Protein AF-A0AAD9IW86-F1 (afdb_monomer)

Secondary structure (DSSP, 8-state):
-EEEEEEEEEESBTBSS-EEEEEEEEEEE-TT-EEEE---TTSSHHHHHHHHHTSS--SEEEEEETTEE-TT--HHHHTTTEEEE-SSGGGGS-TTSBHHHHHHHHHTTT--S------HHHHHHHHHHHHTTTSSGGG-TTSBGGGS-HHHHHHHHHHHHHHT--SEEEEESTTTTS-HHHHHHHHHHHHHHHHHHT-EEEEE-S-SHHHHS-------TT--BTTTB-HHHHHHHHHHHHHTSSS--S-EEEES---SS--HHHHHHHHHHHHTT-S-EEEE--SSS-HHHHHHHHTTT-TTHHHHTSTT-EEEEEETTEEEEEE----TT-SSEE--HHHHHHHHHHT-SS-EEEEEESS-SS--S-HHHHHH-EETHHHHHHHHHT-TTEEEEEE-SSSS-EEEEETTEEEEEPPPSS-EEE---STTPPPEEE-------------PPPPEEEEEEETTSS-HHHHHHHHHHH--EEEEEEESSHHHHHHHHHHHTTTT-SEE--BHHHHHHHHHHH--EE---GGGS-GGGB-HHHHHHHHHHHEETTEE-EEEEEEEEEEEEEETTT-TT-SSSGGGGG-GGGTT-EE--SSHHHHHHHHHHTT--HHHHTT-HHHHHHHHHHHHHHHHHTGGGEEE---SHHHHHHHHHTTS-SEEEEEHHHHHHHHHH-TTEEEE--TT-PEEEEEEEEEETT-S-HHHHHHHHHHHTSHHHHHHHHHHH-PEESBTTTGGGS-HHHHHHHHHH--HHHHHT-EE--PPPHHHHHHHHHHHHHHHHS---

Foldseek 3Di:
DKWWFQFWAWPPVPDPDIQGLDGGDIDDFDQLAEAEDEDDPSNNPVVVVCQQQQVDATPDTWMDDPNHTCRNPHNLVLVLAEAEQALQLPVLADQQFFLLVRLLCLLCRPPDDDDDRDDPVSLVVSLVLLVVLVPCSSVRRRPGNNPDDSLSSLLSSLSSRLSSLHQEYEYEQSLVVDDPVSSVSSLVVNVVSCVVSSHHYYHYHPDQVSVPVDDFADDADPAGTVRHFNLLVLLVVQLVVQVVDPDHDQEEEAEESQDQQQALRSLLSVVVSVVVSVHQYHYAYAQNHDLVSNCVNCCPRHVCSVQNVDQLGWDWDDDPQEIEIHGRQYHHPQLEGEHDPVSLVVLLVVLPDDTAYEYEYAHWLDDPLPVVSVVSHYYCSVSNLVSQLVRPRYPAYEYENAQEWDFDQDSNHTYTYFHRSGWYWDDDNDPPDRIDTDDDRGDDDDPDPDDDDFAEAEEEEAPLLQDPVLQVVLCVVPVYHYHYDHDDAQVRVLVVCQVVLQPPHFKYWHWLQCQCVSCVVRVWFDFDDCVLAPCVQFAPVQQVLSQQFADDPNGGFWGFWWKFFWAKKFLCVQVVPDQAALCSLQDPSQFLQEEEALAPQNLQSQLLSVVHHLVVQLVDLVSNLVSSVVSLVSLLQRVRRYNYHDDDLVVVLVCVLVSSHGMYGDILLSQLVNCVVDVSIHQHAYPQATAMITITMGTTPNRPNNSVSSSSNNSCSRLLNQQVSCQPRVIHTSTPCNLVNHDPSSNVSCCVHDDPVRVVSHNYNHHGDPSSVVSSVVSSVSSVPRDRD

Mean predicted aligned error: 19.71 Å

Radius of gyration: 32.52 Å; Cα contacts (8 Å, |Δi|>4): 1483; chains: 1; bounding box: 80×69×87 Å

Structure (mmCIF, N/CA/C/O backbone):
data_AF-A0AAD9IW86-F1
#
_entry.id   AF-A0AAD9IW86-F1
#
loop_
_atom_site.group_PDB
_atom_site.id
_atom_site.type_symbol
_atom_site.label_atom_id
_atom_site.label_alt_id
_atom_site.label_comp_id
_atom_site.label_asym_id
_atom_site.label_entity_id
_atom_site.label_seq_id
_atom_site.pdbx_PDB_ins_code
_atom_site.Cartn_x
_atom_site.Cartn_y
_atom_site.Cartn_z
_atom_site.occupancy
_atom_site.B_iso_or_equiv
_atom_site.auth_seq_id
_atom_site.auth_comp_id
_atom_site.auth_asym_id
_atom_site.auth_atom_id
_atom_site.pdbx_PDB_model_num
ATOM 1 N N . MET A 1 1 ? -23.976 8.228 -22.115 1.00 85.12 1 MET A N 1
ATOM 2 C CA . MET A 1 1 ? -23.112 8.546 -23.298 1.00 85.12 1 MET A CA 1
ATOM 3 C C . MET A 1 1 ? -22.185 7.391 -23.718 1.00 85.12 1 MET A C 1
ATOM 5 O O . MET A 1 1 ? -22.299 6.921 -24.847 1.00 85.12 1 MET A O 1
ATOM 9 N N . LEU A 1 2 ? -21.274 6.925 -22.858 1.00 90.19 2 LEU A N 1
ATOM 10 C CA . LEU A 1 2 ? -20.440 5.725 -23.042 1.00 90.19 2 LEU A CA 1
ATOM 11 C C . LEU A 1 2 ? -20.782 4.732 -21.923 1.00 90.19 2 LEU A C 1
ATOM 13 O O . LEU A 1 2 ? -20.877 5.132 -20.770 1.00 90.19 2 LEU A O 1
ATOM 17 N N . GLN A 1 3 ? -20.949 3.454 -22.245 1.00 88.31 3 GLN A N 1
ATOM 18 C CA . GLN A 1 3 ? -21.195 2.382 -21.280 1.00 88.31 3 GLN A CA 1
ATOM 19 C C . GLN A 1 3 ? -20.198 1.250 -21.506 1.00 88.31 3 GLN A C 1
ATOM 21 O O . GLN A 1 3 ? -20.044 0.766 -22.626 1.00 88.31 3 GLN A O 1
ATOM 26 N N . LEU A 1 4 ? -19.533 0.838 -20.437 1.00 88.69 4 LEU A N 1
ATOM 27 C CA . LEU A 1 4 ? -18.695 -0.348 -20.342 1.00 88.69 4 LEU A CA 1
ATOM 28 C C . LEU A 1 4 ? -19.433 -1.308 -19.413 1.00 88.69 4 LEU A C 1
ATOM 30 O O . LEU A 1 4 ? -19.688 -0.936 -18.270 1.00 88.69 4 LEU A O 1
ATOM 34 N N . ASN A 1 5 ? -19.776 -2.507 -19.878 1.00 87.31 5 ASN A N 1
ATOM 35 C CA . ASN A 1 5 ? -20.420 -3.509 -19.029 1.00 87.31 5 ASN A CA 1
ATOM 36 C C . ASN A 1 5 ? -19.508 -4.723 -18.897 1.00 87.31 5 ASN A C 1
ATOM 38 O O . ASN A 1 5 ? -19.178 -5.360 -19.902 1.00 87.31 5 ASN A O 1
ATOM 42 N N . ASN A 1 6 ? -19.127 -5.031 -17.657 1.00 88.94 6 ASN A N 1
ATOM 43 C CA . ASN A 1 6 ? -18.418 -6.250 -17.269 1.00 88.94 6 ASN A CA 1
ATOM 44 C C . ASN A 1 6 ? -17.122 -6.495 -18.064 1.00 88.94 6 ASN A C 1
ATOM 46 O O . ASN A 1 6 ? -16.806 -7.615 -18.481 1.00 88.94 6 ASN A O 1
ATOM 50 N N . ILE A 1 7 ? -16.373 -5.422 -18.325 1.00 86.56 7 ILE A N 1
ATOM 51 C CA . ILE A 1 7 ? -15.167 -5.456 -19.145 1.00 86.56 7 ILE A CA 1
ATOM 52 C C . ILE A 1 7 ? -14.052 -6.182 -18.405 1.00 86.56 7 ILE A C 1
ATOM 54 O O . ILE A 1 7 ? -13.579 -5.740 -17.361 1.00 86.56 7 ILE A O 1
ATOM 58 N N . SER A 1 8 ? -13.590 -7.282 -18.994 1.00 86.31 8 SER A N 1
ATOM 59 C CA . SER A 1 8 ? -12.402 -7.993 -18.523 1.00 86.31 8 SER A CA 1
ATOM 60 C C . SER A 1 8 ? -11.364 -8.094 -19.629 1.00 86.31 8 SER A C 1
ATOM 62 O O . SER A 1 8 ? -11.693 -8.400 -20.781 1.00 86.31 8 SER A O 1
ATOM 64 N N . LYS A 1 9 ? -10.100 -7.868 -19.273 1.00 89.25 9 LYS A N 1
ATOM 65 C CA . LYS A 1 9 ? -8.950 -7.994 -20.165 1.00 89.25 9 LYS A CA 1
ATOM 66 C C . LYS A 1 9 ? -7.874 -8.814 -19.479 1.00 89.25 9 LYS A C 1
ATOM 68 O O . LYS A 1 9 ? -7.374 -8.444 -18.421 1.00 89.25 9 LYS A O 1
ATOM 73 N N . ILE A 1 10 ? -7.522 -9.906 -20.133 1.00 87.38 10 ILE A N 1
ATOM 74 C CA . ILE A 1 10 ? -6.503 -10.853 -19.729 1.00 87.38 10 ILE A CA 1
ATOM 75 C C . ILE A 1 10 ? -5.441 -10.858 -20.825 1.00 87.38 10 ILE A C 1
ATOM 77 O O . ILE A 1 10 ? -5.747 -11.093 -21.997 1.00 87.38 10 ILE A O 1
ATOM 81 N N . PHE A 1 11 ? -4.199 -10.586 -20.449 1.00 83.56 11 PHE A N 1
ATOM 82 C CA . PHE A 1 11 ? -3.046 -10.782 -21.320 1.00 83.56 11 PHE A CA 1
ATOM 83 C C . PHE A 1 11 ? -2.407 -12.143 -21.034 1.00 83.56 11 PHE A C 1
ATOM 85 O O . PHE A 1 11 ? -2.572 -12.699 -19.950 1.00 83.56 11 PHE A O 1
ATOM 92 N N . HIS A 1 12 ? -1.697 -12.686 -22.026 1.00 81.00 12 HIS A N 1
ATOM 93 C CA . HIS A 1 12 ? -0.973 -13.960 -21.911 1.00 81.00 12 HIS A CA 1
ATOM 94 C C . HIS A 1 12 ? -1.867 -15.165 -21.559 1.00 81.00 12 HIS A C 1
ATOM 96 O O . HIS A 1 12 ? -1.463 -16.085 -20.853 1.00 81.00 12 HIS A O 1
ATOM 102 N N . GLN A 1 13 ? -3.101 -15.182 -22.075 1.00 62.50 13 GLN A N 1
ATOM 103 C CA . GLN A 1 13 ? -4.052 -16.268 -21.841 1.00 62.50 13 GLN A CA 1
ATOM 104 C C . GLN A 1 13 ? -3.488 -17.608 -22.356 1.00 62.50 13 GLN A C 1
ATOM 106 O O . GLN A 1 13 ? -3.259 -17.763 -23.555 1.00 62.50 13 GLN A O 1
ATOM 111 N N . GLY A 1 14 ? -3.263 -18.565 -21.447 1.00 51.28 14 GLY A N 1
ATOM 112 C CA . GLY A 1 14 ? -2.649 -19.869 -21.743 1.00 51.28 14 GLY A CA 1
ATOM 113 C C . GLY A 1 14 ? -1.156 -19.985 -21.399 1.00 51.28 14 GLY A C 1
ATOM 114 O O . GLY A 1 14 ? -0.596 -21.064 -21.570 1.00 51.28 14 GLY A O 1
ATOM 115 N N . ALA A 1 15 ? -0.523 -18.916 -20.906 1.00 55.59 15 ALA A N 1
ATOM 116 C CA . ALA A 1 15 ? 0.789 -18.960 -20.257 1.00 55.59 15 ALA A CA 1
ATOM 117 C C . ALA A 1 15 ? 0.640 -19.146 -18.733 1.00 55.59 15 ALA A C 1
ATOM 119 O O . ALA A 1 15 ? -0.456 -18.994 -18.195 1.00 55.59 15 ALA A O 1
ATOM 120 N N . THR A 1 16 ? 1.733 -19.467 -18.037 1.00 44.22 16 THR A N 1
ATOM 121 C CA . THR A 1 16 ? 1.766 -19.568 -16.565 1.00 44.22 16 THR A CA 1
ATOM 122 C C . THR A 1 16 ? 1.523 -18.221 -15.873 1.00 44.22 16 THR A C 1
ATOM 124 O O . THR A 1 16 ? 0.918 -18.205 -14.805 1.00 44.22 16 THR A O 1
ATOM 127 N N . ASP A 1 17 ? 1.875 -17.103 -16.521 1.00 52.97 17 ASP A N 1
ATOM 128 C CA . ASP A 1 17 ? 1.733 -15.741 -15.982 1.00 52.97 17 ASP A CA 1
ATOM 129 C C . ASP A 1 17 ? 0.558 -14.989 -16.619 1.00 52.97 17 ASP A C 1
ATOM 131 O O . ASP A 1 17 ? 0.708 -14.110 -17.474 1.00 52.97 17 ASP A O 1
ATOM 135 N N . ILE A 1 18 ? -0.652 -15.364 -16.217 1.00 69.06 18 ILE A N 1
ATOM 136 C CA . ILE A 1 18 ? -1.879 -14.718 -16.680 1.00 69.06 18 ILE A CA 1
ATOM 137 C C . ILE A 1 18 ? -2.010 -13.342 -16.015 1.00 69.06 18 ILE A C 1
ATOM 139 O O . ILE A 1 18 ? -2.208 -13.241 -14.806 1.00 69.06 18 ILE A O 1
ATOM 143 N N . VAL A 1 19 ? -1.974 -12.266 -16.807 1.00 76.81 19 VAL A N 1
ATOM 144 C CA . VAL A 1 19 ? -2.146 -10.899 -16.289 1.00 76.81 19 VAL A CA 1
ATOM 145 C C . VAL A 1 19 ? -3.589 -10.449 -16.474 1.00 76.81 19 VAL A C 1
ATOM 147 O O . VAL A 1 19 ? -4.032 -10.154 -17.588 1.00 76.81 19 VAL A O 1
ATOM 150 N N . HIS A 1 20 ? -4.314 -10.342 -15.365 1.00 80.88 20 HIS A N 1
ATOM 151 C CA . HIS A 1 20 ? -5.654 -9.762 -15.310 1.00 80.88 20 HIS A CA 1
ATOM 152 C C . HIS A 1 20 ? -5.568 -8.231 -15.275 1.00 80.88 20 HIS A C 1
ATOM 154 O O . HIS A 1 20 ? -5.647 -7.611 -14.220 1.00 80.88 20 HIS A O 1
ATOM 160 N N . ALA A 1 21 ? -5.390 -7.610 -16.442 1.00 76.69 21 ALA A N 1
ATOM 161 C CA . ALA A 1 21 ? -5.265 -6.157 -16.542 1.00 76.69 21 ALA A CA 1
ATOM 162 C C . ALA A 1 21 ? -6.572 -5.409 -16.241 1.00 76.69 21 ALA A C 1
ATOM 164 O O . ALA A 1 21 ? -6.515 -4.267 -15.805 1.00 76.69 21 ALA A O 1
ATOM 165 N N . LEU A 1 22 ? -7.733 -6.023 -16.496 1.00 80.38 22 LEU A N 1
ATOM 166 C CA . LEU A 1 22 ? -9.043 -5.538 -16.049 1.00 80.38 22 LEU A CA 1
ATOM 167 C C . LEU A 1 22 ? -9.909 -6.738 -15.654 1.00 80.38 22 LEU A C 1
ATOM 169 O O . LEU A 1 22 ? -9.973 -7.715 -16.407 1.00 80.38 22 LEU A O 1
ATOM 173 N N . SER A 1 23 ? -10.613 -6.629 -14.530 1.00 85.06 23 SER A N 1
ATOM 174 C CA . SER A 1 23 ? -11.488 -7.676 -13.995 1.00 85.06 23 SER A CA 1
ATOM 175 C C . SER A 1 23 ? -12.872 -7.101 -13.715 1.00 85.06 23 SER A C 1
ATOM 177 O O . SER A 1 23 ? -13.035 -6.318 -12.787 1.00 85.06 23 SER A O 1
ATOM 179 N N . ASP A 1 24 ? -13.847 -7.485 -14.540 1.00 86.12 24 ASP A N 1
ATOM 180 C CA . ASP A 1 24 ? -15.271 -7.144 -14.394 1.00 86.12 24 ASP A CA 1
ATOM 181 C C . ASP A 1 24 ? -15.590 -5.640 -14.239 1.00 86.12 24 ASP A C 1
ATOM 183 O O . ASP A 1 24 ? -16.431 -5.216 -13.447 1.00 86.12 24 ASP A O 1
ATOM 187 N N . VAL A 1 25 ? -14.910 -4.797 -15.017 1.00 75.44 25 VAL A N 1
ATOM 188 C CA . VAL A 1 25 ? -15.052 -3.340 -14.924 1.00 75.44 25 VAL A CA 1
ATOM 189 C C . VAL A 1 25 ? -16.328 -2.877 -15.623 1.00 75.44 25 VAL A C 1
ATOM 191 O O . VAL A 1 25 ? -16.474 -3.031 -16.837 1.00 75.44 25 VAL A O 1
ATOM 194 N N . SER A 1 26 ? -17.225 -2.240 -14.869 1.00 80.44 26 SER A N 1
ATOM 195 C CA . SER A 1 26 ? -18.408 -1.565 -15.410 1.00 80.44 26 SER A CA 1
ATOM 196 C C . SER A 1 26 ? -18.345 -0.064 -15.139 1.00 80.44 26 SER A C 1
ATOM 198 O O . SER A 1 26 ? -18.060 0.356 -14.020 1.00 80.44 26 SER A O 1
ATOM 200 N N . LEU A 1 27 ? -18.593 0.753 -16.163 1.00 79.75 27 LEU A N 1
ATOM 201 C CA . LEU A 1 27 ? -18.534 2.213 -16.077 1.00 79.75 27 LEU A CA 1
ATOM 202 C C . LEU A 1 27 ? -19.587 2.834 -16.993 1.00 79.75 27 LEU A C 1
ATOM 204 O O . LEU A 1 27 ? -19.647 2.524 -18.183 1.00 79.75 27 LEU A O 1
ATOM 208 N N . HIS A 1 28 ? -20.371 3.759 -16.447 1.00 82.81 28 HIS A N 1
ATOM 209 C CA . HIS A 1 28 ? -21.301 4.578 -17.209 1.00 82.81 28 HIS A CA 1
ATOM 210 C C . HIS A 1 28 ? -20.825 6.031 -17.194 1.00 82.81 28 HIS A C 1
ATOM 212 O O . HIS A 1 28 ? -20.619 6.600 -16.129 1.00 82.81 28 HIS A O 1
ATOM 218 N N . VAL A 1 29 ? -20.639 6.600 -18.382 1.00 78.75 29 VAL A N 1
ATOM 219 C CA . VAL A 1 29 ? -20.243 7.992 -18.607 1.00 78.75 29 VAL A CA 1
ATOM 220 C C . VAL A 1 29 ? -21.375 8.688 -19.341 1.00 78.75 29 VAL A C 1
ATOM 222 O O . VAL A 1 29 ? -21.821 8.203 -20.388 1.00 78.75 29 VAL A O 1
ATOM 225 N N . GLU A 1 30 ? -21.829 9.819 -18.825 1.00 79.44 30 GLU A N 1
ATOM 226 C CA . GLU A 1 30 ? -22.847 10.677 -19.417 1.00 79.44 30 GLU A CA 1
ATOM 227 C C . GLU A 1 30 ? -22.251 11.828 -20.230 1.00 79.44 30 GLU A C 1
ATOM 229 O O . GLU A 1 30 ? -21.039 12.040 -20.278 1.00 79.44 30 GLU A O 1
ATOM 234 N N . GLU A 1 31 ? -23.091 12.509 -21.014 1.00 79.38 31 GLU A N 1
ATOM 235 C CA . GLU A 1 31 ? -22.610 13.641 -21.807 1.00 79.38 31 GLU A CA 1
ATOM 236 C C . GLU A 1 31 ? -22.151 14.770 -20.883 1.00 79.38 31 GLU A C 1
ATOM 238 O O . GLU A 1 31 ? -22.894 15.184 -19.997 1.00 79.38 31 GLU A O 1
ATOM 243 N N . ARG A 1 32 ? -20.971 15.329 -21.182 1.00 78.25 32 ARG A N 1
ATOM 244 C CA . ARG A 1 32 ? -20.303 16.412 -20.433 1.00 78.25 32 ARG A CA 1
ATOM 245 C C . ARG A 1 32 ? -19.675 15.984 -19.107 1.00 78.25 32 ARG A C 1
ATOM 247 O O . ARG A 1 32 ? -19.170 16.847 -18.394 1.00 78.25 32 ARG A O 1
ATOM 254 N N . ASP A 1 33 ? -19.634 14.687 -18.818 1.00 66.50 33 ASP A N 1
ATOM 255 C CA . ASP A 1 33 ? -18.857 14.176 -17.693 1.00 66.50 33 ASP A CA 1
ATOM 256 C C . ASP A 1 33 ? -17.371 14.495 -17.868 1.00 66.50 33 ASP A C 1
ATOM 258 O O . ASP A 1 33 ? -16.825 14.405 -18.970 1.00 66.50 33 ASP A O 1
ATOM 262 N N . PHE A 1 34 ? -16.707 14.813 -16.759 1.00 69.50 34 PHE A N 1
ATOM 263 C CA . PHE A 1 34 ? -15.254 14.837 -16.656 1.00 69.50 34 PHE A CA 1
ATOM 264 C C . PHE A 1 34 ? -14.842 13.830 -15.583 1.00 69.50 34 PHE A C 1
ATOM 266 O O . PHE A 1 34 ? -15.088 14.042 -14.399 1.00 69.50 34 PHE A O 1
ATOM 273 N N . ILE A 1 35 ? -14.240 12.718 -15.998 1.00 70.12 35 ILE A N 1
ATOM 274 C CA . ILE A 1 35 ? -13.891 11.597 -15.123 1.00 70.12 35 ILE A CA 1
ATOM 275 C C . ILE A 1 35 ? -12.377 11.506 -15.015 1.00 70.12 35 ILE A C 1
ATOM 277 O O . ILE A 1 35 ? -11.696 11.373 -16.027 1.00 70.12 35 ILE A O 1
ATOM 281 N N . THR A 1 36 ? -11.850 11.499 -13.795 1.00 68.69 36 THR A N 1
ATOM 282 C CA . THR A 1 36 ? -10.425 11.257 -13.552 1.00 68.69 36 THR A CA 1
ATOM 283 C C . THR A 1 36 ? -10.210 9.818 -13.083 1.00 68.69 36 THR A C 1
ATOM 285 O O . THR A 1 36 ? -10.875 9.353 -12.163 1.00 68.69 36 THR A O 1
ATOM 288 N N . VAL A 1 37 ? -9.274 9.109 -13.710 1.00 67.25 37 VAL A N 1
ATOM 289 C CA . VAL A 1 37 ? -8.880 7.732 -13.401 1.00 67.25 37 VAL A CA 1
ATOM 290 C C . VAL A 1 37 ? -7.465 7.743 -12.828 1.00 67.25 37 VAL A C 1
ATOM 292 O O . VAL A 1 37 ? -6.507 8.127 -13.498 1.00 67.25 37 VAL A O 1
ATOM 295 N N . ILE A 1 38 ? -7.332 7.287 -11.588 1.00 63.47 38 ILE A N 1
ATOM 296 C CA . ILE A 1 38 ? -6.076 7.238 -10.830 1.00 63.47 38 ILE A CA 1
ATOM 297 C C . ILE A 1 38 ? -5.783 5.801 -10.386 1.00 63.47 38 ILE A C 1
ATOM 299 O O . ILE A 1 38 ? -6.668 4.949 -10.385 1.00 63.47 38 ILE A O 1
ATOM 303 N N . GLY A 1 39 ? -4.535 5.511 -10.027 1.00 54.53 39 GLY A N 1
ATOM 304 C CA . GLY A 1 39 ? -4.113 4.181 -9.575 1.00 54.53 39 GLY A CA 1
ATOM 305 C C . GLY A 1 39 ? -2.624 3.940 -9.808 1.00 54.53 39 GLY A C 1
ATOM 306 O O . GLY A 1 39 ? -1.983 4.692 -10.544 1.00 54.53 39 GLY A O 1
ATOM 307 N N . SER A 1 40 ? -2.068 2.887 -9.211 1.00 51.16 40 SER A N 1
ATOM 308 C CA . SER A 1 40 ? -0.650 2.529 -9.351 1.00 51.16 40 SER A CA 1
ATOM 309 C C . SER A 1 40 ? -0.269 2.169 -10.795 1.00 51.16 40 SER A C 1
ATOM 311 O O . SER A 1 40 ? -1.118 1.914 -11.664 1.00 51.16 40 SER A O 1
ATOM 313 N N . ASN A 1 41 ? 1.031 2.186 -11.094 1.00 64.88 41 ASN A N 1
ATOM 314 C CA . ASN A 1 41 ? 1.537 1.665 -12.363 1.00 64.88 41 ASN A CA 1
ATOM 315 C C . ASN A 1 41 ? 1.205 0.172 -12.468 1.00 64.88 41 ASN A C 1
ATOM 317 O O . ASN A 1 41 ? 1.307 -0.557 -11.489 1.00 64.88 41 ASN A O 1
ATOM 321 N N . GLY A 1 42 ? 0.751 -0.269 -13.643 1.00 64.00 42 GLY A N 1
ATOM 322 C CA . GLY A 1 42 ? 0.300 -1.651 -13.851 1.00 64.00 42 GLY A CA 1
ATOM 323 C C . GLY A 1 42 ? -1.167 -1.932 -13.492 1.00 64.00 42 GLY A C 1
ATOM 324 O O . GLY A 1 42 ? -1.687 -2.953 -13.921 1.00 64.00 42 GLY A O 1
ATOM 325 N N . ALA A 1 43 ? -1.890 -1.010 -12.844 1.00 67.88 43 ALA A N 1
ATOM 326 C CA . ALA A 1 43 ? -3.297 -1.199 -12.445 1.00 67.88 43 ALA A CA 1
ATOM 327 C C . ALA A 1 43 ? -4.331 -1.221 -13.601 1.00 67.88 43 ALA A C 1
ATOM 329 O O . ALA A 1 43 ? -5.529 -1.112 -13.365 1.00 67.88 43 ALA A O 1
ATOM 330 N N . GLY A 1 44 ? -3.897 -1.280 -14.866 1.00 77.00 44 GLY A N 1
ATOM 331 C CA . GLY A 1 44 ? -4.804 -1.367 -16.020 1.00 77.00 44 GLY A CA 1
ATOM 332 C C . GLY A 1 44 ? -5.369 -0.042 -16.555 1.00 77.00 44 GLY A C 1
ATOM 333 O O . GLY A 1 44 ? -6.178 -0.065 -17.480 1.00 77.00 44 GLY A O 1
ATOM 334 N N . LYS A 1 45 ? -4.928 1.123 -16.056 1.00 82.75 45 LYS A N 1
ATOM 335 C CA . LYS A 1 45 ? -5.452 2.447 -16.467 1.00 82.75 45 LYS A CA 1
ATOM 336 C C . LYS A 1 45 ? -5.328 2.701 -17.978 1.00 82.75 45 LYS A C 1
ATOM 338 O O . LYS A 1 45 ? -6.325 2.907 -18.666 1.00 82.75 45 LYS A O 1
ATOM 343 N N . SER A 1 46 ? -4.117 2.628 -18.531 1.00 83.56 46 SER A N 1
ATOM 344 C CA . SER A 1 46 ? -3.916 2.833 -19.974 1.00 83.56 46 SER A CA 1
ATOM 345 C C . SER A 1 46 ? -4.553 1.706 -20.799 1.00 83.56 46 SER A C 1
ATOM 347 O O . SER A 1 46 ? -5.034 1.953 -21.904 1.00 83.56 46 SER A O 1
ATOM 349 N N . THR A 1 47 ? -4.657 0.489 -20.245 1.00 88.19 47 THR A N 1
ATOM 350 C CA . THR A 1 47 ? -5.414 -0.624 -20.847 1.00 88.19 47 THR A CA 1
ATOM 351 C C . THR A 1 47 ? -6.896 -0.278 -20.996 1.00 88.19 47 THR A C 1
ATOM 353 O O . THR A 1 47 ? -7.469 -0.521 -22.057 1.00 88.19 47 THR A O 1
ATOM 356 N N . LEU A 1 48 ? -7.509 0.352 -19.990 1.00 91.75 48 LEU A N 1
ATOM 357 C CA . LEU A 1 48 ? -8.885 0.845 -20.056 1.00 91.75 48 LEU A CA 1
ATOM 358 C C . LEU A 1 48 ? -9.060 1.868 -21.190 1.00 91.75 48 LEU A C 1
ATOM 360 O O . LEU A 1 48 ? -9.956 1.706 -22.020 1.00 91.75 48 LEU A O 1
ATOM 364 N N . LEU A 1 49 ? -8.179 2.873 -21.294 1.00 93.38 49 LEU A N 1
ATOM 365 C CA . LEU A 1 49 ? -8.246 3.844 -22.397 1.00 93.38 49 LEU A CA 1
ATOM 366 C C . LEU A 1 49 ? -8.025 3.197 -23.767 1.00 93.38 49 LEU A C 1
ATOM 368 O O . LEU A 1 49 ? -8.715 3.557 -24.719 1.00 93.38 49 LEU A O 1
ATOM 372 N N . ASN A 1 50 ? -7.111 2.230 -23.878 1.00 91.75 50 ASN A N 1
ATOM 373 C CA . ASN A 1 50 ? -6.871 1.483 -25.116 1.00 91.75 50 ASN A CA 1
ATOM 374 C C . ASN A 1 50 ? -8.115 0.701 -25.564 1.00 91.75 50 ASN A C 1
ATOM 376 O O . ASN A 1 50 ? -8.459 0.699 -26.749 1.00 91.75 50 ASN A O 1
ATOM 380 N N . ILE A 1 51 ? -8.834 0.093 -24.616 1.00 94.75 51 ILE A N 1
ATOM 381 C CA . ILE A 1 51 ? -10.080 -0.631 -24.884 1.00 94.75 51 ILE A CA 1
ATOM 382 C C . ILE A 1 51 ? -11.204 0.314 -25.310 1.00 94.75 51 ILE A C 1
ATOM 384 O O . ILE A 1 51 ? -11.936 0.002 -26.250 1.00 94.75 51 ILE A O 1
ATOM 388 N N . ILE A 1 52 ? -11.330 1.488 -24.683 1.00 94.62 52 ILE A N 1
ATOM 389 C CA . ILE A 1 52 ? -12.308 2.513 -25.087 1.00 94.62 52 ILE A CA 1
ATOM 390 C C . ILE A 1 52 ? -11.965 3.058 -26.484 1.00 94.62 52 ILE A C 1
ATOM 392 O O . ILE A 1 52 ? -12.845 3.162 -27.345 1.00 94.62 52 ILE A O 1
ATOM 396 N N . ALA A 1 53 ? -10.686 3.342 -26.741 1.00 93.19 53 ALA A N 1
ATOM 397 C CA . ALA A 1 53 ? -10.192 3.851 -28.019 1.00 93.19 53 ALA A CA 1
ATOM 398 C C . ALA A 1 53 ? -10.275 2.820 -29.157 1.00 93.19 53 ALA A C 1
ATOM 400 O O . ALA A 1 53 ? -10.386 3.212 -30.316 1.00 93.19 53 ALA A O 1
ATOM 401 N N . GLY A 1 54 ? -10.289 1.519 -28.848 1.00 93.12 54 GLY A N 1
ATOM 402 C CA . GLY A 1 54 ? -10.327 0.436 -29.837 1.00 93.12 54 GLY A CA 1
ATOM 403 C C . GLY A 1 54 ? -8.956 0.075 -30.415 1.00 93.12 54 GLY A C 1
ATOM 404 O O . GLY A 1 54 ? -8.895 -0.460 -31.524 1.00 93.12 54 GLY A O 1
ATOM 405 N N . THR A 1 55 ? -7.876 0.396 -29.695 1.00 91.81 55 THR A N 1
ATOM 406 C CA . THR A 1 55 ? -6.522 -0.126 -29.959 1.00 91.81 55 THR A CA 1
ATOM 407 C C . THR A 1 55 ? -6.312 -1.492 -29.311 1.00 91.81 55 THR A C 1
ATOM 409 O O . THR A 1 55 ? -5.524 -2.288 -29.806 1.00 91.81 55 THR A O 1
ATOM 412 N N . GLU A 1 56 ? -7.070 -1.787 -28.253 1.00 93.50 56 GLU A N 1
ATOM 413 C CA . GLU A 1 56 ? -7.166 -3.095 -27.609 1.00 93.50 56 GLU A CA 1
ATOM 414 C C . GLU A 1 56 ? -8.624 -3.560 -27.552 1.00 93.50 56 GLU A C 1
ATOM 416 O O . GLU A 1 56 ? -9.553 -2.750 -27.555 1.00 93.50 56 GLU A O 1
ATOM 421 N N . PHE A 1 57 ? -8.830 -4.876 -27.467 1.00 94.75 57 PHE A N 1
ATOM 422 C CA . PHE A 1 57 ? -10.163 -5.481 -27.363 1.00 94.75 57 PHE A CA 1
ATOM 423 C C . PHE A 1 57 ? -10.319 -6.252 -26.049 1.00 94.75 57 PHE A C 1
ATOM 425 O O . PHE A 1 57 ? -9.368 -6.929 -25.640 1.00 94.75 57 PHE A O 1
ATOM 432 N N . PRO A 1 58 ? -11.486 -6.166 -25.384 1.00 94.00 58 PRO A N 1
ATOM 433 C CA . PRO A 1 58 ? -11.747 -6.913 -24.160 1.00 94.00 58 PRO A CA 1
ATOM 434 C C . PRO A 1 58 ? -11.951 -8.408 -24.456 1.00 94.00 58 PRO A C 1
ATOM 436 O O . PRO A 1 58 ? -12.410 -8.773 -25.538 1.00 94.00 58 PRO A O 1
ATOM 439 N N . ASN A 1 59 ? -11.640 -9.278 -23.490 1.00 93.81 59 ASN A N 1
ATOM 440 C CA . ASN A 1 59 ? -11.946 -10.713 -23.578 1.00 93.81 59 ASN A CA 1
ATOM 441 C C . ASN A 1 59 ? -13.403 -11.010 -23.194 1.00 93.81 59 ASN A C 1
ATOM 443 O O . ASN A 1 59 ? -13.981 -11.976 -23.685 1.00 93.81 59 ASN A O 1
ATOM 447 N N . LYS A 1 60 ? -13.982 -10.206 -22.292 1.00 94.56 60 LYS A N 1
ATOM 448 C CA . LYS A 1 60 ? -15.381 -10.292 -21.843 1.00 94.56 60 LYS A CA 1
ATOM 449 C C . LYS A 1 60 ? -15.981 -8.896 -21.686 1.00 94.56 60 LYS A C 1
ATOM 451 O O . LYS A 1 60 ? -15.240 -7.939 -21.467 1.00 94.56 60 LYS A O 1
ATOM 456 N N . GLY A 1 61 ? -17.308 -8.824 -21.752 1.00 94.12 61 GLY A N 1
ATOM 457 C CA . GLY A 1 61 ? -18.069 -7.583 -21.634 1.00 94.12 61 GLY A CA 1
ATOM 458 C C . GLY A 1 61 ? -18.278 -6.875 -22.972 1.00 94.12 61 GLY A C 1
ATOM 459 O O . GLY A 1 61 ? -17.793 -7.324 -24.014 1.00 94.12 61 GLY A O 1
ATOM 460 N N . ASN A 1 62 ? -19.017 -5.768 -22.953 1.00 95.50 62 ASN A N 1
ATOM 461 C CA . ASN A 1 62 ? -19.301 -4.975 -24.147 1.00 95.50 62 ASN A CA 1
ATOM 462 C C . ASN A 1 62 ? -19.216 -3.465 -23.893 1.00 95.50 62 ASN A C 1
ATOM 464 O O . ASN A 1 62 ? -19.281 -2.987 -22.760 1.00 95.50 62 ASN A O 1
ATOM 468 N N . ILE A 1 63 ? -19.038 -2.718 -24.983 1.00 96.06 63 ILE A N 1
ATOM 469 C CA . ILE A 1 63 ? -18.896 -1.262 -24.978 1.00 96.06 63 ILE A CA 1
ATOM 470 C C . ILE A 1 63 ? -19.995 -0.663 -25.843 1.00 96.06 63 ILE A C 1
ATOM 472 O O . ILE A 1 63 ? -20.046 -0.936 -27.045 1.00 96.06 63 ILE A O 1
ATOM 476 N N . LEU A 1 64 ? -20.832 0.198 -25.268 1.00 94.94 64 LEU A N 1
ATOM 477 C CA . LEU A 1 64 ? -21.808 0.993 -26.005 1.00 94.94 64 LEU A CA 1
ATOM 478 C C . LEU A 1 64 ? -21.389 2.459 -26.029 1.00 94.94 64 LEU A C 1
ATOM 480 O O . LEU A 1 64 ? -21.025 3.037 -25.012 1.00 94.94 64 LEU A O 1
ATOM 484 N N . PHE A 1 65 ? -21.483 3.084 -27.195 1.00 94.19 65 PHE A N 1
ATOM 485 C CA . PHE A 1 65 ? -21.308 4.517 -27.373 1.00 94.19 65 PHE A CA 1
ATOM 486 C C . PHE A 1 65 ? -22.575 5.080 -28.011 1.00 94.19 65 PHE A C 1
ATOM 488 O O . PHE A 1 65 ? -22.968 4.637 -29.089 1.00 94.19 65 PHE A O 1
ATOM 495 N N . GLN A 1 66 ? -23.245 6.014 -27.334 1.00 89.81 66 GLN A N 1
ATOM 496 C CA . GLN A 1 66 ? -24.562 6.541 -27.722 1.00 89.81 66 GLN A CA 1
ATOM 497 C C . GLN A 1 66 ? -25.569 5.420 -28.046 1.00 89.81 66 GLN A C 1
ATOM 499 O O . GLN A 1 66 ? -26.200 5.415 -29.101 1.00 89.81 66 GLN A O 1
ATOM 504 N N . ASN A 1 67 ? -25.674 4.435 -27.146 1.00 88.25 67 ASN A N 1
ATOM 505 C CA . ASN A 1 67 ? -26.530 3.242 -27.266 1.00 88.25 67 ASN A CA 1
ATOM 506 C C . ASN A 1 67 ? -26.214 2.315 -28.452 1.00 88.25 67 ASN A C 1
ATOM 508 O O . ASN A 1 67 ? -26.954 1.370 -28.714 1.00 88.25 67 ASN A O 1
ATOM 512 N N . LYS A 1 68 ? -25.110 2.547 -29.167 1.00 94.00 68 LYS A N 1
ATOM 513 C CA . LYS A 1 68 ? -24.626 1.663 -30.221 1.00 94.00 68 LYS A CA 1
ATOM 514 C C . LYS A 1 68 ? -23.448 0.858 -29.711 1.00 94.00 68 LYS A C 1
ATOM 516 O O . LYS A 1 68 ? -22.470 1.429 -29.240 1.00 94.00 68 LYS A O 1
ATOM 521 N N . GLU A 1 69 ? -23.503 -0.456 -29.864 1.00 96.31 69 GLU A N 1
ATOM 522 C CA . GLU A 1 69 ? -22.364 -1.295 -29.518 1.00 96.31 69 GLU A CA 1
ATOM 523 C C . GLU A 1 69 ? -21.170 -1.018 -30.450 1.00 96.31 69 GLU A C 1
ATOM 525 O O . GLU A 1 69 ? -21.286 -1.047 -31.680 1.00 96.31 69 GLU A O 1
ATOM 530 N N . VAL A 1 70 ? -20.016 -0.728 -29.850 1.00 96.19 70 VAL A N 1
ATOM 531 C CA . VAL A 1 70 ? -18.752 -0.419 -30.532 1.00 96.19 70 VAL A CA 1
ATOM 532 C C . VAL A 1 70 ? -17.622 -1.370 -30.138 1.00 96.19 70 VAL A C 1
ATOM 534 O O . VAL A 1 70 ? -16.499 -1.174 -30.595 1.00 96.19 70 VAL A O 1
ATOM 537 N N . THR A 1 71 ? -17.894 -2.413 -29.343 1.00 95.25 71 THR A N 1
ATOM 538 C CA . THR A 1 71 ? -16.909 -3.368 -28.795 1.00 95.25 71 THR A CA 1
ATOM 539 C C . THR A 1 71 ? -15.895 -3.862 -29.832 1.00 95.25 71 THR A C 1
ATOM 541 O O . THR A 1 71 ? -14.696 -3.867 -29.571 1.00 95.25 71 THR A O 1
ATOM 544 N N . SER A 1 72 ? -16.351 -4.213 -31.038 1.00 93.50 72 SER A N 1
ATOM 545 C CA . SER A 1 72 ? -15.519 -4.747 -32.129 1.00 93.50 72 SER A CA 1
ATOM 546 C C . SER A 1 72 ? -14.964 -3.684 -33.084 1.00 93.50 72 SER A C 1
ATOM 548 O O . SER A 1 72 ? -14.292 -4.008 -34.064 1.00 93.50 72 SER A O 1
ATOM 550 N N . PHE A 1 73 ? -15.253 -2.399 -32.858 1.00 95.62 73 PHE A N 1
ATOM 551 C CA . PHE A 1 73 ? -14.809 -1.345 -33.766 1.00 95.62 73 PHE A CA 1
ATOM 552 C C . PHE A 1 73 ? -13.316 -1.072 -33.544 1.00 95.62 73 PHE A C 1
ATOM 554 O O . PHE A 1 73 ? -12.939 -0.794 -32.407 1.00 95.62 73 PHE A O 1
ATOM 561 N N . PRO A 1 74 ? -12.481 -1.089 -34.597 1.00 92.75 74 PRO A N 1
ATOM 562 C CA . PRO A 1 74 ? -11.079 -0.696 -34.495 1.00 92.75 74 PRO A CA 1
ATOM 563 C C . PRO A 1 74 ? -10.931 0.820 -34.321 1.00 92.75 74 PRO A C 1
ATOM 565 O O . PRO A 1 74 ? -11.828 1.590 -34.691 1.00 92.75 74 PRO A O 1
ATOM 568 N N . GLU A 1 75 ? -9.766 1.243 -33.830 1.00 92.38 75 GLU A N 1
ATOM 569 C CA . GLU A 1 75 ? -9.435 2.633 -33.498 1.00 92.38 75 GLU A CA 1
ATOM 570 C C . GLU A 1 75 ? -9.873 3.648 -34.562 1.00 92.38 75 GLU A C 1
ATOM 572 O O . GLU A 1 75 ? -10.601 4.585 -34.250 1.00 92.38 75 GLU A O 1
ATOM 577 N N . TYR A 1 76 ? -9.538 3.447 -35.841 1.00 88.75 76 TYR A N 1
ATOM 578 C CA . TYR A 1 76 ? -9.856 4.421 -36.898 1.00 88.75 76 TYR A CA 1
ATOM 579 C C . TYR A 1 76 ? -11.365 4.692 -37.075 1.00 88.75 76 TYR A C 1
ATOM 581 O O . TYR A 1 76 ? -11.748 5.757 -37.568 1.00 88.75 76 TYR A O 1
ATOM 589 N N . LYS A 1 77 ? -12.240 3.744 -36.693 1.00 90.06 77 LYS A N 1
ATOM 590 C CA . LYS A 1 77 ? -13.698 3.952 -36.694 1.00 90.06 77 LYS A CA 1
ATOM 591 C C . LYS A 1 77 ? -14.139 4.750 -35.473 1.00 90.06 77 LYS A C 1
ATOM 593 O O . LYS A 1 77 ? -14.992 5.623 -35.612 1.00 90.06 77 LYS A O 1
ATOM 598 N N . ARG A 1 78 ? -13.554 4.474 -34.303 1.00 92.00 78 ARG A N 1
ATOM 599 C CA . ARG A 1 78 ? -13.878 5.174 -33.048 1.00 92.00 78 ARG A CA 1
ATOM 600 C C . ARG A 1 78 ? -13.310 6.585 -33.003 1.00 92.00 78 ARG A C 1
ATOM 602 O O . ARG A 1 78 ? -13.946 7.499 -32.494 1.00 92.00 78 ARG A O 1
ATOM 609 N N . ALA A 1 79 ? -12.174 6.797 -33.654 1.00 88.50 79 ALA A N 1
ATOM 610 C CA . ALA A 1 79 ? -11.508 8.082 -33.771 1.00 88.50 79 ALA A CA 1
ATOM 611 C C . ALA A 1 79 ? -12.407 9.168 -34.408 1.00 88.50 79 ALA A C 1
ATOM 613 O O . ALA A 1 79 ? -12.158 10.352 -34.219 1.00 88.50 79 ALA A O 1
ATOM 614 N N . GLN A 1 80 ? -13.477 8.813 -35.130 1.00 86.00 80 GLN A N 1
ATOM 615 C CA . GLN A 1 80 ? -14.446 9.787 -35.658 1.00 86.00 80 GLN A CA 1
ATOM 616 C C . GLN A 1 80 ? -15.206 10.551 -34.565 1.00 86.00 80 GLN A C 1
ATOM 618 O O . GLN A 1 80 ? -15.698 11.645 -34.822 1.00 86.00 80 GLN A O 1
ATOM 623 N N . PHE A 1 81 ? -15.318 9.973 -33.371 1.00 88.31 81 PHE A N 1
ATOM 624 C CA . PHE A 1 81 ? -16.033 10.550 -32.235 1.00 88.31 81 PHE A CA 1
ATOM 625 C C . PHE A 1 81 ? -15.201 10.550 -30.942 1.00 88.31 81 PHE A C 1
ATOM 627 O O . PHE A 1 81 ? -15.587 11.218 -29.988 1.00 88.31 81 PHE A O 1
ATOM 634 N N . ILE A 1 82 ? -14.046 9.877 -30.917 1.00 92.06 82 ILE A N 1
ATOM 635 C CA . ILE A 1 82 ? -13.084 9.903 -29.810 1.00 92.06 82 ILE A CA 1
ATOM 636 C C . ILE A 1 82 ? -11.831 10.697 -30.210 1.00 92.06 82 ILE A C 1
ATOM 638 O O . ILE A 1 82 ? -11.206 10.441 -31.247 1.00 92.06 82 ILE A O 1
ATOM 642 N N . GLY A 1 83 ? -11.455 11.659 -29.370 1.00 90.88 83 GLY A N 1
ATOM 643 C CA . GLY A 1 83 ? -10.161 12.337 -29.392 1.00 90.88 83 GLY A CA 1
ATOM 644 C C . GLY A 1 83 ? -9.283 11.793 -28.270 1.00 90.88 83 GLY A C 1
ATOM 645 O O . GLY A 1 83 ? -9.775 11.593 -27.166 1.00 90.88 83 GLY A O 1
ATOM 646 N N . ARG A 1 84 ? -7.999 11.537 -28.535 1.00 90.88 84 ARG A N 1
ATOM 647 C CA . ARG A 1 84 ? -7.058 11.052 -27.520 1.00 90.88 84 ARG A CA 1
ATOM 648 C C . ARG A 1 84 ? -5.788 11.886 -27.529 1.00 90.88 84 ARG A C 1
ATOM 650 O O . ARG A 1 84 ? -5.254 12.168 -28.598 1.00 90.88 84 ARG A O 1
ATOM 657 N N . VAL A 1 85 ? -5.314 12.235 -26.341 1.00 89.75 85 VAL A N 1
ATOM 658 C CA . VAL A 1 85 ? -3.987 12.805 -26.108 1.00 89.75 85 VAL A CA 1
ATOM 659 C C . VAL A 1 85 ? -3.177 11.759 -25.348 1.00 89.75 85 VAL A C 1
ATOM 661 O O . VAL A 1 85 ? -3.613 11.277 -24.304 1.00 89.75 85 VAL A O 1
ATOM 664 N N . PHE A 1 86 ? -2.042 11.357 -25.914 1.00 85.94 86 PHE A N 1
ATOM 665 C CA . PHE A 1 86 ? -1.199 10.291 -25.374 1.00 85.94 86 PHE A CA 1
ATOM 666 C C . PHE A 1 86 ? -0.193 10.825 -24.350 1.00 85.94 86 PHE A C 1
ATOM 668 O O . PHE A 1 86 ? 0.200 11.993 -24.406 1.00 85.94 86 PHE A O 1
ATOM 675 N N . GLN A 1 87 ? 0.284 9.924 -23.488 1.00 81.62 87 GLN A N 1
ATOM 676 C CA . GLN A 1 87 ? 1.359 10.199 -22.532 1.00 81.62 87 GLN A CA 1
ATOM 677 C C . GLN A 1 87 ? 2.655 10.576 -23.255 1.00 81.62 87 GLN A C 1
ATOM 679 O O . GLN A 1 87 ? 3.348 11.505 -22.852 1.00 81.62 87 GLN A O 1
ATOM 684 N N . ASN A 1 88 ? 2.968 9.875 -24.352 1.00 81.50 88 ASN A N 1
ATOM 685 C CA . ASN A 1 88 ? 4.089 10.207 -25.223 1.00 81.50 88 ASN A CA 1
ATOM 686 C C . ASN A 1 88 ? 3.647 11.229 -26.296 1.00 81.50 88 ASN A C 1
ATOM 688 O O . ASN A 1 88 ? 2.899 10.848 -27.207 1.00 81.50 88 ASN A O 1
ATOM 692 N N . PRO A 1 89 ? 4.155 12.480 -26.270 1.00 73.19 89 PRO A N 1
ATOM 693 C CA . PRO A 1 89 ? 3.767 13.534 -27.216 1.00 73.19 89 PRO A CA 1
ATOM 694 C C . PRO A 1 89 ? 4.070 13.207 -28.683 1.00 73.19 89 PRO A C 1
ATOM 696 O O . PRO A 1 89 ? 3.466 13.769 -29.597 1.00 73.19 89 PRO A O 1
ATOM 699 N N . VAL A 1 90 ? 5.012 12.291 -28.937 1.00 79.12 90 VAL A N 1
ATOM 700 C CA . VAL A 1 90 ? 5.391 11.883 -30.296 1.00 79.12 90 VAL A CA 1
ATOM 701 C C . VAL A 1 90 ? 4.268 11.096 -30.976 1.00 79.12 90 VAL A C 1
ATOM 703 O O . VAL A 1 90 ? 4.121 11.187 -32.190 1.00 79.12 90 VAL A O 1
ATOM 706 N N . LEU A 1 91 ? 3.437 10.376 -30.215 1.00 82.38 91 LEU A N 1
ATOM 707 C CA . LEU A 1 91 ? 2.344 9.565 -30.769 1.00 82.38 91 LEU A CA 1
ATOM 708 C C . LEU A 1 91 ? 1.153 10.408 -31.258 1.00 82.38 91 LEU A C 1
ATOM 710 O O . LEU A 1 91 ? 0.341 9.923 -32.041 1.00 82.38 91 LEU A O 1
ATOM 714 N N . GLY A 1 92 ? 1.043 11.666 -30.816 1.00 82.44 92 GLY A N 1
ATOM 715 C CA . GLY A 1 92 ? -0.064 12.565 -31.160 1.00 82.44 92 GLY A CA 1
ATOM 716 C C . GLY A 1 92 ? 0.098 13.333 -32.476 1.00 82.44 92 GLY A C 1
ATOM 717 O O . GLY A 1 92 ? -0.860 13.953 -32.939 1.00 82.44 92 GLY A O 1
ATOM 718 N N . THR A 1 93 ? 1.286 13.307 -33.092 1.00 88.69 93 THR A N 1
ATOM 719 C CA . THR A 1 93 ? 1.614 14.115 -34.281 1.00 88.69 93 THR A CA 1
ATOM 720 C C . THR A 1 93 ? 2.368 13.308 -35.337 1.00 88.69 93 THR A C 1
ATOM 722 O O . THR A 1 93 ? 3.143 12.405 -35.032 1.00 88.69 93 THR A O 1
ATOM 725 N N . ALA A 1 94 ? 2.185 13.655 -36.610 1.00 91.69 94 ALA A N 1
ATOM 726 C CA . ALA A 1 94 ? 2.997 13.137 -37.703 1.00 91.69 94 ALA A CA 1
ATOM 727 C C . ALA A 1 94 ? 4.303 13.943 -37.800 1.00 91.69 94 ALA A C 1
ATOM 729 O O . ALA A 1 94 ? 4.338 15.004 -38.429 1.00 91.69 94 ALA A O 1
ATOM 730 N N . ALA A 1 95 ? 5.375 13.425 -37.185 1.00 89.00 95 ALA A N 1
ATOM 731 C CA . ALA A 1 95 ? 6.662 14.113 -37.005 1.00 89.00 95 ALA A CA 1
ATOM 732 C C . ALA A 1 95 ? 7.289 14.665 -38.302 1.00 89.00 95 ALA A C 1
ATOM 734 O O . ALA A 1 95 ? 7.914 15.724 -38.287 1.00 89.00 95 ALA A O 1
ATOM 735 N N . ASN A 1 96 ? 7.101 13.966 -39.424 1.00 92.44 96 ASN A N 1
ATOM 736 C CA . ASN A 1 96 ? 7.659 14.341 -40.729 1.00 92.44 96 ASN A CA 1
ATOM 737 C C . ASN A 1 96 ? 6.769 15.313 -41.526 1.00 92.44 96 ASN A C 1
ATOM 739 O O . ASN A 1 96 ? 7.069 15.598 -42.681 1.00 92.44 96 ASN A O 1
ATOM 743 N N . MET A 1 97 ? 5.665 15.783 -40.940 1.00 94.06 97 MET A N 1
ATOM 744 C CA . MET A 1 97 ? 4.739 16.735 -41.552 1.00 94.06 97 MET A CA 1
ATOM 745 C C . MET A 1 97 ? 4.770 18.070 -40.813 1.00 94.06 97 MET A C 1
ATOM 747 O O . MET A 1 97 ? 5.079 18.124 -39.614 1.00 94.06 97 MET A O 1
ATOM 751 N N . SER A 1 98 ? 4.403 19.139 -41.523 1.00 95.12 98 SER A N 1
ATOM 752 C CA . SER A 1 98 ? 4.367 20.477 -40.944 1.00 95.12 98 SER A CA 1
ATOM 753 C C . SER A 1 98 ? 3.260 20.631 -39.891 1.00 95.12 98 SER A C 1
ATOM 755 O O . SER A 1 98 ? 2.342 19.803 -39.799 1.00 95.12 98 SER A O 1
ATOM 757 N N . ILE A 1 99 ? 3.326 21.692 -39.083 1.00 94.25 99 ILE A N 1
ATOM 758 C CA . ILE A 1 99 ? 2.245 22.042 -38.146 1.00 94.25 99 ILE A CA 1
ATOM 759 C C . ILE A 1 99 ? 0.930 22.262 -38.914 1.00 94.25 99 ILE A C 1
ATOM 761 O O . ILE A 1 99 ? -0.097 21.698 -38.534 1.00 94.25 99 ILE A O 1
ATOM 765 N N . GLU A 1 100 ? 0.955 23.020 -40.021 1.00 94.00 100 GLU A N 1
ATOM 766 C CA . GLU A 1 100 ? -0.248 23.291 -40.825 1.00 94.00 100 GLU A CA 1
ATOM 767 C C . GLU A 1 100 ? -0.843 22.015 -41.441 1.00 94.00 100 GLU A C 1
ATOM 769 O O . GLU A 1 100 ? -2.069 21.875 -41.513 1.00 94.00 100 GLU A O 1
ATOM 774 N N . ASP A 1 101 ? -0.003 21.045 -41.803 1.00 92.12 101 ASP A N 1
ATOM 775 C CA . ASP A 1 101 ? -0.453 19.744 -42.298 1.00 92.12 101 ASP A CA 1
ATOM 776 C C . ASP A 1 101 ? -1.119 18.904 -41.200 1.00 92.12 101 ASP A C 1
ATOM 778 O O . ASP A 1 101 ? -2.202 18.354 -41.411 1.00 92.12 101 ASP A O 1
ATOM 782 N N . ASN A 1 102 ? -0.515 18.834 -40.009 1.00 92.81 102 ASN A N 1
ATOM 783 C CA . ASN A 1 102 ? -1.071 18.113 -38.860 1.00 92.81 102 ASN A CA 1
ATOM 784 C C . ASN A 1 102 ? -2.441 18.680 -38.446 1.00 92.81 102 ASN A C 1
ATOM 786 O O . ASN A 1 102 ? -3.411 17.931 -38.288 1.00 92.81 102 ASN A O 1
ATOM 790 N N . MET A 1 103 ? -2.560 20.008 -38.362 1.00 91.44 103 MET A N 1
ATOM 791 C CA . MET A 1 103 ? -3.835 20.675 -38.078 1.00 91.44 103 MET A CA 1
ATOM 792 C C . MET A 1 103 ? -4.874 20.388 -39.166 1.00 91.44 103 MET A C 1
ATOM 794 O O . MET A 1 103 ? -6.012 20.017 -38.864 1.00 91.44 103 MET A O 1
ATOM 798 N N . THR A 1 104 ? -4.472 20.445 -40.438 1.00 89.94 104 THR A N 1
ATOM 799 C CA . THR A 1 104 ? -5.348 20.122 -41.571 1.00 89.94 104 THR A CA 1
ATOM 800 C C . THR A 1 104 ? -5.872 18.685 -41.512 1.00 89.94 104 THR A C 1
ATOM 802 O O . THR A 1 104 ? -7.060 18.456 -41.767 1.00 89.94 104 THR A O 1
ATOM 805 N N . LEU A 1 105 ? -5.014 17.718 -41.164 1.00 87.25 105 LEU A N 1
ATOM 806 C CA . LEU A 1 105 ? -5.397 16.315 -40.999 1.00 87.25 105 LEU A CA 1
ATOM 807 C C . LEU A 1 105 ? -6.413 16.137 -39.866 1.00 87.25 105 LEU A C 1
ATOM 809 O O . LEU A 1 105 ? -7.433 15.474 -40.065 1.00 87.25 105 LEU A O 1
ATOM 813 N N . SER A 1 106 ? -6.179 16.771 -38.713 1.00 86.75 106 SER A N 1
ATOM 814 C CA . SER A 1 106 ? -7.075 16.673 -37.553 1.00 86.75 106 SER A CA 1
ATOM 815 C C . SER A 1 106 ? -8.479 17.222 -37.840 1.00 86.75 106 SER A C 1
ATOM 817 O O . SER A 1 106 ? -9.475 16.555 -37.563 1.00 86.75 106 SER A O 1
ATOM 819 N N . MET A 1 107 ? -8.575 18.374 -38.510 1.00 82.75 107 MET A N 1
ATOM 820 C CA . MET A 1 107 ? -9.847 19.007 -38.875 1.00 82.75 107 MET A CA 1
ATOM 821 C C . MET A 1 107 ? -10.643 18.184 -39.906 1.00 82.75 107 MET A C 1
ATOM 823 O O . MET A 1 107 ? -11.872 18.261 -39.980 1.00 82.75 107 MET A O 1
ATOM 827 N N . ARG A 1 108 ? -9.960 17.402 -40.752 1.00 80.19 108 ARG A N 1
ATOM 828 C CA . ARG A 1 108 ? -10.589 16.613 -41.828 1.00 80.19 108 ARG A CA 1
ATOM 829 C C . ARG A 1 108 ? -10.874 15.162 -41.471 1.00 80.19 108 ARG A C 1
ATOM 831 O O . ARG A 1 108 ? -11.339 14.414 -42.339 1.00 80.19 108 ARG A O 1
ATOM 838 N N . LYS A 1 109 ? -10.651 14.775 -40.219 1.00 77.06 109 LYS A N 1
ATOM 839 C CA . LYS A 1 109 ? -10.920 13.431 -39.706 1.00 77.06 109 LYS A CA 1
ATOM 840 C C . LYS A 1 109 ? -12.306 12.936 -40.156 1.00 77.06 109 LYS A C 1
ATOM 842 O O . LYS A 1 109 ? -13.311 13.627 -40.015 1.00 77.06 109 LYS A O 1
ATOM 847 N N . GLY A 1 110 ? -12.351 11.757 -40.783 1.00 70.75 110 GLY A N 1
ATOM 848 C CA . GLY A 1 110 ? -13.590 11.126 -41.268 1.00 70.75 110 GLY A CA 1
ATOM 849 C C . GLY A 1 110 ? -14.112 11.580 -42.644 1.00 70.75 110 GLY A C 1
ATOM 850 O O . GLY A 1 110 ? -15.077 10.995 -43.139 1.00 70.75 110 GLY A O 1
ATOM 851 N N . ARG A 1 111 ? -13.494 12.565 -43.317 1.00 75.19 111 ARG A N 1
ATOM 852 C CA . ARG A 1 111 ? -13.922 13.011 -44.660 1.00 75.19 111 ARG A CA 1
ATOM 853 C C . ARG A 1 111 ? -13.236 12.215 -45.776 1.00 75.19 111 ARG A C 1
ATOM 855 O O . ARG A 1 111 ? -12.019 12.102 -45.803 1.00 75.19 111 ARG A O 1
ATOM 862 N N . LYS A 1 112 ? -14.019 11.723 -46.746 1.00 69.44 112 LYS A N 1
ATOM 863 C CA . LYS A 1 112 ? -13.535 10.896 -47.878 1.00 69.44 112 LYS A CA 1
ATOM 864 C C . LYS A 1 112 ? -13.441 11.624 -49.231 1.00 69.44 112 LYS A C 1
ATOM 866 O O . LYS A 1 112 ? -13.109 11.002 -50.232 1.00 69.44 112 LYS A O 1
ATOM 871 N N . LYS A 1 113 ? -13.779 12.919 -49.301 1.00 76.75 113 LYS A N 1
ATOM 872 C CA . LYS A 1 113 ? -13.823 13.679 -50.567 1.00 76.75 113 LYS A CA 1
ATOM 873 C C . LYS A 1 113 ? -12.495 14.386 -50.853 1.00 76.75 113 LYS A C 1
ATOM 875 O O . LYS A 1 113 ? -12.022 15.153 -50.013 1.00 76.75 113 LYS A O 1
ATOM 880 N N . LEU A 1 114 ? -11.958 14.209 -52.062 1.00 75.88 114 LEU A N 1
ATOM 881 C CA . LEU A 1 114 ? -10.767 14.917 -52.536 1.00 75.88 114 LEU A CA 1
ATOM 882 C C . LEU A 1 114 ? -11.096 16.398 -52.763 1.00 75.88 114 LEU A C 1
ATOM 884 O O . LEU A 1 114 ? -11.870 16.747 -53.647 1.00 75.88 114 LEU A O 1
ATOM 888 N N . THR A 1 115 ? -10.550 17.274 -51.926 1.00 76.12 115 THR A N 1
ATOM 889 C CA . THR A 1 115 ? -10.751 18.729 -52.007 1.00 76.12 115 THR A CA 1
ATOM 890 C C . THR A 1 115 ? -9.528 19.434 -51.436 1.00 76.12 115 THR A C 1
ATOM 892 O O . THR A 1 115 ? -8.907 18.900 -50.518 1.00 76.12 115 THR A O 1
ATOM 895 N N . ILE A 1 116 ? -9.208 20.635 -51.924 1.00 78.19 116 ILE A N 1
ATOM 896 C CA . ILE A 1 116 ? -8.086 21.429 -51.405 1.00 78.19 116 ILE A CA 1
ATOM 897 C C . ILE A 1 116 ? -8.362 21.799 -49.938 1.00 78.19 116 ILE A C 1
ATOM 899 O O . ILE A 1 116 ? -9.372 22.422 -49.589 1.00 78.19 116 ILE A O 1
ATOM 903 N N . SER A 1 117 ? -7.479 21.321 -49.062 1.00 75.94 117 SER A N 1
ATOM 904 C CA . SER A 1 117 ? -7.661 21.333 -47.607 1.00 75.94 117 SER A CA 1
ATOM 905 C C . SER A 1 117 ? -6.999 22.516 -46.910 1.00 75.94 117 SER A C 1
ATOM 907 O O . SER A 1 117 ? -7.354 22.803 -45.772 1.00 75.94 117 SER A O 1
ATOM 909 N N . LEU A 1 118 ? -6.109 23.233 -47.586 1.00 83.69 118 LEU A N 1
ATOM 910 C CA . LEU A 1 118 ? -5.324 24.310 -47.001 1.00 83.69 118 LEU A CA 1
ATOM 911 C C . LEU A 1 118 ? -5.342 25.516 -47.945 1.00 83.69 118 LEU A C 1
ATOM 913 O O . LEU A 1 118 ? -4.919 25.416 -49.093 1.00 83.69 118 LEU A O 1
ATOM 917 N N . ASP A 1 119 ? -5.874 26.637 -47.466 1.00 86.75 119 ASP A N 1
ATOM 918 C CA . ASP A 1 119 ? -5.982 27.904 -48.193 1.00 86.75 119 ASP A CA 1
ATOM 919 C C . ASP A 1 119 ? -5.512 29.066 -47.300 1.00 86.75 119 ASP A C 1
ATOM 921 O O . ASP A 1 119 ? -5.184 28.876 -46.125 1.00 86.75 119 ASP A O 1
ATOM 925 N N . SER A 1 120 ? -5.445 30.281 -47.855 1.00 86.44 120 SER A N 1
ATOM 926 C CA . SER A 1 120 ? -4.976 31.452 -47.100 1.00 86.44 120 SER A CA 1
ATOM 927 C C . SER A 1 120 ? -5.843 31.751 -45.875 1.00 86.44 120 SER A C 1
ATOM 929 O O . SER A 1 120 ? -5.313 32.187 -44.859 1.00 86.44 120 SER A O 1
ATOM 931 N N . LYS A 1 121 ? -7.156 31.499 -45.946 1.00 88.50 121 LYS A N 1
ATOM 932 C CA . LYS A 1 121 ? -8.084 31.759 -44.841 1.00 88.50 121 LYS A CA 1
ATOM 933 C C . LYS A 1 121 ? -7.831 30.791 -43.684 1.00 88.50 121 LYS A C 1
ATOM 935 O O . LYS A 1 121 ? -7.764 31.222 -42.537 1.00 88.50 121 LYS A O 1
ATOM 940 N N . ARG A 1 122 ? -7.623 29.507 -43.991 1.00 86.62 122 ARG A N 1
ATOM 941 C CA . ARG A 1 122 ? -7.283 28.465 -43.009 1.00 86.62 122 ARG A CA 1
ATOM 942 C C . ARG A 1 122 ? -5.935 28.706 -42.353 1.00 86.62 122 ARG A C 1
ATOM 944 O O . ARG A 1 122 ? -5.822 28.530 -41.151 1.00 86.62 122 ARG A O 1
ATOM 951 N N . ARG A 1 123 ? -4.933 29.173 -43.103 1.00 90.75 123 ARG A N 1
ATOM 952 C CA . ARG A 1 123 ? -3.640 29.557 -42.514 1.00 90.75 123 ARG A CA 1
ATOM 953 C C . ARG A 1 123 ? -3.784 30.693 -41.505 1.00 90.75 123 ARG A C 1
ATOM 955 O O . ARG A 1 123 ? -3.185 30.630 -40.440 1.00 90.75 123 ARG A O 1
ATOM 962 N N . THR A 1 124 ? -4.608 31.700 -41.802 1.00 91.88 124 THR A N 1
ATOM 963 C CA . THR A 1 124 ? -4.900 32.781 -40.846 1.00 91.88 124 THR A CA 1
ATOM 964 C C . THR A 1 124 ? -5.631 32.267 -39.602 1.00 91.88 124 THR A C 1
ATOM 966 O O . THR A 1 124 ? -5.345 32.710 -38.493 1.00 91.88 124 THR A O 1
ATOM 969 N N . GLU A 1 125 ? -6.558 31.324 -39.764 1.00 89.00 125 GLU A N 1
ATOM 970 C CA . GLU A 1 125 ? -7.271 30.689 -38.651 1.00 89.00 125 GLU A CA 1
ATOM 971 C C . GLU A 1 125 ? -6.342 29.832 -37.779 1.00 89.00 125 GLU A C 1
ATOM 973 O O . GLU A 1 125 ? -6.341 29.986 -36.559 1.00 89.00 125 GLU A O 1
ATOM 978 N N . PHE A 1 126 ? -5.496 28.998 -38.391 1.00 92.38 126 PHE A N 1
ATOM 979 C CA . PHE A 1 126 ? -4.490 28.207 -37.683 1.00 92.38 126 PHE A CA 1
ATOM 980 C C . PHE A 1 126 ? -3.501 29.093 -36.934 1.00 92.38 126 PHE A C 1
ATOM 982 O O . PHE A 1 126 ? -3.254 28.838 -35.763 1.00 92.38 126 PHE A O 1
ATOM 989 N N . ALA A 1 127 ? -3.014 30.175 -37.547 1.00 91.94 127 ALA A N 1
ATOM 990 C CA . ALA A 1 127 ? -2.136 31.127 -36.872 1.00 91.94 127 ALA A CA 1
ATOM 991 C C . ALA A 1 127 ? -2.794 31.730 -35.619 1.00 91.94 127 ALA A C 1
ATOM 993 O O . ALA A 1 127 ? -2.154 31.818 -34.578 1.00 91.94 127 ALA A O 1
ATOM 994 N N . ARG A 1 128 ? -4.087 32.085 -35.682 1.00 89.62 128 ARG A N 1
ATOM 995 C CA . ARG A 1 128 ? -4.829 32.607 -34.521 1.00 89.62 128 ARG A CA 1
ATOM 996 C C . ARG A 1 128 ? -4.951 31.572 -33.400 1.00 89.62 128 ARG A C 1
ATOM 998 O O . ARG A 1 128 ? -4.774 31.916 -32.239 1.00 89.62 128 ARG A O 1
ATOM 1005 N N . LEU A 1 129 ? -5.268 30.327 -33.751 1.00 85.94 129 LEU A N 1
ATOM 1006 C CA . LEU A 1 129 ? -5.436 29.233 -32.791 1.00 85.94 129 LEU A CA 1
ATOM 1007 C C . LEU A 1 129 ? -4.101 28.775 -32.187 1.00 85.94 129 LEU A C 1
ATOM 1009 O O . LEU A 1 129 ? -4.060 28.340 -31.047 1.00 85.94 129 LEU A O 1
ATOM 1013 N N . LEU A 1 130 ? -3.004 28.876 -32.935 1.00 90.25 130 LEU A N 1
ATOM 1014 C CA . LEU A 1 130 ? -1.663 28.600 -32.420 1.00 90.25 130 LEU A CA 1
ATOM 1015 C C . LEU A 1 130 ? -1.164 29.729 -31.512 1.00 90.25 130 LEU A C 1
ATOM 1017 O O . LEU A 1 130 ? -0.523 29.446 -30.504 1.00 90.25 130 LEU A O 1
ATOM 1021 N N . ALA A 1 131 ? -1.508 30.982 -31.823 1.00 89.69 131 ALA A N 1
ATOM 1022 C CA . ALA A 1 131 ? -1.146 32.131 -31.000 1.00 89.69 131 ALA A CA 1
ATOM 1023 C C . ALA A 1 131 ? -1.787 32.084 -29.600 1.00 89.69 131 ALA A C 1
ATOM 1025 O O . ALA A 1 131 ? -1.153 32.512 -28.640 1.00 89.69 131 ALA A O 1
ATOM 1026 N N . SER A 1 132 ? -2.994 31.514 -29.448 1.00 81.94 132 SER A N 1
ATOM 1027 C CA . SER A 1 132 ? -3.630 31.350 -28.127 1.00 81.94 132 SER A CA 1
ATOM 1028 C C . SER A 1 132 ? -2.909 30.355 -27.216 1.00 81.94 132 SER A C 1
ATOM 1030 O O . SER A 1 132 ? -3.153 30.341 -26.015 1.00 81.94 132 SER A O 1
ATOM 1032 N N . LEU A 1 133 ? -2.003 29.537 -27.760 1.00 82.38 133 LEU A N 1
ATOM 1033 C CA . LEU A 1 133 ? -1.141 28.671 -26.958 1.00 82.38 133 LEU A CA 1
ATOM 1034 C C . LEU A 1 133 ? 0.031 29.444 -26.339 1.00 82.38 133 LEU A C 1
ATOM 1036 O O . LEU A 1 133 ? 0.662 28.927 -25.419 1.00 82.38 133 LEU A O 1
ATOM 1040 N N . GLU A 1 134 ? 0.338 30.653 -26.835 1.00 84.31 134 GLU A N 1
ATOM 1041 C CA . GLU A 1 134 ? 1.443 31.504 -26.371 1.00 84.31 134 GLU A CA 1
ATOM 1042 C C . GLU A 1 134 ? 2.787 30.746 -26.311 1.00 84.31 134 GLU A C 1
ATOM 1044 O O . GLU A 1 134 ? 3.503 30.753 -25.304 1.00 84.31 134 GLU A O 1
ATOM 1049 N N . MET A 1 135 ? 3.093 30.025 -27.393 1.00 83.88 135 MET A N 1
ATOM 1050 C CA . MET A 1 135 ? 4.284 29.171 -27.528 1.00 83.88 135 MET A CA 1
ATOM 1051 C C . MET A 1 135 ? 5.085 29.446 -28.813 1.00 83.88 135 MET A C 1
ATOM 1053 O O . MET A 1 135 ? 6.028 28.709 -29.120 1.00 83.88 135 MET A O 1
ATOM 1057 N N . GLY A 1 136 ? 4.708 30.479 -29.580 1.00 88.62 136 GLY A N 1
ATOM 1058 C CA . GLY A 1 136 ? 5.376 30.888 -30.821 1.00 88.62 136 GLY A CA 1
ATOM 1059 C C . GLY A 1 136 ? 5.174 29.930 -32.002 1.00 88.62 136 GLY A C 1
ATOM 1060 O O . GLY A 1 136 ? 5.955 29.947 -32.957 1.00 88.62 136 GLY A O 1
ATOM 1061 N N . LEU A 1 137 ? 4.161 29.059 -31.945 1.00 91.12 137 LEU A N 1
ATOM 1062 C CA . LEU A 1 137 ? 3.891 28.058 -32.985 1.00 91.12 137 LEU A CA 1
ATOM 1063 C C . LEU A 1 137 ? 3.293 28.675 -34.257 1.00 91.12 137 LEU A C 1
ATOM 1065 O O . LEU A 1 137 ? 3.497 28.160 -35.357 1.00 91.12 137 LEU A O 1
ATOM 1069 N N . GLU A 1 138 ? 2.614 29.810 -34.132 1.00 93.00 138 GLU A N 1
ATOM 1070 C CA . GLU A 1 138 ? 2.030 30.599 -35.215 1.00 93.00 138 GLU A CA 1
ATOM 1071 C C . GLU A 1 138 ? 3.074 31.087 -36.232 1.00 93.00 138 GLU A C 1
ATOM 1073 O O . GLU A 1 138 ? 2.768 31.242 -37.416 1.00 93.00 138 GLU A O 1
ATOM 1078 N N . HIS A 1 139 ? 4.327 31.257 -35.804 1.00 93.06 139 HIS A N 1
ATOM 1079 C CA . HIS A 1 139 ? 5.442 31.652 -36.667 1.00 93.06 139 HIS A CA 1
ATOM 1080 C C . HIS A 1 139 ? 6.153 30.461 -37.323 1.00 93.06 139 HIS A C 1
ATOM 1082 O O . HIS A 1 139 ? 6.913 30.643 -38.272 1.00 93.06 139 HIS A O 1
ATOM 1088 N N . ARG A 1 140 ? 5.876 29.237 -36.858 1.00 93.31 140 ARG A N 1
ATOM 1089 C CA . ARG A 1 140 ? 6.564 27.997 -37.258 1.00 93.31 140 ARG A CA 1
ATOM 1090 C C . ARG A 1 140 ? 5.659 27.036 -38.033 1.00 93.31 140 ARG A C 1
ATOM 1092 O O . ARG A 1 140 ? 5.976 25.862 -38.173 1.00 93.31 140 ARG A O 1
ATOM 1099 N N . MET A 1 141 ? 4.538 27.517 -38.581 1.00 92.56 141 MET A N 1
ATOM 1100 C CA . MET A 1 141 ? 3.493 26.670 -39.187 1.00 92.56 141 MET A CA 1
ATOM 1101 C C . MET A 1 141 ? 3.982 25.694 -40.273 1.00 92.56 141 MET A C 1
ATOM 1103 O O . MET A 1 141 ? 3.416 24.614 -40.425 1.00 92.56 141 MET A O 1
ATOM 1107 N N . LYS A 1 142 ? 5.025 26.062 -41.027 1.00 93.50 142 LYS A N 1
ATOM 1108 C CA . LYS A 1 142 ? 5.604 25.240 -42.106 1.00 93.50 142 LYS A CA 1
ATOM 1109 C C . LYS A 1 142 ? 6.698 24.280 -41.634 1.00 93.50 142 LYS A C 1
ATOM 1111 O O . LYS A 1 142 ? 7.183 23.485 -42.431 1.00 93.50 142 LYS A O 1
ATOM 1116 N N . GLU A 1 143 ? 7.118 24.368 -40.377 1.00 94.62 143 GLU A N 1
ATOM 1117 C CA . GLU A 1 143 ? 8.150 23.493 -39.832 1.00 94.62 143 GLU A CA 1
ATOM 1118 C C . GLU A 1 143 ? 7.586 22.125 -39.474 1.00 94.62 143 GLU A C 1
ATOM 1120 O O . GLU A 1 143 ? 6.440 21.999 -39.035 1.00 94.62 143 GLU A O 1
ATOM 1125 N N . ASN A 1 144 ? 8.424 21.100 -39.623 1.00 94.62 144 ASN A N 1
ATOM 1126 C CA . ASN A 1 144 ? 8.086 19.743 -39.225 1.00 94.62 144 ASN A CA 1
ATOM 1127 C C . ASN A 1 144 ? 7.848 19.669 -37.718 1.00 94.62 144 ASN A C 1
ATOM 1129 O O . ASN A 1 144 ? 8.674 20.124 -36.924 1.00 94.62 144 ASN A O 1
ATOM 1133 N N . THR A 1 145 ? 6.760 19.012 -37.317 1.00 90.88 145 THR A N 1
ATOM 1134 C CA . THR A 1 145 ? 6.448 18.803 -35.892 1.00 90.88 145 THR A CA 1
ATOM 1135 C C . THR A 1 145 ? 7.553 18.026 -35.168 1.00 90.88 145 THR A C 1
ATOM 1137 O O . THR A 1 145 ? 7.751 18.219 -33.974 1.00 90.88 145 THR A O 1
ATOM 1140 N N . GLY A 1 146 ? 8.355 17.249 -35.910 1.00 88.94 146 GLY A N 1
ATOM 1141 C CA . GLY A 1 146 ? 9.622 16.630 -35.512 1.00 88.94 146 GLY A CA 1
ATOM 1142 C C . GLY A 1 146 ? 10.672 17.568 -34.897 1.00 88.94 146 GLY A C 1
ATOM 1143 O O . GLY A 1 146 ? 11.553 17.076 -34.197 1.00 88.94 146 GLY A O 1
ATOM 1144 N N . LEU A 1 147 ? 10.557 18.882 -35.098 1.00 89.00 147 LEU A N 1
ATOM 1145 C CA . LEU A 1 147 ? 11.466 19.915 -34.579 1.00 89.00 147 LEU A CA 1
ATOM 1146 C C . LEU A 1 147 ? 10.894 20.678 -33.370 1.00 89.00 147 LEU A C 1
ATOM 1148 O O . LEU A 1 147 ? 11.519 21.614 -32.868 1.00 89.00 147 LEU A O 1
ATOM 1152 N N . LEU A 1 148 ? 9.688 20.324 -32.920 1.00 89.00 148 LEU A N 1
ATOM 1153 C CA . LEU A 1 148 ? 9.051 20.925 -31.751 1.00 89.00 148 LEU A CA 1
ATOM 1154 C C . LEU A 1 148 ? 9.515 20.248 -30.459 1.00 89.00 148 LEU A C 1
ATOM 1156 O O . LEU A 1 148 ? 9.760 19.033 -30.443 1.00 89.00 148 LEU A O 1
ATOM 1160 N N . SER A 1 149 ? 9.564 21.023 -29.372 1.00 85.31 149 SER A N 1
ATOM 1161 C CA . SER A 1 149 ? 9.770 20.491 -28.020 1.00 85.31 149 SER A CA 1
ATOM 1162 C C . SER A 1 149 ? 8.595 19.603 -27.582 1.00 85.31 149 SER A C 1
ATOM 1164 O O . SER A 1 149 ? 7.510 19.662 -28.165 1.00 85.31 149 SER A O 1
ATOM 1166 N N . GLY A 1 150 ? 8.785 18.788 -26.539 1.00 80.56 150 GLY A N 1
ATOM 1167 C CA . GLY A 1 150 ? 7.718 17.935 -25.992 1.00 80.56 150 GLY A CA 1
ATOM 1168 C C . GLY A 1 150 ? 6.457 18.725 -25.617 1.00 80.56 150 GLY A C 1
ATOM 1169 O O . GLY A 1 150 ? 5.364 18.365 -26.049 1.00 80.56 150 GLY A O 1
ATOM 1170 N N . GLY A 1 151 ? 6.614 19.858 -24.920 1.00 79.75 151 GLY A N 1
ATOM 1171 C CA . GLY A 1 151 ? 5.506 20.751 -24.542 1.00 79.75 151 GLY A CA 1
ATOM 1172 C C . GLY A 1 151 ? 4.793 21.382 -25.731 1.00 79.75 151 GLY A C 1
ATOM 1173 O O . GLY A 1 151 ? 3.565 21.386 -25.781 1.00 79.75 151 GLY A O 1
ATOM 1174 N N . GLN A 1 152 ? 5.548 21.821 -26.741 1.00 86.62 152 GLN A N 1
ATOM 1175 C CA . GLN A 1 152 ? 4.982 22.370 -27.975 1.00 86.62 152 GLN A CA 1
ATOM 1176 C C . GLN A 1 152 ? 4.157 21.332 -28.746 1.00 86.62 152 GLN A C 1
ATOM 1178 O O . GLN A 1 152 ? 3.077 21.648 -29.246 1.00 86.62 152 GLN A O 1
ATOM 1183 N N . ARG A 1 153 ? 4.626 20.080 -28.822 1.00 88.19 153 ARG A N 1
ATOM 1184 C CA . ARG A 1 153 ? 3.857 18.991 -29.451 1.00 88.19 153 ARG A CA 1
ATOM 1185 C C . ARG A 1 153 ? 2.601 18.656 -28.673 1.00 88.19 153 ARG A C 1
ATOM 1187 O O . ARG A 1 153 ? 1.568 18.390 -29.285 1.00 88.19 153 ARG A O 1
ATOM 1194 N N . GLN A 1 154 ? 2.676 18.686 -27.349 1.00 85.69 154 GLN A N 1
ATOM 1195 C CA . GLN A 1 154 ? 1.534 18.395 -26.497 1.00 85.69 154 GLN A CA 1
ATOM 1196 C C . GLN A 1 154 ? 0.452 19.474 -26.624 1.00 85.69 154 GLN A C 1
ATOM 1198 O O . GLN A 1 154 ? -0.714 19.142 -26.832 1.00 85.69 154 GLN A O 1
ATOM 1203 N N . ALA A 1 155 ? 0.844 20.754 -26.625 1.00 85.12 155 ALA A N 1
ATOM 1204 C CA . ALA A 1 155 ? -0.053 21.885 -26.877 1.00 85.12 155 ALA A CA 1
ATOM 1205 C C . ALA A 1 155 ? -0.736 21.782 -28.245 1.00 85.12 155 ALA A C 1
ATOM 1207 O O . ALA A 1 155 ? -1.952 21.938 -28.366 1.00 85.12 155 ALA A O 1
ATOM 1208 N N . LEU A 1 156 ? 0.049 21.467 -29.280 1.00 89.69 156 LEU A N 1
ATOM 1209 C CA . LEU A 1 156 ? -0.457 21.275 -30.634 1.00 89.69 156 LEU A CA 1
ATOM 1210 C C . LEU A 1 156 ? -1.446 20.102 -30.705 1.00 89.69 156 LEU A C 1
ATOM 1212 O O . LEU A 1 156 ? -2.508 20.236 -31.309 1.00 89.69 156 LEU A O 1
ATOM 1216 N N . THR A 1 157 ? -1.131 18.976 -30.060 1.00 89.75 157 THR A N 1
ATOM 1217 C CA . THR A 1 157 ? -1.994 17.783 -30.022 1.00 89.75 157 THR A CA 1
ATOM 1218 C C . THR A 1 157 ? -3.314 18.074 -29.312 1.00 89.75 157 THR A C 1
ATOM 1220 O O . THR A 1 157 ? -4.373 17.674 -29.797 1.00 89.75 157 THR A O 1
ATOM 1223 N N . LEU A 1 158 ? -3.275 18.815 -28.202 1.00 87.06 158 LEU A N 1
ATOM 1224 C CA . LEU A 1 158 ? -4.468 19.272 -27.496 1.00 87.06 158 LEU A CA 1
ATOM 1225 C C . LEU A 1 158 ? -5.339 20.156 -28.400 1.00 87.06 158 LEU A C 1
ATOM 1227 O O . LEU A 1 158 ? -6.535 19.909 -28.537 1.00 87.06 158 LEU A O 1
ATOM 1231 N N . LEU A 1 159 ? -4.741 21.138 -29.076 1.00 87.56 159 LEU A N 1
ATOM 1232 C CA . LEU A 1 159 ? -5.463 22.021 -29.990 1.00 87.56 159 LEU A CA 1
ATOM 1233 C C . LEU A 1 159 ? -6.082 21.249 -31.167 1.00 87.56 159 LEU A C 1
ATOM 1235 O O . LEU A 1 159 ? -7.244 21.463 -31.510 1.00 87.56 159 LEU A O 1
ATOM 1239 N N . MET A 1 160 ? -5.333 20.316 -31.762 1.00 89.69 160 MET A N 1
ATOM 1240 C CA . MET A 1 160 ? -5.820 19.413 -32.812 1.00 89.69 160 MET A CA 1
ATOM 1241 C C . MET A 1 160 ? -6.985 18.545 -32.322 1.00 89.69 160 MET A C 1
ATOM 1243 O O . MET A 1 160 ? -7.966 18.349 -33.043 1.00 89.69 160 MET A O 1
ATOM 1247 N N . MET A 1 161 ? -6.900 18.041 -31.087 1.00 88.81 161 MET A N 1
ATOM 1248 C CA . MET A 1 161 ? -7.965 17.273 -30.451 1.00 88.81 161 MET A CA 1
ATOM 1249 C C . MET A 1 161 ? -9.230 18.125 -30.331 1.00 88.81 161 MET A C 1
ATOM 1251 O O . MET A 1 161 ? -10.276 17.709 -30.824 1.00 88.81 161 MET A O 1
ATOM 1255 N N . VAL A 1 162 ? -9.131 19.345 -29.804 1.00 82.88 162 VAL A N 1
ATOM 1256 C CA . VAL A 1 162 ? -10.272 20.262 -29.643 1.00 82.88 162 VAL A CA 1
ATOM 1257 C C . VAL A 1 162 ? -10.889 20.637 -30.994 1.00 82.88 162 VAL A C 1
ATOM 1259 O O . VAL A 1 162 ? -12.110 20.599 -31.152 1.00 82.88 162 VAL A O 1
ATOM 1262 N N . GLN A 1 163 ? -10.065 20.930 -32.006 1.00 83.56 163 GLN A N 1
ATOM 1263 C CA . GLN A 1 163 ? -10.533 21.253 -33.361 1.00 83.56 163 GLN A CA 1
ATOM 1264 C C . GLN A 1 163 ? -11.268 20.099 -34.039 1.00 83.56 163 GLN A C 1
ATOM 1266 O O . GLN A 1 163 ? -12.178 20.332 -34.837 1.00 83.56 163 GLN A O 1
ATOM 1271 N N . SER A 1 164 ? -10.899 18.856 -33.721 1.00 82.62 164 SER A N 1
ATOM 1272 C CA . SER A 1 164 ? -11.585 17.678 -34.255 1.00 82.62 164 SER A CA 1
ATOM 1273 C C . SER A 1 164 ? -13.015 17.507 -33.714 1.00 82.62 164 SER A C 1
ATOM 1275 O O . SER A 1 164 ? -13.750 16.663 -34.222 1.00 82.62 164 SER A O 1
ATOM 1277 N N . ASN A 1 165 ? -13.422 18.334 -32.738 1.00 84.31 165 ASN A N 1
ATOM 1278 C CA . ASN A 1 165 ? -14.736 18.345 -32.091 1.00 84.31 165 ASN A CA 1
ATOM 1279 C C . ASN A 1 165 ? -15.211 16.940 -31.663 1.00 84.31 165 ASN A C 1
ATOM 1281 O O . ASN A 1 165 ? -16.265 16.470 -32.115 1.00 84.31 165 ASN A O 1
ATOM 1285 N N . PRO A 1 166 ? -14.414 16.229 -30.843 1.00 89.94 166 PRO A N 1
ATOM 1286 C CA . PRO A 1 166 ? -14.736 14.878 -30.433 1.00 89.94 166 PRO A CA 1
ATOM 1287 C C . PRO A 1 166 ? -15.947 14.875 -29.502 1.00 89.94 166 PRO A C 1
ATOM 1289 O O . PRO A 1 166 ? -16.259 15.840 -28.813 1.00 89.94 166 PRO A O 1
ATOM 1292 N N . LYS A 1 167 ? -16.632 13.740 -29.470 1.00 91.25 167 LYS A N 1
ATOM 1293 C CA . LYS A 1 167 ? -17.730 13.475 -28.545 1.00 91.25 167 LYS A CA 1
ATOM 1294 C C . LYS A 1 167 ? -17.227 12.980 -27.187 1.00 91.25 167 LYS A C 1
ATOM 1296 O O . LYS A 1 167 ? -17.881 13.233 -26.180 1.00 91.25 167 LYS A O 1
ATOM 1301 N N . LEU A 1 168 ? -16.071 12.315 -27.176 1.00 93.00 168 LEU A N 1
ATOM 1302 C CA . LEU A 1 168 ? -15.356 11.865 -25.986 1.00 93.00 168 LEU A CA 1
ATOM 1303 C C . LEU A 1 168 ? -13.861 12.174 -26.119 1.00 93.00 168 LEU A C 1
ATOM 1305 O O . LEU A 1 168 ? -13.249 11.860 -27.140 1.00 93.00 168 LEU A O 1
ATOM 1309 N N . VAL A 1 169 ? -13.278 12.756 -25.080 1.00 93.44 169 VAL A N 1
ATOM 1310 C CA . VAL A 1 169 ? -11.854 13.062 -24.962 1.00 93.44 169 VAL A CA 1
ATOM 1311 C C . VAL A 1 169 ? -11.213 12.081 -23.993 1.00 93.44 169 VAL A C 1
ATOM 1313 O O . VAL A 1 169 ? -11.716 11.880 -22.894 1.00 93.44 169 VAL A O 1
ATOM 1316 N N . LEU A 1 170 ? -10.098 11.479 -24.392 1.00 93.44 170 LEU A N 1
ATOM 1317 C CA . LEU A 1 170 ? -9.277 10.620 -23.548 1.00 93.44 170 LEU A CA 1
ATOM 1318 C C . LEU A 1 170 ? -7.920 11.292 -23.340 1.00 93.44 170 LEU A C 1
ATOM 1320 O O . LEU A 1 170 ? -7.181 11.506 -24.301 1.00 93.44 170 LEU A O 1
ATOM 1324 N N . LEU A 1 171 ? -7.586 11.628 -22.103 1.00 91.12 171 LEU A N 1
ATOM 1325 C CA . LEU A 1 171 ? -6.313 12.244 -21.741 1.00 91.12 171 LEU A CA 1
ATOM 1326 C C . LEU A 1 171 ? -5.492 11.216 -20.963 1.00 91.12 171 LEU A C 1
ATOM 1328 O O . LEU A 1 171 ? -5.874 10.847 -19.863 1.00 91.12 171 LEU A O 1
ATOM 1332 N N . ASP A 1 172 ? -4.395 10.721 -21.525 1.00 88.62 172 ASP A N 1
ATOM 1333 C CA . ASP A 1 172 ? -3.575 9.665 -20.915 1.00 88.62 172 ASP A CA 1
ATOM 1334 C C . ASP A 1 172 ? -2.281 10.276 -20.379 1.00 88.62 172 ASP A C 1
ATOM 1336 O O . ASP A 1 172 ? -1.357 10.495 -21.153 1.00 88.62 172 ASP A O 1
ATOM 1340 N N . GLU A 1 173 ? -2.244 10.663 -19.100 1.00 80.81 173 GLU A N 1
ATOM 1341 C CA . GLU A 1 173 ? -1.079 11.302 -18.462 1.00 80.81 173 GLU A CA 1
ATOM 1342 C C . GLU A 1 173 ? -0.475 12.446 -19.297 1.00 80.81 173 GLU A C 1
ATOM 1344 O O . GLU A 1 173 ? 0.736 12.635 -19.395 1.00 80.81 173 GLU A O 1
ATOM 1349 N N . HIS A 1 174 ? -1.350 13.226 -19.929 1.00 81.69 174 HIS A N 1
ATOM 1350 C CA . HIS A 1 174 ? -0.996 14.198 -20.962 1.00 81.69 174 HIS A CA 1
ATOM 1351 C C . HIS A 1 174 ? -0.096 15.362 -20.496 1.00 81.69 174 HIS A C 1
ATOM 1353 O O . HIS A 1 174 ? 0.329 16.157 -21.331 1.00 81.69 174 HIS A O 1
ATOM 1359 N N . THR A 1 175 ? 0.208 15.466 -19.203 1.00 79.44 175 THR A N 1
ATOM 1360 C CA . THR A 1 175 ? 1.103 16.463 -18.593 1.00 79.44 175 THR A CA 1
ATOM 1361 C C . THR A 1 175 ? 2.395 15.849 -18.029 1.00 79.44 175 THR A C 1
ATOM 1363 O O . THR A 1 175 ? 3.290 16.591 -17.640 1.00 79.44 175 THR A O 1
ATOM 1366 N N . ALA A 1 176 ? 2.533 14.517 -18.016 1.00 69.12 176 ALA A N 1
ATOM 1367 C CA . ALA A 1 176 ? 3.590 13.780 -17.310 1.00 69.12 176 ALA A CA 1
ATOM 1368 C C . ALA A 1 176 ? 5.016 14.020 -17.826 1.00 69.12 176 ALA A C 1
ATOM 1370 O O . ALA A 1 176 ? 5.971 13.988 -17.059 1.00 69.12 176 ALA A O 1
ATOM 1371 N N . ALA A 1 177 ? 5.169 14.226 -19.135 1.00 67.31 177 ALA A N 1
ATOM 1372 C CA . ALA A 1 177 ? 6.470 14.364 -19.790 1.00 67.31 177 ALA A CA 1
ATOM 1373 C C . ALA A 1 177 ? 6.944 15.828 -19.903 1.00 67.31 177 ALA A C 1
ATOM 1375 O O . ALA A 1 177 ? 7.845 16.122 -20.692 1.00 67.31 177 ALA A O 1
ATOM 1376 N N . LEU A 1 178 ? 6.298 16.753 -19.184 1.00 70.81 178 LEU A N 1
ATOM 1377 C CA . LEU A 1 178 ? 6.530 18.195 -19.275 1.00 70.81 178 LEU A CA 1
ATOM 1378 C C . LEU A 1 178 ? 7.122 18.747 -17.977 1.00 70.81 178 LEU A C 1
ATOM 1380 O O . LEU A 1 178 ? 6.838 18.246 -16.892 1.00 70.81 178 LEU A O 1
ATOM 1384 N N . ASP A 1 179 ? 7.919 19.810 -18.090 1.00 75.12 179 ASP A N 1
ATOM 1385 C CA . ASP A 1 179 ? 8.334 20.587 -16.923 1.00 75.12 179 ASP A CA 1
ATOM 1386 C C . ASP A 1 179 ? 7.116 21.245 -16.237 1.00 75.12 179 ASP A C 1
ATOM 1388 O O . ASP A 1 179 ? 6.098 21.488 -16.895 1.00 75.12 179 ASP A O 1
ATOM 1392 N N . PRO A 1 180 ? 7.200 21.562 -14.930 1.00 66.25 180 PRO A N 1
ATOM 1393 C CA . PRO A 1 180 ? 6.051 22.024 -14.150 1.00 66.25 180 PRO A CA 1
ATOM 1394 C C . PRO A 1 180 ? 5.325 23.247 -14.726 1.00 66.25 180 PRO A C 1
ATOM 1396 O O . PRO A 1 180 ? 4.095 23.269 -14.745 1.00 66.25 180 PRO A O 1
ATOM 1399 N N . ALA A 1 181 ? 6.064 24.234 -15.247 1.00 71.62 181 ALA A N 1
ATOM 1400 C CA . ALA A 1 181 ? 5.482 25.461 -15.791 1.00 71.62 181 ALA A CA 1
ATOM 1401 C C . ALA A 1 181 ? 4.693 25.190 -17.082 1.00 71.62 181 ALA A C 1
ATOM 1403 O O . ALA A 1 181 ? 3.572 25.674 -17.256 1.00 71.62 181 ALA A O 1
ATOM 1404 N N . ASN A 1 182 ? 5.245 24.368 -17.980 1.00 69.75 182 ASN A N 1
ATOM 1405 C CA . ASN A 1 182 ? 4.526 23.951 -19.180 1.00 69.75 182 ASN A CA 1
ATOM 1406 C C . ASN A 1 182 ? 3.356 23.013 -18.852 1.00 69.75 182 ASN A C 1
ATOM 1408 O O . ASN A 1 182 ? 2.301 23.139 -19.469 1.00 69.75 182 ASN A O 1
ATOM 1412 N N . ALA A 1 183 ? 3.491 22.112 -17.877 1.00 73.31 183 ALA A N 1
ATOM 1413 C CA . ALA A 1 183 ? 2.412 21.222 -17.448 1.00 73.31 183 ALA A CA 1
ATOM 1414 C C . ALA A 1 183 ? 1.187 21.998 -16.929 1.00 73.31 183 ALA A C 1
ATOM 1416 O O . ALA A 1 183 ? 0.060 21.684 -17.312 1.00 73.31 183 ALA A O 1
ATOM 1417 N N . GLU A 1 184 ? 1.403 23.034 -16.112 1.00 73.25 184 GLU A N 1
ATOM 1418 C CA . GLU A 1 184 ? 0.340 23.903 -15.592 1.00 73.25 184 GLU A CA 1
ATOM 1419 C C . GLU A 1 184 ? -0.358 24.680 -16.716 1.00 73.25 184 GLU A C 1
ATOM 1421 O O . GLU A 1 184 ? -1.588 24.683 -16.806 1.00 73.25 184 GLU A O 1
ATOM 1426 N N . LYS A 1 185 ? 0.420 25.255 -17.642 1.00 75.12 185 LYS A N 1
ATOM 1427 C CA . LYS A 1 185 ? -0.120 25.969 -18.807 1.00 75.12 185 LYS A CA 1
ATOM 1428 C C . LYS A 1 185 ? -0.959 25.057 -19.708 1.00 75.12 185 LYS A C 1
ATOM 1430 O O . LYS A 1 185 ? -2.052 25.435 -20.127 1.00 75.12 185 LYS A O 1
ATOM 1435 N N . ILE A 1 186 ? -0.475 23.844 -19.989 1.00 78.12 186 ILE A N 1
ATOM 1436 C CA . ILE A 1 186 ? -1.207 22.845 -20.783 1.00 78.12 186 ILE A CA 1
ATOM 1437 C C . ILE A 1 186 ? -2.497 22.418 -20.086 1.00 78.12 186 ILE A C 1
ATOM 1439 O O . ILE A 1 186 ? -3.530 22.297 -20.747 1.00 78.12 186 ILE A O 1
ATOM 1443 N N . LEU A 1 187 ? -2.465 22.213 -18.771 1.00 76.81 187 LEU A N 1
ATOM 1444 C CA . LEU A 1 187 ? -3.653 21.851 -18.007 1.00 76.81 187 LEU A CA 1
ATOM 1445 C C . LEU A 1 187 ? -4.706 22.966 -18.047 1.00 76.81 187 LEU A C 1
ATOM 1447 O O . LEU A 1 187 ? -5.868 22.688 -18.339 1.00 76.81 187 LEU A O 1
ATOM 1451 N N . ALA A 1 188 ? -4.302 24.220 -17.828 1.00 78.06 188 ALA A N 1
ATOM 1452 C CA . ALA A 1 188 ? -5.201 25.372 -17.880 1.00 78.06 188 ALA A CA 1
ATOM 1453 C C . ALA A 1 188 ? -5.906 25.483 -19.243 1.00 78.06 188 ALA A C 1
ATOM 1455 O O . ALA A 1 188 ? -7.135 25.563 -19.302 1.00 78.06 188 ALA A O 1
ATOM 1456 N N . LEU A 1 189 ? -5.143 25.378 -20.336 1.00 76.38 189 LEU A N 1
ATOM 1457 C CA . LEU A 1 189 ? -5.681 25.368 -21.701 1.00 76.38 189 LEU A CA 1
ATOM 1458 C C . LEU A 1 189 ? -6.622 24.179 -21.944 1.00 76.38 189 LEU A C 1
ATOM 1460 O O . LEU A 1 189 ? -7.665 24.319 -22.580 1.00 76.38 189 LEU A O 1
ATOM 1464 N N . THR A 1 190 ? -6.277 22.997 -21.428 1.00 78.31 190 THR A N 1
ATOM 1465 C CA . THR A 1 190 ? -7.104 21.787 -21.559 1.00 78.31 190 THR A CA 1
ATOM 1466 C C . THR A 1 190 ? -8.474 21.994 -20.923 1.00 78.31 190 THR A C 1
ATOM 1468 O O . THR A 1 190 ? -9.499 21.729 -21.555 1.00 78.31 190 THR A O 1
ATOM 1471 N N . LEU A 1 191 ? -8.499 22.521 -19.698 1.00 74.81 191 LEU A N 1
ATOM 1472 C CA . LEU A 1 191 ? -9.728 22.806 -18.963 1.00 74.81 191 LEU A CA 1
ATOM 1473 C C . LEU A 1 191 ? -10.561 23.901 -19.639 1.00 74.81 191 LEU A C 1
ATOM 1475 O O . LEU A 1 191 ? -11.783 23.768 -19.737 1.00 74.81 191 LEU A O 1
ATOM 1479 N N . GLU A 1 192 ? -9.915 24.952 -20.149 1.00 79.94 192 GLU A N 1
ATOM 1480 C CA . GLU A 1 192 ? -10.581 26.017 -20.899 1.00 79.94 192 GLU A CA 1
ATOM 1481 C C . GLU A 1 192 ? -11.317 25.461 -22.124 1.00 79.94 192 GLU A C 1
ATOM 1483 O O . GLU A 1 192 ? -12.519 25.692 -22.282 1.00 79.94 192 GLU A O 1
ATOM 1488 N N . TYR A 1 193 ? -10.641 24.658 -22.949 1.00 78.62 193 TYR A N 1
ATOM 1489 C CA . TYR A 1 193 ? -11.242 24.108 -24.162 1.00 78.62 193 TYR A CA 1
ATOM 1490 C C . TYR A 1 193 ? -12.344 23.085 -23.887 1.00 78.62 193 TYR A C 1
ATOM 1492 O O . TYR A 1 193 ? -13.378 23.096 -24.563 1.00 78.62 193 TYR A O 1
ATOM 1500 N N . ILE A 1 194 ? -12.158 22.212 -22.893 1.00 78.81 194 ILE A N 1
ATOM 1501 C CA . ILE A 1 194 ? -13.187 21.245 -22.487 1.00 78.81 194 ILE A CA 1
ATOM 1502 C C . ILE A 1 194 ? -14.452 21.978 -22.038 1.00 78.81 194 ILE A C 1
ATOM 1504 O O . ILE A 1 194 ? -15.557 21.591 -22.428 1.00 78.81 194 ILE A O 1
ATOM 1508 N N . LYS A 1 195 ? -14.296 23.078 -21.292 1.00 71.19 195 LYS A N 1
ATOM 1509 C CA . LYS A 1 195 ? -15.398 23.936 -20.851 1.00 71.19 195 LYS A CA 1
ATOM 1510 C C . LYS A 1 195 ? -16.070 24.657 -22.018 1.00 71.19 195 LYS A C 1
ATOM 1512 O O . LYS A 1 195 ? -17.291 24.582 -22.144 1.00 71.19 195 LYS A O 1
ATOM 1517 N N . GLU A 1 196 ? -15.303 25.345 -22.865 1.00 77.44 196 GLU A N 1
ATOM 1518 C CA . GLU A 1 196 ? -15.831 26.122 -23.996 1.00 77.44 196 GLU A CA 1
ATOM 1519 C C . GLU A 1 196 ? -16.636 25.234 -24.955 1.00 77.44 196 GLU A C 1
ATOM 1521 O O . GLU A 1 196 ? -17.706 25.620 -25.429 1.00 77.44 196 GLU A O 1
ATOM 1526 N N . LYS A 1 197 ? -16.146 24.017 -25.215 1.00 77.56 197 LYS A N 1
ATOM 1527 C CA . LYS A 1 197 ? -16.764 23.074 -26.156 1.00 77.56 197 LYS A CA 1
ATOM 1528 C C . LYS A 1 197 ? -17.699 22.055 -25.497 1.00 77.56 197 LYS A C 1
ATOM 1530 O O . LYS A 1 197 ? -18.324 21.277 -26.214 1.00 77.56 197 LYS A O 1
ATOM 1535 N N . SER A 1 198 ? -17.842 22.078 -24.168 1.00 80.50 198 SER A N 1
ATOM 1536 C CA . SER A 1 198 ? -18.658 21.124 -23.394 1.00 80.50 198 SER A CA 1
ATOM 1537 C C . SER A 1 198 ? -18.325 19.657 -23.712 1.00 80.50 198 SER A C 1
ATOM 1539 O O . SER A 1 198 ? -19.214 18.859 -24.020 1.00 80.50 198 SER A O 1
ATOM 1541 N N . LEU A 1 199 ? -17.033 19.315 -23.696 1.00 83.25 199 LEU A N 1
ATOM 1542 C CA . LEU A 1 199 ? -16.539 17.990 -24.082 1.00 83.25 199 LEU A CA 1
ATOM 1543 C C . LEU A 1 199 ? -16.681 16.983 -22.937 1.00 83.25 199 LEU A C 1
ATOM 1545 O O . LEU A 1 199 ? -16.297 17.261 -21.805 1.00 83.25 199 LEU A O 1
ATOM 1549 N N . THR A 1 200 ? -17.158 15.779 -23.254 1.00 84.75 200 THR A N 1
ATOM 1550 C CA . THR A 1 200 ? -17.105 14.636 -22.325 1.00 84.75 200 THR A CA 1
ATOM 1551 C C . THR A 1 200 ? -15.666 14.137 -22.260 1.00 84.75 200 THR A C 1
ATOM 1553 O O . THR A 1 200 ? -15.076 13.906 -23.316 1.00 84.75 200 THR A O 1
ATOM 1556 N N . THR A 1 201 ? -15.091 13.960 -21.073 1.00 86.31 201 THR A N 1
ATOM 1557 C CA . THR A 1 201 ? -13.657 13.694 -20.894 1.00 86.31 201 THR A CA 1
ATOM 1558 C C . THR A 1 201 ? -13.392 12.587 -19.877 1.00 86.31 201 THR A C 1
ATOM 1560 O O . THR A 1 201 ? -14.001 12.553 -18.815 1.00 86.31 201 THR A O 1
ATOM 1563 N N . ILE A 1 202 ? -12.435 11.708 -20.183 1.00 85.31 202 ILE A N 1
ATOM 1564 C CA . ILE A 1 202 ? -11.813 10.778 -19.236 1.00 85.31 202 ILE A CA 1
ATOM 1565 C C . ILE A 1 202 ? -10.314 11.079 -19.200 1.00 85.31 202 ILE A C 1
ATOM 1567 O O . ILE A 1 202 ? -9.654 11.056 -20.238 1.00 85.31 202 ILE A O 1
ATOM 1571 N N . MET A 1 203 ? -9.773 11.348 -18.018 1.00 83.81 203 MET A N 1
ATOM 1572 C CA . MET A 1 203 ? -8.380 11.720 -17.806 1.00 83.81 203 MET A CA 1
ATOM 1573 C C . MET A 1 203 ? -7.679 10.741 -16.871 1.00 83.81 203 MET A C 1
ATOM 1575 O O . MET A 1 203 ? -8.131 10.520 -15.759 1.00 83.81 203 MET A O 1
ATOM 1579 N N . ILE A 1 204 ? -6.531 10.213 -17.281 1.00 82.06 204 ILE A N 1
ATOM 1580 C CA . ILE A 1 204 ? -5.562 9.568 -16.399 1.00 82.06 204 ILE A CA 1
ATOM 1581 C C . ILE A 1 204 ? -4.508 10.598 -16.012 1.00 82.06 204 ILE A C 1
ATOM 1583 O O . ILE A 1 204 ? -3.949 11.275 -16.876 1.00 82.06 204 ILE A O 1
ATOM 1587 N N . THR A 1 205 ? -4.214 10.698 -14.721 1.00 66.62 205 THR A N 1
ATOM 1588 C CA . THR A 1 205 ? -3.087 11.479 -14.205 1.00 66.62 205 THR A CA 1
ATOM 1589 C C . THR A 1 205 ? -2.500 10.803 -12.969 1.00 66.62 205 THR A C 1
ATOM 1591 O O . THR A 1 205 ? -3.214 10.137 -12.221 1.00 66.62 205 THR A O 1
ATOM 1594 N N . HIS A 1 206 ? -1.197 10.981 -12.756 1.00 59.41 206 HIS A N 1
ATOM 1595 C CA . HIS A 1 206 ? -0.515 10.655 -11.502 1.00 59.41 206 HIS A CA 1
ATOM 1596 C C . HIS A 1 206 ? -0.214 11.919 -10.671 1.00 59.41 206 HIS A C 1
ATOM 1598 O O . HIS A 1 206 ? 0.214 11.814 -9.523 1.00 59.41 206 HIS A O 1
ATOM 1604 N N . ASN A 1 207 ? -0.434 13.117 -11.236 1.00 55.28 207 ASN A N 1
ATOM 1605 C CA . ASN A 1 207 ? -0.287 14.384 -10.529 1.00 55.28 207 ASN A CA 1
ATOM 1606 C C . ASN A 1 207 ? -1.618 14.764 -9.892 1.00 55.28 207 ASN A C 1
ATOM 1608 O O . ASN A 1 207 ? -2.605 15.074 -10.555 1.00 55.28 207 ASN A O 1
ATOM 1612 N N . MET A 1 208 ? -1.621 14.756 -8.574 1.00 51.91 208 MET A N 1
ATOM 1613 C CA . MET A 1 208 ? -2.856 14.798 -7.816 1.00 51.91 208 MET A CA 1
ATOM 1614 C C . MET A 1 208 ? -3.219 16.212 -7.413 1.00 51.91 208 MET A C 1
ATOM 1616 O O . MET A 1 208 ? -4.395 16.497 -7.289 1.00 51.91 208 MET A O 1
ATOM 1620 N N . HIS A 1 209 ? -2.265 17.144 -7.373 1.00 47.84 209 HIS A N 1
ATOM 1621 C CA . HIS A 1 209 ? -2.580 18.573 -7.308 1.00 47.84 209 HIS A CA 1
ATOM 1622 C C . HIS A 1 209 ? -3.520 18.991 -8.458 1.00 47.84 209 HIS A C 1
ATOM 1624 O O . HIS A 1 209 ? -4.450 19.767 -8.252 1.00 47.84 209 HIS A O 1
ATOM 1630 N N . GLN A 1 210 ? -3.345 18.387 -9.642 1.00 50.53 210 GLN A N 1
ATOM 1631 C CA . GLN A 1 210 ? -4.229 18.569 -10.804 1.00 50.53 210 GLN A CA 1
ATOM 1632 C C . GLN A 1 210 ? -5.607 17.914 -10.621 1.00 50.53 210 GLN A C 1
ATOM 1634 O O . GLN A 1 210 ? -6.590 18.397 -11.172 1.00 50.53 210 GLN A O 1
ATOM 1639 N N . ALA A 1 211 ? -5.691 16.827 -9.848 1.00 48.31 211 ALA A N 1
ATOM 1640 C CA . ALA A 1 211 ? -6.960 16.197 -9.496 1.00 48.31 211 ALA A CA 1
ATOM 1641 C C . ALA A 1 211 ? -7.750 17.019 -8.454 1.00 48.31 211 ALA A C 1
ATOM 1643 O O . ALA A 1 211 ? -8.972 16.929 -8.434 1.00 48.31 211 ALA A O 1
ATOM 1644 N N . ILE A 1 212 ? -7.064 17.821 -7.621 1.00 42.50 212 ILE A N 1
ATOM 1645 C CA . ILE A 1 212 ? -7.610 18.473 -6.412 1.00 42.50 212 ILE A CA 1
ATOM 1646 C C . ILE A 1 212 ? -8.143 19.883 -6.616 1.00 42.50 212 ILE A C 1
ATOM 1648 O O . ILE A 1 212 ? -9.082 20.268 -5.930 1.00 42.50 212 ILE A O 1
ATOM 1652 N N . GLN A 1 213 ? -7.590 20.657 -7.551 1.00 41.19 213 GLN A N 1
ATOM 1653 C CA . GLN A 1 213 ? -7.998 22.048 -7.823 1.00 41.19 213 GLN A CA 1
ATOM 1654 C C . GLN A 1 213 ? -9.436 22.209 -8.394 1.00 41.19 213 GLN A C 1
ATOM 1656 O O . GLN A 1 213 ? -9.762 23.243 -8.975 1.00 41.19 213 GLN A O 1
ATOM 1661 N N . LEU A 1 214 ? -10.310 21.209 -8.245 1.00 43.22 214 LEU A N 1
ATOM 1662 C CA . LEU A 1 214 ? -11.644 21.102 -8.843 1.00 43.22 214 LEU A CA 1
ATOM 1663 C C . LEU A 1 214 ? -12.702 20.804 -7.747 1.00 43.22 214 LEU A C 1
ATOM 1665 O O . LEU A 1 214 ? -13.177 19.684 -7.652 1.00 43.22 214 LEU A O 1
ATOM 1669 N N . ASP A 1 215 ? -13.035 21.778 -6.892 1.00 37.38 215 ASP A N 1
ATOM 1670 C CA . ASP A 1 215 ? -13.932 21.654 -5.711 1.00 37.38 215 ASP A CA 1
ATOM 1671 C C . ASP A 1 215 ? -15.448 21.882 -6.037 1.00 37.38 215 ASP A C 1
ATOM 1673 O O . ASP A 1 215 ? -15.745 22.657 -6.952 1.00 37.38 215 ASP A O 1
ATOM 1677 N N . PHE A 1 216 ? -16.421 21.228 -5.346 1.00 43.94 216 PHE A N 1
ATOM 1678 C CA . PHE A 1 216 ? -17.838 21.055 -5.795 1.00 43.94 216 PHE A CA 1
ATOM 1679 C C . PHE A 1 216 ? -18.983 21.163 -4.720 1.00 43.94 216 PHE A C 1
ATOM 1681 O O . PHE A 1 216 ? -19.081 20.315 -3.838 1.00 43.94 216 PHE A O 1
ATOM 1688 N N . HIS A 1 217 ? -19.964 22.086 -4.886 1.00 44.19 217 HIS A N 1
ATOM 1689 C CA . HIS A 1 217 ? -21.111 22.403 -3.974 1.00 44.19 217 HIS A CA 1
ATOM 1690 C C . HIS A 1 217 ? -22.528 22.205 -4.605 1.00 44.19 2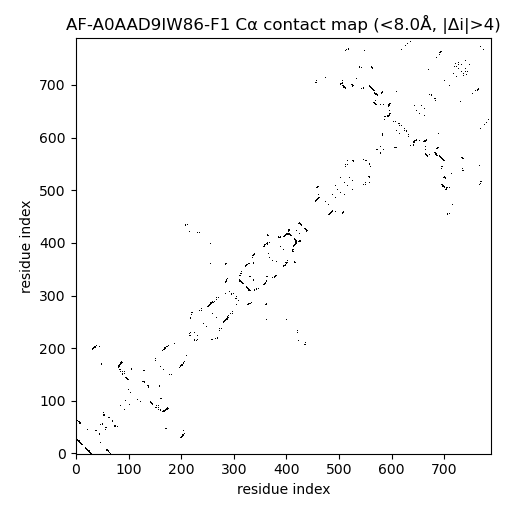17 HIS A C 1
ATOM 1692 O O . HIS A 1 217 ? -22.674 22.244 -5.824 1.00 44.19 217 HIS A O 1
ATOM 1698 N N . LEU A 1 218 ? -23.594 22.018 -3.797 1.00 41.62 218 LEU A N 1
ATOM 1699 C CA . LEU A 1 218 ? -24.969 21.570 -4.171 1.00 41.62 218 LEU A CA 1
ATOM 1700 C C . LEU A 1 218 ? -25.795 22.542 -5.063 1.00 41.62 218 LEU A C 1
ATOM 1702 O O . LEU A 1 218 ? -25.979 23.695 -4.689 1.00 41.62 218 LEU A O 1
ATOM 1706 N N . ARG A 1 219 ? -26.380 22.096 -6.196 1.00 47.44 219 ARG A N 1
ATOM 1707 C CA . ARG A 1 219 ? -27.169 22.955 -7.125 1.00 47.44 219 ARG A CA 1
ATOM 1708 C C . ARG A 1 219 ? -28.570 22.424 -7.463 1.00 47.44 219 ARG A C 1
ATOM 1710 O O . ARG A 1 219 ? -28.861 21.247 -7.275 1.00 47.44 219 ARG A O 1
ATOM 1717 N N . ALA A 1 220 ? -29.436 23.310 -7.969 1.00 46.19 220 ALA A N 1
ATOM 1718 C CA . ALA A 1 220 ? -30.836 23.035 -8.313 1.00 46.19 220 ALA A CA 1
ATOM 1719 C C . ALA A 1 220 ? -31.017 21.892 -9.338 1.00 46.19 220 ALA A C 1
ATOM 1721 O O . ALA A 1 220 ? -30.120 21.573 -10.121 1.00 46.19 220 ALA A O 1
ATOM 1722 N N . GLN A 1 221 ? -32.211 21.292 -9.379 1.00 44.47 221 GLN A N 1
ATOM 1723 C CA . GLN A 1 221 ? -32.537 20.167 -10.263 1.00 44.47 221 GLN A CA 1
ATOM 1724 C C . GLN A 1 221 ? -32.227 20.480 -11.742 1.00 44.47 221 GLN A C 1
ATOM 1726 O O . GLN A 1 221 ? -32.738 21.442 -12.311 1.00 44.47 221 GLN A O 1
ATOM 1731 N N . GLY A 1 222 ? -31.387 19.649 -12.372 1.00 45.09 222 GLY A N 1
ATOM 1732 C CA . GLY A 1 222 ? -30.929 19.847 -13.755 1.00 45.09 222 GLY A CA 1
ATOM 1733 C C . GLY A 1 222 ? -29.750 20.819 -13.912 1.00 45.09 222 GLY A C 1
ATOM 1734 O O . GLY A 1 222 ? -29.332 21.088 -15.039 1.00 45.09 222 GLY A O 1
ATOM 1735 N N . THR A 1 223 ? -29.186 21.325 -12.811 1.00 40.62 223 THR A N 1
ATOM 1736 C CA . THR A 1 223 ? -27.957 22.128 -12.803 1.00 40.62 223 THR A CA 1
ATOM 1737 C C . THR A 1 223 ? -26.848 21.417 -12.036 1.00 40.62 223 THR A C 1
ATOM 1739 O O . THR A 1 223 ? -27.036 20.956 -10.919 1.00 40.62 223 THR A O 1
ATOM 1742 N N . TYR A 1 224 ? -25.673 21.325 -12.653 1.00 45.94 224 TYR A N 1
ATOM 1743 C CA . TYR A 1 224 ? -24.521 20.628 -12.087 1.00 45.94 224 TYR A CA 1
ATOM 1744 C C . TYR A 1 224 ? -23.653 21.576 -11.256 1.00 45.94 224 TYR A C 1
ATOM 1746 O O . TYR A 1 224 ? -23.330 22.684 -11.710 1.00 45.94 224 TYR A O 1
ATOM 1754 N N . ALA A 1 225 ? -23.211 21.113 -10.089 1.00 38.09 225 ALA A N 1
ATOM 1755 C CA . ALA A 1 225 ? -22.170 21.742 -9.282 1.00 38.09 225 ALA A CA 1
ATOM 1756 C C . ALA A 1 225 ? -20.909 21.947 -10.122 1.00 38.09 225 ALA A C 1
ATOM 1758 O O . ALA A 1 225 ? -20.399 20.990 -10.711 1.00 38.09 225 ALA A O 1
ATOM 1759 N N . TYR A 1 226 ? -20.488 23.210 -10.272 1.00 42.53 226 TYR A N 1
ATOM 1760 C CA . TYR A 1 226 ? -19.397 23.651 -11.160 1.00 42.53 226 TYR A CA 1
ATOM 1761 C C . TYR A 1 226 ? -19.404 22.984 -12.549 1.00 42.53 226 TYR A C 1
ATOM 1763 O O . TYR A 1 226 ? -18.384 22.898 -13.226 1.00 42.53 226 TYR A O 1
ATOM 1771 N N . ARG A 1 227 ? -20.609 22.618 -13.011 1.00 41.03 227 ARG A N 1
ATOM 1772 C CA . ARG A 1 227 ? -20.931 22.089 -14.339 1.00 41.03 227 ARG A CA 1
ATOM 1773 C C . ARG A 1 227 ? -20.543 20.621 -14.622 1.00 41.03 227 ARG A C 1
ATOM 1775 O O . ARG A 1 227 ? -20.619 20.254 -15.790 1.00 41.03 227 ARG A O 1
ATOM 1782 N N . VAL A 1 228 ? -20.225 19.798 -13.605 1.00 38.09 228 VAL A N 1
ATOM 1783 C CA . VAL A 1 228 ? -19.898 18.352 -13.776 1.00 38.09 228 VAL A CA 1
ATOM 1784 C C . VAL A 1 228 ? -20.414 17.381 -12.691 1.00 38.09 228 VAL A C 1
ATOM 1786 O O . VAL A 1 228 ? -20.462 16.186 -12.957 1.00 38.09 228 VAL A O 1
ATOM 1789 N N . SER A 1 229 ? -20.827 17.831 -11.495 1.00 42.25 229 SER A N 1
ATOM 1790 C CA . SER A 1 229 ? -21.338 16.930 -10.436 1.00 42.25 229 SER A CA 1
ATOM 1791 C C . SER A 1 229 ? -22.847 17.099 -10.204 1.00 42.25 229 SER A C 1
ATOM 1793 O O . SER A 1 229 ? -23.326 18.204 -9.923 1.00 42.25 229 SER A O 1
ATOM 1795 N N . ASP A 1 230 ? -23.608 16.004 -10.354 1.00 59.69 230 ASP A N 1
ATOM 1796 C CA . ASP A 1 230 ? -25.044 15.927 -10.040 1.00 59.69 230 ASP A CA 1
ATOM 1797 C C . ASP A 1 230 ? -25.241 15.706 -8.537 1.00 59.69 230 ASP A C 1
ATOM 1799 O O . ASP A 1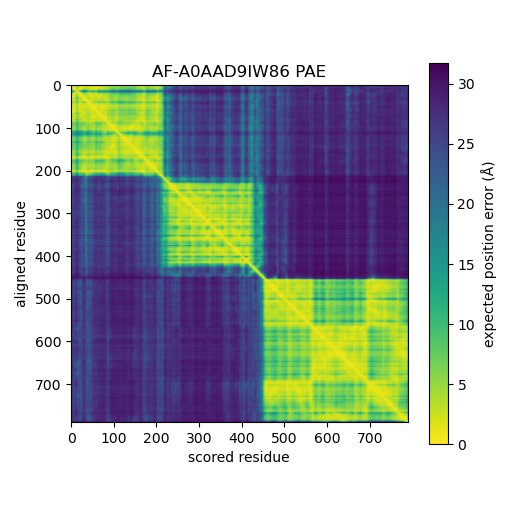 230 ? -25.499 14.601 -8.046 1.00 59.69 230 ASP A O 1
ATOM 1803 N N . THR A 1 231 ? -25.065 16.791 -7.797 1.00 59.12 231 THR A N 1
ATOM 1804 C CA . THR A 1 231 ? -25.167 16.823 -6.340 1.00 59.12 231 THR A CA 1
ATOM 1805 C C . THR A 1 231 ? -26.588 16.531 -5.851 1.00 59.12 231 THR A C 1
ATOM 1807 O O . THR A 1 231 ? -26.762 15.840 -4.846 1.00 59.12 231 THR A O 1
ATOM 1810 N N . TYR A 1 232 ? -27.615 16.940 -6.603 1.00 63.41 232 TYR A N 1
ATOM 1811 C CA . TYR A 1 232 ? -29.006 16.580 -6.319 1.00 63.41 232 TYR A CA 1
ATOM 1812 C C . TYR A 1 232 ? -29.285 15.087 -6.570 1.00 63.41 232 TYR A C 1
ATOM 1814 O O . TYR A 1 232 ? -29.945 14.429 -5.764 1.00 63.41 232 TYR A O 1
ATOM 1822 N N . GLY A 1 233 ? -28.736 14.499 -7.634 1.00 63.47 233 GLY A N 1
ATOM 1823 C CA . GLY A 1 233 ? -28.764 13.050 -7.839 1.00 63.47 233 GLY A CA 1
ATOM 1824 C C . GLY A 1 233 ? -28.001 12.281 -6.761 1.00 63.47 233 GLY A C 1
ATOM 1825 O O . GLY A 1 233 ? -28.438 11.201 -6.362 1.00 63.47 233 GLY A O 1
ATOM 1826 N N . GLY A 1 234 ? -26.905 12.844 -6.242 1.00 63.56 234 GLY A N 1
ATOM 1827 C CA . GLY A 1 234 ? -26.201 12.340 -5.058 1.00 63.56 234 GLY A CA 1
ATOM 1828 C C . GLY A 1 234 ? -27.120 12.258 -3.840 1.00 63.56 234 GLY A C 1
ATOM 1829 O O . GLY A 1 234 ? -27.273 11.183 -3.258 1.00 63.56 234 GLY A O 1
ATOM 1830 N N . LEU A 1 235 ? -27.830 13.349 -3.537 1.00 70.31 235 LEU A N 1
ATOM 1831 C CA . LEU A 1 235 ? -28.837 13.394 -2.476 1.00 70.31 235 LEU A CA 1
ATOM 1832 C C . LEU A 1 235 ? -29.942 12.343 -2.683 1.00 70.31 235 LEU A C 1
ATOM 1834 O O . LEU A 1 235 ? -30.285 11.621 -1.750 1.00 70.31 235 LEU A O 1
ATOM 1838 N N . LYS A 1 236 ? -30.455 12.179 -3.908 1.00 70.56 236 LYS A N 1
ATOM 1839 C CA . LYS A 1 236 ? -31.467 11.152 -4.217 1.00 70.56 236 LYS A CA 1
ATOM 1840 C C . LYS A 1 236 ? -30.965 9.727 -3.989 1.00 70.56 236 LYS A C 1
ATOM 1842 O O . LYS A 1 236 ? -31.689 8.905 -3.426 1.00 70.56 236 LYS A O 1
ATOM 1847 N N . ARG A 1 237 ? -29.736 9.419 -4.416 1.00 67.12 237 ARG A N 1
ATOM 1848 C CA . ARG A 1 237 ? -29.110 8.106 -4.180 1.00 67.12 237 ARG A CA 1
ATOM 1849 C C . ARG A 1 237 ? -28.906 7.851 -2.692 1.00 67.12 237 ARG A C 1
ATOM 1851 O O . ARG A 1 237 ? -29.158 6.740 -2.239 1.00 67.12 237 ARG A O 1
ATOM 1858 N N . PHE A 1 238 ? -28.519 8.876 -1.938 1.00 70.06 238 PHE A N 1
ATOM 1859 C CA . PHE A 1 238 ? -28.420 8.789 -0.488 1.00 70.06 238 PHE A CA 1
ATOM 1860 C C . PHE A 1 238 ? -29.774 8.471 0.161 1.00 70.06 238 PHE A C 1
ATOM 1862 O O . PHE A 1 238 ? -29.877 7.507 0.915 1.00 70.06 238 PHE A O 1
ATOM 1869 N N . VAL A 1 239 ? -30.829 9.211 -0.187 1.00 71.31 239 VAL A N 1
ATOM 1870 C CA . VAL A 1 239 ? -32.182 8.955 0.328 1.00 71.31 239 VAL A CA 1
ATOM 1871 C C . VAL A 1 239 ? -32.658 7.540 -0.010 1.00 71.31 239 VAL A C 1
ATOM 1873 O O . VAL A 1 239 ? -33.230 6.860 0.842 1.00 71.31 239 VAL A O 1
ATOM 1876 N N . ALA A 1 240 ? -32.394 7.062 -1.229 1.00 70.50 240 ALA A N 1
ATOM 1877 C CA . ALA A 1 240 ? -32.707 5.690 -1.623 1.00 70.50 240 ALA A CA 1
ATOM 1878 C C . ALA A 1 240 ? -31.920 4.653 -0.804 1.00 70.50 240 ALA A C 1
ATOM 1880 O O . ALA A 1 240 ? -32.485 3.636 -0.412 1.00 70.50 240 ALA A O 1
ATOM 1881 N N . HIS A 1 241 ? -30.645 4.923 -0.511 1.00 66.44 241 HIS A N 1
ATOM 1882 C CA . HIS A 1 241 ? -29.811 4.053 0.311 1.00 66.44 241 HIS A CA 1
ATOM 1883 C C . HIS A 1 241 ? -30.328 3.956 1.749 1.00 66.44 241 HIS A C 1
ATOM 1885 O O . HIS A 1 241 ? -30.501 2.843 2.233 1.00 66.44 241 HIS A O 1
ATOM 1891 N N . ILE A 1 242 ? -30.665 5.082 2.395 1.00 66.38 242 ILE A N 1
ATOM 1892 C CA . ILE A 1 242 ? -31.251 5.083 3.749 1.00 66.38 242 ILE A CA 1
ATOM 1893 C C . ILE A 1 242 ? -32.549 4.270 3.798 1.00 66.38 242 ILE A C 1
ATOM 1895 O O . ILE A 1 242 ? -32.759 3.494 4.725 1.00 66.38 242 ILE A O 1
ATOM 1899 N N . LYS A 1 243 ? -33.404 4.391 2.777 1.00 73.94 243 LYS A N 1
ATOM 1900 C CA . LYS A 1 243 ? -34.645 3.602 2.676 1.00 73.94 243 LYS A CA 1
ATOM 1901 C C . LYS A 1 243 ? -34.409 2.103 2.484 1.00 73.94 243 LYS A C 1
ATOM 1903 O O . LYS A 1 243 ? -35.298 1.317 2.790 1.00 73.94 243 LYS A O 1
ATOM 1908 N N . ALA A 1 244 ? -33.258 1.719 1.939 1.00 69.06 244 ALA A N 1
ATOM 1909 C CA . ALA A 1 244 ? -32.900 0.334 1.654 1.00 69.06 244 ALA A CA 1
ATOM 1910 C C . ALA A 1 244 ? -32.117 -0.342 2.792 1.00 69.06 244 ALA A C 1
ATOM 1912 O O . ALA A 1 244 ? -31.739 -1.506 2.657 1.00 69.06 244 ALA A O 1
ATOM 1913 N N . LEU A 1 245 ? -31.843 0.367 3.891 1.00 61.16 245 LEU A N 1
ATOM 1914 C CA . LEU A 1 245 ? -31.113 -0.196 5.020 1.00 61.16 245 LEU A CA 1
ATOM 1915 C C . LEU A 1 245 ? -31.891 -1.346 5.670 1.00 61.16 245 LEU A C 1
ATOM 1917 O O . LEU A 1 245 ? -33.115 -1.275 5.787 1.00 61.16 245 LEU A O 1
ATOM 1921 N N . PRO A 1 246 ? -31.193 -2.394 6.149 1.00 50.91 246 PRO A N 1
ATOM 1922 C CA . PRO A 1 246 ? -31.835 -3.522 6.825 1.00 50.91 246 PRO A CA 1
ATOM 1923 C C . PRO A 1 246 ? -32.410 -3.146 8.203 1.00 50.91 246 PRO A C 1
ATOM 1925 O O . PRO A 1 246 ? -33.099 -3.953 8.821 1.00 50.91 246 PRO A O 1
ATOM 1928 N N . PHE A 1 247 ? -32.141 -1.930 8.680 1.00 63.06 247 PHE A N 1
ATOM 1929 C CA . PHE A 1 247 ? -32.696 -1.338 9.890 1.00 63.06 247 PHE A CA 1
ATOM 1930 C C . PHE A 1 247 ? -33.149 0.097 9.601 1.00 63.06 247 PHE A C 1
ATOM 1932 O O . PHE A 1 247 ? -32.553 0.795 8.781 1.00 63.06 247 PHE A O 1
ATOM 1939 N N . ALA A 1 248 ? -34.208 0.543 10.276 1.00 64.06 248 ALA A N 1
ATOM 1940 C CA . ALA A 1 248 ? -34.695 1.911 10.144 1.00 64.06 248 ALA A CA 1
ATOM 1941 C C . ALA A 1 248 ? -33.847 2.855 11.004 1.00 64.06 248 ALA A C 1
ATOM 1943 O O . ALA A 1 248 ? -33.571 2.557 12.164 1.00 64.06 248 ALA A O 1
ATOM 1944 N N . ALA A 1 249 ? -33.441 3.993 10.440 1.00 70.94 249 ALA A N 1
ATOM 1945 C CA . ALA A 1 249 ? -32.831 5.051 11.231 1.00 70.94 249 ALA A CA 1
ATOM 1946 C C . ALA A 1 249 ? -33.909 5.764 12.058 1.00 70.94 249 ALA A C 1
ATOM 1948 O O . ALA A 1 249 ? -34.952 6.164 11.551 1.00 70.94 249 ALA A O 1
ATOM 1949 N N . ASP A 1 250 ? -33.618 5.922 13.339 1.00 77.44 250 ASP A N 1
ATOM 1950 C CA . ASP A 1 250 ? -34.491 6.524 14.341 1.00 77.44 250 ASP A CA 1
ATOM 1951 C C . ASP A 1 250 ? -34.542 8.059 14.266 1.00 77.44 250 ASP A C 1
ATOM 1953 O O . ASP A 1 250 ? -35.547 8.696 14.588 1.00 77.44 250 ASP A O 1
ATOM 1957 N N . LEU A 1 251 ? -33.424 8.658 13.856 1.00 83.94 251 LEU A N 1
ATOM 1958 C CA . LEU A 1 251 ? -33.224 10.096 13.804 1.00 83.94 251 LEU A CA 1
ATOM 1959 C C . LEU A 1 251 ? -32.172 10.449 12.752 1.00 83.94 251 LEU A C 1
ATOM 1961 O O . LEU A 1 251 ? -31.181 9.735 12.600 1.00 83.94 251 LEU A O 1
ATOM 1965 N N . LEU A 1 252 ? -32.348 11.588 12.084 1.00 84.88 252 LEU A N 1
ATOM 1966 C CA . LEU A 1 252 ? -31.353 12.169 11.189 1.00 84.88 252 LEU A CA 1
ATOM 1967 C C . LEU A 1 252 ? -30.873 13.532 11.709 1.00 84.88 252 LEU A C 1
ATOM 1969 O O . LEU A 1 252 ? -31.672 14.427 11.965 1.00 84.88 252 LEU A O 1
ATOM 1973 N N . VAL A 1 253 ? -29.560 13.733 11.815 1.00 86.25 253 VAL A N 1
ATOM 1974 C CA . VAL A 1 253 ? -28.978 15.071 12.001 1.00 86.25 253 VAL A CA 1
ATOM 1975 C C . VAL A 1 253 ? -28.218 15.440 10.737 1.00 86.25 253 VAL A C 1
ATOM 1977 O O . VAL A 1 253 ? -27.337 14.708 10.293 1.00 86.25 253 VAL A O 1
ATOM 1980 N N . VAL A 1 254 ? -28.588 16.568 10.146 1.00 85.62 254 VAL A N 1
ATOM 1981 C CA . VAL A 1 254 ? -28.035 17.107 8.911 1.00 85.62 254 VAL A CA 1
ATOM 1982 C C . VAL A 1 254 ? -27.227 18.346 9.262 1.00 85.62 254 VAL A C 1
ATOM 1984 O O . VAL A 1 254 ? -27.738 19.278 9.872 1.00 85.62 254 VAL A O 1
ATOM 1987 N N . THR A 1 255 ? -25.964 18.363 8.877 1.00 83.12 255 THR A N 1
ATOM 1988 C CA . THR A 1 255 ? -25.066 19.511 9.025 1.00 83.12 255 THR A CA 1
ATOM 1989 C C . THR A 1 255 ? -24.916 20.207 7.672 1.00 83.12 255 THR A C 1
ATOM 1991 O O . THR A 1 255 ? -25.031 19.538 6.649 1.00 83.12 255 THR A O 1
ATOM 1994 N N . GLY A 1 256 ? -24.810 21.538 7.687 1.00 73.75 256 GLY A N 1
ATOM 1995 C CA . GLY A 1 256 ? -25.227 22.419 6.593 1.00 73.75 256 GLY A CA 1
ATOM 1996 C C . GLY A 1 256 ? -24.352 22.436 5.342 1.00 73.75 256 GLY A C 1
ATOM 1997 O O . GLY A 1 256 ? -23.695 21.454 5.024 1.00 73.75 256 GLY A O 1
ATOM 1998 N N . ASP A 1 257 ? -24.392 23.556 4.623 1.00 78.62 257 ASP A N 1
ATOM 1999 C CA . ASP A 1 257 ? -24.046 23.692 3.198 1.00 78.62 257 ASP A CA 1
ATOM 2000 C C . ASP A 1 257 ? -25.026 22.916 2.301 1.00 78.62 257 ASP A C 1
ATOM 2002 O O . ASP A 1 257 ? -24.670 22.218 1.349 1.00 78.62 257 ASP A O 1
ATOM 2006 N N . LEU A 1 258 ? -26.318 23.052 2.620 1.00 77.06 258 LEU A N 1
ATOM 2007 C CA . LEU A 1 258 ? -27.422 22.403 1.909 1.00 77.06 258 LEU A CA 1
ATOM 2008 C C . LEU A 1 258 ? -27.733 23.078 0.569 1.00 77.06 258 LEU A C 1
ATOM 2010 O O . LEU A 1 258 ? -28.420 22.488 -0.267 1.00 77.06 258 LEU A O 1
ATOM 2014 N N . SER A 1 259 ? -27.251 24.306 0.361 1.00 74.25 259 SER A N 1
ATOM 2015 C CA . SER A 1 259 ? -27.492 25.102 -0.843 1.00 74.25 259 SER A CA 1
ATOM 2016 C C . SER A 1 259 ? -26.269 25.945 -1.228 1.00 74.25 259 SER A C 1
ATOM 2018 O O . SER A 1 259 ? -25.822 26.757 -0.428 1.00 74.25 259 SER A O 1
ATOM 2020 N N . ASP A 1 260 ? -25.786 25.839 -2.476 1.00 62.81 260 ASP A N 1
ATOM 2021 C CA . ASP A 1 260 ? -24.688 26.677 -3.026 1.00 62.81 260 ASP A CA 1
ATOM 2022 C C . ASP A 1 260 ? -25.138 28.131 -3.270 1.00 62.81 260 ASP A C 1
ATOM 2024 O O . ASP A 1 260 ? -24.409 29.089 -3.034 1.00 62.81 260 ASP A O 1
ATOM 2028 N N . ASP A 1 261 ? -26.379 28.315 -3.730 1.00 67.31 261 ASP A N 1
ATOM 2029 C CA . ASP A 1 261 ? -26.949 29.627 -4.068 1.00 67.31 261 ASP A CA 1
ATOM 2030 C C . ASP A 1 261 ? -27.795 30.247 -2.941 1.00 67.31 261 ASP A C 1
ATOM 2032 O O . ASP A 1 261 ? -28.321 31.351 -3.099 1.00 67.31 261 ASP A O 1
ATOM 2036 N N . GLY A 1 262 ? -27.956 29.532 -1.821 1.00 75.62 262 GLY A N 1
ATOM 2037 C CA . GLY A 1 262 ? -28.828 29.910 -0.706 1.00 75.62 262 GLY A CA 1
ATOM 2038 C C . GLY A 1 262 ? -30.297 30.165 -1.077 1.00 75.62 262 GLY A C 1
ATOM 2039 O O . GLY A 1 262 ? -30.984 30.874 -0.342 1.00 75.62 262 GLY A O 1
ATOM 2040 N N . SER A 1 263 ? -30.793 29.659 -2.213 1.00 80.62 263 SER A N 1
ATOM 2041 C CA . SER A 1 263 ? -32.129 30.010 -2.701 1.00 80.62 263 SER A CA 1
ATOM 2042 C C . SER A 1 263 ? -33.239 29.174 -2.056 1.00 80.62 263 SER A C 1
ATOM 2044 O O . SER A 1 263 ? -33.085 27.990 -1.757 1.00 80.62 263 SER A O 1
ATOM 2046 N N . ILE A 1 264 ? -34.423 29.778 -1.910 1.00 83.38 264 ILE A N 1
ATOM 2047 C CA . ILE A 1 264 ? -35.650 29.096 -1.457 1.00 83.38 264 ILE A CA 1
ATOM 2048 C C . ILE A 1 264 ? -35.939 27.854 -2.320 1.00 83.38 264 ILE A C 1
ATOM 2050 O O . ILE A 1 264 ? -36.320 26.810 -1.796 1.00 83.38 264 ILE A O 1
ATOM 2054 N N . SER A 1 265 ? -35.719 27.934 -3.635 1.00 79.31 265 SER A N 1
ATOM 2055 C CA . SER A 1 265 ? -35.899 26.805 -4.556 1.00 79.31 265 SER A CA 1
ATOM 2056 C C . SER A 1 265 ? -34.960 25.634 -4.268 1.00 79.31 265 SER A C 1
ATOM 2058 O O . SER A 1 265 ? -35.401 24.487 -4.300 1.00 79.31 265 SER A O 1
ATOM 2060 N N . SER A 1 266 ? -33.689 25.903 -3.966 1.00 77.69 266 SER A N 1
ATOM 2061 C CA . SER A 1 266 ? -32.715 24.863 -3.623 1.00 77.69 266 SER A CA 1
ATOM 2062 C C . SER A 1 266 ? -33.077 24.187 -2.300 1.00 77.69 266 SER A C 1
ATOM 2064 O O . SER A 1 266 ? -33.121 22.959 -2.224 1.00 77.69 266 SER A O 1
ATOM 2066 N N . TYR A 1 267 ? -33.460 24.961 -1.281 1.00 86.38 267 TYR A N 1
ATOM 2067 C CA . TYR A 1 267 ? -33.908 24.393 -0.008 1.00 86.38 267 TYR A CA 1
ATOM 2068 C C . TYR A 1 267 ? -35.213 23.603 -0.117 1.00 86.38 267 TYR A C 1
ATOM 2070 O O . TYR A 1 267 ? -35.361 22.595 0.571 1.00 86.38 267 TYR A O 1
ATOM 2078 N N . ALA A 1 268 ? -36.141 24.002 -0.992 1.00 85.44 268 ALA A N 1
ATOM 2079 C CA . ALA A 1 268 ? -37.371 23.246 -1.229 1.00 85.44 268 ALA A CA 1
ATOM 2080 C C . ALA A 1 268 ? -37.079 21.827 -1.750 1.00 85.44 268 ALA A C 1
ATOM 2082 O O . ALA A 1 268 ? -37.712 20.868 -1.313 1.00 85.44 268 ALA A O 1
ATOM 2083 N N . LEU A 1 269 ? -36.078 21.678 -2.627 1.00 81.88 269 LEU A N 1
ATOM 2084 C CA . LEU A 1 269 ? -35.635 20.373 -3.128 1.00 81.88 269 LEU A CA 1
ATOM 2085 C C . LEU A 1 269 ? -35.024 19.507 -2.021 1.00 81.88 269 LEU A C 1
ATOM 2087 O O . LEU A 1 269 ? -35.274 18.303 -1.974 1.00 81.88 269 LEU A O 1
ATOM 2091 N N . VAL A 1 270 ? -34.236 20.107 -1.125 1.00 83.62 270 VAL A N 1
ATOM 2092 C CA . VAL A 1 270 ? -33.668 19.400 0.032 1.00 83.62 270 VAL A CA 1
ATOM 2093 C C . VAL A 1 270 ? -34.777 18.963 0.987 1.00 83.62 270 VAL A C 1
ATOM 2095 O O . VAL A 1 270 ? -34.812 17.803 1.396 1.00 83.62 270 VAL A O 1
ATOM 2098 N N . LYS A 1 271 ? -35.719 19.861 1.292 1.00 87.88 271 LYS A N 1
ATOM 2099 C CA . LYS A 1 271 ? -36.865 19.587 2.161 1.00 87.88 271 LYS A CA 1
ATOM 2100 C C . LYS A 1 271 ? -37.707 18.420 1.650 1.00 87.88 271 LYS A C 1
ATOM 2102 O O . LYS A 1 271 ? -38.002 17.520 2.428 1.00 87.88 271 LYS A O 1
ATOM 2107 N N . ASP A 1 272 ? -38.017 18.394 0.354 1.00 86.62 272 ASP A N 1
ATOM 2108 C CA . ASP A 1 272 ? -38.743 17.289 -0.287 1.00 86.62 272 ASP A CA 1
ATOM 2109 C C . ASP A 1 272 ? -38.040 15.936 -0.071 1.00 86.62 272 ASP A C 1
ATOM 2111 O O . ASP A 1 272 ? -38.656 14.953 0.349 1.00 86.62 272 ASP A O 1
ATOM 2115 N N . GLN A 1 273 ? -36.720 15.889 -0.274 1.00 83.31 273 GLN A N 1
ATOM 2116 C CA . GLN A 1 273 ? -35.950 14.659 -0.092 1.00 83.31 273 GLN A CA 1
ATO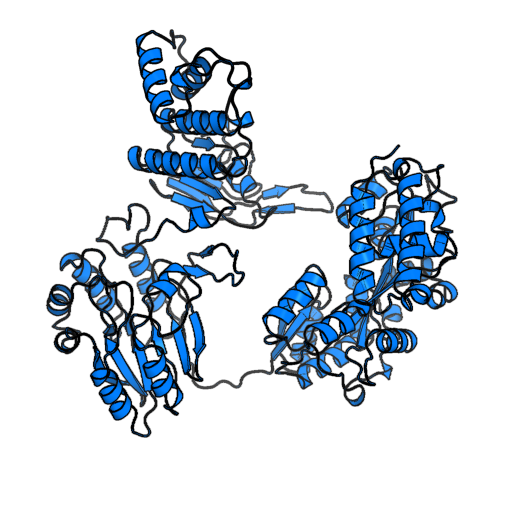M 2117 C C . GLN A 1 273 ? -35.890 14.210 1.374 1.00 83.31 273 GLN A C 1
ATOM 2119 O O . GLN A 1 273 ? -36.101 13.024 1.642 1.00 83.31 273 GLN A O 1
ATOM 2124 N N . LEU A 1 274 ? -35.671 15.136 2.315 1.00 84.94 274 LEU A N 1
ATOM 2125 C CA . LEU A 1 274 ? -35.653 14.840 3.752 1.00 84.94 274 LEU A CA 1
ATOM 2126 C C . LEU A 1 274 ? -37.020 14.361 4.254 1.00 84.94 274 LEU A C 1
ATOM 2128 O O . LEU A 1 274 ? -37.096 13.347 4.943 1.00 84.94 274 LEU A O 1
ATOM 2132 N N . GLN A 1 275 ? -38.109 15.024 3.857 1.00 87.38 275 GLN A N 1
ATOM 2133 C CA . GLN A 1 275 ? -39.466 14.607 4.217 1.00 87.38 275 GLN A CA 1
ATOM 2134 C C . GLN A 1 275 ? -39.796 13.216 3.673 1.00 87.38 275 GLN A C 1
ATOM 2136 O O . GLN A 1 275 ? -40.447 12.427 4.353 1.00 87.38 275 GLN A O 1
ATOM 2141 N N . SER A 1 276 ? -39.283 12.867 2.489 1.00 86.50 276 SER A N 1
ATOM 2142 C CA . SER A 1 276 ? -39.522 11.552 1.893 1.00 86.50 276 SER A CA 1
ATOM 2143 C C . SER A 1 276 ? -38.957 10.380 2.710 1.00 86.50 276 SER A C 1
ATOM 2145 O O . SER A 1 276 ? -39.354 9.241 2.453 1.00 86.50 276 SER A O 1
ATOM 2147 N N . LEU A 1 277 ? -38.018 10.619 3.636 1.00 80.81 277 LEU A N 1
ATOM 2148 C CA . LEU A 1 277 ? -37.427 9.585 4.491 1.00 80.81 277 LEU A CA 1
ATOM 2149 C C . LEU A 1 277 ? -38.376 9.107 5.596 1.00 80.81 277 LEU A C 1
ATOM 2151 O O . LEU A 1 277 ? -38.185 8.000 6.087 1.00 80.81 277 LEU A O 1
ATOM 2155 N N . ASN A 1 278 ? -39.392 9.897 5.966 1.00 85.56 278 ASN A N 1
ATOM 2156 C CA . ASN A 1 278 ? -40.279 9.634 7.108 1.00 85.56 278 ASN A CA 1
ATOM 2157 C C . ASN A 1 278 ? -39.532 9.419 8.444 1.00 85.56 278 ASN A C 1
ATOM 2159 O O . ASN A 1 278 ? -40.015 8.702 9.317 1.00 85.56 278 ASN A O 1
ATOM 2163 N N . ILE A 1 279 ? -38.363 10.047 8.607 1.00 83.88 279 ILE A N 1
ATOM 2164 C CA . ILE A 1 279 ? -37.538 10.005 9.823 1.00 83.88 279 ILE A CA 1
ATOM 2165 C C . ILE A 1 279 ? -37.462 11.432 10.386 1.00 83.88 279 ILE A C 1
ATOM 2167 O O . ILE A 1 279 ? -37.291 12.369 9.597 1.00 83.88 279 ILE A O 1
ATOM 2171 N N . PRO A 1 280 ? -37.578 11.644 11.711 1.00 87.44 280 PRO A N 1
ATOM 2172 C CA . PRO A 1 280 ? -37.390 12.970 12.287 1.00 87.44 280 PRO A CA 1
ATOM 2173 C C . PRO A 1 280 ? -35.979 13.490 11.988 1.00 87.44 280 PRO A C 1
ATOM 2175 O O . PRO A 1 280 ? -34.996 12.774 12.193 1.00 87.44 280 PRO A O 1
ATOM 2178 N N . TYR A 1 281 ? -35.874 14.731 11.503 1.00 88.62 281 TYR A N 1
ATOM 2179 C CA . TYR A 1 281 ? -34.595 15.330 11.134 1.00 88.62 281 TYR A CA 1
ATOM 2180 C C . TYR A 1 281 ? -34.328 16.662 11.834 1.00 88.62 281 TYR A C 1
ATOM 2182 O O . TYR A 1 281 ? -35.239 17.448 12.085 1.00 88.62 281 TYR A O 1
ATOM 2190 N N . TYR A 1 282 ? -33.050 16.930 12.092 1.00 91.81 282 TYR A N 1
ATOM 2191 C CA . TYR A 1 282 ? -32.558 18.184 12.648 1.00 91.81 282 TYR A CA 1
ATOM 2192 C C . TYR A 1 282 ? -31.446 18.745 11.763 1.00 91.81 282 TYR A C 1
ATOM 2194 O O . TYR A 1 282 ? -30.468 18.065 11.489 1.00 91.81 282 TYR A O 1
ATOM 2202 N N . ILE A 1 283 ? -31.594 19.989 11.325 1.00 90.50 283 ILE A N 1
ATOM 2203 C CA . ILE A 1 283 ? -30.640 20.745 10.518 1.00 90.50 283 ILE A CA 1
ATOM 2204 C C . ILE A 1 283 ? -29.761 21.636 11.409 1.00 90.50 283 ILE A C 1
ATOM 2206 O O . ILE A 1 283 ? -30.263 22.349 12.284 1.00 90.50 283 ILE A O 1
ATOM 2210 N N . LEU A 1 284 ? -28.457 21.615 11.149 1.00 91.19 284 LEU A N 1
ATOM 2211 C CA . LEU A 1 284 ? -27.452 22.546 11.643 1.00 91.19 284 LEU A CA 1
ATOM 2212 C C . LEU A 1 284 ? -26.927 23.375 10.452 1.00 91.19 284 LEU A C 1
ATOM 2214 O O . LEU A 1 284 ? -26.429 22.768 9.511 1.00 91.19 284 LEU A O 1
ATOM 2218 N N . PRO A 1 285 ? -27.011 24.717 10.464 1.00 89.00 285 PRO A N 1
ATOM 2219 C CA . PRO A 1 285 ? -26.579 25.563 9.343 1.00 89.00 285 PRO A CA 1
ATOM 2220 C C . PRO A 1 285 ? -25.070 25.509 9.053 1.00 89.00 285 PRO A C 1
ATOM 2222 O O . PRO A 1 285 ? -24.267 25.380 9.979 1.00 89.00 285 PRO A O 1
ATOM 2225 N N . GLY A 1 286 ? -24.701 25.657 7.778 1.00 87.88 286 GLY A N 1
ATOM 2226 C CA . GLY A 1 286 ? -23.325 25.782 7.290 1.00 87.88 286 GLY A CA 1
ATOM 2227 C C . GLY A 1 286 ? -22.956 27.213 6.897 1.00 87.88 286 GLY A C 1
ATOM 2228 O O . GLY A 1 286 ? -23.766 28.138 7.003 1.00 87.88 286 GLY A O 1
ATOM 2229 N N . ASN A 1 287 ? -21.710 27.424 6.477 1.00 83.62 287 ASN A N 1
ATOM 2230 C CA . ASN A 1 287 ? -21.189 28.751 6.127 1.00 83.62 287 ASN A CA 1
ATOM 2231 C C . ASN A 1 287 ? -21.586 29.210 4.710 1.00 83.62 287 ASN A C 1
ATOM 2233 O O . ASN A 1 287 ? -21.512 30.412 4.426 1.00 83.62 287 ASN A O 1
ATOM 2237 N N . HIS A 1 288 ? -22.052 28.300 3.850 1.00 78.50 288 HIS A N 1
ATOM 2238 C CA . HIS A 1 288 ? -22.612 28.618 2.532 1.00 78.50 288 HIS A CA 1
ATOM 2239 C C . HIS A 1 288 ? -24.133 28.830 2.552 1.00 78.50 288 HIS A C 1
ATOM 2241 O O . HIS A 1 288 ? -24.688 29.459 1.648 1.00 78.50 288 HIS A O 1
ATOM 2247 N N . ASP A 1 289 ? -24.809 28.394 3.614 1.00 85.94 289 ASP A N 1
ATOM 2248 C CA . ASP A 1 289 ? -26.258 28.500 3.728 1.00 85.94 289 ASP A CA 1
ATOM 2249 C C . ASP A 1 289 ? -26.748 29.949 3.943 1.00 85.94 289 ASP A C 1
ATOM 2251 O O . ASP A 1 289 ? -26.298 30.695 4.819 1.00 85.94 289 ASP A O 1
ATOM 2255 N N . ASP A 1 290 ? -27.777 30.345 3.189 1.00 88.44 290 ASP A N 1
ATOM 2256 C CA . ASP A 1 290 ? -28.627 31.487 3.536 1.00 88.44 290 ASP A CA 1
ATOM 2257 C C . ASP A 1 290 ? -29.638 31.103 4.628 1.00 88.44 290 ASP A C 1
ATOM 2259 O O . ASP A 1 290 ? -30.677 30.493 4.367 1.00 88.44 290 ASP A O 1
ATOM 2263 N N . LEU A 1 291 ? -29.328 31.489 5.864 1.00 85.88 291 LEU A N 1
ATOM 2264 C CA . LEU A 1 291 ? -30.147 31.255 7.057 1.00 85.88 291 LEU A CA 1
ATOM 2265 C C . LEU A 1 291 ? -31.544 31.891 7.009 1.00 85.88 291 LEU A C 1
ATOM 2267 O O . LEU A 1 291 ? -32.444 31.410 7.697 1.00 85.88 291 LEU A O 1
ATOM 2271 N N . THR A 1 292 ? -31.748 32.964 6.240 1.00 87.06 292 THR A N 1
ATOM 2272 C CA . THR A 1 292 ? -33.074 33.591 6.126 1.00 87.06 292 THR A CA 1
ATOM 2273 C C . THR A 1 292 ? -33.971 32.695 5.291 1.00 87.06 292 THR A C 1
ATOM 2275 O O . THR A 1 292 ? -34.995 32.228 5.785 1.00 87.06 292 THR A O 1
ATOM 2278 N N . CYS A 1 293 ? -33.518 32.359 4.082 1.00 88.88 293 CYS A N 1
ATOM 2279 C CA . CYS A 1 293 ? -34.241 31.480 3.169 1.00 88.88 293 CYS A CA 1
ATOM 2280 C C . CYS A 1 293 ? -34.414 30.068 3.749 1.00 88.88 293 CYS A C 1
ATOM 2282 O O . CYS A 1 293 ? -35.475 29.467 3.595 1.00 88.88 293 CYS A O 1
ATOM 2284 N N . MET A 1 294 ? -33.401 29.550 4.455 1.00 89.19 294 MET A N 1
ATOM 2285 C CA . MET A 1 294 ? -33.481 28.259 5.141 1.00 89.19 294 MET A CA 1
ATOM 2286 C C . MET A 1 294 ? -34.552 28.276 6.239 1.00 89.19 294 MET A C 1
ATOM 2288 O O . MET A 1 294 ? -35.387 27.379 6.289 1.00 89.19 294 MET A O 1
ATOM 2292 N N . CYS A 1 295 ? -34.568 29.298 7.100 1.00 89.31 295 CYS A N 1
ATOM 2293 C CA . CYS A 1 295 ? -35.599 29.416 8.134 1.00 89.31 295 CYS A CA 1
ATOM 2294 C C . CYS A 1 295 ? -36.999 29.497 7.529 1.00 89.31 295 CYS A C 1
ATOM 2296 O O . CYS A 1 295 ? -37.892 28.818 8.014 1.00 89.31 295 CYS A O 1
ATOM 2298 N N . ASP A 1 296 ? -37.183 30.296 6.477 1.00 88.25 296 ASP A N 1
ATOM 2299 C CA . ASP A 1 296 ? -38.487 30.450 5.832 1.00 88.25 296 ASP A CA 1
ATOM 2300 C C . ASP A 1 296 ? -38.959 29.126 5.206 1.00 88.25 296 ASP A C 1
ATOM 2302 O O . ASP A 1 296 ? -40.141 28.792 5.264 1.00 88.25 296 ASP A O 1
ATOM 2306 N N . MET A 1 297 ? -38.035 28.335 4.647 1.00 92.19 297 MET A N 1
ATOM 2307 C CA . MET A 1 297 ? -38.352 27.043 4.035 1.00 92.19 297 MET A CA 1
ATOM 2308 C C . MET A 1 297 ? -38.655 25.943 5.058 1.00 92.19 297 MET A C 1
ATOM 2310 O O . MET A 1 297 ? -39.549 25.123 4.840 1.00 92.19 297 MET A O 1
ATOM 2314 N N . PHE A 1 298 ? -37.913 25.903 6.163 1.00 91.50 298 PHE A N 1
ATOM 2315 C CA . PHE A 1 298 ? -37.989 24.837 7.164 1.00 91.50 298 PHE A CA 1
ATOM 2316 C C . PHE A 1 298 ? -38.775 25.231 8.424 1.00 91.50 298 PHE A C 1
ATOM 2318 O O . PHE A 1 298 ? -38.749 24.492 9.400 1.00 91.50 298 PHE A O 1
ATOM 2325 N N . ASP A 1 299 ? -39.488 26.357 8.435 1.00 88.00 299 ASP A N 1
ATOM 2326 C CA . ASP A 1 299 ? -40.168 26.884 9.629 1.00 88.00 299 ASP A CA 1
ATOM 2327 C C . ASP A 1 299 ? -41.163 25.902 10.273 1.00 88.00 299 ASP A C 1
ATOM 2329 O O . ASP A 1 299 ? -41.298 25.827 11.492 1.00 88.00 299 ASP A O 1
ATOM 2333 N N . ASP A 1 300 ? -41.836 25.113 9.441 1.00 88.38 300 ASP A N 1
ATOM 2334 C CA . ASP A 1 300 ? -42.821 24.101 9.827 1.00 88.38 300 ASP A CA 1
ATOM 2335 C C . ASP A 1 300 ? -42.206 22.814 10.400 1.00 88.38 300 ASP A C 1
ATOM 2337 O O . ASP A 1 300 ? -42.878 22.074 11.114 1.00 88.38 300 ASP A O 1
ATOM 2341 N N . THR A 1 301 ? -40.942 22.531 10.082 1.00 87.62 301 THR A N 1
ATOM 2342 C CA . THR A 1 301 ? -40.277 21.247 10.366 1.00 87.62 301 THR A CA 1
ATOM 2343 C C . THR A 1 301 ? -39.065 21.384 11.286 1.00 87.62 301 THR A C 1
ATOM 2345 O O . THR A 1 301 ? -38.753 20.462 12.032 1.00 87.62 301 THR A O 1
ATOM 2348 N N . ALA A 1 302 ? -38.414 22.545 11.293 1.00 90.12 302 ALA A N 1
ATOM 2349 C CA . ALA A 1 302 ? -37.271 22.893 12.130 1.00 90.12 302 ALA A CA 1
ATOM 2350 C C . ALA A 1 302 ? -37.366 24.360 12.622 1.00 90.12 302 ALA A C 1
ATOM 2352 O O . ALA A 1 302 ? -36.463 25.164 12.371 1.00 90.12 302 ALA A O 1
ATOM 2353 N N . PRO A 1 303 ? -38.423 24.736 13.377 1.00 90.50 303 PRO A N 1
ATOM 2354 C CA . PRO A 1 303 ? -38.648 26.119 13.831 1.00 90.50 303 PRO A CA 1
ATOM 2355 C C . PRO A 1 303 ? -37.510 26.675 14.700 1.00 90.50 303 PRO A C 1
ATOM 2357 O O . PRO A 1 303 ? -37.322 27.890 14.806 1.00 90.50 303 PRO A O 1
ATOM 2360 N N . TYR A 1 304 ? -36.713 25.796 15.316 1.00 92.31 304 TYR A N 1
ATOM 2361 C CA . TYR A 1 304 ? -35.568 26.189 16.131 1.00 92.31 304 TYR A CA 1
ATOM 2362 C C . TYR A 1 304 ? -34.445 26.859 15.316 1.00 92.31 304 TYR A C 1
ATOM 2364 O O . TYR A 1 304 ? -33.615 27.562 15.894 1.00 92.31 304 TYR A O 1
ATOM 2372 N N . LEU A 1 305 ? -34.436 26.717 13.983 1.00 91.25 305 LEU A N 1
ATOM 2373 C CA . LEU A 1 305 ? -33.473 27.386 13.103 1.00 91.25 305 LEU A CA 1
ATOM 2374 C C . LEU A 1 305 ? -33.508 28.915 13.243 1.00 91.25 305 LEU A C 1
ATOM 2376 O O . LEU A 1 305 ? -32.478 29.567 13.079 1.00 91.25 305 LEU A O 1
ATOM 2380 N N . ARG A 1 306 ? -34.649 29.495 13.651 1.00 89.06 306 ARG A N 1
ATOM 2381 C CA . ARG A 1 306 ? -34.752 30.928 13.974 1.00 89.06 306 ARG A CA 1
ATOM 2382 C C . ARG A 1 306 ? -33.776 31.345 15.078 1.00 89.06 306 ARG A C 1
ATOM 2384 O O . ARG A 1 306 ? -33.187 32.420 14.984 1.00 89.06 306 ARG A O 1
ATOM 2391 N N . PHE A 1 307 ? -33.573 30.494 16.088 1.00 88.81 307 PHE A N 1
ATOM 2392 C CA . PHE A 1 307 ? -32.590 30.718 17.155 1.00 88.81 307 PHE A CA 1
ATOM 2393 C C . PHE A 1 307 ? -31.159 30.482 16.664 1.00 88.81 307 PHE A C 1
ATOM 2395 O O . PHE A 1 307 ? -30.241 31.185 17.081 1.00 88.81 307 PHE A O 1
ATOM 2402 N N . MET A 1 308 ? -30.978 29.553 15.721 1.00 88.69 308 MET A N 1
ATOM 2403 C CA . MET A 1 308 ? -29.674 29.222 15.138 1.00 88.69 308 MET A CA 1
ATOM 2404 C C . MET A 1 308 ? -29.120 30.310 14.206 1.00 88.69 308 MET A C 1
ATOM 2406 O O . MET A 1 308 ? -27.961 30.227 13.818 1.00 88.69 308 MET A O 1
ATOM 2410 N N . ARG A 1 309 ? -29.888 31.363 13.877 1.00 84.88 309 ARG A N 1
ATOM 2411 C CA . ARG A 1 309 ? -29.406 32.511 13.080 1.00 84.88 309 ARG A CA 1
ATOM 2412 C C . ARG A 1 309 ? -28.242 33.262 13.732 1.00 84.88 309 ARG A C 1
ATOM 2414 O O . ARG A 1 309 ? -27.478 33.911 13.022 1.00 84.88 309 ARG A O 1
ATOM 2421 N N . LYS A 1 310 ? -28.128 33.220 15.065 1.00 83.94 310 LYS A N 1
ATOM 2422 C CA . LYS A 1 310 ? -27.014 33.836 15.795 1.00 83.94 310 LYS A CA 1
ATOM 2423 C C . LYS A 1 310 ? -25.801 32.892 15.722 1.00 83.94 310 LYS A C 1
ATOM 2425 O O . LYS A 1 310 ? -25.920 31.752 16.170 1.00 83.94 310 LYS A O 1
ATOM 2430 N N . PRO A 1 311 ? -24.639 33.333 15.211 1.00 82.31 311 PRO A N 1
ATOM 2431 C CA . PRO A 1 311 ? -23.414 32.552 15.341 1.00 82.31 311 PRO A CA 1
ATOM 2432 C C . PRO A 1 311 ? -23.091 32.284 16.816 1.00 82.31 311 PRO A C 1
ATOM 2434 O O . PRO A 1 311 ? -23.287 33.156 17.668 1.00 82.31 311 PRO A O 1
ATOM 2437 N N . GLY A 1 312 ? -22.653 31.067 17.124 1.00 85.62 312 GLY A N 1
ATOM 2438 C CA . GLY A 1 312 ? -22.487 30.576 18.492 1.00 85.62 312 GLY A CA 1
ATOM 2439 C C . GLY A 1 312 ? -23.784 30.116 19.170 1.00 85.62 312 GLY A C 1
ATOM 2440 O O . GLY A 1 312 ? -23.754 29.731 20.335 1.00 85.62 312 GLY A O 1
ATOM 2441 N N . ALA A 1 313 ? -24.935 30.131 18.487 1.00 92.00 313 ALA A N 1
ATOM 2442 C CA . ALA A 1 313 ? -26.169 29.583 19.048 1.00 92.00 313 ALA A CA 1
ATOM 2443 C C . ALA A 1 313 ? -26.050 28.074 19.317 1.00 92.00 313 ALA A C 1
ATOM 2445 O O . ALA A 1 313 ? -25.492 27.321 18.514 1.00 92.00 313 ALA A O 1
ATOM 2446 N N . ILE A 1 314 ? -26.634 27.646 20.437 1.00 94.31 314 ILE A N 1
ATOM 2447 C CA . ILE A 1 314 ? -26.684 26.250 20.867 1.00 94.31 314 ILE A CA 1
ATOM 2448 C C . ILE A 1 314 ? -28.148 25.836 20.967 1.00 94.31 314 ILE A C 1
ATOM 2450 O O . ILE A 1 314 ? -28.918 26.423 21.728 1.00 94.31 314 ILE A O 1
ATOM 2454 N N . TYR A 1 315 ? -28.526 24.798 20.232 1.00 94.81 315 TYR A N 1
ATOM 2455 C CA . TYR A 1 315 ? -29.816 24.136 20.383 1.00 94.81 315 TYR A CA 1
ATOM 2456 C C . TYR A 1 315 ? -29.591 22.724 20.910 1.00 94.81 315 TYR A C 1
ATOM 2458 O O . TYR A 1 315 ? -28.705 22.026 20.430 1.00 94.81 315 TYR A O 1
ATOM 2466 N N . SER A 1 316 ? -30.369 22.279 21.895 1.00 93.69 316 SER A N 1
ATOM 2467 C CA . SER A 1 316 ? -30.246 20.911 22.403 1.00 93.69 316 SER A CA 1
ATOM 2468 C C . SER A 1 316 ? -31.598 20.257 22.622 1.00 93.69 316 SER A C 1
ATOM 2470 O O . SER A 1 316 ? -32.588 20.925 22.922 1.00 93.69 316 SER A O 1
ATOM 2472 N N . PHE A 1 317 ? -31.629 18.941 22.456 1.00 92.75 317 PHE A N 1
ATOM 2473 C CA . PHE A 1 317 ? -32.808 18.107 22.649 1.00 92.75 317 PHE A CA 1
ATOM 2474 C C . PHE A 1 317 ? -32.391 16.721 23.148 1.00 92.75 317 PHE A C 1
ATOM 2476 O O . PHE A 1 317 ? -31.236 16.323 23.016 1.00 92.75 317 PHE A O 1
ATOM 2483 N N . ASN A 1 318 ? -33.324 15.980 23.744 1.00 90.69 318 ASN A N 1
ATOM 2484 C CA . ASN A 1 318 ? -33.056 14.644 24.274 1.00 90.69 318 ASN A CA 1
ATOM 2485 C C . ASN A 1 318 ? -33.640 13.576 23.349 1.00 90.69 318 ASN A C 1
ATOM 2487 O O . ASN A 1 318 ? -34.811 13.658 22.986 1.00 90.69 318 ASN A O 1
ATOM 2491 N N . TYR A 1 319 ? -32.846 12.556 23.030 1.00 86.44 319 TYR A N 1
ATOM 2492 C CA . TYR A 1 319 ? -33.269 11.382 22.273 1.00 86.44 319 TYR A CA 1
ATOM 2493 C C . TYR A 1 319 ? -32.716 10.116 22.935 1.00 86.44 319 TYR A C 1
ATOM 2495 O O . TYR A 1 319 ? -31.511 10.010 23.153 1.00 86.44 319 TYR A O 1
ATOM 2503 N N . SER A 1 320 ? -33.591 9.181 23.317 1.00 83.19 320 SER A N 1
ATOM 2504 C CA . SER A 1 320 ? -33.220 7.910 23.972 1.00 83.19 320 SER A CA 1
ATOM 2505 C C . SER A 1 320 ? -32.250 8.055 25.161 1.00 83.19 320 SER A C 1
ATOM 2507 O O . SER A 1 320 ? -31.322 7.273 25.329 1.00 83.19 320 SER A O 1
ATOM 2509 N N . GLY A 1 321 ? -32.447 9.087 25.991 1.00 84.44 321 GLY A N 1
ATOM 2510 C CA . GLY A 1 321 ? -31.605 9.366 27.166 1.00 84.44 321 GLY A CA 1
ATOM 2511 C C . GLY A 1 321 ? -30.297 10.115 26.872 1.00 84.44 321 GLY A C 1
ATOM 2512 O O . GLY A 1 321 ? -29.640 10.576 27.806 1.00 84.44 321 GLY A O 1
ATOM 2513 N N . ILE A 1 322 ? -29.954 10.328 25.601 1.00 89.81 322 ILE A N 1
ATOM 2514 C CA . ILE A 1 322 ? -28.775 11.080 25.158 1.00 89.81 322 ILE A CA 1
ATOM 2515 C C . ILE A 1 322 ? -29.196 12.508 24.797 1.00 89.81 322 ILE A C 1
ATOM 2517 O O . ILE A 1 322 ? -30.228 12.728 24.162 1.00 89.81 322 ILE A O 1
ATOM 2521 N N . ARG A 1 323 ? -28.405 13.498 25.210 1.00 94.00 323 ARG A N 1
ATOM 2522 C CA . ARG A 1 323 ? -28.571 14.893 24.811 1.00 94.00 323 ARG A CA 1
ATOM 2523 C C . ARG A 1 323 ? -27.857 15.141 23.491 1.00 94.00 323 ARG A C 1
ATOM 2525 O O . ARG A 1 323 ? -26.637 15.041 23.407 1.00 94.00 323 ARG A O 1
ATOM 2532 N N . MET A 1 324 ? -28.621 15.517 22.483 1.00 93.25 324 MET A N 1
ATOM 2533 C CA . MET A 1 324 ? -28.119 15.973 21.196 1.00 93.25 324 MET A CA 1
ATOM 2534 C C . MET A 1 324 ? -27.930 17.487 21.262 1.00 93.25 324 MET A C 1
ATOM 2536 O O . MET A 1 324 ? -28.845 18.199 21.677 1.00 93.25 324 MET A O 1
ATOM 2540 N N . ILE A 1 325 ? -26.755 17.986 20.886 1.00 95.19 325 ILE A N 1
ATOM 2541 C CA . ILE A 1 325 ? -26.399 19.408 20.975 1.00 95.19 325 ILE A CA 1
ATOM 2542 C C . ILE A 1 325 ? -25.974 19.888 19.589 1.00 95.19 325 ILE A C 1
ATOM 2544 O O . ILE A 1 325 ? -24.973 19.424 19.068 1.00 95.19 325 ILE A O 1
ATOM 2548 N N . LEU A 1 326 ? -26.706 20.822 18.991 1.00 94.69 326 LEU A N 1
ATOM 2549 C CA . LEU A 1 326 ? -26.357 21.487 17.738 1.00 94.69 326 LEU A CA 1
ATOM 2550 C C . LEU A 1 326 ? -25.677 22.822 18.054 1.00 94.69 326 LEU A C 1
ATOM 2552 O O . LEU A 1 326 ? -26.301 23.706 18.643 1.00 94.69 326 LEU A O 1
ATOM 2556 N N . LEU A 1 327 ? -24.420 22.974 17.649 1.00 94.56 327 LEU A N 1
ATOM 2557 C CA . LEU A 1 327 ? -23.625 24.187 17.818 1.00 94.56 327 LEU A CA 1
ATOM 2558 C C . LEU A 1 327 ? -23.444 24.883 16.469 1.00 94.56 327 LEU A C 1
ATOM 2560 O O . LEU A 1 327 ? -22.749 24.367 15.591 1.00 94.56 327 LEU A O 1
ATOM 2564 N N . ASN A 1 328 ? -24.026 26.074 16.312 1.00 92.00 328 ASN A N 1
ATOM 2565 C CA . ASN A 1 328 ? -23.768 26.891 15.132 1.00 92.00 328 ASN A CA 1
ATOM 2566 C C . ASN A 1 328 ? -22.393 27.561 15.231 1.00 92.00 328 ASN A C 1
ATOM 2568 O O . ASN A 1 328 ? -22.267 28.669 15.746 1.00 92.00 328 ASN A O 1
ATOM 2572 N N . SER A 1 329 ? -21.371 26.887 14.713 1.00 87.44 329 SER A N 1
ATOM 2573 C CA . SER A 1 329 ? -20.018 27.427 14.567 1.00 87.44 329 SER A CA 1
ATOM 2574 C C . SER A 1 329 ? -19.804 28.193 13.258 1.00 87.44 329 SER A C 1
ATOM 2576 O O . SER A 1 329 ? -18.707 28.692 13.022 1.00 87.44 329 SER A O 1
ATOM 2578 N N . ALA A 1 330 ? -20.804 28.257 12.374 1.00 83.50 330 ALA A N 1
ATOM 2579 C CA . ALA A 1 330 ? -20.655 28.806 11.036 1.00 83.50 330 ALA A CA 1
ATOM 2580 C C . ALA A 1 330 ? -20.988 30.303 10.972 1.00 83.50 330 ALA A C 1
ATOM 2582 O O . ALA A 1 330 ? -21.985 30.782 11.517 1.00 83.50 330 ALA A O 1
ATOM 2583 N N . HIS A 1 331 ? -20.164 31.033 10.221 1.00 81.81 331 HIS A N 1
ATOM 2584 C CA . HIS A 1 331 ? -20.416 32.412 9.824 1.00 81.81 331 HIS A CA 1
ATOM 2585 C C . HIS A 1 331 ? -20.519 32.474 8.307 1.00 81.81 331 HIS A C 1
ATOM 2587 O O . HIS A 1 331 ? -19.621 32.017 7.601 1.00 81.81 331 HIS A O 1
ATOM 2593 N N . ARG A 1 332 ? -21.605 33.063 7.795 1.00 77.31 332 ARG A N 1
ATOM 2594 C CA . ARG A 1 332 ? -21.835 33.127 6.350 1.00 77.31 332 ARG A CA 1
ATOM 2595 C C . ARG A 1 332 ? -20.657 33.796 5.637 1.00 77.31 332 ARG A C 1
ATOM 2597 O O . ARG A 1 332 ? -20.305 34.930 5.959 1.00 77.31 332 ARG A O 1
ATOM 2604 N N . GLY A 1 333 ? -20.089 33.102 4.653 1.00 68.25 333 GLY A N 1
ATOM 2605 C CA . GLY A 1 333 ? -18.977 33.593 3.833 1.00 68.25 333 GLY A CA 1
ATOM 2606 C C . GLY A 1 333 ? -17.595 33.546 4.497 1.00 68.25 333 GLY A C 1
ATOM 2607 O O . GLY A 1 333 ? -16.615 33.920 3.854 1.00 68.25 333 GLY A O 1
ATOM 2608 N N . MET A 1 334 ? -17.485 33.081 5.745 1.00 78.12 334 MET A N 1
ATOM 2609 C CA . MET A 1 334 ? -16.198 32.748 6.360 1.00 78.12 334 MET A CA 1
ATOM 2610 C C . MET A 1 334 ? -15.867 31.281 6.100 1.00 78.12 334 MET A C 1
ATOM 2612 O O . MET A 1 334 ? -16.750 30.434 6.148 1.00 78.12 334 MET A O 1
ATOM 2616 N N . GLN A 1 335 ? -14.598 30.980 5.825 1.00 73.50 335 GLN A N 1
ATOM 2617 C CA . GLN A 1 335 ? -14.152 29.609 5.542 1.00 73.50 335 GLN A CA 1
ATOM 2618 C C . GLN A 1 335 ? -13.898 28.760 6.797 1.00 73.50 335 GLN A C 1
ATOM 2620 O O . GLN A 1 335 ? -13.756 27.550 6.687 1.00 73.50 335 GLN A O 1
ATOM 2625 N N . GLY A 1 336 ? -13.774 29.387 7.967 1.00 78.44 336 GLY A N 1
ATOM 2626 C CA . GLY A 1 336 ? -13.499 28.712 9.234 1.00 78.44 336 GLY A CA 1
ATOM 2627 C C . GLY A 1 336 ? -14.677 28.792 10.201 1.00 78.44 336 GLY A C 1
ATOM 2628 O O . GLY A 1 336 ? -15.513 29.695 10.112 1.00 78.44 336 GLY A O 1
ATOM 2629 N N . GLY A 1 337 ? -14.709 27.865 11.159 1.00 84.44 337 GLY A N 1
ATOM 2630 C CA . GLY A 1 337 ? -15.655 27.907 12.274 1.00 84.44 337 GLY A CA 1
ATOM 2631 C C . GLY A 1 337 ? -15.216 28.877 13.372 1.00 84.44 337 GLY A C 1
ATOM 2632 O O . GLY A 1 337 ? -14.024 29.113 13.560 1.00 84.44 337 GLY A O 1
ATOM 2633 N N . GLU A 1 338 ? -16.158 29.419 14.139 1.00 87.94 338 GLU A N 1
ATOM 2634 C CA . GLU A 1 338 ? -15.871 30.274 15.297 1.00 87.94 338 GLU A CA 1
ATOM 2635 C C . GLU A 1 338 ? -16.808 29.960 16.471 1.00 87.94 338 GLU A C 1
ATOM 2637 O O . GLU A 1 338 ? -17.999 29.702 16.301 1.00 87.94 338 GLU A O 1
ATOM 2642 N N . VAL A 1 339 ? -16.257 30.003 17.689 1.00 89.25 339 VAL A N 1
ATOM 2643 C CA . VAL A 1 339 ? -17.021 30.008 18.947 1.00 89.25 339 VAL A CA 1
ATOM 2644 C C . VAL A 1 339 ? -16.554 31.154 19.831 1.00 89.25 339 VAL A C 1
ATOM 2646 O O . VAL A 1 339 ? -15.358 31.343 20.040 1.00 89.25 339 VAL A O 1
ATOM 2649 N N . SER A 1 340 ? -17.493 31.928 20.369 1.00 90.75 340 SER A N 1
ATOM 2650 C CA . SER A 1 340 ? -17.179 33.034 21.279 1.00 90.75 340 SER A CA 1
ATOM 2651 C C . SER A 1 340 ? -16.969 32.552 22.718 1.00 90.75 340 SER A C 1
ATOM 2653 O O . SER A 1 340 ? -17.460 31.492 23.104 1.00 90.75 340 SER A O 1
ATOM 2655 N N . ASP A 1 341 ? -16.326 33.368 23.555 1.00 90.75 341 ASP A N 1
ATOM 2656 C CA . ASP A 1 341 ? -16.181 33.081 24.992 1.00 90.75 341 ASP A CA 1
ATOM 2657 C C . ASP A 1 341 ? -17.532 32.940 25.712 1.00 90.75 341 ASP A C 1
ATOM 2659 O O . ASP A 1 341 ? -17.652 32.195 26.683 1.00 90.75 341 ASP A O 1
ATOM 2663 N N . GLU A 1 342 ? -18.563 33.648 25.241 1.00 91.56 342 GLU A N 1
ATOM 2664 C CA . GLU A 1 342 ? -19.944 33.501 25.721 1.00 91.56 342 GLU A CA 1
ATOM 2665 C C . GLU A 1 342 ? -20.480 32.098 25.393 1.00 91.56 342 GLU A C 1
ATOM 2667 O O . GLU A 1 342 ? -20.934 31.385 26.285 1.00 91.56 342 GLU A O 1
ATOM 2672 N N . THR A 1 343 ? -20.296 31.652 24.147 1.00 92.75 343 THR A N 1
ATOM 2673 C CA . THR A 1 343 ? -20.695 30.311 23.683 1.00 92.75 343 THR A CA 1
ATOM 2674 C C . THR A 1 343 ? -19.995 29.206 24.477 1.00 92.75 343 THR A C 1
ATOM 2676 O O . THR A 1 343 ? -20.609 28.211 24.858 1.00 92.75 343 THR A O 1
ATOM 2679 N N . LEU A 1 344 ? -18.702 29.379 24.766 1.00 93.81 344 LEU A N 1
ATOM 2680 C CA . LEU A 1 344 ? -17.915 28.429 25.557 1.00 93.81 344 LEU A CA 1
ATOM 2681 C C . LEU A 1 344 ? -18.432 28.315 27.002 1.00 93.81 344 LEU A C 1
ATOM 2683 O O . LEU A 1 344 ? -18.490 27.211 27.553 1.00 93.81 344 LEU A O 1
ATOM 2687 N N . LYS A 1 345 ? -18.860 29.427 27.614 1.00 93.12 345 LYS A N 1
ATOM 2688 C CA . LYS A 1 345 ? -19.495 29.418 28.944 1.00 93.12 345 LYS A CA 1
ATOM 2689 C C . LYS A 1 345 ? -20.830 28.681 28.921 1.00 93.12 345 LYS A C 1
ATOM 2691 O O . LYS A 1 345 ? -21.073 27.860 29.808 1.00 93.12 345 LYS A O 1
ATOM 2696 N N . ASP A 1 346 ? -21.647 28.926 27.901 1.00 92.69 346 ASP A N 1
ATOM 2697 C CA . ASP A 1 346 ? -22.946 28.270 27.740 1.00 92.69 346 ASP A CA 1
ATOM 2698 C C . ASP A 1 346 ? -22.791 26.756 27.528 1.00 92.69 346 ASP A C 1
ATOM 2700 O O . ASP A 1 346 ? -23.463 25.972 28.200 1.00 92.69 346 ASP A O 1
ATOM 2704 N N . LEU A 1 347 ? -21.840 26.325 26.686 1.00 93.19 347 LEU A N 1
ATOM 2705 C CA . LEU A 1 347 ? -21.494 24.907 26.514 1.00 93.19 347 LEU A CA 1
ATOM 2706 C C . LEU A 1 347 ? -21.022 24.275 27.825 1.00 93.19 347 LEU A C 1
ATOM 2708 O O . LEU A 1 347 ? -21.502 23.209 28.204 1.00 93.19 347 LEU A O 1
ATOM 2712 N N . THR A 1 348 ? -20.123 24.943 28.551 1.00 92.62 348 THR A N 1
ATOM 2713 C CA . THR A 1 348 ? -19.623 24.454 29.847 1.00 92.62 348 THR A CA 1
ATOM 2714 C C . THR A 1 348 ? -20.767 24.253 30.835 1.00 92.62 348 THR A C 1
ATOM 2716 O O . THR A 1 348 ? -20.814 23.248 31.542 1.00 92.62 348 THR A O 1
ATOM 2719 N N . GLN A 1 349 ? -21.707 25.197 30.896 1.00 90.94 349 GLN A N 1
ATOM 2720 C CA . GLN A 1 349 ? -22.876 25.086 31.758 1.00 90.94 349 GLN A CA 1
ATOM 2721 C C . GLN A 1 349 ? -23.814 23.963 31.302 1.00 90.94 349 GLN A C 1
ATOM 2723 O O . GLN A 1 349 ? -24.358 23.260 32.152 1.00 90.94 349 GLN A O 1
ATOM 2728 N N . LEU A 1 350 ? -23.978 23.767 29.992 1.00 90.44 350 LEU A N 1
ATOM 2729 C CA . LEU A 1 350 ? -24.800 22.698 29.430 1.00 90.44 350 LEU A CA 1
ATOM 2730 C C . LEU A 1 350 ? -24.227 21.314 29.762 1.00 90.44 350 LEU A C 1
ATOM 2732 O O . LEU A 1 350 ? -24.981 20.416 30.124 1.00 90.44 350 LEU A O 1
ATOM 2736 N N . PHE A 1 351 ? -22.907 21.146 29.708 1.00 91.69 351 PHE A N 1
ATOM 2737 C CA . PHE A 1 351 ? -22.242 19.885 30.042 1.00 91.69 351 PHE A CA 1
ATOM 2738 C C . PHE A 1 351 ? -22.238 19.550 31.540 1.00 91.69 351 PHE A C 1
ATOM 2740 O O . PHE A 1 351 ? -21.915 18.420 31.910 1.00 91.69 351 PHE A O 1
ATOM 2747 N N . LYS A 1 352 ? -22.651 20.474 32.422 1.00 85.19 352 LYS A N 1
ATOM 2748 C CA . LYS A 1 352 ? -22.851 20.155 33.842 1.00 85.19 352 LYS A CA 1
ATOM 2749 C C . LYS A 1 352 ? -24.038 19.207 34.000 1.00 85.19 352 LYS A C 1
ATOM 2751 O O . LYS A 1 352 ? -25.193 19.591 33.826 1.00 85.19 352 LYS A O 1
ATOM 2756 N N . GLY A 1 353 ? -23.750 17.967 34.376 1.00 79.56 353 GLY A N 1
ATOM 2757 C CA . GLY A 1 353 ? -24.756 16.967 34.705 1.00 79.56 353 GLY A CA 1
ATOM 2758 C C . GLY A 1 353 ? -24.296 15.549 34.396 1.00 79.56 353 GLY A C 1
ATOM 2759 O O . GLY A 1 353 ? -23.167 15.304 33.986 1.00 79.56 353 GLY A O 1
ATOM 2760 N N . GLU A 1 354 ? -25.212 14.609 34.590 1.00 81.19 354 GLU A N 1
ATOM 2761 C CA . GLU A 1 354 ? -24.976 13.177 34.403 1.00 81.19 354 GLU A CA 1
ATOM 2762 C C . GLU A 1 354 ? -25.516 12.643 33.066 1.00 81.19 354 GLU A C 1
ATOM 2764 O O . GLU A 1 354 ? -25.609 11.441 32.844 1.00 81.19 354 GLU A O 1
ATOM 2769 N N . GLN A 1 355 ? -25.893 13.501 32.130 1.00 86.62 355 GLN A N 1
ATOM 2770 C CA . GLN A 1 355 ? -26.437 13.020 30.865 1.00 86.62 355 GLN A CA 1
ATOM 2771 C C . GLN A 1 355 ? -25.322 12.666 29.873 1.00 86.62 355 GLN A C 1
ATOM 2773 O O . GLN A 1 355 ? -24.306 13.355 29.837 1.00 86.62 355 GLN A O 1
ATOM 2778 N N . TYR A 1 356 ? -25.516 11.624 29.057 1.00 90.62 356 TYR A N 1
ATOM 2779 C CA . TYR A 1 356 ? -24.680 11.394 27.875 1.00 90.62 356 TYR A CA 1
ATOM 2780 C C . TYR A 1 356 ? -24.971 12.447 26.809 1.00 90.62 356 TYR A C 1
ATOM 2782 O O . TYR A 1 356 ? -26.127 12.825 26.630 1.00 90.62 356 TYR A O 1
ATOM 2790 N N . ASN A 1 357 ? -23.945 12.915 26.103 1.00 92.81 357 ASN A N 1
ATOM 2791 C CA . ASN A 1 357 ? -24.043 13.999 25.130 1.00 92.81 357 ASN A CA 1
ATOM 2792 C C . ASN A 1 357 ? -23.430 13.591 23.790 1.00 92.81 357 ASN A C 1
ATOM 2794 O O . ASN A 1 357 ? -22.408 12.906 23.756 1.00 92.81 357 ASN A O 1
ATOM 2798 N N . ILE A 1 358 ? -24.015 14.087 22.704 1.00 92.75 358 ILE A N 1
ATOM 2799 C CA . ILE A 1 358 ? -23.409 14.132 21.372 1.00 92.75 358 ILE A CA 1
ATOM 2800 C C . ILE A 1 358 ? -23.447 15.587 20.913 1.00 92.75 358 ILE A C 1
ATOM 2802 O O . ILE A 1 358 ? -24.504 16.223 20.942 1.00 92.75 358 ILE A O 1
ATOM 2806 N N . LEU A 1 359 ? -22.296 16.117 20.506 1.00 94.19 359 LEU A N 1
ATOM 2807 C CA . LEU A 1 359 ? -22.179 17.477 19.988 1.00 94.19 359 LEU A CA 1
ATOM 2808 C C . LEU A 1 359 ? -22.088 17.448 18.463 1.00 94.19 359 LEU A C 1
ATOM 2810 O O . LEU A 1 359 ? -21.274 16.728 17.905 1.00 94.19 359 LEU A O 1
ATOM 2814 N N . PHE A 1 360 ? -22.869 18.275 17.790 1.00 93.06 360 PHE A N 1
ATOM 2815 C CA . PHE A 1 360 ? -22.837 18.468 16.350 1.00 93.06 360 PHE A CA 1
ATOM 2816 C C . PHE A 1 360 ? -22.336 19.878 16.046 1.00 93.06 360 PHE A C 1
ATOM 2818 O O . PHE A 1 360 ? -22.841 20.850 16.607 1.00 93.06 360 PHE A O 1
ATOM 2825 N N . SER A 1 361 ? -21.363 19.993 15.149 1.00 91.44 361 SER A N 1
ATOM 2826 C CA . SER A 1 361 ? -20.815 21.267 14.666 1.00 91.44 361 SER A CA 1
ATOM 2827 C C . SER A 1 361 ? -20.679 21.212 13.150 1.00 91.44 361 SER A C 1
ATOM 2829 O O . SER A 1 361 ? -20.445 20.144 12.598 1.00 91.44 361 SER A O 1
ATOM 2831 N N . HIS A 1 362 ? -20.805 22.334 12.445 1.00 89.25 362 HIS A N 1
ATOM 2832 C CA . HIS A 1 362 ? -20.579 22.317 11.002 1.00 89.25 362 HIS A CA 1
ATOM 2833 C C . HIS A 1 362 ? -19.094 22.099 10.686 1.00 89.25 362 HIS A C 1
ATOM 2835 O O . HIS A 1 362 ? -18.725 21.092 10.073 1.00 89.25 362 HIS A O 1
ATOM 2841 N N . HIS A 1 363 ? -18.237 22.971 11.218 1.00 88.00 363 HIS A N 1
ATOM 2842 C CA . HIS A 1 363 ? -16.784 22.855 11.114 1.00 88.00 363 HIS A CA 1
ATOM 2843 C C . HIS A 1 363 ? -16.224 21.928 12.204 1.00 88.00 363 HIS A C 1
ATOM 2845 O O . HIS A 1 363 ? -16.664 22.014 13.358 1.00 88.00 363 HIS A O 1
ATOM 2851 N N . PRO A 1 364 ? -15.242 21.066 11.893 1.00 86.12 364 PRO A N 1
ATOM 2852 C CA . PRO A 1 364 ? -14.593 20.248 12.905 1.00 86.12 364 PRO A CA 1
ATOM 2853 C C . PRO A 1 364 ? -13.571 21.050 13.725 1.00 86.12 364 PRO A C 1
ATOM 2855 O O . PRO A 1 364 ? -12.775 21.797 13.153 1.00 86.12 364 PRO A O 1
ATOM 2858 N N . PRO A 1 365 ? -13.516 20.870 15.058 1.00 87.12 365 PRO A N 1
ATOM 2859 C CA . PRO A 1 365 ? -12.530 21.519 15.920 1.00 87.12 365 PRO A CA 1
ATOM 2860 C C . PRO A 1 365 ? -11.193 20.754 15.939 1.00 87.12 365 PRO A C 1
ATOM 2862 O O . PRO A 1 365 ? -10.536 20.645 16.971 1.00 87.12 365 PRO A O 1
ATOM 2865 N N . CYS A 1 366 ? -10.779 20.191 14.806 1.00 82.62 366 CYS A N 1
ATOM 2866 C CA . CYS A 1 366 ? -9.532 19.446 14.667 1.00 82.62 366 CYS A CA 1
ATOM 2867 C C . CYS A 1 366 ? -8.906 19.684 13.299 1.00 82.62 366 CYS A C 1
ATOM 2869 O O . CYS A 1 366 ? -9.597 20.025 12.340 1.00 82.62 366 CYS A O 1
ATOM 2871 N N . ASN A 1 367 ? -7.597 19.455 13.201 1.00 77.81 367 ASN A N 1
ATOM 2872 C CA . ASN A 1 367 ? -6.932 19.488 11.909 1.00 77.81 367 ASN A CA 1
ATOM 2873 C C . ASN A 1 367 ? -7.440 18.323 11.065 1.00 77.81 367 ASN A C 1
ATOM 2875 O O . ASN A 1 367 ? -7.487 17.173 11.505 1.00 77.81 367 ASN A O 1
ATOM 2879 N N . SER A 1 368 ? -7.803 18.637 9.837 1.00 69.06 368 SER A N 1
ATOM 2880 C CA . SER A 1 368 ? -8.120 17.648 8.834 1.00 69.06 368 SER A CA 1
ATOM 2881 C C . SER A 1 368 ? -6.823 17.094 8.212 1.00 69.06 368 SER A C 1
ATOM 2883 O O . SER A 1 368 ? -6.691 15.917 7.910 1.00 69.06 368 SER A O 1
ATOM 2885 N N . GLY A 1 369 ? -5.764 17.865 8.071 1.00 65.06 369 GLY A N 1
ATOM 2886 C CA . GLY A 1 369 ? -4.641 17.490 7.209 1.00 65.06 369 GLY A CA 1
ATOM 2887 C C . GLY A 1 369 ? -4.925 17.800 5.738 1.00 65.06 369 GLY A C 1
ATOM 2888 O O . GLY A 1 369 ? -4.219 17.316 4.860 1.00 65.06 369 GLY A O 1
ATOM 2889 N N . ILE A 1 370 ? -5.950 18.611 5.455 1.00 60.47 370 ILE A N 1
ATOM 2890 C CA . ILE A 1 370 ? -6.090 19.337 4.193 1.00 60.47 370 ILE A CA 1
ATOM 2891 C C . ILE A 1 370 ? -5.548 20.741 4.451 1.00 60.47 370 ILE A C 1
ATOM 2893 O O . ILE A 1 370 ? -6.224 21.572 5.053 1.00 60.47 370 ILE A O 1
ATOM 2897 N N . GLY A 1 371 ? -4.314 20.997 4.010 1.00 58.78 371 GLY A N 1
ATOM 2898 C CA . GLY A 1 371 ? -3.539 22.168 4.439 1.00 58.78 371 GLY A CA 1
ATOM 2899 C C . GLY A 1 371 ? -4.250 23.517 4.279 1.00 58.78 371 GLY A C 1
ATOM 2900 O O . GLY A 1 371 ? -4.157 24.353 5.171 1.00 58.78 371 GLY A O 1
ATOM 2901 N N . PHE A 1 372 ? -5.005 23.731 3.195 1.00 55.22 372 PHE A N 1
ATOM 2902 C CA . PHE A 1 372 ? -5.732 24.991 2.995 1.00 55.22 372 PHE A CA 1
ATOM 2903 C C . PHE A 1 372 ? -6.979 25.125 3.889 1.00 55.22 372 PHE A C 1
ATOM 2905 O O . PHE A 1 372 ? -7.270 26.225 4.343 1.00 55.22 372 PHE A O 1
ATOM 2912 N N . MET A 1 373 ? -7.686 24.029 4.193 1.00 63.19 373 MET A N 1
ATOM 2913 C CA . MET A 1 373 ? -8.835 24.048 5.115 1.00 63.19 373 MET A CA 1
ATOM 2914 C C . MET A 1 373 ? -8.366 24.204 6.565 1.00 63.19 373 MET A C 1
ATOM 2916 O O . MET A 1 373 ? -8.967 24.938 7.347 1.00 63.19 373 MET A O 1
ATOM 2920 N N . ASP A 1 374 ? -7.242 23.571 6.910 1.00 71.00 374 ASP A N 1
ATOM 2921 C CA . ASP A 1 374 ? -6.612 23.718 8.222 1.00 71.00 374 ASP A CA 1
ATOM 2922 C C . ASP A 1 374 ? -6.077 25.138 8.447 1.00 71.00 374 ASP A C 1
ATOM 2924 O O . ASP A 1 374 ? -6.105 25.629 9.576 1.00 71.00 374 ASP A O 1
ATOM 2928 N N . ALA A 1 375 ? -5.625 25.811 7.381 1.00 65.94 375 ALA A N 1
ATOM 2929 C CA . ALA A 1 375 ? -5.195 27.207 7.427 1.00 65.94 375 ALA A CA 1
ATOM 2930 C C . ALA A 1 375 ? -6.360 28.184 7.664 1.00 65.94 375 ALA A C 1
ATOM 2932 O O . ALA A 1 375 ? -6.171 29.188 8.350 1.00 65.94 375 ALA A O 1
ATOM 2933 N N . SER A 1 376 ? -7.558 27.887 7.145 1.00 64.50 376 SER A N 1
ATOM 2934 C CA . SER A 1 376 ? -8.778 28.665 7.423 1.00 64.50 376 SER A CA 1
ATOM 2935 C C . SER A 1 376 ? -9.217 28.556 8.891 1.00 64.50 376 SER A C 1
ATOM 2937 O O . SER A 1 376 ? -9.731 29.526 9.450 1.00 64.50 376 SER A O 1
ATOM 2939 N N . GLY A 1 377 ? -8.919 27.422 9.537 1.00 66.19 377 GLY A N 1
ATOM 2940 C CA . GLY A 1 377 ? -8.921 27.250 10.991 1.00 66.19 377 GLY A CA 1
ATOM 2941 C C . GLY A 1 377 ? -10.298 27.206 11.670 1.00 66.19 377 GLY A C 1
ATOM 2942 O O . GLY A 1 377 ? -11.348 27.400 11.063 1.00 66.19 377 GLY A O 1
ATOM 2943 N N . TYR A 1 378 ? -10.283 26.942 12.980 1.00 79.62 378 TYR A N 1
ATOM 2944 C CA . TYR A 1 378 ? -11.439 27.060 13.873 1.00 79.62 378 TYR A CA 1
ATOM 2945 C C . TYR A 1 378 ? -11.048 28.030 14.992 1.00 79.62 378 TYR A C 1
ATOM 2947 O O . TYR A 1 378 ? -10.145 27.754 15.783 1.00 79.62 378 TYR A O 1
ATOM 2955 N N . LYS A 1 379 ? -11.667 29.204 15.056 1.00 85.19 379 LYS A N 1
ATOM 2956 C CA . LYS A 1 379 ? -11.308 30.222 16.047 1.00 85.19 379 LYS A CA 1
ATOM 2957 C C . LYS A 1 379 ? -11.759 29.785 17.441 1.00 85.19 379 LYS A C 1
ATOM 2959 O O . LYS A 1 379 ? -12.886 29.326 17.612 1.00 85.19 379 LYS A O 1
ATOM 2964 N N . ASN A 1 380 ? -10.869 29.929 18.427 1.00 88.12 380 ASN A N 1
ATOM 2965 C CA . ASN A 1 380 ? -11.012 29.394 19.790 1.00 88.12 380 ASN A CA 1
ATOM 2966 C C . ASN A 1 380 ? -11.090 27.852 19.870 1.00 88.12 380 ASN A C 1
ATOM 2968 O O . ASN A 1 380 ? -11.666 27.304 20.814 1.00 88.12 380 ASN A O 1
ATOM 2972 N N . LYS A 1 381 ? -10.478 27.143 18.907 1.00 86.94 381 LYS A N 1
ATOM 2973 C CA . LYS A 1 381 ? -10.387 25.672 18.875 1.00 86.94 381 LYS A CA 1
ATOM 2974 C C . LYS A 1 381 ? -9.867 25.083 20.184 1.00 86.94 381 LYS A C 1
ATOM 2976 O O . LYS A 1 381 ? -10.450 24.139 20.702 1.00 86.94 381 LYS A O 1
ATOM 2981 N N . GLU A 1 382 ? -8.781 25.629 20.721 1.00 88.06 382 GLU A N 1
ATOM 2982 C CA . GLU A 1 382 ? -8.093 25.088 21.896 1.00 88.06 382 GLU A CA 1
ATOM 2983 C C . GLU A 1 382 ? -8.979 25.154 23.146 1.00 88.06 382 GLU A C 1
ATOM 2985 O O . GLU A 1 382 ? -9.087 24.174 23.881 1.00 88.06 382 GLU A O 1
ATOM 2990 N N . ALA A 1 383 ? -9.671 26.278 23.351 1.00 89.69 383 ALA A N 1
ATOM 2991 C CA . ALA A 1 383 ? -10.590 26.455 24.472 1.00 89.69 383 ALA A CA 1
ATOM 2992 C C . ALA A 1 383 ? -11.816 25.532 24.357 1.00 89.69 383 ALA A C 1
ATOM 2994 O O . ALA A 1 383 ? -12.263 24.964 25.354 1.00 89.69 383 ALA A O 1
ATOM 2995 N N . LEU A 1 384 ? -12.328 25.329 23.137 1.00 90.50 384 LEU A N 1
ATOM 2996 C CA . LEU A 1 384 ? -13.395 24.364 22.882 1.00 90.50 384 LEU A CA 1
ATOM 2997 C C . LEU A 1 384 ? -12.936 22.932 23.188 1.00 90.50 384 LEU A C 1
ATOM 2999 O O . LEU A 1 384 ? -13.592 22.241 23.961 1.00 90.50 384 LEU A O 1
ATOM 3003 N N . LEU A 1 385 ? -11.794 22.502 22.645 1.00 89.12 385 LEU A N 1
ATOM 3004 C CA . LEU A 1 385 ? -11.231 21.170 22.894 1.00 89.12 385 LEU A CA 1
ATOM 3005 C C . LEU A 1 385 ? -10.981 20.917 24.384 1.00 89.12 385 LEU A C 1
ATOM 3007 O O . LEU A 1 385 ? -11.233 19.815 24.863 1.00 89.12 385 LEU A O 1
ATOM 3011 N N . GLN A 1 386 ? -10.551 21.934 25.135 1.00 89.06 386 GLN A N 1
ATOM 3012 C CA . GLN A 1 386 ? -10.377 21.825 26.580 1.00 89.06 386 GLN A CA 1
ATOM 3013 C C . GLN A 1 386 ? -11.698 21.496 27.294 1.00 89.06 386 GLN A C 1
ATOM 3015 O O . GLN A 1 386 ? -11.731 20.572 28.103 1.00 89.06 386 GLN A O 1
ATOM 3020 N N . ILE A 1 387 ? -12.795 22.187 26.969 1.00 90.81 387 ILE A N 1
ATOM 3021 C CA . ILE A 1 387 ? -14.120 21.910 27.554 1.00 90.81 387 ILE A CA 1
ATOM 3022 C C . ILE A 1 387 ? -14.596 20.499 27.191 1.00 90.81 387 ILE A C 1
ATOM 3024 O O . ILE A 1 387 ? -15.070 19.760 28.055 1.00 90.81 387 ILE A O 1
ATOM 3028 N N . LEU A 1 388 ? -14.441 20.106 25.924 1.00 90.44 388 LEU A N 1
ATOM 3029 C CA . LEU A 1 388 ? -14.863 18.790 25.443 1.00 90.44 388 LEU A CA 1
ATOM 3030 C C . LEU A 1 388 ? -14.086 17.666 26.145 1.00 90.44 388 LEU A C 1
ATOM 3032 O O . LEU A 1 388 ? -14.702 16.733 26.653 1.00 90.44 388 LEU A O 1
ATOM 3036 N N . SER A 1 389 ? -12.766 17.822 26.294 1.00 85.56 389 SER A N 1
ATOM 3037 C CA . SER A 1 389 ? -11.900 16.861 26.995 1.00 85.56 389 SER A CA 1
ATOM 3038 C C . SER A 1 389 ? -12.270 16.644 28.466 1.00 85.56 389 SER A C 1
ATOM 3040 O O . SER A 1 389 ? -12.027 15.582 29.032 1.00 85.56 389 SER A O 1
ATOM 3042 N N . GLN A 1 390 ? -12.874 17.655 29.094 1.00 86.38 390 GLN A N 1
ATOM 3043 C CA . GLN A 1 390 ? -13.287 17.639 30.496 1.00 86.38 390 GLN A CA 1
ATOM 3044 C C . GLN A 1 390 ? -14.738 17.181 30.679 1.00 86.38 390 GLN A C 1
ATOM 3046 O O . GLN A 1 390 ? -15.251 17.213 31.797 1.00 86.38 390 GLN A O 1
ATOM 3051 N N . THR A 1 391 ? -15.409 16.761 29.602 1.00 84.38 391 THR A N 1
ATOM 3052 C CA . THR A 1 391 ? -16.805 16.323 29.625 1.00 84.38 391 THR A CA 1
ATOM 3053 C C . THR A 1 391 ? -16.879 14.787 29.638 1.00 84.38 391 THR A C 1
ATOM 3055 O O . THR A 1 391 ? -16.920 14.162 28.580 1.00 84.38 391 THR A O 1
ATOM 3058 N N . PRO A 1 392 ? -16.955 14.133 30.816 1.00 73.62 392 PRO A N 1
ATOM 3059 C CA . PRO A 1 392 ? -16.801 12.677 30.951 1.00 73.62 392 PRO A CA 1
ATOM 3060 C C . PRO A 1 392 ? -17.920 11.847 30.307 1.00 73.62 392 PRO A C 1
ATOM 3062 O O . PRO A 1 392 ? -17.773 10.642 30.138 1.00 73.62 392 PRO A O 1
ATOM 3065 N N . ARG A 1 393 ? -19.060 12.464 29.973 1.00 87.12 393 ARG A N 1
ATOM 3066 C CA . ARG A 1 393 ? -20.191 11.808 29.299 1.00 87.12 393 ARG A CA 1
ATOM 3067 C C . ARG A 1 393 ? -20.440 12.391 27.903 1.00 87.12 393 ARG A C 1
ATOM 3069 O O . ARG A 1 393 ? -21.573 12.397 27.434 1.00 87.12 393 ARG A O 1
ATOM 3076 N N . LEU A 1 394 ? -19.412 12.923 27.243 1.00 90.00 394 LEU A N 1
ATOM 3077 C CA . LEU A 1 394 ? -19.457 13.238 25.814 1.00 90.00 394 LEU A CA 1
ATOM 3078 C C . LEU A 1 394 ? -19.072 11.980 25.029 1.00 90.00 394 LEU A C 1
ATOM 3080 O O . LEU A 1 394 ? -17.958 11.491 25.167 1.00 90.00 394 LEU A O 1
ATOM 3084 N N . LEU A 1 395 ? -19.995 11.447 24.228 1.00 86.19 395 LEU A N 1
ATOM 3085 C CA . LEU A 1 395 ? -19.752 10.236 23.441 1.00 86.19 395 LEU A CA 1
ATOM 3086 C C . LEU A 1 395 ? -18.835 10.534 22.251 1.00 86.19 395 LEU A C 1
ATOM 3088 O O . LEU A 1 395 ? -17.833 9.856 22.050 1.00 86.19 395 LEU A O 1
ATOM 3092 N N . PHE A 1 396 ? -19.184 11.559 21.471 1.00 87.69 396 PHE A N 1
ATOM 3093 C CA . PHE A 1 396 ? -18.384 12.071 20.362 1.00 87.69 396 PHE A CA 1
ATOM 3094 C C . PHE A 1 396 ? -18.899 13.441 19.895 1.00 87.69 396 PHE A C 1
ATOM 3096 O O . PHE A 1 396 ? -19.996 13.885 20.256 1.00 87.69 396 PHE A O 1
ATOM 3103 N N . VAL A 1 397 ? -18.099 14.096 19.057 1.00 89.50 397 VAL A N 1
ATOM 3104 C CA . VAL A 1 397 ? -18.467 15.273 18.268 1.00 89.50 397 VAL A CA 1
ATOM 3105 C C . VAL A 1 397 ? -18.653 14.846 16.813 1.00 89.50 397 VAL A C 1
ATOM 3107 O O . VAL A 1 397 ? -17.772 14.188 16.280 1.00 89.50 397 VAL A O 1
ATOM 3110 N N . ALA A 1 398 ? -19.752 15.211 16.157 1.00 88.44 398 ALA A N 1
ATOM 3111 C CA . ALA A 1 398 ? -20.004 14.935 14.742 1.00 88.44 398 ALA A CA 1
ATOM 3112 C C . ALA A 1 398 ? -19.995 16.226 13.899 1.00 88.44 398 ALA A C 1
ATOM 3114 O O . ALA A 1 398 ? -20.586 17.232 14.301 1.00 88.44 398 ALA A O 1
ATOM 3115 N N . CYS A 1 399 ? -19.332 16.226 12.735 1.00 86.44 399 CYS A N 1
ATOM 3116 C CA . CYS A 1 399 ? -19.218 17.404 11.857 1.00 86.44 399 CYS A CA 1
ATOM 3117 C C . CYS A 1 399 ? -19.420 17.109 10.362 1.00 86.44 399 CYS A C 1
ATOM 3119 O O . CYS A 1 399 ? -19.504 15.941 9.995 1.00 86.44 399 CYS A O 1
ATOM 3121 N N . GLY A 1 400 ? -19.506 18.142 9.501 1.00 72.25 400 GLY A N 1
ATOM 3122 C CA . GLY A 1 400 ? -19.817 17.944 8.068 1.00 72.25 400 GLY A CA 1
ATOM 3123 C C . GLY A 1 400 ? -19.209 18.886 7.026 1.00 72.25 400 GLY A C 1
ATOM 3124 O O . GLY A 1 400 ? -19.289 18.554 5.852 1.00 72.25 400 GLY A O 1
ATOM 3125 N N . HIS A 1 401 ? -18.564 19.999 7.400 1.00 70.62 401 HIS A N 1
ATOM 3126 C CA . HIS A 1 401 ? -17.944 20.937 6.442 1.00 70.62 401 HIS A CA 1
ATOM 3127 C C . HIS A 1 401 ? -16.874 20.287 5.537 1.00 70.62 401 HIS A C 1
ATOM 3129 O O . HIS A 1 401 ? -16.555 20.781 4.462 1.00 70.62 401 HIS A O 1
ATOM 3135 N N . ILE A 1 402 ? -16.278 19.170 5.966 1.00 63.84 402 ILE A N 1
ATOM 3136 C CA . ILE A 1 402 ? -15.201 18.521 5.217 1.00 63.84 402 ILE A CA 1
ATOM 3137 C C . ILE A 1 402 ? -15.767 17.357 4.414 1.00 63.84 402 ILE A C 1
ATOM 3139 O O . ILE A 1 402 ? -16.353 16.433 4.969 1.00 63.84 402 ILE A O 1
ATOM 3143 N N . HIS A 1 403 ? -15.502 17.355 3.108 1.00 65.19 403 HIS A N 1
ATOM 3144 C CA . HIS A 1 403 ? -15.893 16.306 2.164 1.00 65.19 403 HIS A CA 1
ATOM 3145 C C . HIS A 1 403 ? -15.092 15.007 2.363 1.00 65.19 403 HIS A C 1
ATOM 3147 O O . HIS A 1 403 ? -14.536 14.467 1.415 1.00 65.19 403 HIS A O 1
ATOM 3153 N N . ARG A 1 404 ? -14.950 14.512 3.596 1.00 64.81 404 ARG A N 1
ATOM 3154 C CA . ARG A 1 404 ? -14.247 13.265 3.910 1.00 64.81 404 ARG A CA 1
ATOM 3155 C C . ARG A 1 404 ? -14.698 12.671 5.232 1.00 64.81 404 ARG A C 1
ATOM 3157 O O . ARG A 1 404 ? -15.072 13.396 6.149 1.00 64.81 404 ARG A O 1
ATOM 3164 N N . ALA A 1 405 ? -14.553 11.357 5.345 1.00 67.00 405 ALA A N 1
ATOM 3165 C CA . ALA A 1 405 ? -14.696 10.686 6.622 1.00 67.00 405 ALA A CA 1
ATOM 3166 C C . ALA A 1 405 ? -13.467 10.973 7.497 1.00 67.00 405 ALA A C 1
ATOM 3168 O O . ALA A 1 405 ? -12.331 10.752 7.075 1.00 67.00 405 ALA A O 1
ATOM 3169 N N . ILE A 1 406 ? -13.686 11.464 8.713 1.00 70.62 406 ILE A N 1
ATOM 3170 C CA . ILE A 1 406 ? -12.643 11.562 9.741 1.00 70.62 406 ILE A CA 1
ATOM 3171 C C . ILE A 1 406 ? -13.147 10.822 10.968 1.00 70.62 406 ILE A C 1
ATOM 3173 O O . ILE A 1 406 ? -14.263 11.074 11.409 1.00 70.62 406 ILE A O 1
ATOM 3177 N N . SER A 1 407 ? -12.310 9.955 11.526 1.00 77.56 407 SER A N 1
ATOM 3178 C CA . SER A 1 407 ? -12.443 9.470 12.895 1.00 77.56 407 SER A CA 1
ATOM 3179 C C . SER A 1 407 ? -11.135 9.788 13.599 1.00 77.56 407 SER A C 1
ATOM 3181 O O . SER A 1 407 ? -10.090 9.259 13.225 1.00 77.56 407 SER A O 1
ATOM 3183 N N . ALA A 1 408 ? -11.172 10.712 14.552 1.00 71.62 408 ALA A N 1
ATOM 3184 C CA . ALA A 1 408 ? -9.989 11.166 15.267 1.00 71.62 408 ALA A CA 1
ATOM 3185 C C . ALA A 1 408 ? -10.291 11.315 16.755 1.00 71.62 408 ALA A C 1
ATOM 3187 O O . ALA A 1 408 ? -11.391 11.704 17.133 1.00 71.62 408 ALA A O 1
ATOM 3188 N N . THR A 1 409 ? -9.294 11.066 17.598 1.00 80.12 409 THR A N 1
ATOM 3189 C CA . THR A 1 409 ? -9.363 11.398 19.023 1.00 80.12 409 THR A CA 1
ATOM 3190 C C . THR A 1 409 ? -8.455 12.590 19.277 1.00 80.12 409 THR A C 1
ATOM 3192 O O . THR A 1 409 ? -7.242 12.496 19.103 1.00 80.12 409 THR A O 1
ATOM 3195 N N . VAL A 1 410 ? -9.030 13.722 19.679 1.00 75.38 410 VAL A N 1
ATOM 3196 C CA . VAL A 1 410 ? -8.288 14.953 19.978 1.00 75.38 410 VAL A CA 1
ATOM 3197 C C . VAL A 1 410 ? -8.598 15.361 21.405 1.00 75.38 410 VAL A C 1
ATOM 3199 O O . VAL A 1 410 ? -9.761 15.523 21.755 1.00 75.38 410 VAL A O 1
ATOM 3202 N N . ALA A 1 411 ? -7.562 15.499 22.238 1.00 77.06 411 ALA A N 1
ATOM 3203 C CA . ALA A 1 411 ? -7.713 15.805 23.663 1.00 77.06 411 ALA A CA 1
ATOM 3204 C C . ALA A 1 411 ? -8.757 14.891 24.348 1.00 77.06 411 ALA A C 1
ATOM 3206 O O . ALA A 1 411 ? -9.721 15.369 24.933 1.00 77.06 411 ALA A O 1
ATOM 3207 N N . ALA A 1 412 ? -8.613 13.567 24.202 1.00 75.12 412 ALA A N 1
ATOM 3208 C CA . ALA A 1 412 ? -9.545 12.558 24.735 1.00 75.12 412 ALA A CA 1
ATOM 3209 C C . ALA A 1 412 ? -11.011 12.669 24.251 1.00 75.12 412 ALA A C 1
ATOM 3211 O O . ALA A 1 412 ? -11.885 11.985 24.773 1.00 75.12 412 ALA A O 1
ATOM 3212 N N . THR A 1 413 ? -11.290 13.493 23.236 1.00 77.56 413 THR A N 1
ATOM 3213 C CA . THR A 1 413 ? -12.612 13.622 22.614 1.00 77.56 413 THR A CA 1
ATOM 3214 C C . THR A 1 413 ? -12.618 12.923 21.262 1.00 77.56 413 THR A C 1
ATOM 3216 O O . THR A 1 413 ? -11.802 13.247 20.397 1.00 77.56 413 THR A O 1
ATOM 3219 N N . HIS A 1 414 ? -13.559 12.004 21.049 1.00 82.12 414 HIS A N 1
ATOM 3220 C CA . HIS A 1 414 ? -13.787 11.409 19.734 1.00 82.12 414 HIS A CA 1
ATOM 3221 C C . HIS A 1 414 ? -14.498 12.407 18.814 1.00 82.12 414 HIS A C 1
ATOM 3223 O O . HIS A 1 414 ? -15.558 12.931 19.151 1.00 82.12 414 HIS A O 1
ATOM 3229 N N . ILE A 1 415 ? -13.912 12.675 17.652 1.00 82.62 415 ILE A N 1
ATOM 3230 C CA . ILE A 1 415 ? -14.435 13.560 16.615 1.00 82.62 415 ILE A CA 1
ATOM 3231 C C . ILE A 1 415 ? -14.662 12.728 15.357 1.00 82.62 415 ILE A C 1
ATOM 3233 O O . ILE A 1 415 ? -13.744 12.109 14.816 1.00 82.62 415 ILE A O 1
ATOM 3237 N N . LEU A 1 416 ? -15.902 12.754 14.895 1.00 81.19 416 LEU A N 1
ATOM 3238 C CA . LEU A 1 416 ? -16.383 12.141 13.676 1.00 81.19 416 LEU A CA 1
ATOM 3239 C C . LEU A 1 416 ? -16.707 13.250 12.680 1.00 81.19 416 LEU A C 1
ATOM 3241 O O . LEU A 1 416 ? -17.407 14.204 13.004 1.00 81.19 416 LEU A O 1
ATOM 3245 N N . VAL A 1 417 ? -16.237 13.130 11.449 1.00 77.06 417 VAL A N 1
ATOM 3246 C CA . VAL A 1 417 ? -16.679 14.003 10.359 1.00 77.06 417 VAL A CA 1
ATOM 3247 C C . VAL A 1 417 ? -17.340 13.139 9.311 1.00 77.06 417 VAL A C 1
ATOM 3249 O O . VAL A 1 417 ? -16.730 12.200 8.801 1.00 77.06 417 VAL A O 1
ATOM 3252 N N . ALA A 1 418 ? -18.611 13.430 9.051 1.00 67.38 418 ALA A N 1
ATOM 3253 C CA . ALA A 1 418 ? -19.373 12.784 8.008 1.00 67.38 418 ALA A CA 1
ATOM 3254 C C . ALA A 1 418 ? -18.907 13.337 6.653 1.00 67.38 418 ALA A C 1
ATOM 3256 O O . ALA A 1 418 ? -18.833 14.556 6.493 1.00 67.38 418 ALA A O 1
ATOM 3257 N N . PRO A 1 419 ? -18.595 12.474 5.672 1.00 62.47 419 PRO A N 1
ATOM 3258 C CA . PRO A 1 419 ? -18.277 12.940 4.335 1.00 62.47 419 PRO A CA 1
ATOM 3259 C C . PRO A 1 419 ? -19.495 13.607 3.688 1.00 62.47 419 PRO A C 1
ATOM 3261 O O . PRO A 1 419 ? -20.643 13.284 3.999 1.00 62.47 419 PRO A O 1
ATOM 3264 N N . SER A 1 420 ? -19.245 14.474 2.710 1.00 59.38 420 SER A N 1
ATOM 3265 C CA . SER A 1 420 ? -20.316 15.036 1.891 1.00 59.38 420 SER A CA 1
ATOM 3266 C C . SER A 1 420 ? -21.074 13.932 1.150 1.00 59.38 420 SER A C 1
ATOM 3268 O O . SER A 1 420 ? -20.490 12.976 0.637 1.00 59.38 420 SER A O 1
ATOM 3270 N N . THR A 1 421 ? -22.395 14.097 1.039 1.00 53.75 421 THR A N 1
ATOM 3271 C CA . THR A 1 421 ? -23.292 13.187 0.302 1.00 53.75 421 THR A CA 1
ATOM 3272 C C . THR A 1 421 ? -22.981 13.118 -1.198 1.00 53.75 421 THR A C 1
ATOM 3274 O O . THR A 1 421 ? -23.464 12.214 -1.883 1.00 53.75 421 THR A O 1
ATOM 3277 N N . ALA A 1 422 ? -22.167 14.050 -1.704 1.00 47.34 422 ALA A N 1
ATOM 3278 C CA . ALA A 1 422 ? -21.747 14.125 -3.096 1.00 47.34 422 ALA A CA 1
ATOM 3279 C C . ALA A 1 422 ? -20.240 13.883 -3.326 1.00 47.34 422 ALA A C 1
ATOM 3281 O O . ALA A 1 422 ? -19.872 13.588 -4.461 1.00 47.34 422 ALA A O 1
ATOM 3282 N N . MET A 1 423 ? -19.372 14.000 -2.306 1.00 50.22 423 MET A N 1
ATOM 3283 C CA . MET A 1 423 ? -17.907 13.973 -2.485 1.00 50.22 423 MET A CA 1
ATOM 3284 C C . MET A 1 423 ? -17.150 13.404 -1.267 1.00 50.22 423 MET A C 1
ATOM 3286 O O . MET A 1 423 ? -17.459 13.761 -0.130 1.00 50.22 423 MET A O 1
ATOM 3290 N N . GLN A 1 424 ? -16.133 12.555 -1.506 1.00 49.91 424 GLN A N 1
ATOM 3291 C CA . GLN A 1 424 ? -15.224 12.026 -0.472 1.00 49.91 424 GLN A CA 1
ATOM 3292 C C . GLN A 1 424 ? -13.737 12.192 -0.858 1.00 49.91 424 GLN A C 1
ATOM 3294 O O . GLN A 1 424 ? -13.331 11.831 -1.965 1.00 49.91 424 GLN A O 1
ATOM 3299 N N . LEU A 1 425 ? -12.916 12.690 0.073 1.00 45.00 425 LEU A N 1
ATOM 3300 C CA . LEU A 1 425 ? -11.453 12.803 -0.021 1.00 45.00 425 LEU A CA 1
ATOM 3301 C C . LEU A 1 425 ? -10.795 11.716 0.853 1.00 45.00 425 LEU A C 1
ATOM 3303 O O . LEU A 1 425 ? -11.191 11.527 1.999 1.00 45.00 425 LEU A O 1
ATOM 3307 N N . HIS A 1 426 ? -9.779 11.010 0.357 1.00 39.78 426 HIS A N 1
ATOM 3308 C CA . HIS A 1 426 ? -9.019 10.006 1.115 1.00 39.78 426 HIS A CA 1
ATOM 3309 C C . HIS A 1 426 ? -7.696 10.585 1.642 1.00 39.78 426 HIS A C 1
ATOM 3311 O O . HIS A 1 426 ? -7.047 11.394 0.975 1.00 39.78 426 HIS A O 1
ATOM 3317 N N . LEU A 1 427 ? -7.282 10.153 2.840 1.00 37.62 427 LEU A N 1
ATOM 3318 C CA . LEU A 1 427 ? -6.050 10.588 3.502 1.00 37.62 427 LEU A CA 1
ATOM 3319 C C . LEU A 1 427 ? -4.805 9.919 2.906 1.00 37.62 427 LEU A C 1
ATOM 3321 O O . LEU A 1 427 ? -4.748 8.703 2.737 1.00 37.62 427 LEU A O 1
ATOM 3325 N N . ASN A 1 428 ? -3.780 10.727 2.664 1.00 38.00 428 ASN A N 1
ATOM 3326 C CA . ASN A 1 428 ? -2.389 10.309 2.586 1.00 38.00 428 ASN A CA 1
ATOM 3327 C C . ASN A 1 428 ? -1.616 11.313 3.465 1.00 38.00 428 ASN A C 1
ATOM 3329 O O . ASN A 1 428 ? -1.746 12.519 3.280 1.00 38.00 428 ASN A O 1
ATOM 3333 N N . LEU A 1 429 ? -0.945 10.822 4.513 1.00 36.12 429 LEU A N 1
ATOM 3334 C CA . LEU A 1 429 ? -0.426 11.632 5.632 1.00 36.12 429 LEU A CA 1
ATOM 3335 C C . LEU A 1 429 ? 1.056 12.012 5.488 1.00 36.12 429 LEU A C 1
ATOM 3337 O O . LEU A 1 429 ? 1.688 12.467 6.438 1.00 36.12 429 LEU A O 1
ATOM 3341 N N . THR A 1 430 ? 1.627 11.843 4.300 1.00 35.28 430 THR A N 1
ATOM 3342 C CA . THR A 1 430 ? 2.975 12.337 4.003 1.00 35.28 430 THR A CA 1
ATOM 3343 C C . THR A 1 430 ? 2.917 13.826 3.636 1.00 35.28 430 THR A C 1
ATOM 3345 O O . THR A 1 430 ? 1.967 14.273 3.002 1.00 35.28 430 THR A O 1
ATOM 3348 N N . GLN A 1 431 ? 3.931 14.631 3.981 1.00 30.05 431 GLN A N 1
ATOM 3349 C CA . GLN A 1 431 ? 3.974 16.064 3.604 1.00 30.05 431 GLN A CA 1
ATOM 3350 C C . GLN A 1 431 ? 3.937 16.309 2.078 1.00 30.05 431 GLN A C 1
ATOM 3352 O O . GLN A 1 431 ? 3.738 17.438 1.640 1.00 30.05 431 GLN A O 1
ATOM 3357 N N . GLN A 1 432 ? 4.120 15.256 1.274 1.00 35.00 432 GLN A N 1
ATOM 3358 C CA . GLN A 1 432 ? 4.115 15.259 -0.194 1.00 35.00 432 GLN A CA 1
ATOM 3359 C C . GLN A 1 432 ? 2.965 14.418 -0.779 1.00 35.00 432 GLN A C 1
ATOM 3361 O O . GLN A 1 432 ? 2.951 14.087 -1.965 1.00 35.00 432 GLN A O 1
ATOM 3366 N N . ALA A 1 433 ? 2.004 14.052 0.065 1.00 32.06 433 ALA A N 1
ATOM 3367 C CA . ALA A 1 433 ? 0.890 13.197 -0.269 1.00 32.06 433 ALA A CA 1
ATOM 3368 C C . ALA A 1 433 ? -0.060 13.818 -1.302 1.00 32.06 433 ALA A C 1
ATOM 3370 O O . ALA A 1 433 ? -0.618 14.892 -1.068 1.00 32.06 433 ALA A O 1
ATOM 3371 N N . PRO A 1 434 ? -0.366 13.119 -2.397 1.00 34.03 434 PRO A N 1
ATOM 3372 C CA . PRO A 1 434 ? -1.506 13.474 -3.220 1.00 34.03 434 PRO A CA 1
ATOM 3373 C C . PRO A 1 434 ? -2.867 13.259 -2.521 1.00 34.03 434 PRO A C 1
ATOM 3375 O O . PRO A 1 434 ? -3.114 12.170 -2.006 1.00 34.03 434 PRO A O 1
ATOM 3378 N N . VAL A 1 435 ? -3.791 14.229 -2.573 1.00 36.28 435 VAL A N 1
ATOM 3379 C CA . VAL A 1 435 ? -5.190 14.025 -2.125 1.00 36.28 435 VAL A CA 1
ATOM 3380 C C . VAL A 1 435 ? -5.963 13.225 -3.173 1.00 36.28 435 VAL A C 1
ATOM 3382 O O . VAL A 1 435 ? -6.056 13.607 -4.339 1.00 36.28 435 VAL A O 1
ATOM 3385 N N . ILE A 1 436 ? -6.512 12.096 -2.737 1.00 33.56 436 ILE A N 1
ATOM 3386 C CA . ILE A 1 436 ? -7.204 11.108 -3.565 1.00 33.56 436 ILE A CA 1
ATOM 3387 C C . ILE A 1 436 ? -8.726 11.303 -3.459 1.00 33.56 436 ILE A C 1
ATOM 3389 O O . ILE A 1 436 ? -9.243 11.425 -2.353 1.00 33.56 436 ILE A O 1
ATOM 3393 N N . PHE A 1 437 ? -9.447 11.293 -4.588 1.00 35.44 437 PHE A N 1
ATOM 3394 C CA . PHE A 1 437 ? -10.917 11.365 -4.640 1.00 35.44 437 PHE A CA 1
ATOM 3395 C C . PHE A 1 437 ? -11.532 9.975 -4.810 1.00 35.44 437 PHE A C 1
ATOM 3397 O O . PHE A 1 437 ? -11.128 9.229 -5.702 1.00 35.44 437 PHE A O 1
ATOM 3404 N N . PHE A 1 438 ? -12.553 9.662 -4.011 1.00 33.12 438 PHE A N 1
ATOM 3405 C CA . PHE A 1 438 ? -13.399 8.481 -4.195 1.00 33.12 438 PHE A CA 1
ATOM 3406 C C . PHE A 1 438 ? -14.883 8.878 -4.202 1.00 33.12 438 PHE A C 1
ATOM 3408 O O . PHE A 1 438 ? -15.307 9.786 -3.490 1.00 33.12 438 PHE A O 1
ATOM 3415 N N . ILE A 1 439 ? -15.690 8.164 -4.992 1.00 32.97 439 ILE A N 1
ATOM 3416 C CA . ILE A 1 439 ? -17.156 8.179 -4.899 1.00 32.97 439 ILE A CA 1
ATOM 3417 C C . ILE A 1 439 ? -17.581 6.766 -4.498 1.00 32.97 439 ILE A C 1
ATOM 3419 O O . ILE A 1 439 ? -17.677 5.870 -5.333 1.00 32.97 439 ILE A O 1
ATOM 3423 N N . THR A 1 440 ? -17.815 6.567 -3.207 1.00 31.50 440 THR A N 1
ATOM 3424 C CA . THR A 1 440 ? -18.358 5.333 -2.621 1.00 31.50 440 THR A CA 1
ATOM 3425 C C . THR A 1 440 ? -19.701 5.630 -1.945 1.00 31.50 440 THR A C 1
ATOM 3427 O O . THR A 1 440 ? -19.910 6.762 -1.495 1.00 31.50 440 THR A O 1
ATOM 3430 N N . PRO A 1 441 ? -20.639 4.661 -1.872 1.00 30.41 441 PRO A N 1
ATOM 3431 C CA . PRO A 1 441 ? -21.864 4.842 -1.102 1.00 30.41 441 PRO A CA 1
ATOM 3432 C C . PRO A 1 441 ? -21.521 5.118 0.367 1.00 30.41 441 PRO A C 1
ATOM 3434 O O . PRO A 1 441 ? -20.472 4.713 0.863 1.00 30.41 441 PRO A O 1
ATOM 3437 N N . MET A 1 442 ? -22.400 5.862 1.031 1.00 38.22 442 MET A N 1
ATOM 3438 C CA . MET A 1 442 ? -22.193 6.412 2.366 1.00 38.22 442 MET A CA 1
ATOM 3439 C C . MET A 1 442 ? -21.764 5.363 3.406 1.00 38.22 442 MET A C 1
ATOM 3441 O O . MET A 1 442 ? -22.310 4.265 3.458 1.00 38.22 442 MET A O 1
ATOM 3445 N N . PHE A 1 443 ? -20.831 5.750 4.281 1.00 36.28 443 PHE A N 1
ATOM 3446 C CA . PHE A 1 443 ? -20.572 5.049 5.536 1.00 36.28 443 PHE A CA 1
ATOM 3447 C C . PHE A 1 443 ? -21.765 5.251 6.476 1.00 36.28 443 PHE A C 1
ATOM 3449 O O . PHE A 1 443 ? -22.062 6.370 6.891 1.00 36.28 443 PHE A O 1
ATOM 3456 N N . LEU A 1 444 ? -22.447 4.164 6.805 1.00 36.31 444 LEU A N 1
ATOM 3457 C CA . LEU A 1 444 ? -23.537 4.127 7.765 1.00 36.31 444 LEU A CA 1
ATOM 3458 C C . LEU A 1 444 ? -22.980 3.716 9.130 1.00 36.31 444 LEU A C 1
ATOM 3460 O O . LEU A 1 444 ? -22.474 2.605 9.272 1.00 36.31 444 LEU A O 1
ATOM 3464 N N . PHE A 1 445 ? -23.078 4.584 10.136 1.00 38.59 445 PHE A N 1
ATOM 3465 C CA . PHE A 1 445 ? -22.820 4.183 11.519 1.00 38.59 445 PHE A CA 1
ATOM 3466 C C . PHE A 1 445 ? -24.107 3.606 12.114 1.00 38.59 445 PHE A C 1
ATOM 3468 O O . PHE A 1 445 ? -25.062 4.336 12.371 1.00 38.59 445 PHE A O 1
ATOM 3475 N N . ALA A 1 446 ? -24.134 2.290 12.320 1.00 32.91 446 ALA A N 1
ATOM 3476 C CA . ALA A 1 446 ? -25.144 1.623 13.130 1.00 32.91 446 ALA A CA 1
ATOM 3477 C C . ALA A 1 446 ? -24.568 1.440 14.537 1.00 32.91 446 ALA A C 1
ATOM 3479 O O . ALA A 1 446 ? -23.652 0.641 14.725 1.00 32.91 446 ALA A O 1
ATOM 3480 N N . THR A 1 447 ? -25.075 2.156 15.538 1.00 33.56 447 THR A N 1
ATOM 3481 C CA . THR A 1 447 ? -24.804 1.780 16.930 1.00 33.56 447 THR A CA 1
ATOM 3482 C C . THR A 1 447 ? -25.787 0.683 17.314 1.00 33.56 447 THR A C 1
ATOM 3484 O O . THR A 1 447 ? -26.892 0.956 17.781 1.00 33.56 447 THR A O 1
ATOM 3487 N N . GLY A 1 448 ? -25.403 -0.566 17.060 1.00 28.16 448 GLY A N 1
ATOM 3488 C CA . GLY A 1 448 ? -26.056 -1.719 17.668 1.00 28.16 448 GLY A CA 1
ATOM 3489 C C . GLY A 1 448 ? -25.684 -1.785 19.146 1.00 28.16 448 GLY A C 1
ATOM 3490 O O . GLY A 1 448 ? -24.516 -1.643 19.503 1.00 28.16 448 GLY A O 1
ATOM 3491 N N . SER A 1 449 ? -26.671 -1.989 20.015 1.00 30.84 449 SER A N 1
ATOM 3492 C CA . SER A 1 449 ? -26.397 -2.388 21.392 1.00 30.84 449 SER A CA 1
ATOM 3493 C C . SER A 1 449 ? -26.173 -3.901 21.434 1.00 30.84 449 SER A C 1
ATOM 3495 O O . SER A 1 449 ? -27.041 -4.672 21.043 1.00 30.84 449 SER A O 1
ATOM 3497 N N . ASN A 1 450 ? -24.986 -4.273 21.919 1.00 34.31 450 ASN A N 1
ATOM 3498 C CA . ASN A 1 450 ? -24.535 -5.590 22.376 1.00 34.31 450 ASN A CA 1
ATOM 3499 C C . ASN A 1 450 ? -24.689 -6.796 21.435 1.00 34.31 450 ASN A C 1
ATOM 3501 O O . ASN A 1 450 ? -25.669 -7.527 21.521 1.00 34.31 450 ASN A O 1
ATOM 3505 N N . GLU A 1 451 ? -23.586 -7.159 20.778 1.00 28.44 451 GLU A N 1
ATOM 3506 C CA . GLU A 1 451 ? -23.094 -8.541 20.827 1.00 28.44 451 GLU A CA 1
ATOM 3507 C C . GLU A 1 451 ? -21.597 -8.523 21.158 1.00 28.44 451 GLU A C 1
ATOM 3509 O O . GLU A 1 451 ? -20.869 -7.628 20.738 1.00 28.44 451 GLU A O 1
ATOM 3514 N N . LYS A 1 452 ? -21.163 -9.466 22.001 1.00 32.31 452 LYS A N 1
ATOM 3515 C CA . LYS A 1 452 ? -19.782 -9.608 22.482 1.00 32.31 452 LYS A CA 1
ATOM 3516 C C . LYS A 1 452 ? -18.799 -9.553 21.309 1.00 32.31 452 LYS A C 1
ATOM 3518 O O . LYS A 1 452 ? -18.888 -10.391 20.416 1.00 32.31 452 LYS A O 1
ATOM 3523 N N . GLU A 1 453 ? -17.856 -8.614 21.348 1.00 41.97 453 GLU A N 1
ATOM 3524 C CA . GLU A 1 453 ? -16.718 -8.589 20.430 1.00 41.97 453 GLU A CA 1
ATOM 3525 C C . GLU A 1 453 ? -15.997 -9.942 20.520 1.00 41.97 453 GLU A C 1
ATOM 3527 O O . GLU A 1 453 ? -15.531 -10.352 21.587 1.00 41.97 453 GLU A O 1
ATOM 3532 N N . GLY A 1 454 ? -15.988 -10.686 19.412 1.00 57.50 454 GLY A N 1
ATOM 3533 C CA . GLY A 1 454 ? -15.099 -11.833 19.272 1.00 57.50 454 GLY A CA 1
ATOM 3534 C C . GLY A 1 454 ? -13.656 -11.345 19.363 1.00 57.50 454 GLY A C 1
ATOM 3535 O O . GLY A 1 454 ? -13.351 -10.237 18.927 1.00 57.50 454 GLY A O 1
ATOM 3536 N N . LYS A 1 455 ? -12.771 -12.156 19.941 1.00 82.50 455 LYS A N 1
ATOM 3537 C CA . LYS A 1 455 ? -11.335 -11.856 20.001 1.00 82.50 455 LYS A CA 1
ATOM 3538 C C . LYS A 1 455 ? -10.807 -11.641 18.577 1.00 82.50 455 LYS A C 1
ATOM 3540 O O . LYS A 1 455 ? -11.117 -12.445 17.701 1.00 82.50 455 LYS A O 1
ATOM 3545 N N . VAL A 1 456 ? -10.039 -10.581 18.332 1.00 90.69 456 VAL A N 1
ATOM 3546 C CA . VAL A 1 456 ? -9.467 -10.268 17.009 1.00 90.69 456 VAL A CA 1
ATOM 3547 C C . VAL A 1 456 ? -7.946 -10.299 17.100 1.00 90.69 456 VAL A C 1
ATOM 3549 O O . VAL A 1 456 ? -7.388 -9.832 18.079 1.00 90.69 456 VAL A O 1
ATOM 3552 N N . LEU A 1 457 ? -7.278 -10.808 16.068 1.00 95.81 457 LEU A N 1
ATOM 3553 C CA . LEU A 1 457 ? -5.831 -10.749 15.892 1.00 95.81 457 LEU A CA 1
ATOM 3554 C C . LEU A 1 457 ? -5.493 -10.011 14.595 1.00 95.81 457 LEU A C 1
ATOM 3556 O O . LEU A 1 457 ? -5.937 -10.414 13.520 1.00 95.81 457 LEU A O 1
ATOM 3560 N N . ARG A 1 458 ? -4.689 -8.951 14.667 1.00 96.00 458 ARG A N 1
ATOM 3561 C CA . ARG A 1 458 ? -4.260 -8.158 13.506 1.00 96.00 458 ARG A CA 1
ATOM 3562 C C . ARG A 1 458 ? -2.806 -8.477 13.164 1.00 96.00 458 ARG A C 1
ATOM 3564 O O . ARG A 1 458 ? -1.916 -8.233 13.974 1.00 96.00 458 ARG A O 1
ATOM 3571 N N . ILE A 1 459 ? -2.560 -8.996 11.963 1.00 96.62 459 ILE A N 1
ATOM 3572 C CA . ILE A 1 459 ? -1.230 -9.441 11.528 1.00 96.62 459 ILE A CA 1
ATOM 3573 C C . ILE A 1 459 ? -0.749 -8.611 10.337 1.00 96.62 459 ILE A C 1
ATOM 3575 O O . ILE A 1 459 ? -1.452 -8.504 9.330 1.00 96.62 459 ILE A O 1
ATOM 3579 N N . LEU A 1 460 ? 0.470 -8.076 10.428 1.00 94.62 460 LEU A N 1
ATOM 3580 C CA . LEU A 1 460 ? 1.200 -7.488 9.303 1.00 94.62 460 LEU A CA 1
ATOM 3581 C C . LEU A 1 460 ? 2.206 -8.516 8.763 1.00 94.62 460 LEU A C 1
ATOM 3583 O O . LEU A 1 460 ? 3.153 -8.889 9.455 1.00 94.62 460 LEU A O 1
ATOM 3587 N N . THR A 1 461 ? 1.981 -9.005 7.545 1.00 93.50 461 THR A N 1
ATOM 3588 C CA . THR A 1 461 ? 2.630 -10.217 7.016 1.00 93.50 461 THR A CA 1
ATOM 3589 C C . THR A 1 461 ? 2.954 -10.121 5.520 1.00 93.50 461 THR A C 1
ATOM 3591 O O . THR A 1 461 ? 2.563 -9.179 4.833 1.00 93.50 461 THR A O 1
ATOM 3594 N N . TRP A 1 462 ? 3.673 -11.112 5.004 1.00 88.00 462 TRP A N 1
ATOM 3595 C CA . TRP A 1 462 ? 3.940 -11.321 3.586 1.00 88.00 462 TRP A CA 1
ATOM 3596 C C . TRP A 1 462 ? 2.797 -12.098 2.927 1.00 88.00 462 TRP A C 1
ATOM 3598 O O . TRP A 1 462 ? 2.065 -12.858 3.569 1.00 88.00 462 TRP A O 1
ATOM 3608 N N . GLU A 1 463 ? 2.632 -11.942 1.617 1.00 82.38 463 GLU A N 1
ATOM 3609 C CA . GLU A 1 463 ? 1.651 -12.739 0.883 1.00 82.38 463 GLU A CA 1
ATOM 3610 C C . GLU A 1 463 ? 2.023 -14.235 0.922 1.00 82.38 463 GLU A C 1
ATOM 3612 O O . GLU A 1 463 ? 3.172 -14.621 0.711 1.00 82.38 463 GLU A O 1
ATOM 3617 N N . GLY A 1 464 ? 1.045 -15.095 1.223 1.00 82.31 464 GLY A N 1
ATOM 3618 C CA . GLY A 1 464 ? 1.230 -16.549 1.326 1.00 82.31 464 GLY A CA 1
ATOM 3619 C C . GLY A 1 464 ? 1.626 -17.081 2.712 1.00 82.31 464 GLY A C 1
ATOM 3620 O O . GLY A 1 464 ? 1.535 -18.288 2.927 1.00 82.31 464 GLY A O 1
ATOM 3621 N N . TYR A 1 465 ? 1.990 -16.223 3.670 1.00 90.50 465 TYR A N 1
ATOM 3622 C CA . TYR A 1 465 ? 2.423 -16.640 5.019 1.00 90.50 465 TYR A CA 1
ATOM 3623 C C . TYR A 1 465 ? 1.273 -17.028 5.960 1.00 90.50 465 TYR A C 1
ATOM 3625 O O . TYR A 1 465 ? 1.486 -17.724 6.950 1.00 90.50 465 TYR A O 1
ATOM 3633 N N . ALA A 1 466 ? 0.042 -16.643 5.620 1.00 92.81 466 ALA A N 1
ATOM 3634 C CA . ALA A 1 466 ? -1.174 -17.043 6.323 1.00 92.81 466 ALA A CA 1
ATOM 3635 C C . ALA A 1 466 ? -2.226 -17.570 5.323 1.00 92.81 466 ALA A C 1
ATOM 3637 O O . ALA A 1 466 ? -3.115 -16.822 4.909 1.00 92.81 466 ALA A O 1
ATOM 3638 N N . PRO A 1 467 ? -2.127 -18.841 4.879 1.00 92.56 467 PRO A N 1
ATOM 3639 C CA . PRO A 1 467 ? -3.119 -19.460 4.000 1.00 92.56 467 PRO A CA 1
ATOM 3640 C C . PRO A 1 467 ? -4.534 -19.413 4.593 1.00 92.56 467 PRO A C 1
ATOM 3642 O O . PRO A 1 467 ? -4.722 -19.692 5.777 1.00 92.56 467 PRO A O 1
ATOM 3645 N N . ALA A 1 468 ? -5.540 -19.140 3.754 1.00 91.88 468 ALA A N 1
ATOM 3646 C CA . ALA A 1 468 ? -6.933 -18.981 4.189 1.00 91.88 468 ALA A CA 1
ATOM 3647 C C . ALA A 1 468 ? -7.469 -20.178 4.997 1.00 91.88 468 ALA A C 1
ATOM 3649 O O . ALA A 1 468 ? -8.162 -19.987 5.988 1.00 91.88 468 ALA A O 1
ATOM 3650 N N . GLU A 1 469 ? -7.091 -21.408 4.640 1.00 94.69 469 GLU A N 1
ATOM 3651 C CA . GLU A 1 469 ? -7.523 -22.612 5.367 1.00 94.69 469 GLU A CA 1
ATOM 3652 C C . GLU A 1 469 ? -6.945 -22.706 6.788 1.00 94.69 469 GLU A C 1
ATOM 3654 O O . GLU A 1 469 ? -7.608 -23.223 7.683 1.00 94.69 469 GLU A O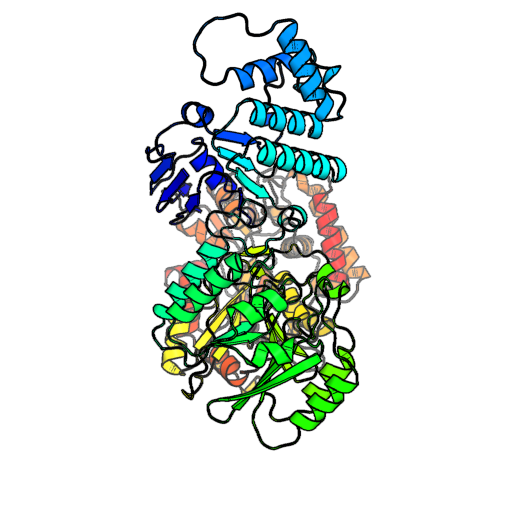 1
ATOM 3659 N N . LEU A 1 470 ? -5.735 -22.180 7.022 1.00 95.88 470 LEU A N 1
ATOM 3660 C CA . LEU A 1 470 ? -5.146 -22.112 8.361 1.00 95.88 470 LEU A CA 1
ATOM 3661 C C . LEU A 1 470 ? -5.779 -20.987 9.177 1.00 95.88 470 LEU A C 1
ATOM 3663 O O . LEU A 1 470 ? -6.004 -21.166 10.369 1.00 95.88 470 LEU A O 1
ATOM 3667 N N . VAL A 1 471 ? -6.126 -19.868 8.535 1.00 95.88 471 VAL A N 1
ATOM 3668 C CA . VAL A 1 471 ? -6.895 -18.784 9.165 1.00 95.88 471 VAL A CA 1
ATOM 3669 C C . VAL A 1 471 ? -8.275 -19.281 9.605 1.00 95.88 471 VAL A C 1
ATOM 3671 O O . VAL A 1 471 ? -8.670 -19.074 10.751 1.00 95.88 471 VAL A O 1
ATOM 3674 N N . GLU A 1 472 ? -8.993 -19.989 8.731 1.00 94.31 472 GLU A N 1
ATOM 3675 C CA . GLU A 1 472 ? -10.292 -20.587 9.057 1.00 94.31 472 GLU A CA 1
ATOM 3676 C C . GLU A 1 472 ? -10.172 -21.659 10.145 1.00 94.31 472 GLU A C 1
ATOM 3678 O O . GLU A 1 472 ? -10.964 -21.667 11.089 1.00 94.31 472 GLU A O 1
ATOM 3683 N N . LYS A 1 473 ? -9.168 -22.542 10.056 1.00 96.69 473 LYS A N 1
ATOM 3684 C CA . LYS A 1 473 ? -8.901 -23.563 11.079 1.00 96.69 473 LYS A CA 1
ATOM 3685 C C . LYS A 1 473 ? -8.625 -22.923 12.443 1.00 96.69 473 LYS A C 1
ATOM 3687 O O . LYS A 1 473 ? -9.263 -23.304 13.421 1.00 96.69 473 LYS A O 1
ATOM 3692 N N . PHE A 1 474 ? -7.761 -21.910 12.502 1.00 97.00 474 PHE A N 1
ATOM 3693 C CA . PHE A 1 474 ? -7.458 -21.182 13.734 1.00 97.00 474 PHE A CA 1
ATOM 3694 C C . PHE A 1 474 ? -8.704 -20.532 14.336 1.00 97.00 474 PHE A C 1
ATOM 3696 O O . PHE A 1 474 ? -8.960 -20.672 15.534 1.00 97.00 474 PHE A O 1
ATOM 3703 N N . ARG A 1 475 ? -9.522 -19.873 13.506 1.00 93.56 475 ARG A N 1
ATOM 3704 C CA . ARG A 1 475 ? -10.784 -19.268 13.943 1.00 93.56 475 ARG A CA 1
ATOM 3705 C C . ARG A 1 475 ? -11.754 -20.307 14.504 1.00 93.56 475 ARG A C 1
ATOM 3707 O O . ARG A 1 475 ? -12.385 -20.049 15.525 1.00 93.56 475 ARG A O 1
ATOM 3714 N N . ASN A 1 476 ? -11.860 -21.476 13.877 1.00 92.44 476 ASN A N 1
ATOM 3715 C CA . ASN A 1 476 ? -12.728 -22.560 14.345 1.00 92.44 476 ASN A CA 1
ATOM 3716 C C . ASN A 1 476 ? -12.256 -23.168 15.675 1.00 92.44 476 ASN A C 1
ATOM 3718 O O . ASN A 1 476 ? -13.088 -23.541 16.499 1.00 92.44 476 ASN A O 1
ATOM 3722 N N . GLU A 1 477 ? -10.944 -23.263 15.896 1.00 93.88 477 GLU A N 1
ATOM 3723 C CA . GLU A 1 477 ? -10.371 -23.843 17.118 1.00 93.88 477 GLU A CA 1
ATOM 3724 C C . GLU A 1 477 ? -10.372 -22.870 18.304 1.00 93.88 477 GLU A C 1
ATOM 3726 O O . GLU A 1 477 ? -10.546 -23.288 19.448 1.00 93.88 477 GLU A O 1
ATOM 3731 N N . THR A 1 478 ? -10.191 -21.573 18.046 1.00 92.25 478 THR A N 1
ATOM 3732 C CA . THR A 1 478 ? -9.948 -20.572 19.101 1.00 92.25 478 THR A CA 1
ATOM 3733 C C . THR A 1 478 ? -11.070 -19.549 19.266 1.00 92.25 478 THR A C 1
ATOM 3735 O O . THR A 1 478 ? -11.155 -18.888 20.301 1.00 92.25 478 THR A O 1
ATOM 3738 N N . GLY A 1 479 ? -11.926 -19.388 18.254 1.00 87.94 479 GLY A N 1
ATOM 3739 C CA . GLY A 1 479 ? -12.895 -18.296 18.176 1.00 87.94 479 GLY A CA 1
ATOM 3740 C C . GLY A 1 479 ? -12.275 -16.920 17.890 1.00 87.94 479 GLY A C 1
ATOM 3741 O O . GLY A 1 479 ? -12.995 -15.926 17.972 1.00 87.94 479 GLY A O 1
ATOM 3742 N N . ILE A 1 480 ? -10.974 -16.847 17.577 1.00 92.56 480 ILE A N 1
ATOM 3743 C CA . ILE A 1 480 ? -10.256 -15.603 17.272 1.00 92.56 480 ILE A CA 1
ATOM 3744 C C . ILE A 1 480 ? -10.373 -15.298 15.772 1.00 92.56 480 ILE A C 1
ATOM 3746 O O . ILE A 1 480 ? -10.046 -16.137 14.932 1.00 92.56 480 ILE A O 1
ATOM 3750 N N . ASP A 1 481 ? -10.826 -14.097 15.418 1.00 91.25 481 ASP A N 1
ATOM 3751 C CA . ASP A 1 481 ? -10.868 -13.624 14.032 1.00 91.25 481 ASP A CA 1
ATOM 3752 C C . ASP A 1 481 ? -9.522 -13.009 13.627 1.00 91.25 481 ASP A C 1
ATOM 3754 O O . ASP A 1 481 ? -8.974 -12.188 14.359 1.00 91.25 481 ASP A O 1
ATOM 3758 N N . VAL A 1 482 ? -8.981 -13.375 12.464 1.00 95.00 482 VAL A N 1
ATOM 3759 C CA . VAL A 1 482 ? -7.657 -12.909 12.014 1.00 95.00 482 VAL A CA 1
ATOM 3760 C C . VAL A 1 482 ? -7.806 -11.900 10.883 1.00 95.00 482 VAL A C 1
ATOM 3762 O O . VAL A 1 482 ? -8.401 -12.187 9.845 1.00 95.00 482 VAL A O 1
ATOM 3765 N N . LYS A 1 483 ? -7.217 -10.718 11.062 1.00 93.00 483 LYS A N 1
ATOM 3766 C CA . LYS A 1 483 ? -7.172 -9.639 10.071 1.00 93.00 483 LYS A CA 1
ATOM 3767 C C . LYS A 1 483 ? -5.756 -9.498 9.537 1.00 93.00 483 LYS A C 1
ATOM 3769 O O . LYS A 1 483 ? -4.840 -9.176 10.287 1.00 93.00 483 LYS A O 1
ATOM 3774 N N . LEU A 1 484 ? -5.589 -9.726 8.238 1.00 90.81 484 LEU A N 1
ATOM 3775 C CA . LEU A 1 484 ? -4.290 -9.697 7.570 1.00 90.81 484 LEU A CA 1
ATOM 3776 C C . LEU A 1 484 ? -4.090 -8.376 6.823 1.00 90.81 484 LEU A C 1
ATOM 3778 O O . LEU A 1 484 ? -4.975 -7.919 6.099 1.00 90.81 484 LEU A O 1
ATOM 3782 N N . ALA A 1 485 ? -2.902 -7.799 6.962 1.00 88.38 485 ALA A N 1
ATOM 3783 C CA . ALA A 1 485 ? -2.391 -6.745 6.102 1.00 88.38 485 ALA A CA 1
ATOM 3784 C C . ALA A 1 485 ? -1.078 -7.205 5.471 1.00 88.38 485 ALA A C 1
ATOM 3786 O O . ALA A 1 485 ? -0.222 -7.765 6.156 1.00 88.38 485 ALA A O 1
ATOM 3787 N N . TYR A 1 486 ? -0.917 -6.944 4.174 1.00 87.12 486 TYR A N 1
ATOM 3788 C CA . TYR A 1 486 ? 0.244 -7.401 3.416 1.00 87.12 486 TYR A CA 1
ATOM 3789 C C . TYR A 1 486 ? 1.271 -6.288 3.174 1.00 87.12 486 TYR A C 1
ATOM 3791 O O . TYR A 1 486 ? 0.921 -5.101 3.106 1.00 87.12 486 TYR A O 1
ATOM 3799 N N . VAL A 1 487 ? 2.537 -6.683 3.049 1.00 79.88 487 VAL A N 1
ATOM 3800 C CA . VAL A 1 487 ? 3.683 -5.836 2.671 1.00 79.88 487 VAL A CA 1
ATOM 3801 C C . VAL A 1 487 ? 4.494 -6.493 1.556 1.00 79.88 487 VAL A C 1
ATOM 3803 O O . VAL A 1 487 ? 4.532 -7.719 1.450 1.00 79.88 487 VAL A O 1
ATOM 3806 N N . GLY A 1 488 ? 5.134 -5.673 0.722 1.00 71.06 488 GLY A N 1
ATOM 3807 C CA . GLY A 1 488 ? 6.009 -6.134 -0.356 1.00 71.06 488 GLY A CA 1
ATOM 3808 C C . GLY A 1 488 ? 7.489 -6.226 0.024 1.00 71.06 488 GLY A C 1
ATOM 3809 O O . GLY A 1 488 ? 8.222 -6.999 -0.592 1.00 71.06 488 GLY A O 1
ATOM 3810 N N . ASP A 1 489 ? 7.947 -5.456 1.019 1.00 75.88 489 ASP A N 1
ATOM 3811 C CA . ASP A 1 489 ? 9.329 -5.477 1.516 1.00 75.88 489 ASP A CA 1
ATOM 3812 C C . ASP A 1 489 ? 9.458 -5.013 2.986 1.00 75.88 489 ASP A C 1
ATOM 3814 O O . ASP A 1 489 ? 8.525 -4.461 3.575 1.00 75.88 489 ASP A O 1
ATOM 3818 N N . ASN A 1 490 ? 10.636 -5.240 3.588 1.00 80.94 490 ASN A N 1
ATOM 3819 C CA . ASN A 1 490 ? 10.914 -4.862 4.980 1.00 80.94 490 ASN A CA 1
ATOM 3820 C C . ASN A 1 490 ? 10.909 -3.337 5.195 1.00 80.94 490 ASN A C 1
ATOM 3822 O O . ASN A 1 490 ? 10.579 -2.893 6.290 1.00 80.94 490 ASN A O 1
ATOM 3826 N N . ASN A 1 491 ? 11.234 -2.523 4.183 1.00 75.62 491 ASN A N 1
ATOM 3827 C CA . ASN A 1 491 ? 11.187 -1.065 4.329 1.00 75.62 491 ASN A CA 1
ATOM 3828 C C . ASN A 1 491 ? 9.737 -0.585 4.426 1.00 75.62 491 ASN A C 1
ATOM 3830 O O . ASN A 1 491 ? 9.436 0.273 5.250 1.00 75.62 491 ASN A O 1
ATOM 3834 N N . GLU A 1 492 ? 8.830 -1.153 3.625 1.00 78.44 492 GLU A N 1
ATOM 3835 C CA . GLU A 1 492 ? 7.393 -0.890 3.719 1.00 78.44 492 GLU A CA 1
ATOM 3836 C C . GLU A 1 492 ? 6.845 -1.314 5.088 1.00 78.44 492 GLU A C 1
ATOM 3838 O O . GLU A 1 492 ? 6.101 -0.555 5.715 1.00 78.44 492 GLU A O 1
ATOM 3843 N N . LEU A 1 493 ? 7.239 -2.498 5.571 1.00 86.69 493 LEU A N 1
ATOM 3844 C CA . LEU A 1 493 ? 6.869 -3.002 6.895 1.00 86.69 493 LEU A CA 1
ATOM 3845 C C . LEU A 1 493 ? 7.312 -2.036 7.999 1.00 86.69 493 LEU A C 1
ATOM 3847 O O . LEU A 1 493 ? 6.480 -1.583 8.786 1.00 86.69 493 LEU A O 1
ATOM 3851 N N . ILE A 1 494 ? 8.595 -1.668 8.024 1.00 83.31 494 ILE A N 1
ATOM 3852 C CA . ILE A 1 494 ? 9.152 -0.763 9.037 1.00 83.31 494 ILE A CA 1
ATOM 3853 C C . ILE A 1 494 ? 8.516 0.623 8.930 1.00 83.31 494 ILE A C 1
ATOM 3855 O O . ILE A 1 494 ? 8.152 1.193 9.952 1.00 83.31 494 ILE A O 1
ATOM 3859 N N . ALA A 1 495 ? 8.305 1.155 7.724 1.00 75.88 495 ALA A N 1
ATOM 3860 C CA . ALA A 1 495 ? 7.663 2.454 7.536 1.00 75.88 495 ALA A CA 1
ATOM 3861 C C . ALA A 1 495 ? 6.222 2.476 8.077 1.00 75.88 495 ALA A C 1
ATOM 3863 O O . ALA A 1 495 ? 5.823 3.454 8.714 1.00 75.88 495 ALA A O 1
ATOM 3864 N N . LYS A 1 496 ? 5.449 1.396 7.874 1.00 79.75 496 LYS A N 1
ATOM 3865 C CA . LYS A 1 496 ? 4.092 1.254 8.434 1.00 79.75 496 LYS A CA 1
ATOM 3866 C C . LYS A 1 496 ? 4.106 1.225 9.963 1.00 79.75 496 LYS A C 1
ATOM 3868 O O . LYS A 1 496 ? 3.277 1.889 10.592 1.00 79.75 496 LYS A O 1
ATOM 3873 N N . LEU A 1 497 ? 5.050 0.497 10.559 1.00 83.00 497 LEU A N 1
ATOM 3874 C CA . LEU A 1 497 ? 5.204 0.452 12.013 1.00 83.00 497 LEU A CA 1
ATOM 3875 C C . LEU A 1 497 ? 5.670 1.791 12.577 1.00 83.00 497 LEU A C 1
ATOM 3877 O O . LEU A 1 497 ? 5.058 2.303 13.505 1.00 83.00 497 LEU A O 1
ATOM 3881 N N . ALA A 1 498 ? 6.700 2.401 11.994 1.00 77.12 498 ALA A N 1
ATOM 3882 C CA . ALA A 1 498 ? 7.258 3.668 12.455 1.00 77.12 498 ALA A CA 1
ATOM 3883 C C . ALA A 1 498 ? 6.218 4.801 12.419 1.00 77.12 498 ALA A C 1
ATOM 3885 O O . ALA A 1 498 ? 6.158 5.614 13.340 1.00 77.12 498 ALA A O 1
ATOM 3886 N N . ALA A 1 499 ? 5.348 4.826 11.402 1.00 72.31 499 ALA A N 1
ATOM 3887 C CA . ALA A 1 499 ? 4.282 5.822 11.280 1.00 72.31 499 ALA A CA 1
ATOM 3888 C C . ALA A 1 499 ? 3.237 5.754 12.410 1.00 72.31 499 ALA A C 1
ATOM 3890 O O . ALA A 1 499 ? 2.598 6.759 12.717 1.00 72.31 499 ALA A O 1
ATOM 3891 N N . SER A 1 500 ? 3.059 4.580 13.017 1.00 75.00 500 SER A N 1
ATOM 3892 C CA . SER A 1 500 ? 2.037 4.297 14.034 1.00 75.00 500 SER A CA 1
ATOM 3893 C C . SER A 1 500 ? 2.622 3.920 15.399 1.00 75.00 500 SER A C 1
ATOM 3895 O O . SER A 1 500 ? 1.863 3.626 16.319 1.00 75.00 500 SER A O 1
ATOM 3897 N N . LYS A 1 501 ? 3.956 3.888 15.531 1.00 72.19 501 LYS A N 1
ATOM 3898 C CA . LYS A 1 501 ? 4.679 3.207 16.622 1.00 72.19 501 LYS A CA 1
ATOM 3899 C C . LYS A 1 501 ? 4.204 1.763 16.860 1.00 72.19 501 LYS A C 1
ATOM 3901 O O . LYS A 1 501 ? 4.182 1.284 17.984 1.00 72.19 501 LYS A O 1
ATOM 3906 N N . GLY A 1 502 ? 3.793 1.083 15.791 1.00 66.56 502 GLY A N 1
ATOM 3907 C CA . GLY A 1 502 ? 3.248 -0.273 15.834 1.00 66.56 502 GLY A CA 1
ATOM 3908 C C . GLY A 1 502 ? 1.747 -0.365 16.145 1.00 66.56 502 GLY A C 1
ATOM 3909 O O . GLY A 1 502 ? 1.189 -1.463 16.105 1.00 66.56 502 GLY A O 1
ATOM 3910 N N . SER A 1 503 ? 1.058 0.752 16.400 1.00 74.94 503 SER A N 1
ATOM 3911 C CA . SER A 1 503 ? -0.385 0.746 16.662 1.00 74.94 503 SER A CA 1
ATOM 3912 C C . SER A 1 503 ? -1.188 0.229 15.460 1.00 74.94 503 SER A C 1
ATOM 3914 O O . SER A 1 503 ? -0.907 0.549 14.303 1.00 74.94 503 SER A O 1
ATOM 3916 N N . GLY A 1 504 ? -2.221 -0.570 15.741 1.00 82.25 504 GLY A N 1
ATOM 3917 C CA . GLY A 1 504 ? -3.107 -1.164 14.734 1.00 82.25 504 GLY A CA 1
ATOM 3918 C C . GLY A 1 504 ? -2.715 -2.573 14.278 1.00 82.25 504 GLY A C 1
ATOM 3919 O O . GLY A 1 504 ? -3.478 -3.189 13.530 1.00 82.25 504 GLY A O 1
ATOM 3920 N N . PHE A 1 505 ? -1.590 -3.106 14.760 1.00 92.88 505 PHE A N 1
ATOM 3921 C CA . PHE A 1 505 ? -1.154 -4.482 14.523 1.00 92.88 505 PHE A CA 1
ATOM 3922 C C . PHE A 1 505 ? -0.716 -5.144 15.829 1.00 92.88 505 PHE A C 1
ATOM 3924 O O . PHE A 1 505 ? -0.103 -4.502 16.674 1.00 92.88 505 PHE A O 1
ATOM 3931 N N . ASP A 1 506 ? -1.008 -6.434 15.971 1.00 96.44 506 ASP A N 1
ATOM 3932 C CA . ASP A 1 506 ? -0.647 -7.224 17.149 1.00 96.44 506 ASP A CA 1
ATOM 3933 C C . ASP A 1 506 ? 0.610 -8.069 16.873 1.00 96.44 506 ASP A C 1
ATOM 3935 O O . ASP A 1 506 ? 1.540 -8.101 17.678 1.00 96.44 506 ASP A O 1
ATOM 3939 N N . LEU A 1 507 ? 0.667 -8.706 15.697 1.00 97.62 507 LEU A N 1
ATOM 3940 C CA . LEU A 1 507 ? 1.745 -9.608 15.285 1.00 97.62 507 LEU A CA 1
ATOM 3941 C C . LEU A 1 507 ? 2.349 -9.185 13.943 1.00 97.62 507 LEU A C 1
ATOM 3943 O O . LEU A 1 507 ? 1.632 -8.939 12.974 1.00 97.62 507 LEU A O 1
ATOM 3947 N N . ILE A 1 508 ? 3.673 -9.148 13.867 1.00 97.06 508 ILE A N 1
ATOM 3948 C CA . ILE A 1 508 ? 4.443 -8.713 12.702 1.00 97.06 508 ILE A CA 1
ATOM 3949 C C . ILE A 1 508 ? 5.403 -9.822 12.278 1.00 97.06 508 ILE A C 1
ATOM 3951 O O . ILE A 1 508 ? 5.857 -10.598 13.119 1.00 97.06 508 ILE A O 1
ATOM 3955 N N . GLN A 1 509 ? 5.741 -9.887 10.988 1.00 96.06 509 GLN A N 1
ATOM 3956 C CA . GLN A 1 509 ? 6.700 -10.868 10.480 1.00 96.06 509 GLN A CA 1
ATOM 3957 C C . GLN A 1 509 ? 7.895 -10.260 9.728 1.00 96.06 509 GLN A C 1
ATOM 3959 O O . GLN A 1 509 ? 8.003 -10.441 8.519 1.00 96.06 509 GLN A O 1
ATOM 3964 N N . PRO A 1 510 ? 8.790 -9.508 10.396 1.00 94.69 510 PRO A N 1
ATOM 3965 C CA . PRO A 1 510 ? 9.977 -8.939 9.755 1.00 94.69 510 PRO A CA 1
ATOM 3966 C C . PRO A 1 510 ? 11.050 -10.006 9.478 1.00 94.69 510 PRO A C 1
ATOM 3968 O O . PRO A 1 510 ? 11.079 -11.057 10.116 1.00 94.69 510 PRO A O 1
ATOM 3971 N N . THR A 1 511 ? 11.996 -9.719 8.583 1.00 92.00 511 THR A N 1
ATOM 3972 C CA . THR A 1 511 ? 13.210 -10.545 8.459 1.00 92.00 511 THR A CA 1
ATOM 3973 C C . THR A 1 511 ? 14.156 -10.270 9.635 1.00 92.00 511 THR A C 1
ATOM 3975 O O . THR A 1 511 ? 14.352 -9.118 10.027 1.00 92.00 511 THR A O 1
ATOM 3978 N N . SER A 1 512 ? 14.768 -11.315 10.199 1.00 92.12 512 SER A N 1
ATOM 3979 C CA . SER A 1 512 ? 15.522 -11.278 11.464 1.00 92.12 512 SER A CA 1
ATOM 3980 C C . SER A 1 512 ? 16.581 -10.172 11.541 1.00 92.12 512 SER A C 1
ATOM 3982 O O . SER A 1 512 ? 16.684 -9.490 12.557 1.00 92.12 512 SER A O 1
ATOM 3984 N N . ASN A 1 513 ? 17.325 -9.933 10.458 1.00 86.12 513 ASN A N 1
ATOM 3985 C CA . ASN A 1 513 ? 18.398 -8.937 10.417 1.00 86.12 513 ASN A CA 1
ATOM 3986 C C . ASN A 1 513 ? 17.911 -7.479 10.507 1.00 86.12 513 ASN A C 1
ATOM 3988 O O . ASN A 1 513 ? 18.724 -6.595 10.764 1.00 86.12 513 ASN A O 1
ATOM 3992 N N . TRP A 1 514 ? 16.614 -7.230 10.308 1.00 87.19 514 TRP A N 1
ATOM 3993 C CA . TRP A 1 514 ? 16.001 -5.901 10.383 1.00 87.19 514 TRP A CA 1
ATOM 3994 C C . TRP A 1 514 ? 15.357 -5.597 11.739 1.00 87.19 514 TRP A C 1
ATOM 3996 O O . TRP A 1 514 ? 15.047 -4.438 12.014 1.00 87.19 514 TRP A O 1
ATOM 4006 N N . VAL A 1 515 ? 15.159 -6.609 12.592 1.00 90.94 515 VAL A N 1
ATOM 4007 C CA . VAL A 1 515 ? 14.439 -6.461 13.868 1.00 90.94 515 VAL A CA 1
ATOM 4008 C C . VAL A 1 515 ? 15.136 -5.454 14.776 1.00 90.94 515 VAL A C 1
ATOM 4010 O O . VAL A 1 515 ? 14.508 -4.493 15.208 1.00 90.94 515 VAL A O 1
ATOM 4013 N N . LEU A 1 516 ? 16.441 -5.627 15.016 1.00 87.06 516 LEU A N 1
ATOM 4014 C CA . LEU A 1 516 ? 17.191 -4.746 15.916 1.00 87.06 516 LEU A CA 1
ATOM 4015 C C . LEU A 1 516 ? 17.349 -3.332 15.364 1.00 87.06 516 LEU A C 1
ATOM 4017 O O . LEU A 1 516 ? 17.341 -2.380 16.140 1.00 87.06 516 LEU A O 1
ATOM 4021 N N . THR A 1 517 ? 17.481 -3.182 14.045 1.00 83.00 517 THR A N 1
ATOM 4022 C CA . THR A 1 517 ? 17.546 -1.866 13.400 1.00 83.00 517 THR A CA 1
ATOM 4023 C C . THR A 1 517 ? 16.237 -1.112 13.609 1.00 83.00 517 THR A C 1
ATOM 4025 O O . THR A 1 517 ? 16.253 0.020 14.085 1.00 83.00 517 THR A O 1
ATOM 4028 N N . ALA A 1 518 ? 15.104 -1.757 13.321 1.00 86.38 518 ALA A N 1
ATOM 4029 C CA . ALA A 1 518 ? 13.789 -1.160 13.507 1.00 86.38 518 ALA A CA 1
ATOM 4030 C C . ALA A 1 518 ? 13.495 -0.865 14.985 1.00 86.38 518 ALA A C 1
ATOM 4032 O O . ALA A 1 518 ? 12.965 0.200 15.298 1.00 86.38 518 ALA A O 1
ATOM 4033 N N . GLU A 1 519 ? 13.885 -1.762 15.891 1.00 89.06 519 GLU A N 1
ATOM 4034 C CA . GLU A 1 519 ? 13.684 -1.564 17.324 1.00 89.06 519 GLU A CA 1
ATOM 4035 C C . GLU A 1 519 ? 14.536 -0.419 17.870 1.00 89.06 519 GLU A C 1
ATOM 4037 O O . GLU A 1 519 ? 14.014 0.506 18.485 1.00 89.06 51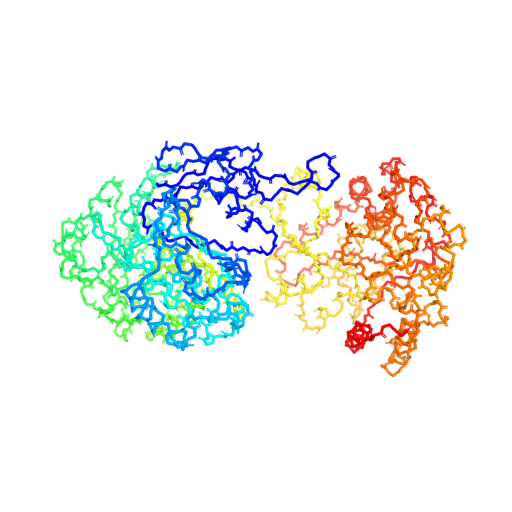9 GLU A O 1
ATOM 4042 N N . SER A 1 520 ? 15.834 -0.407 17.565 1.00 83.56 520 SER A N 1
ATOM 4043 C CA . SER A 1 520 ? 16.749 0.633 18.051 1.00 83.56 520 SER A CA 1
ATOM 4044 C C . SER A 1 520 ? 16.387 2.026 17.525 1.00 83.56 520 SER A C 1
ATOM 4046 O O . SER A 1 520 ? 16.601 3.018 18.220 1.00 83.56 520 SER A O 1
ATOM 4048 N N . GLN A 1 521 ? 15.856 2.114 16.300 1.00 82.44 521 GLN A N 1
ATOM 4049 C CA . GLN A 1 521 ? 15.483 3.388 15.680 1.00 82.44 521 GLN A CA 1
ATOM 4050 C C . GLN A 1 521 ? 14.080 3.868 16.072 1.00 82.44 521 GLN A C 1
ATOM 4052 O O . GLN A 1 521 ? 13.875 5.076 16.212 1.00 82.44 521 GLN A O 1
ATOM 4057 N N . TYR A 1 522 ? 13.111 2.959 16.228 1.00 85.50 522 TYR A N 1
ATOM 4058 C CA . TYR A 1 522 ? 11.694 3.329 16.314 1.00 85.50 522 TYR A CA 1
ATOM 4059 C C . TYR A 1 522 ? 10.945 2.786 17.540 1.00 85.50 522 TYR A C 1
ATOM 4061 O O . TYR A 1 522 ? 9.860 3.299 17.821 1.00 85.50 522 TYR A O 1
ATOM 4069 N N . GLY A 1 523 ? 11.487 1.807 18.275 1.00 89.88 523 GLY A N 1
ATOM 4070 C CA . GLY A 1 523 ? 10.836 1.207 19.449 1.00 89.88 523 GLY A CA 1
ATOM 4071 C C . GLY A 1 523 ? 9.476 0.583 19.125 1.00 89.88 523 GLY A C 1
ATOM 4072 O O . GLY A 1 523 ? 8.466 0.923 19.749 1.00 89.88 523 GLY A O 1
ATOM 4073 N N . VAL A 1 524 ? 9.425 -0.216 18.056 1.00 91.88 524 VAL A N 1
ATOM 4074 C CA . VAL A 1 524 ? 8.181 -0.714 17.437 1.00 91.88 524 VAL A CA 1
ATOM 4075 C C . VAL A 1 524 ? 7.812 -2.128 17.870 1.00 91.88 524 VAL A C 1
ATOM 4077 O O . VAL A 1 524 ? 6.693 -2.561 17.587 1.00 91.88 524 VAL A O 1
ATOM 4080 N N . TYR A 1 525 ? 8.703 -2.836 18.560 1.00 94.81 525 TYR A N 1
ATOM 4081 C CA . TYR A 1 525 ? 8.477 -4.186 19.056 1.00 94.81 525 TYR A CA 1
ATOM 4082 C C . TYR A 1 525 ? 8.547 -4.234 20.582 1.00 94.81 525 TYR A C 1
ATOM 4084 O O . TYR A 1 525 ? 9.200 -3.421 21.226 1.00 94.81 525 TYR A O 1
ATOM 4092 N N . GLN A 1 526 ? 7.881 -5.225 21.165 1.00 94.62 526 GLN A N 1
ATOM 4093 C CA . GLN A 1 526 ? 8.075 -5.599 22.564 1.00 94.62 526 GLN A CA 1
ATOM 4094 C C . GLN A 1 526 ? 8.873 -6.902 22.661 1.00 94.62 526 GLN A C 1
ATOM 4096 O O . GLN A 1 526 ? 8.863 -7.720 21.736 1.00 94.62 526 GLN A O 1
ATOM 4101 N N . ALA A 1 527 ? 9.552 -7.105 23.791 1.00 95.69 527 ALA A N 1
ATOM 4102 C CA . ALA A 1 527 ? 10.271 -8.344 24.058 1.00 95.69 527 ALA A CA 1
ATOM 4103 C C . ALA A 1 527 ? 9.311 -9.548 24.048 1.00 95.69 527 ALA A C 1
ATOM 4105 O O . ALA A 1 527 ? 8.226 -9.510 24.634 1.00 95.69 527 ALA A O 1
ATOM 4106 N N . ILE A 1 528 ? 9.722 -10.630 23.390 1.00 95.62 528 ILE A N 1
ATOM 4107 C CA . ILE A 1 528 ? 8.971 -11.879 23.341 1.00 95.62 528 ILE A CA 1
ATOM 4108 C C . ILE A 1 528 ? 9.173 -12.675 24.630 1.00 95.62 528 ILE A C 1
ATOM 4110 O O . ILE A 1 528 ? 10.291 -12.923 25.078 1.00 95.62 528 ILE A O 1
ATOM 4114 N N . ASP A 1 529 ? 8.062 -13.166 25.172 1.00 95.44 529 ASP A N 1
ATOM 4115 C CA . ASP A 1 529 ? 8.027 -14.128 26.263 1.00 95.44 529 ASP A CA 1
ATOM 4116 C C . ASP A 1 529 ? 8.073 -15.558 25.704 1.00 95.44 529 ASP A C 1
ATOM 4118 O O . ASP A 1 529 ? 7.057 -16.133 25.299 1.00 95.44 529 ASP A O 1
ATOM 4122 N N . LEU A 1 530 ? 9.267 -16.157 25.704 1.00 94.06 530 LEU A N 1
ATOM 4123 C CA . LEU A 1 530 ? 9.455 -17.555 25.305 1.00 94.06 530 LEU A CA 1
ATOM 4124 C C . LEU A 1 530 ? 8.663 -18.537 26.184 1.00 94.06 530 LEU A C 1
ATOM 4126 O O . LEU A 1 530 ? 8.360 -19.634 25.726 1.00 94.06 530 LEU A O 1
ATOM 4130 N N . GLY A 1 531 ? 8.283 -18.164 27.412 1.00 95.50 531 GLY A N 1
ATOM 4131 C CA . GLY A 1 531 ? 7.442 -18.987 28.282 1.00 95.50 531 GLY A CA 1
ATOM 4132 C C . GLY A 1 531 ? 6.004 -19.146 27.774 1.00 95.50 531 GLY A C 1
ATOM 4133 O O . GLY A 1 531 ? 5.321 -20.095 28.162 1.00 95.50 531 GLY A O 1
ATOM 4134 N N . LYS A 1 532 ? 5.550 -18.258 26.878 1.00 96.75 532 LYS A N 1
ATOM 4135 C CA . LYS A 1 532 ? 4.252 -18.348 26.188 1.00 96.75 532 LYS A CA 1
ATOM 4136 C C . LYS A 1 532 ? 4.327 -19.071 24.840 1.00 96.75 532 LYS A C 1
ATOM 4138 O O . LYS A 1 532 ? 3.300 -19.218 24.175 1.00 96.75 532 LYS A O 1
ATOM 4143 N N . ILE A 1 533 ? 5.509 -19.532 24.427 1.00 96.56 533 ILE A N 1
ATOM 4144 C CA . ILE A 1 533 ? 5.736 -20.195 23.141 1.00 96.56 533 ILE A CA 1
ATOM 4145 C C . ILE A 1 533 ? 6.157 -21.644 23.378 1.00 96.56 533 ILE A C 1
ATOM 4147 O O . ILE A 1 533 ? 7.041 -21.935 24.179 1.00 96.56 533 ILE A O 1
ATOM 4151 N N . ASN A 1 534 ? 5.553 -22.572 22.643 1.00 95.12 534 ASN A N 1
ATOM 4152 C CA . ASN A 1 534 ? 5.964 -23.966 22.632 1.00 95.12 534 ASN A CA 1
ATOM 4153 C C . ASN A 1 534 ? 7.231 -24.138 21.778 1.00 95.12 534 ASN A C 1
ATOM 4155 O O . ASN A 1 534 ? 7.167 -24.486 20.598 1.00 95.12 534 ASN A O 1
ATOM 4159 N N . THR A 1 535 ? 8.390 -23.870 22.376 1.00 93.88 535 THR A N 1
ATOM 4160 C CA . THR A 1 535 ? 9.695 -23.939 21.705 1.00 93.88 535 THR A CA 1
ATOM 4161 C C . THR A 1 535 ? 10.106 -25.357 21.306 1.00 93.88 535 THR A C 1
ATOM 4163 O O . THR A 1 535 ? 10.921 -25.498 20.399 1.00 93.88 535 THR A O 1
ATOM 4166 N N . ASP A 1 536 ? 9.496 -26.407 21.872 1.00 93.94 536 ASP A N 1
ATOM 4167 C CA . ASP A 1 536 ? 9.743 -27.803 21.468 1.00 93.94 536 ASP A CA 1
ATOM 4168 C C . ASP A 1 536 ? 9.348 -28.071 20.006 1.00 93.94 536 ASP A C 1
ATOM 4170 O O . ASP A 1 536 ? 9.905 -28.961 19.351 1.00 93.94 536 ASP A O 1
ATOM 4174 N N . ASN A 1 537 ? 8.402 -27.281 19.488 1.00 94.94 537 ASN A N 1
ATOM 4175 C CA . ASN A 1 537 ? 7.960 -27.323 18.098 1.00 94.94 537 ASN A CA 1
ATOM 4176 C C . ASN A 1 537 ? 8.860 -26.515 17.152 1.00 94.94 537 ASN A C 1
ATOM 4178 O O . ASN A 1 537 ? 8.639 -26.550 15.944 1.00 94.94 537 ASN A O 1
ATOM 4182 N N . ILE A 1 538 ? 9.853 -25.784 17.656 1.00 95.81 538 ILE A N 1
ATOM 4183 C CA . ILE A 1 538 ? 10.733 -24.924 16.861 1.00 95.81 538 ILE A CA 1
ATOM 4184 C C . ILE A 1 538 ? 12.082 -25.623 16.669 1.00 95.81 538 ILE A C 1
ATOM 4186 O O . ILE A 1 538 ? 12.606 -26.264 17.580 1.00 95.81 538 ILE A O 1
ATOM 4190 N N . ASP A 1 539 ? 12.655 -25.522 15.472 1.00 93.50 539 ASP A N 1
ATOM 4191 C CA . ASP A 1 539 ? 14.016 -25.989 15.233 1.00 93.50 539 ASP A CA 1
ATOM 4192 C C . ASP A 1 539 ? 15.024 -25.197 16.085 1.00 93.50 539 ASP A C 1
ATOM 4194 O O . ASP A 1 539 ? 15.033 -23.964 16.088 1.00 93.50 539 ASP A O 1
ATOM 4198 N N . VAL A 1 540 ? 15.873 -25.916 16.823 1.00 91.12 540 VAL A N 1
ATOM 4199 C CA . VAL A 1 540 ? 16.786 -25.319 17.806 1.00 91.12 540 VAL A CA 1
ATOM 4200 C C . VAL A 1 540 ? 17.866 -24.457 17.154 1.00 91.12 540 VAL A C 1
ATOM 4202 O O . VAL A 1 540 ? 18.244 -23.432 17.717 1.00 91.12 540 VAL A O 1
ATOM 4205 N N . ASP A 1 541 ? 18.340 -24.827 15.964 1.00 88.44 541 ASP A N 1
ATOM 4206 C CA . ASP A 1 541 ? 19.393 -24.084 15.277 1.00 88.44 541 ASP A CA 1
ATOM 4207 C C . ASP A 1 541 ? 18.826 -22.779 14.702 1.00 88.44 541 ASP A C 1
ATOM 4209 O O . ASP A 1 541 ? 19.461 -21.728 14.811 1.00 88.44 541 ASP A O 1
ATOM 4213 N N . LEU A 1 542 ? 17.595 -22.814 14.177 1.00 91.69 542 LEU A N 1
ATOM 4214 C CA . LEU A 1 542 ? 16.882 -21.612 13.725 1.00 91.69 542 LEU A CA 1
ATOM 4215 C C . LEU A 1 542 ? 16.500 -20.692 14.886 1.00 91.69 542 LEU A C 1
ATOM 4217 O O . LEU A 1 542 ? 16.604 -19.471 14.755 1.00 91.69 542 LEU A O 1
ATOM 4221 N N . LEU A 1 543 ? 16.087 -21.259 16.024 1.00 93.00 543 LEU A N 1
ATOM 4222 C CA . LEU A 1 543 ? 15.812 -20.480 17.228 1.00 93.00 543 LEU A CA 1
ATOM 4223 C C . LEU A 1 543 ? 17.077 -19.758 17.695 1.00 93.00 543 LEU A C 1
ATOM 4225 O O . LEU A 1 543 ? 17.035 -18.547 17.874 1.00 93.00 543 LEU A O 1
ATOM 4229 N N . ASN A 1 544 ? 18.208 -20.463 17.792 1.00 89.44 544 ASN A N 1
ATOM 4230 C CA . ASN A 1 544 ? 19.494 -19.863 18.155 1.00 89.44 544 ASN A CA 1
ATOM 4231 C C . ASN A 1 544 ? 19.921 -18.768 17.163 1.00 89.44 544 ASN A C 1
ATOM 4233 O O . ASN A 1 544 ? 20.335 -17.690 17.583 1.00 89.44 544 ASN A O 1
ATOM 4237 N N . ALA A 1 545 ? 19.772 -19.007 15.855 1.00 87.06 545 ALA A N 1
ATOM 4238 C CA . ALA A 1 545 ? 20.117 -18.027 14.826 1.00 87.06 545 ALA A CA 1
ATOM 4239 C C . ALA A 1 545 ? 19.285 -16.738 14.934 1.00 87.06 545 ALA A C 1
ATOM 4241 O O . ALA A 1 545 ? 19.823 -15.639 14.785 1.00 87.06 545 ALA A O 1
ATOM 4242 N N . VAL A 1 546 ? 17.982 -16.850 15.215 1.00 92.06 546 VAL A N 1
ATOM 4243 C CA . VAL A 1 546 ? 17.123 -15.678 15.435 1.00 92.06 546 VAL A CA 1
ATOM 4244 C C . VAL A 1 546 ? 17.426 -15.008 16.768 1.00 92.06 546 VAL A C 1
ATOM 4246 O O . VAL A 1 546 ? 17.487 -13.781 16.806 1.00 92.06 546 VAL A O 1
ATOM 4249 N N . THR A 1 547 ? 17.672 -15.761 17.840 1.00 90.00 547 THR A N 1
ATOM 4250 C CA . THR A 1 547 ? 18.070 -15.197 19.137 1.00 90.00 547 THR A CA 1
ATOM 4251 C C . THR A 1 547 ? 19.327 -14.341 18.991 1.00 90.00 547 THR A C 1
ATOM 4253 O O . THR A 1 547 ? 19.320 -13.184 19.408 1.00 90.00 547 THR A O 1
ATOM 4256 N N . ASP A 1 548 ? 20.359 -14.840 18.310 1.00 83.25 548 ASP A N 1
ATOM 4257 C CA . ASP A 1 548 ? 21.591 -14.089 18.041 1.00 83.25 548 ASP A CA 1
ATOM 4258 C C . ASP A 1 548 ? 21.339 -12.801 17.235 1.00 83.25 548 ASP A C 1
ATOM 4260 O O . ASP A 1 548 ? 22.006 -11.790 17.448 1.00 83.25 548 ASP A O 1
ATOM 4264 N N . ALA A 1 549 ? 20.394 -12.831 16.289 1.00 85.50 549 ALA A N 1
ATOM 4265 C CA . ALA A 1 549 ? 20.110 -11.708 15.393 1.00 85.50 549 ALA A CA 1
ATOM 4266 C C . ALA A 1 549 ? 19.121 -10.679 15.967 1.00 85.50 549 ALA A C 1
ATOM 4268 O O . ALA A 1 549 ? 19.020 -9.580 15.425 1.00 85.50 549 ALA A O 1
ATOM 4269 N N . THR A 1 550 ? 18.377 -11.025 17.021 1.00 91.81 550 THR A N 1
ATOM 4270 C CA . THR A 1 550 ? 17.224 -10.241 17.505 1.00 91.81 550 THR A CA 1
ATOM 4271 C C . THR A 1 550 ? 17.261 -9.939 19.003 1.00 91.81 550 THR A C 1
ATOM 4273 O O . THR A 1 550 ? 16.274 -9.444 19.547 1.00 91.81 550 THR A O 1
ATOM 4276 N N . THR A 1 551 ? 18.396 -10.198 19.663 1.00 90.00 551 THR A N 1
ATOM 4277 C CA . THR A 1 551 ? 18.600 -9.896 21.087 1.00 90.00 551 THR A CA 1
ATOM 4278 C C . THR A 1 551 ? 19.460 -8.651 21.279 1.00 90.00 551 THR A C 1
ATOM 4280 O O . THR A 1 551 ? 20.586 -8.582 20.787 1.00 90.00 551 THR A O 1
ATOM 4283 N N . ILE A 1 552 ? 18.969 -7.691 22.061 1.00 84.69 552 ILE A N 1
ATOM 4284 C CA . ILE A 1 552 ? 19.747 -6.546 22.552 1.00 84.69 552 ILE A CA 1
ATOM 4285 C C . ILE A 1 552 ? 19.434 -6.344 24.037 1.00 84.69 552 ILE A C 1
ATOM 4287 O O . ILE A 1 552 ? 18.306 -6.539 24.465 1.00 84.69 552 ILE A O 1
ATOM 4291 N N . ASN A 1 553 ? 20.436 -6.009 24.857 1.00 83.62 553 ASN A N 1
ATOM 4292 C CA . ASN A 1 553 ? 20.267 -5.813 26.309 1.00 83.62 553 ASN A CA 1
ATOM 4293 C C . ASN A 1 553 ? 19.601 -6.994 27.059 1.00 83.62 553 ASN A C 1
ATOM 4295 O O . ASN A 1 553 ? 18.895 -6.779 28.039 1.00 83.62 553 ASN A O 1
ATOM 4299 N N . ASN A 1 554 ? 19.863 -8.236 26.631 1.00 84.69 554 ASN A N 1
ATOM 4300 C CA . ASN A 1 554 ? 19.237 -9.474 27.130 1.00 84.69 554 ASN A CA 1
ATOM 4301 C C . ASN A 1 554 ? 17.721 -9.598 26.876 1.00 84.69 554 ASN A C 1
ATOM 4303 O O . ASN A 1 554 ? 17.085 -10.477 27.455 1.00 84.69 554 ASN A O 1
ATOM 4307 N N . GLU A 1 555 ? 17.153 -8.774 25.998 1.00 90.50 555 GLU A N 1
ATOM 4308 C CA . GLU A 1 555 ? 15.763 -8.873 25.553 1.00 90.50 555 GLU A CA 1
ATOM 4309 C C . GLU A 1 555 ? 15.718 -9.357 24.101 1.00 90.50 555 GLU A C 1
ATOM 4311 O O . GLU A 1 555 ? 16.373 -8.789 23.225 1.00 90.50 555 GLU A O 1
ATOM 4316 N N . GLN A 1 556 ? 14.968 -10.435 23.855 1.00 93.56 556 GLN A N 1
ATOM 4317 C CA . GLN A 1 556 ? 14.752 -11.014 22.529 1.00 93.56 556 GLN A CA 1
ATOM 4318 C C . GLN A 1 556 ? 13.440 -10.484 21.953 1.00 93.56 556 GLN A C 1
ATOM 4320 O O . GLN A 1 556 ? 12.394 -10.628 22.577 1.00 93.56 556 GLN A O 1
ATOM 4325 N N . PHE A 1 557 ? 13.472 -9.918 20.748 1.00 95.56 557 PHE A N 1
ATOM 4326 C CA . PHE A 1 557 ? 12.303 -9.254 20.148 1.00 95.56 557 PHE A CA 1
ATOM 4327 C C . PHE A 1 557 ? 11.552 -10.107 19.116 1.00 95.56 557 PHE A C 1
ATOM 4329 O O . PHE A 1 557 ? 10.487 -9.715 18.641 1.00 95.56 557 PHE A O 1
ATOM 4336 N N . ALA A 1 558 ? 12.095 -11.269 18.741 1.00 96.69 558 ALA A N 1
ATOM 4337 C CA . ALA A 1 558 ? 11.525 -12.102 17.689 1.00 96.69 558 ALA A CA 1
ATOM 4338 C C . ALA A 1 558 ? 11.844 -13.598 17.850 1.00 96.69 558 ALA A C 1
ATOM 4340 O O . ALA A 1 558 ? 12.865 -13.968 18.425 1.00 96.69 558 ALA A O 1
ATOM 4341 N N . VAL A 1 559 ? 10.997 -14.464 17.285 1.00 96.88 559 VAL A N 1
ATOM 4342 C CA . VAL A 1 559 ? 11.206 -15.927 17.170 1.00 96.88 559 VAL A CA 1
ATOM 4343 C C . VAL A 1 559 ? 11.100 -16.372 15.709 1.00 96.88 559 VAL A C 1
ATOM 4345 O O . VAL A 1 559 ? 10.423 -15.700 14.935 1.00 96.88 559 VAL A O 1
ATOM 4348 N N . PRO A 1 560 ? 11.757 -17.459 15.272 1.00 96.88 560 PRO A N 1
ATOM 4349 C CA . PRO A 1 560 ? 11.751 -17.849 13.861 1.00 96.88 560 PRO A CA 1
ATOM 4350 C C . PRO A 1 560 ? 10.354 -18.276 13.387 1.00 96.88 560 PRO A C 1
ATOM 4352 O O . PRO A 1 560 ? 9.612 -18.927 14.122 1.00 96.88 560 PRO A O 1
ATOM 4355 N N . PHE A 1 561 ? 10.025 -17.951 12.136 1.00 96.38 561 PHE A N 1
ATOM 4356 C CA . PHE A 1 561 ? 8.798 -18.390 11.477 1.00 96.38 561 PHE A CA 1
ATOM 4357 C C . PHE A 1 561 ? 9.079 -19.119 10.164 1.00 96.38 561 PHE A C 1
ATOM 4359 O O . PHE A 1 561 ? 8.975 -20.341 10.110 1.00 96.38 561 PHE A O 1
ATOM 4366 N N . CYS A 1 562 ? 9.407 -18.383 9.107 1.00 92.56 562 CYS A N 1
ATOM 4367 C CA . CYS A 1 562 ? 9.676 -18.923 7.779 1.00 92.56 562 CYS A CA 1
ATOM 4368 C C . CYS A 1 562 ? 11.123 -18.651 7.418 1.00 92.56 562 CYS A C 1
ATOM 4370 O O . CYS A 1 562 ? 11.710 -17.665 7.848 1.00 92.56 562 CYS A O 1
ATOM 4372 N N . TRP A 1 563 ? 11.709 -19.525 6.622 1.00 92.19 563 TRP A N 1
ATOM 4373 C CA . TRP A 1 563 ? 13.068 -19.362 6.161 1.00 92.19 563 TRP A CA 1
ATOM 4374 C C . TRP A 1 563 ? 13.228 -19.904 4.752 1.00 92.19 563 TRP A C 1
ATOM 4376 O O . TRP A 1 563 ? 12.430 -20.696 4.241 1.00 92.19 563 TRP A O 1
ATOM 4386 N N . GLY A 1 564 ? 14.307 -19.462 4.135 1.00 90.44 564 GLY A N 1
ATOM 4387 C CA . GLY A 1 564 ? 14.736 -19.939 2.843 1.00 90.44 564 GLY A CA 1
ATOM 4388 C C . GLY A 1 564 ? 16.152 -19.487 2.574 1.00 90.44 564 GLY A C 1
ATOM 4389 O O . GLY A 1 564 ? 16.857 -18.956 3.441 1.00 90.44 564 GLY A O 1
ATOM 4390 N N . THR A 1 565 ? 16.581 -19.727 1.349 1.00 91.56 565 THR A N 1
ATOM 4391 C CA . THR A 1 565 ? 17.948 -19.476 0.933 1.00 91.56 565 THR A CA 1
ATOM 4392 C C . THR A 1 565 ? 18.020 -18.748 -0.395 1.00 91.56 565 THR A C 1
ATOM 4394 O O . THR A 1 565 ? 17.137 -18.841 -1.249 1.00 91.56 565 THR A O 1
ATOM 4397 N N . THR A 1 566 ? 19.131 -18.048 -0.574 1.00 92.44 566 THR A N 1
ATOM 4398 C CA . THR A 1 566 ? 19.608 -17.580 -1.865 1.00 92.44 566 THR A CA 1
ATOM 4399 C C . THR A 1 566 ? 20.922 -18.299 -2.163 1.00 92.44 566 THR A C 1
ATOM 4401 O O . THR A 1 566 ? 21.857 -18.261 -1.360 1.00 92.44 566 THR A O 1
ATOM 4404 N N . ALA A 1 567 ? 21.004 -18.954 -3.315 1.00 94.88 567 ALA A N 1
ATOM 4405 C CA . ALA A 1 567 ? 22.182 -19.677 -3.789 1.00 94.88 567 ALA A CA 1
ATOM 4406 C C . ALA A 1 567 ? 22.232 -19.599 -5.323 1.00 94.88 567 ALA A C 1
ATOM 4408 O O . ALA A 1 567 ? 21.909 -18.548 -5.881 1.00 94.88 567 ALA A O 1
ATOM 4409 N N . LEU A 1 568 ? 22.645 -20.667 -6.018 1.00 96.12 568 LEU A N 1
ATOM 4410 C CA . LEU A 1 568 ? 22.805 -20.657 -7.471 1.00 96.12 568 LEU A CA 1
ATOM 4411 C C . LEU A 1 568 ? 21.719 -21.470 -8.184 1.00 96.12 568 LEU A C 1
ATOM 4413 O O . LEU A 1 568 ? 21.618 -22.678 -8.002 1.00 96.12 568 LEU A O 1
ATOM 4417 N N . ALA A 1 569 ? 20.955 -20.828 -9.068 1.00 95.62 569 ALA A N 1
ATOM 4418 C CA . ALA A 1 569 ? 20.169 -21.520 -10.086 1.00 95.62 569 ALA A CA 1
ATOM 4419 C C . ALA A 1 569 ? 21.018 -21.688 -11.353 1.00 95.62 569 ALA A C 1
ATOM 4421 O O . ALA A 1 569 ? 21.487 -20.707 -11.938 1.00 95.62 569 ALA A O 1
ATOM 4422 N N . VAL A 1 570 ? 21.224 -22.933 -11.778 1.00 96.62 570 VAL A N 1
ATOM 4423 C CA . VAL A 1 570 ? 22.126 -23.279 -12.881 1.00 96.62 570 VAL A CA 1
ATOM 4424 C C . VAL A 1 570 ? 21.405 -24.109 -13.928 1.00 96.62 570 VAL A C 1
ATOM 4426 O O . VAL A 1 570 ? 20.825 -25.149 -13.626 1.00 96.62 570 VAL A O 1
ATOM 4429 N N . ASN A 1 571 ? 21.501 -23.681 -15.184 1.00 96.56 571 ASN A N 1
ATOM 4430 C CA . ASN A 1 571 ? 21.103 -24.480 -16.333 1.00 96.56 571 ASN A CA 1
ATOM 4431 C C . ASN A 1 571 ? 22.254 -25.428 -16.713 1.00 96.56 571 ASN A C 1
ATOM 4433 O O . ASN A 1 571 ? 23.173 -25.075 -17.458 1.00 96.56 571 ASN A O 1
ATOM 4437 N N . THR A 1 572 ? 22.209 -26.643 -16.173 1.00 95.12 572 THR A N 1
ATOM 4438 C CA . THR A 1 572 ? 23.263 -27.664 -16.273 1.00 95.12 572 THR A CA 1
ATOM 4439 C C . THR A 1 572 ? 23.515 -28.152 -17.699 1.00 95.12 572 THR A C 1
ATOM 4441 O O . THR A 1 572 ? 24.620 -28.604 -17.995 1.00 95.12 572 THR A O 1
ATOM 4444 N N . LYS A 1 573 ? 22.558 -27.977 -18.619 1.00 95.31 573 LYS A N 1
ATOM 4445 C CA . LYS A 1 573 ? 22.764 -28.237 -20.051 1.00 95.31 573 LYS A CA 1
ATOM 4446 C C . LYS A 1 573 ? 23.803 -27.301 -20.672 1.00 95.31 573 LYS A C 1
ATOM 4448 O O . LYS A 1 573 ? 24.563 -27.729 -21.539 1.00 95.31 573 LYS A O 1
ATOM 4453 N N . TYR A 1 574 ? 23.841 -26.036 -20.250 1.00 95.69 574 TYR A N 1
ATOM 4454 C CA . TYR A 1 574 ? 24.761 -25.031 -20.798 1.00 95.69 574 TYR A CA 1
ATOM 4455 C C . TYR A 1 574 ? 25.974 -24.767 -19.897 1.00 95.69 574 TYR A C 1
ATOM 4457 O O . TYR A 1 574 ? 27.048 -24.441 -20.400 1.00 95.69 574 TYR A O 1
ATOM 4465 N N . ALA A 1 575 ? 25.832 -24.953 -18.583 1.00 96.44 575 ALA A N 1
ATOM 4466 C CA . ALA A 1 575 ? 26.888 -24.748 -17.594 1.00 96.44 575 ALA A CA 1
ATOM 4467 C C . ALA A 1 575 ? 27.052 -25.975 -16.667 1.00 96.44 575 ALA A C 1
ATOM 4469 O O . ALA A 1 575 ? 26.840 -25.872 -15.461 1.00 96.44 575 ALA A O 1
ATOM 4470 N N . PRO A 1 576 ? 27.467 -27.148 -17.190 1.00 94.69 576 PRO A N 1
ATOM 4471 C CA . PRO A 1 576 ? 27.519 -28.402 -16.421 1.00 94.69 576 PRO A CA 1
ATOM 4472 C C . PRO A 1 576 ? 28.562 -28.418 -15.291 1.00 94.69 576 PRO A C 1
ATOM 4474 O O . PRO A 1 576 ? 28.575 -29.345 -14.489 1.00 94.69 576 PRO A O 1
ATOM 4477 N N . LYS A 1 577 ? 29.468 -27.433 -15.255 1.00 93.19 577 LYS A N 1
ATOM 4478 C CA . LYS A 1 577 ? 30.521 -27.295 -14.235 1.00 93.19 577 LYS A CA 1
ATOM 4479 C C . LYS A 1 577 ? 30.267 -26.155 -13.243 1.00 93.19 577 LYS A C 1
ATOM 4481 O O . LYS A 1 577 ? 31.095 -25.960 -12.363 1.00 93.19 577 LYS A O 1
ATOM 4486 N N . ALA A 1 578 ? 29.196 -25.381 -13.424 1.00 94.00 578 ALA A N 1
ATOM 4487 C CA . ALA A 1 578 ? 28.848 -24.291 -12.517 1.00 94.00 578 ALA A CA 1
ATOM 4488 C C . ALA A 1 578 ? 28.085 -24.806 -11.291 1.00 94.00 578 ALA A C 1
ATOM 4490 O O . ALA A 1 578 ? 27.620 -25.941 -11.293 1.00 94.00 578 ALA A O 1
ATOM 4491 N N . GLY A 1 579 ? 27.922 -23.941 -10.289 1.00 89.25 579 GLY A N 1
ATOM 4492 C CA . GLY A 1 579 ? 27.103 -24.126 -9.089 1.00 89.25 579 GLY A CA 1
ATOM 4493 C C . GLY A 1 579 ? 27.842 -24.705 -7.885 1.00 89.25 579 GLY A C 1
ATOM 4494 O O . GLY A 1 579 ? 27.206 -24.958 -6.869 1.00 89.25 579 GLY A O 1
ATOM 4495 N N . MET A 1 580 ? 29.161 -24.891 -7.991 1.00 92.12 580 MET A N 1
ATOM 4496 C CA . MET A 1 580 ? 30.002 -25.391 -6.895 1.00 92.12 580 MET A CA 1
ATOM 4497 C C . MET A 1 580 ? 30.576 -24.256 -6.044 1.00 92.12 580 MET A C 1
ATOM 4499 O O . MET A 1 580 ? 30.903 -24.474 -4.885 1.00 92.12 580 MET A O 1
ATOM 4503 N N . THR A 1 581 ? 30.702 -23.053 -6.610 1.00 96.06 581 THR A N 1
ATOM 4504 C CA . THR A 1 581 ? 31.277 -21.881 -5.936 1.00 96.06 581 THR A CA 1
ATOM 4505 C C . THR A 1 581 ? 30.587 -20.604 -6.401 1.00 96.06 581 THR A C 1
ATOM 4507 O O . THR A 1 581 ? 30.242 -20.461 -7.577 1.00 96.06 581 THR A O 1
ATOM 4510 N N . TYR A 1 582 ? 30.456 -19.608 -5.523 1.00 97.06 582 TYR A N 1
ATOM 4511 C CA . TYR A 1 582 ? 29.995 -18.273 -5.929 1.00 97.06 582 TYR A CA 1
ATOM 4512 C C . TYR A 1 582 ? 30.915 -17.592 -6.961 1.00 97.06 582 TYR A C 1
ATOM 4514 O O . TYR A 1 582 ? 30.481 -16.669 -7.655 1.00 97.06 582 TYR A O 1
ATOM 4522 N N . LYS A 1 583 ? 32.152 -18.079 -7.157 1.00 96.38 583 LYS A N 1
ATOM 4523 C CA . LYS A 1 583 ? 33.039 -17.638 -8.251 1.00 96.38 583 LYS A CA 1
ATOM 4524 C C . LYS A 1 583 ? 32.444 -17.883 -9.638 1.00 96.38 583 LYS A C 1
ATOM 4526 O O . LYS A 1 583 ? 32.855 -17.217 -10.587 1.00 96.38 583 LYS A O 1
ATOM 4531 N N . ASP A 1 584 ? 31.461 -18.772 -9.772 1.00 96.75 584 ASP A N 1
ATOM 4532 C CA . ASP A 1 584 ? 30.755 -18.985 -11.036 1.00 96.75 584 ASP A CA 1
ATOM 4533 C C . ASP A 1 584 ? 29.983 -17.741 -11.506 1.00 96.75 584 ASP A C 1
ATOM 4535 O O . ASP A 1 584 ? 29.857 -17.533 -12.712 1.00 96.75 584 ASP A O 1
ATOM 4539 N N . LEU A 1 585 ? 29.566 -16.852 -10.592 1.00 96.88 585 LEU A N 1
ATOM 4540 C CA . LEU A 1 585 ? 28.975 -15.543 -10.927 1.00 96.88 585 LEU A CA 1
ATOM 4541 C C . LEU A 1 585 ? 29.999 -14.537 -11.483 1.00 96.88 585 LEU A C 1
ATOM 4543 O O . LEU A 1 585 ? 29.624 -13.486 -12.000 1.00 96.88 585 LEU A O 1
ATOM 4547 N N . LEU A 1 586 ? 31.290 -14.855 -11.390 1.00 96.06 586 LEU A N 1
ATOM 4548 C CA . LEU A 1 586 ? 32.412 -14.025 -11.833 1.00 96.06 586 LEU A CA 1
ATOM 4549 C C . LEU A 1 586 ? 33.169 -14.663 -13.011 1.00 96.06 586 LEU A C 1
ATOM 4551 O O . LEU A 1 586 ? 34.200 -14.142 -13.447 1.00 96.06 586 LEU A O 1
ATOM 4555 N N . ASN A 1 587 ? 32.698 -15.810 -13.503 1.00 95.62 587 ASN A N 1
ATOM 4556 C CA . ASN A 1 587 ? 33.433 -16.648 -14.437 1.00 95.62 587 ASN A CA 1
ATOM 4557 C C . ASN A 1 587 ? 33.253 -16.170 -15.887 1.00 95.62 587 ASN A C 1
ATOM 4559 O O . ASN A 1 587 ? 32.145 -16.136 -16.427 1.00 95.62 587 ASN A O 1
ATOM 4563 N N . SER A 1 588 ? 34.368 -15.857 -16.552 1.00 95.69 588 SER A N 1
ATOM 4564 C CA . SER A 1 588 ? 34.380 -15.378 -17.939 1.00 95.69 588 SER A CA 1
ATOM 4565 C C . SER A 1 588 ? 33.847 -16.398 -18.949 1.00 95.69 588 SER A C 1
ATOM 4567 O O . SER A 1 588 ? 33.405 -16.002 -20.027 1.00 95.69 588 SER A O 1
ATOM 4569 N N . GLN A 1 589 ? 33.825 -17.693 -18.609 1.00 95.88 589 GLN A N 1
ATOM 4570 C CA . GLN A 1 589 ? 33.222 -18.738 -19.441 1.00 95.88 589 GLN A CA 1
ATOM 4571 C C . GLN A 1 589 ? 31.719 -18.505 -19.674 1.00 95.88 589 GLN A C 1
ATOM 4573 O O . GLN A 1 589 ? 31.185 -18.921 -20.702 1.00 95.88 589 GLN A O 1
ATOM 4578 N N . TYR A 1 590 ? 31.041 -17.824 -18.748 1.00 96.19 590 TYR A N 1
ATOM 4579 C CA . TYR A 1 590 ? 29.602 -17.558 -18.808 1.00 96.19 590 TYR A CA 1
ATOM 4580 C C . TYR A 1 590 ? 29.303 -16.093 -19.164 1.00 96.19 590 TYR A C 1
ATOM 4582 O O . TYR A 1 590 ? 28.251 -15.557 -18.817 1.00 96.19 590 TYR A O 1
ATOM 4590 N N . ALA A 1 591 ? 30.224 -15.424 -19.863 1.00 95.56 591 ALA A N 1
ATOM 4591 C CA . ALA A 1 591 ? 30.083 -14.019 -20.218 1.00 95.56 591 ALA A CA 1
ATOM 4592 C C . ALA A 1 591 ? 28.778 -13.720 -20.985 1.00 95.56 591 ALA A C 1
ATOM 4594 O O . ALA A 1 591 ? 28.456 -14.364 -21.984 1.00 95.56 591 ALA A O 1
ATOM 4595 N N . GLY A 1 592 ? 28.016 -12.727 -20.517 1.00 95.69 592 GLY A N 1
ATOM 4596 C CA . GLY A 1 592 ? 26.713 -12.349 -21.068 1.00 95.69 592 GLY A CA 1
ATOM 4597 C C . GLY A 1 592 ? 25.599 -13.366 -20.788 1.00 95.69 592 GLY A C 1
ATOM 4598 O O . GLY A 1 592 ? 24.560 -13.323 -21.455 1.00 95.69 592 GLY A O 1
ATOM 4599 N N . ARG A 1 593 ? 25.824 -14.302 -19.855 1.00 97.62 593 ARG A N 1
ATOM 4600 C CA . ARG A 1 593 ? 24.899 -15.377 -19.451 1.00 97.62 593 ARG A CA 1
ATOM 4601 C C . ARG A 1 593 ? 24.749 -15.498 -17.932 1.00 97.62 593 ARG A C 1
ATOM 4603 O O . ARG A 1 593 ? 24.136 -16.456 -17.468 1.00 97.62 593 ARG A O 1
ATOM 4610 N N . ILE A 1 594 ? 25.274 -14.544 -17.164 1.00 97.94 594 ILE A N 1
ATOM 4611 C CA . ILE A 1 594 ? 25.132 -14.493 -15.703 1.00 97.94 594 ILE A CA 1
ATOM 4612 C C . ILE A 1 594 ? 24.036 -13.497 -15.317 1.00 97.94 594 ILE A C 1
ATOM 4614 O O . ILE A 1 594 ? 23.901 -12.451 -15.955 1.00 97.94 594 ILE A O 1
ATOM 4618 N N . SER A 1 595 ? 23.270 -13.783 -14.264 1.00 97.06 595 SER A N 1
ATOM 4619 C CA . SER A 1 595 ? 22.347 -12.810 -13.671 1.00 97.06 595 SER A CA 1
ATOM 4620 C C . SER A 1 595 ? 22.319 -12.902 -12.146 1.00 97.06 595 SER A C 1
ATOM 4622 O O . SER A 1 595 ? 22.449 -13.974 -11.573 1.00 97.06 595 SER A O 1
ATOM 4624 N N . TYR A 1 596 ? 22.171 -11.777 -11.461 1.00 95.88 596 TYR A N 1
ATOM 4625 C CA . TYR A 1 596 ? 22.062 -11.726 -10.001 1.00 95.88 596 TYR A CA 1
ATOM 4626 C C . TYR A 1 596 ? 21.408 -10.412 -9.575 1.00 95.88 596 TYR A C 1
ATOM 4628 O O . TYR A 1 596 ? 21.296 -9.485 -10.377 1.00 95.88 596 TYR A O 1
ATOM 4636 N N . ARG A 1 597 ? 21.016 -10.286 -8.308 1.00 91.88 597 ARG A N 1
ATOM 4637 C CA . ARG A 1 597 ? 20.490 -9.021 -7.774 1.00 91.88 597 ARG A CA 1
ATOM 4638 C C . ARG A 1 597 ? 21.627 -8.086 -7.395 1.00 91.88 597 ARG A C 1
ATOM 4640 O O . ARG A 1 597 ? 22.610 -8.509 -6.794 1.00 91.88 597 ARG A O 1
ATOM 4647 N N . SER A 1 598 ? 21.478 -6.792 -7.653 1.00 89.19 598 SER A N 1
ATOM 4648 C CA . SER A 1 598 ? 22.370 -5.771 -7.086 1.00 89.19 598 SER A CA 1
ATOM 4649 C C . SER A 1 598 ? 21.968 -5.484 -5.627 1.00 89.19 598 SER A C 1
ATOM 4651 O O . SER A 1 598 ? 21.389 -4.433 -5.352 1.00 89.19 598 SER A O 1
ATOM 4653 N N . LYS A 1 599 ? 22.134 -6.452 -4.728 1.00 88.25 599 LYS A N 1
ATOM 4654 C CA . LYS A 1 599 ? 21.693 -6.399 -3.327 1.00 88.25 599 LYS A CA 1
ATOM 4655 C C . LYS A 1 599 ? 22.731 -7.078 -2.420 1.00 88.25 599 LYS A C 1
ATOM 4657 O O . LYS A 1 599 ? 23.664 -7.716 -2.908 1.00 88.25 599 LYS A O 1
ATOM 4662 N N . TYR A 1 600 ? 22.566 -6.888 -1.111 1.00 85.56 600 TYR A N 1
ATOM 4663 C CA . TYR A 1 600 ? 23.486 -7.353 -0.069 1.00 85.56 600 TYR A CA 1
ATOM 4664 C C . TYR A 1 600 ? 23.714 -8.869 -0.086 1.00 85.56 600 TYR A C 1
ATOM 4666 O O . TYR A 1 600 ? 24.836 -9.318 0.127 1.00 85.56 600 TYR A O 1
ATOM 4674 N N . ASP A 1 601 ? 22.697 -9.654 -0.452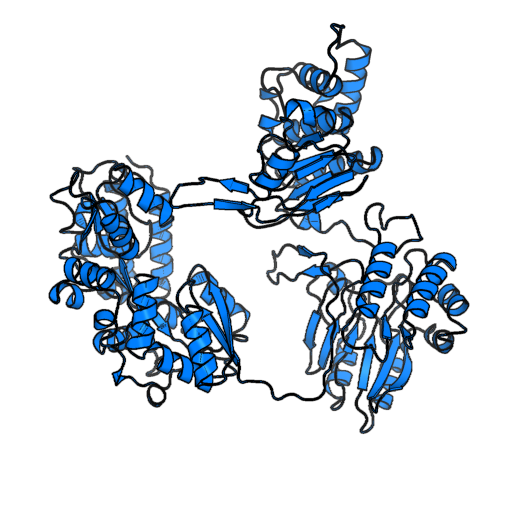 1.00 88.44 601 ASP A N 1
ATOM 4675 C CA . ASP A 1 601 ? 22.800 -11.099 -0.667 1.00 88.44 601 ASP A CA 1
ATOM 4676 C C . ASP A 1 601 ? 23.935 -11.444 -1.643 1.00 88.44 601 ASP A C 1
ATOM 4678 O O . ASP A 1 601 ? 24.857 -12.180 -1.291 1.00 88.44 601 ASP A O 1
ATOM 4682 N N . THR A 1 602 ? 23.949 -10.828 -2.825 1.00 93.38 602 THR A N 1
ATOM 4683 C CA . THR A 1 602 ? 25.036 -10.990 -3.798 1.00 93.38 602 THR A CA 1
ATOM 4684 C C . THR A 1 602 ? 26.366 -10.453 -3.269 1.00 93.38 602 THR A C 1
ATOM 4686 O O . THR A 1 602 ? 27.412 -11.045 -3.535 1.00 93.38 602 THR A O 1
ATOM 4689 N N . PHE A 1 603 ? 26.370 -9.343 -2.526 1.00 94.94 603 PHE A N 1
ATOM 4690 C CA . PHE A 1 603 ? 27.617 -8.790 -1.986 1.00 94.94 603 PHE A CA 1
ATOM 4691 C C . PHE A 1 603 ? 28.285 -9.770 -1.020 1.00 94.94 603 PHE A C 1
ATOM 4693 O O . PHE A 1 603 ? 29.498 -9.969 -1.091 1.00 94.94 603 PHE A O 1
ATOM 4700 N N . TYR A 1 604 ? 27.498 -10.450 -0.187 1.00 94.69 604 TYR A N 1
ATOM 4701 C CA . TYR A 1 604 ? 27.998 -11.461 0.743 1.00 94.69 604 TYR A CA 1
ATOM 4702 C C . TYR A 1 604 ? 28.457 -12.720 0.015 1.00 94.69 604 TYR A C 1
ATOM 4704 O O . TYR A 1 604 ? 29.540 -13.221 0.307 1.00 94.69 604 TYR A O 1
ATOM 4712 N N . MET A 1 605 ? 27.702 -13.179 -0.988 1.00 95.94 605 MET A N 1
ATOM 4713 C CA . MET A 1 605 ? 28.115 -14.294 -1.849 1.00 95.94 605 MET A CA 1
ATOM 4714 C C . MET A 1 605 ? 29.492 -14.045 -2.467 1.00 95.94 605 MET A C 1
ATOM 4716 O O . MET A 1 605 ? 30.371 -14.904 -2.413 1.00 95.94 605 MET A O 1
ATOM 4720 N N . ILE A 1 606 ? 29.713 -12.846 -3.015 1.00 97.25 606 ILE A N 1
ATOM 4721 C CA . ILE A 1 606 ? 31.005 -12.478 -3.597 1.00 97.25 606 ILE A CA 1
ATOM 4722 C C . ILE A 1 606 ? 32.078 -12.284 -2.523 1.00 97.25 606 ILE A C 1
ATOM 4724 O O . ILE A 1 606 ? 33.221 -12.671 -2.754 1.00 97.25 606 ILE A O 1
ATOM 4728 N N . ALA A 1 607 ? 31.750 -11.751 -1.344 1.00 96.94 607 ALA A N 1
ATOM 4729 C CA . ALA A 1 607 ? 32.700 -11.678 -0.235 1.00 96.94 607 ALA A CA 1
ATOM 4730 C C . ALA A 1 607 ? 33.220 -13.078 0.136 1.00 96.94 607 ALA A C 1
ATOM 4732 O O . ALA A 1 607 ? 34.435 -13.289 0.150 1.00 96.94 607 ALA A O 1
ATOM 4733 N N . TYR A 1 608 ? 32.324 -14.052 0.318 1.00 96.38 608 TYR A N 1
ATOM 4734 C CA . TYR A 1 608 ? 32.705 -15.433 0.607 1.00 96.38 608 TYR A CA 1
ATOM 4735 C C . TYR A 1 608 ? 33.471 -16.085 -0.551 1.00 96.38 608 TYR A C 1
ATOM 4737 O O . TYR A 1 608 ? 34.483 -16.742 -0.307 1.00 96.38 608 TYR A O 1
ATOM 4745 N N . ALA A 1 609 ? 33.095 -15.813 -1.807 1.00 95.88 609 ALA A N 1
ATOM 4746 C CA . ALA A 1 609 ? 33.849 -16.253 -2.989 1.00 95.88 609 ALA A CA 1
ATOM 4747 C C . ALA A 1 609 ? 35.308 -15.753 -2.985 1.00 95.88 609 ALA A C 1
ATOM 4749 O O . ALA A 1 609 ? 36.210 -16.399 -3.527 1.00 95.88 609 ALA A O 1
ATOM 4750 N N . LEU A 1 610 ? 35.547 -14.581 -2.389 1.00 96.31 610 LEU A N 1
ATOM 4751 C CA . LEU A 1 610 ? 36.865 -13.967 -2.225 1.00 96.31 610 LEU A CA 1
ATOM 4752 C C . LEU A 1 610 ? 37.587 -14.413 -0.939 1.00 96.31 610 LEU A C 1
ATOM 4754 O O . LEU A 1 610 ? 38.694 -13.942 -0.677 1.00 96.31 610 LEU A O 1
ATOM 4758 N N . GLY A 1 611 ? 36.991 -15.306 -0.143 1.00 95.62 611 GLY A N 1
ATOM 4759 C CA . GLY A 1 611 ? 37.523 -15.742 1.151 1.00 95.62 611 GLY A CA 1
ATOM 4760 C C . GLY A 1 611 ? 37.418 -14.678 2.250 1.00 95.62 611 GLY A C 1
ATOM 4761 O O . GLY A 1 611 ? 38.178 -14.717 3.217 1.00 95.62 611 GLY A O 1
ATOM 4762 N N . LEU A 1 612 ? 36.521 -13.703 2.087 1.00 96.19 612 LEU A N 1
ATOM 4763 C CA . LEU A 1 612 ? 36.241 -12.647 3.058 1.00 96.19 612 LEU A CA 1
ATOM 4764 C C . LEU A 1 612 ? 34.974 -12.993 3.847 1.00 96.19 612 LEU A C 1
ATOM 4766 O O . LEU A 1 612 ? 34.033 -13.557 3.299 1.00 96.19 612 LEU A O 1
ATOM 4770 N N . ASP A 1 613 ? 34.940 -12.613 5.124 1.00 93.31 613 ASP A N 1
ATOM 4771 C CA . ASP A 1 613 ? 33.776 -12.815 5.989 1.00 93.31 613 ASP A CA 1
ATOM 4772 C C . ASP A 1 613 ? 33.122 -11.461 6.330 1.00 93.31 613 ASP A C 1
ATOM 4774 O O . ASP A 1 613 ? 33.655 -10.722 7.169 1.00 93.31 613 ASP A O 1
ATOM 4778 N N . PRO A 1 614 ? 31.991 -11.107 5.689 1.00 91.94 614 PRO A N 1
ATOM 4779 C CA . PRO A 1 614 ? 31.310 -9.840 5.934 1.00 91.94 614 PRO A CA 1
ATOM 4780 C C . PRO A 1 614 ? 30.730 -9.745 7.353 1.00 91.94 614 PRO A C 1
ATOM 4782 O O . PRO A 1 614 ? 30.698 -8.645 7.900 1.00 91.94 614 PRO A O 1
ATOM 4785 N N . ARG A 1 615 ? 30.348 -10.868 7.986 1.00 89.44 615 ARG A N 1
ATOM 4786 C CA . ARG A 1 615 ? 29.841 -10.890 9.372 1.00 89.44 615 ARG A CA 1
ATOM 4787 C C . ARG A 1 615 ? 30.940 -10.560 10.367 1.00 89.44 615 ARG A C 1
ATOM 4789 O O . ARG A 1 615 ? 30.727 -9.824 11.321 1.00 89.44 615 ARG A O 1
ATOM 4796 N N . LYS A 1 616 ? 32.140 -11.096 10.153 1.00 91.38 616 LYS A N 1
ATOM 4797 C CA . LYS A 1 616 ? 33.288 -10.751 10.997 1.00 91.38 616 LYS A CA 1
ATOM 4798 C C . LYS A 1 616 ? 33.689 -9.285 10.813 1.00 91.38 616 LYS A C 1
ATOM 4800 O O . LYS A 1 616 ? 33.989 -8.607 11.790 1.00 91.38 616 LYS A O 1
ATOM 4805 N N . ALA A 1 617 ? 33.676 -8.802 9.570 1.00 91.94 617 ALA A N 1
ATOM 4806 C CA . ALA A 1 617 ? 34.058 -7.432 9.246 1.00 91.94 617 ALA A CA 1
ATOM 4807 C C . ALA A 1 617 ? 33.068 -6.385 9.784 1.00 91.94 617 ALA A C 1
ATOM 4809 O O . ALA A 1 617 ? 33.474 -5.259 10.052 1.00 91.94 617 ALA A O 1
ATOM 4810 N N . SER A 1 618 ? 31.793 -6.738 9.996 1.00 88.81 618 SER A N 1
ATOM 4811 C CA . SER A 1 618 ? 30.776 -5.815 10.522 1.00 88.81 618 SER A CA 1
ATOM 4812 C C . SER A 1 618 ? 30.973 -5.444 11.995 1.00 88.81 618 SER A C 1
ATOM 4814 O O . SER A 1 618 ? 30.169 -4.706 12.553 1.00 88.81 618 SER A O 1
ATOM 4816 N N . ALA A 1 619 ? 32.026 -5.939 12.651 1.00 88.00 619 ALA A N 1
ATOM 4817 C CA . ALA A 1 619 ? 32.442 -5.453 13.962 1.00 88.00 619 ALA A CA 1
ATOM 4818 C C . ALA A 1 619 ? 33.112 -4.063 13.896 1.00 88.00 619 ALA A C 1
ATOM 4820 O O . ALA A 1 619 ? 33.227 -3.389 14.918 1.00 88.00 619 ALA A O 1
ATOM 4821 N N . SER A 1 620 ? 33.564 -3.626 12.713 1.00 92.75 620 SER A N 1
ATOM 4822 C CA . SER A 1 620 ? 34.260 -2.354 12.505 1.00 92.75 620 SER A CA 1
ATOM 4823 C C . SER A 1 620 ? 33.846 -1.717 11.181 1.00 92.75 620 SER A C 1
ATOM 4825 O O . SER A 1 620 ? 33.984 -2.329 10.123 1.00 92.75 620 SER A O 1
ATOM 4827 N N . GLU A 1 621 ? 33.425 -0.448 11.209 1.00 93.25 621 GLU A N 1
ATOM 4828 C CA . GLU A 1 621 ? 33.038 0.282 9.994 1.00 93.25 621 GLU A CA 1
ATOM 4829 C C . GLU A 1 621 ? 34.158 0.287 8.943 1.00 93.25 621 GLU A C 1
ATOM 4831 O O . GLU A 1 621 ? 33.908 0.081 7.754 1.00 93.25 621 GLU A O 1
ATOM 4836 N N . SER A 1 622 ? 35.410 0.472 9.368 1.00 94.69 622 SER A N 1
ATOM 4837 C CA . SER A 1 622 ? 36.552 0.540 8.452 1.00 94.69 622 SER A CA 1
ATOM 4838 C C . SER A 1 622 ? 36.860 -0.810 7.798 1.00 94.69 622 SER A C 1
ATOM 4840 O O . SER A 1 622 ? 37.180 -0.861 6.606 1.00 94.69 622 SER A O 1
ATOM 4842 N N . GLU A 1 623 ? 36.726 -1.909 8.544 1.00 95.44 623 GLU A N 1
ATOM 4843 C CA . GLU A 1 623 ? 36.919 -3.261 8.018 1.00 95.44 623 GLU A CA 1
ATOM 4844 C C . GLU A 1 623 ? 35.783 -3.645 7.074 1.00 95.44 623 GLU A C 1
ATOM 4846 O O . GLU A 1 623 ? 36.042 -4.133 5.971 1.00 95.44 623 GLU A O 1
ATOM 4851 N N . TYR A 1 624 ? 34.539 -3.360 7.464 1.00 95.50 624 TYR A N 1
ATOM 4852 C CA . TYR A 1 624 ? 33.364 -3.629 6.648 1.00 95.50 624 TYR A CA 1
ATOM 4853 C C . TYR A 1 624 ? 33.412 -2.872 5.319 1.00 95.50 624 TYR A C 1
ATOM 4855 O O . TYR A 1 624 ? 33.278 -3.477 4.254 1.00 95.50 624 TYR A O 1
ATOM 4863 N N . ARG A 1 625 ? 33.723 -1.569 5.359 1.00 96.38 625 ARG A N 1
ATOM 4864 C CA . ARG A 1 625 ? 33.918 -0.745 4.157 1.00 96.38 625 ARG A CA 1
ATOM 4865 C C . ARG A 1 625 ? 35.018 -1.313 3.261 1.00 96.38 625 ARG A C 1
ATOM 4867 O O . ARG A 1 625 ? 34.833 -1.415 2.054 1.00 96.38 625 ARG A O 1
ATOM 4874 N N . SER A 1 626 ? 36.137 -1.750 3.840 1.00 97.19 626 SER A N 1
ATOM 4875 C CA . SER A 1 626 ? 37.240 -2.373 3.093 1.00 97.19 626 SER A CA 1
ATOM 4876 C C . SER A 1 626 ? 36.828 -3.676 2.396 1.00 97.19 626 SER A C 1
ATOM 4878 O O . SER A 1 626 ? 37.203 -3.907 1.243 1.00 97.19 626 SER A O 1
ATOM 4880 N N . VAL A 1 627 ? 36.037 -4.529 3.057 1.00 97.50 627 VAL A N 1
ATOM 4881 C CA . VAL A 1 627 ? 35.480 -5.747 2.441 1.00 97.50 627 VAL A CA 1
ATOM 4882 C C . VAL A 1 627 ? 34.529 -5.388 1.300 1.00 97.50 627 VAL A C 1
ATOM 4884 O O . VAL A 1 627 ? 34.673 -5.923 0.199 1.00 97.50 627 VAL A O 1
ATOM 4887 N N . MET A 1 628 ? 33.614 -4.448 1.527 1.00 97.38 628 MET A N 1
ATOM 4888 C CA . MET A 1 628 ? 32.616 -4.032 0.542 1.00 97.38 628 MET A CA 1
ATOM 4889 C C . MET A 1 628 ? 33.231 -3.353 -0.691 1.00 97.38 628 MET A C 1
ATOM 4891 O O . MET A 1 628 ? 32.805 -3.622 -1.812 1.00 97.38 628 MET A O 1
ATOM 4895 N N . GLU A 1 629 ? 34.315 -2.589 -0.538 1.00 97.56 629 GLU A N 1
ATOM 4896 C CA . GLU A 1 629 ? 35.085 -2.050 -1.670 1.00 97.56 629 GLU A CA 1
ATOM 4897 C C . GLU A 1 629 ? 35.751 -3.149 -2.509 1.00 97.56 629 GLU A C 1
ATOM 4899 O O . GLU A 1 629 ? 35.764 -3.086 -3.740 1.00 97.56 629 GLU A O 1
ATOM 4904 N N . LYS A 1 630 ? 36.300 -4.197 -1.877 1.00 98.06 630 LYS A N 1
ATOM 4905 C CA . LYS A 1 630 ? 36.877 -5.341 -2.611 1.00 98.06 630 LYS A CA 1
ATOM 4906 C C . LYS A 1 630 ? 35.807 -6.078 -3.415 1.00 98.06 630 LYS A C 1
ATOM 4908 O O . LYS A 1 630 ? 36.054 -6.439 -4.567 1.00 98.06 630 LYS A O 1
ATOM 4913 N N . VAL A 1 631 ? 34.625 -6.257 -2.826 1.00 97.94 631 VAL A N 1
ATOM 4914 C CA . VAL A 1 631 ? 33.456 -6.841 -3.495 1.00 97.94 631 VAL A CA 1
ATOM 4915 C C . VAL A 1 631 ? 33.023 -5.976 -4.679 1.00 97.94 631 VAL A C 1
ATOM 4917 O O . VAL A 1 631 ? 32.924 -6.487 -5.796 1.00 97.94 631 VAL A O 1
ATOM 4920 N N . LEU A 1 632 ? 32.838 -4.669 -4.472 1.00 97.50 632 LEU A N 1
ATOM 4921 C CA . LEU A 1 632 ? 32.445 -3.723 -5.516 1.00 97.50 632 LEU A CA 1
ATOM 4922 C C . LEU A 1 632 ? 33.420 -3.743 -6.694 1.00 97.50 632 LEU A C 1
ATOM 4924 O O . LEU A 1 632 ? 32.999 -3.886 -7.841 1.00 97.50 632 LEU A O 1
ATOM 4928 N N . ASN A 1 633 ? 34.723 -3.654 -6.418 1.00 97.19 633 ASN A N 1
ATOM 4929 C CA . ASN A 1 633 ? 35.753 -3.685 -7.453 1.00 97.19 633 ASN A CA 1
ATOM 4930 C C . ASN A 1 633 ? 35.675 -4.969 -8.283 1.00 97.19 633 ASN A C 1
ATOM 4932 O O . ASN A 1 633 ? 35.757 -4.912 -9.512 1.00 97.19 633 ASN A O 1
ATOM 4936 N N . LYS A 1 634 ? 35.448 -6.120 -7.636 1.00 97.19 634 LYS A N 1
ATOM 4937 C CA . LYS A 1 634 ? 35.329 -7.389 -8.355 1.00 97.19 634 LYS A CA 1
ATOM 4938 C C . LYS A 1 634 ? 34.055 -7.473 -9.197 1.00 97.19 634 LYS A C 1
ATOM 4940 O O . LYS A 1 634 ? 34.098 -7.962 -10.328 1.00 97.19 634 LYS A O 1
ATOM 4945 N N . LEU A 1 635 ? 32.936 -6.970 -8.678 1.00 96.50 635 LEU A N 1
ATOM 4946 C CA . LEU A 1 635 ? 31.664 -6.899 -9.400 1.00 96.50 635 LEU A CA 1
ATOM 4947 C C . LEU A 1 635 ? 31.740 -5.951 -10.608 1.00 96.50 635 LEU A C 1
ATOM 4949 O O . LEU A 1 635 ? 31.186 -6.264 -11.658 1.00 96.50 635 LEU A O 1
ATOM 4953 N N . ILE A 1 636 ? 32.458 -4.827 -10.499 1.00 95.94 636 ILE A N 1
ATOM 4954 C CA . ILE A 1 636 ? 32.700 -3.907 -11.622 1.00 95.94 636 ILE A CA 1
ATOM 4955 C C . ILE A 1 636 ? 33.597 -4.566 -12.679 1.00 95.94 636 ILE A C 1
ATOM 4957 O O . ILE A 1 636 ? 33.250 -4.553 -13.860 1.00 95.94 636 ILE A O 1
ATOM 4961 N N . GLU A 1 637 ? 34.709 -5.192 -12.273 1.00 95.75 637 GLU A N 1
ATOM 4962 C CA . GLU A 1 637 ? 35.644 -5.890 -13.178 1.00 95.75 637 GLU A CA 1
ATOM 4963 C C . GLU A 1 637 ? 34.935 -6.952 -14.036 1.00 95.75 637 GLU A C 1
ATOM 4965 O O . GLU A 1 637 ? 35.236 -7.141 -15.217 1.00 95.75 637 GLU A O 1
ATOM 4970 N N . THR A 1 638 ? 33.968 -7.644 -13.436 1.00 95.62 638 THR A N 1
ATOM 4971 C CA . THR A 1 638 ? 33.246 -8.767 -14.046 1.00 95.62 638 THR A CA 1
ATOM 4972 C C . THR A 1 638 ? 31.872 -8.385 -14.594 1.00 95.62 638 THR A C 1
ATOM 4974 O O . THR A 1 638 ? 31.169 -9.240 -15.132 1.00 95.62 638 THR A O 1
ATOM 4977 N N . LYS A 1 639 ? 31.505 -7.095 -14.564 1.00 93.88 639 LYS A N 1
ATOM 4978 C CA . LYS A 1 639 ? 30.182 -6.600 -14.980 1.00 93.88 639 LYS A CA 1
ATOM 4979 C C . LYS A 1 639 ? 29.807 -7.002 -16.407 1.00 93.88 639 LYS A C 1
ATOM 4981 O O . LYS A 1 639 ? 28.652 -7.314 -16.671 1.00 93.88 639 LYS A O 1
ATOM 4986 N N . LYS A 1 640 ? 30.782 -7.074 -17.318 1.00 93.06 640 LYS A N 1
ATOM 4987 C CA . LYS A 1 640 ? 30.588 -7.530 -18.709 1.00 93.06 640 LYS A CA 1
ATOM 4988 C C . LYS A 1 640 ? 30.114 -8.984 -18.840 1.00 93.06 640 LYS A C 1
ATOM 4990 O O . LYS A 1 640 ? 29.649 -9.379 -19.906 1.00 93.06 640 LYS A O 1
ATOM 4995 N N . TYR A 1 641 ? 30.246 -9.799 -17.792 1.00 95.69 641 TYR A N 1
ATOM 4996 C CA . TYR A 1 641 ? 29.734 -11.170 -17.788 1.00 95.69 641 TYR A CA 1
ATOM 4997 C C . TYR A 1 641 ? 28.241 -11.233 -17.449 1.00 95.69 641 TYR A C 1
ATOM 4999 O O . TYR A 1 641 ? 27.580 -12.228 -17.750 1.00 95.69 641 TYR A O 1
ATOM 5007 N N . VAL A 1 642 ? 27.699 -10.154 -16.888 1.00 95.88 642 VAL A N 1
ATOM 5008 C CA . VAL A 1 642 ? 26.313 -10.054 -16.449 1.00 95.88 642 VAL A CA 1
ATOM 5009 C C . VAL A 1 642 ? 25.422 -9.659 -17.618 1.00 95.88 642 VAL A C 1
ATOM 5011 O O . VAL A 1 642 ? 25.643 -8.654 -18.286 1.00 95.88 642 VAL A O 1
ATOM 5014 N N . LYS A 1 643 ? 24.385 -10.460 -17.857 1.00 95.06 643 LYS A N 1
ATOM 5015 C CA . LYS A 1 643 ? 23.329 -10.200 -18.840 1.00 95.06 643 LYS A CA 1
ATOM 5016 C C . LYS A 1 643 ? 22.399 -9.088 -18.354 1.00 95.06 643 LYS A C 1
ATOM 5018 O O . LYS A 1 643 ? 22.119 -8.152 -19.093 1.00 95.06 643 LYS A O 1
ATOM 5023 N N . THR A 1 644 ? 21.908 -9.223 -17.125 1.00 93.62 644 THR A N 1
ATOM 5024 C CA . THR A 1 644 ? 21.038 -8.252 -16.451 1.00 93.62 644 THR A CA 1
ATOM 5025 C C . THR A 1 644 ? 21.080 -8.468 -14.941 1.00 93.62 644 THR A C 1
ATOM 5027 O O . THR A 1 644 ? 21.407 -9.570 -14.482 1.00 93.62 644 THR A O 1
ATOM 5030 N N . TYR A 1 645 ? 20.718 -7.436 -14.181 1.00 93.69 645 TYR A N 1
ATOM 5031 C CA . TYR A 1 645 ? 20.383 -7.580 -12.769 1.00 93.69 645 TYR A CA 1
ATOM 5032 C C . TYR A 1 645 ? 18.881 -7.798 -12.654 1.00 93.69 645 TYR A C 1
ATOM 5034 O O . TYR A 1 645 ? 18.117 -6.869 -12.910 1.00 93.69 645 TYR A O 1
ATOM 5042 N N . TRP A 1 646 ? 18.461 -9.007 -12.295 1.00 91.19 646 TRP A N 1
ATOM 5043 C CA . TRP A 1 646 ? 17.038 -9.313 -12.226 1.00 91.19 646 TRP A CA 1
ATOM 5044 C C . TRP A 1 646 ? 16.383 -8.582 -11.045 1.00 91.19 646 TRP A C 1
ATOM 5046 O O . TRP A 1 646 ? 16.938 -8.506 -9.943 1.00 91.19 646 TRP A O 1
ATOM 5056 N N . GLY A 1 647 ? 15.211 -8.003 -11.297 1.00 78.81 647 GLY A N 1
ATOM 5057 C CA . GLY A 1 647 ? 14.437 -7.235 -10.321 1.00 78.81 647 GLY A CA 1
ATOM 5058 C C . GLY A 1 647 ? 13.232 -7.987 -9.760 1.00 78.81 647 GLY A C 1
ATOM 5059 O O . GLY A 1 647 ? 12.726 -7.615 -8.704 1.00 78.81 647 GLY A O 1
ATOM 5060 N N . SER A 1 648 ? 12.783 -9.045 -10.440 1.00 80.81 648 SER A N 1
ATOM 5061 C CA . SER A 1 648 ? 11.622 -9.844 -10.038 1.00 80.81 648 SER A CA 1
ATOM 5062 C C . SER A 1 648 ? 11.841 -11.339 -10.266 1.00 80.81 648 SER A C 1
ATOM 5064 O O . SER A 1 648 ? 12.648 -11.743 -11.105 1.00 80.81 648 SER A O 1
ATOM 5066 N N . ARG A 1 649 ? 11.078 -12.159 -9.535 1.00 82.25 649 ARG A N 1
ATOM 5067 C CA . ARG A 1 649 ? 11.045 -13.617 -9.710 1.00 82.25 649 ARG A CA 1
ATOM 5068 C C . ARG A 1 649 ? 10.724 -14.014 -11.153 1.00 82.25 649 ARG A C 1
ATOM 5070 O O . ARG A 1 649 ? 11.456 -14.809 -11.732 1.00 82.25 649 ARG A O 1
ATOM 5077 N N . GLN A 1 650 ? 9.678 -13.418 -11.723 1.00 82.25 650 GLN A N 1
ATOM 5078 C CA . GLN A 1 650 ? 9.209 -13.712 -13.077 1.00 82.25 650 GLN A CA 1
ATOM 5079 C C . GLN A 1 650 ? 10.293 -13.442 -14.129 1.00 82.25 650 GLN A C 1
ATOM 5081 O O . GLN A 1 650 ? 10.555 -14.283 -14.985 1.00 82.25 650 GLN A O 1
ATOM 5086 N N . GLU A 1 651 ? 10.978 -12.298 -14.030 1.00 89.19 651 GLU A N 1
ATOM 5087 C CA . GLU A 1 651 ? 12.067 -11.947 -14.948 1.00 89.19 651 GLU A CA 1
ATOM 5088 C C . GLU A 1 651 ? 13.164 -13.021 -14.951 1.00 89.19 651 GLU A C 1
ATOM 5090 O O . GLU A 1 651 ? 13.600 -13.464 -16.016 1.00 89.19 651 GLU A O 1
ATOM 5095 N N . LEU A 1 652 ? 13.595 -13.476 -13.770 1.00 92.56 652 LEU A N 1
ATOM 5096 C CA . LEU A 1 652 ? 14.631 -14.500 -13.681 1.00 92.56 652 LEU A CA 1
ATOM 5097 C C . LEU A 1 652 ? 14.146 -15.866 -14.195 1.00 92.56 652 LEU A C 1
ATOM 5099 O O . LEU A 1 652 ? 14.894 -16.549 -14.901 1.00 92.56 652 LEU A O 1
ATOM 5103 N N . GLU A 1 653 ? 12.908 -16.254 -13.872 1.00 91.81 653 GLU A N 1
ATOM 5104 C CA . GLU A 1 653 ? 12.300 -17.501 -14.353 1.00 91.81 653 GLU A CA 1
ATOM 5105 C C . GLU A 1 653 ? 12.250 -17.548 -15.887 1.00 91.81 653 GLU A C 1
ATOM 5107 O O . GLU A 1 653 ? 12.648 -18.555 -16.484 1.00 91.81 653 GLU A O 1
ATOM 5112 N N . GLU A 1 654 ? 11.863 -16.451 -16.544 1.00 92.75 654 GLU A N 1
ATOM 5113 C CA . GLU A 1 654 ? 11.867 -16.347 -18.006 1.00 92.75 654 GLU A CA 1
ATOM 5114 C C . GLU A 1 654 ? 13.277 -16.471 -18.599 1.00 92.75 654 GLU A C 1
ATOM 5116 O O . GLU A 1 654 ? 13.486 -17.210 -19.567 1.00 92.75 654 GLU A O 1
ATOM 5121 N N . LEU A 1 655 ? 14.256 -15.768 -18.021 1.00 94.94 655 LEU A N 1
ATOM 5122 C CA . LEU A 1 655 ? 15.637 -15.752 -18.512 1.00 94.94 655 LEU A CA 1
ATOM 5123 C C . LEU A 1 655 ? 16.301 -17.132 -18.434 1.00 94.94 655 LEU A C 1
ATOM 5125 O O . LEU A 1 655 ? 16.976 -17.549 -19.383 1.00 94.94 655 LEU A O 1
ATOM 5129 N N . LEU A 1 656 ? 16.101 -17.849 -17.325 1.00 95.31 656 LEU A N 1
ATOM 5130 C CA . LEU A 1 656 ? 16.608 -19.210 -17.136 1.00 95.31 656 LEU A CA 1
ATOM 5131 C C . LEU A 1 656 ? 15.876 -20.211 -18.041 1.00 95.31 656 LEU A C 1
ATOM 5133 O O . LEU A 1 656 ? 16.524 -21.036 -18.692 1.00 95.31 656 LEU A O 1
ATOM 5137 N N . SER A 1 657 ? 14.546 -20.103 -18.149 1.00 93.00 657 SER A N 1
ATOM 5138 C CA . SER A 1 657 ? 13.720 -20.988 -18.987 1.00 93.00 657 SER A CA 1
ATOM 5139 C C . SER A 1 657 ? 14.058 -20.876 -20.472 1.00 93.00 657 SER A C 1
ATOM 5141 O O . SER A 1 657 ? 14.127 -21.886 -21.172 1.00 93.00 657 SER A O 1
ATOM 5143 N N . ARG A 1 658 ? 14.318 -19.656 -20.963 1.00 93.81 658 ARG A N 1
ATOM 5144 C CA . ARG A 1 658 ? 14.730 -19.402 -22.356 1.00 93.81 658 ARG A CA 1
ATOM 5145 C C . ARG A 1 658 ? 16.202 -19.736 -22.623 1.00 93.81 658 ARG A C 1
ATOM 5147 O O . ARG A 1 658 ? 16.632 -19.697 -23.774 1.00 93.81 658 ARG A O 1
ATOM 5154 N N . GLY A 1 659 ? 16.984 -20.061 -21.589 1.00 93.69 659 GLY A N 1
ATOM 5155 C CA . GLY A 1 659 ? 18.426 -20.305 -21.703 1.00 93.69 659 GLY A CA 1
ATOM 5156 C C . GLY A 1 659 ? 19.242 -19.048 -22.028 1.00 93.69 659 GLY A C 1
ATOM 5157 O O . GLY A 1 659 ? 20.374 -19.157 -22.508 1.00 93.69 659 GLY A O 1
ATOM 5158 N N . GLU A 1 660 ? 18.681 -17.858 -21.788 1.00 96.12 660 GLU A N 1
ATOM 5159 C CA . GLU A 1 660 ? 19.391 -16.579 -21.916 1.00 96.12 660 GLU A CA 1
ATOM 5160 C C . GLU A 1 660 ? 20.353 -16.336 -20.751 1.00 96.12 660 GLU A C 1
ATOM 5162 O O . GLU A 1 660 ? 21.352 -15.633 -20.913 1.00 96.12 660 GLU A O 1
ATOM 5167 N N . VAL A 1 661 ? 20.061 -16.933 -19.597 1.00 97.69 661 VAL A N 1
ATOM 5168 C CA . VAL A 1 661 ? 20.919 -16.979 -18.412 1.00 97.69 661 VAL A CA 1
ATOM 5169 C C . VAL A 1 661 ? 21.230 -18.439 -18.096 1.00 97.69 661 VAL A C 1
ATOM 5171 O O . VAL A 1 661 ? 20.366 -19.308 -18.212 1.00 97.69 661 VAL A O 1
ATOM 5174 N N . TRP A 1 662 ? 22.484 -18.723 -17.748 1.00 97.75 662 TRP A N 1
ATOM 5175 C CA . TRP A 1 662 ? 22.973 -20.076 -17.459 1.00 97.75 662 TRP A CA 1
ATOM 5176 C C . TRP A 1 662 ? 23.319 -20.270 -15.989 1.00 97.75 662 TRP A C 1
ATOM 5178 O O . TRP A 1 662 ? 23.147 -21.369 -15.473 1.00 97.75 662 TRP A O 1
ATOM 5188 N N . VAL A 1 663 ? 23.803 -19.217 -15.332 1.00 97.94 663 VAL A N 1
ATOM 5189 C CA . VAL A 1 663 ? 24.165 -19.214 -13.914 1.00 97.94 663 VAL A CA 1
ATOM 5190 C C . VAL A 1 663 ? 23.566 -17.963 -13.298 1.00 97.94 663 VAL A C 1
ATOM 5192 O O . VAL A 1 663 ? 23.834 -16.856 -13.772 1.00 97.94 663 VAL A O 1
ATOM 5195 N N . ALA A 1 664 ? 22.759 -18.125 -12.257 1.00 97.50 664 ALA A N 1
ATOM 5196 C CA . ALA A 1 664 ? 22.184 -16.993 -11.560 1.00 97.50 664 ALA A CA 1
ATOM 5197 C C . ALA A 1 664 ? 22.217 -17.142 -10.049 1.00 97.50 664 ALA A C 1
ATOM 5199 O O . ALA A 1 664 ? 22.011 -18.240 -9.544 1.00 97.50 664 ALA A O 1
ATOM 5200 N N . SER A 1 665 ? 22.393 -16.026 -9.338 1.00 96.19 665 SER A N 1
ATOM 5201 C CA . SER A 1 665 ? 21.943 -15.966 -7.945 1.00 96.19 665 SER A CA 1
ATOM 5202 C C . SER A 1 665 ? 20.416 -15.956 -7.948 1.00 96.19 665 SER A C 1
ATOM 5204 O O . SER A 1 665 ? 19.806 -15.194 -8.705 1.00 96.19 665 SER A O 1
ATOM 5206 N N . ALA A 1 666 ? 19.808 -16.842 -7.166 1.00 93.12 666 ALA A N 1
ATOM 5207 C CA . ALA A 1 666 ? 18.368 -17.063 -7.150 1.00 93.12 666 ALA A CA 1
ATOM 5208 C C . ALA A 1 666 ? 17.905 -17.499 -5.761 1.00 93.12 666 ALA A C 1
ATOM 5210 O O . ALA A 1 666 ? 18.671 -18.109 -5.016 1.00 93.12 666 ALA A O 1
ATOM 5211 N N . TRP A 1 667 ? 16.639 -17.234 -5.448 1.00 88.81 667 TRP A N 1
ATOM 5212 C CA . TRP A 1 667 ? 15.972 -17.885 -4.323 1.00 88.81 667 TRP A CA 1
ATOM 5213 C C . TRP A 1 667 ? 15.706 -19.357 -4.645 1.00 88.81 667 TRP A C 1
ATOM 5215 O O . TRP A 1 667 ? 15.429 -19.702 -5.800 1.00 88.81 667 TRP A O 1
ATOM 5225 N N . ASP A 1 668 ? 15.746 -20.207 -3.625 1.00 88.38 668 ASP A N 1
ATOM 5226 C CA . ASP A 1 668 ? 15.391 -21.629 -3.714 1.00 88.38 668 ASP A CA 1
ATOM 5227 C C . ASP A 1 668 ? 14.064 -21.869 -4.440 1.00 88.38 668 ASP A C 1
ATOM 5229 O O . ASP A 1 668 ? 14.015 -22.640 -5.398 1.00 88.38 668 ASP A O 1
ATOM 5233 N N . ALA A 1 669 ? 13.019 -21.121 -4.086 1.00 83.06 669 ALA A N 1
ATOM 5234 C CA . ALA A 1 669 ? 11.701 -21.221 -4.698 1.00 83.06 669 ALA A CA 1
ATOM 5235 C C . ALA A 1 669 ? 11.718 -21.015 -6.225 1.00 83.06 669 ALA A C 1
ATOM 5237 O O . ALA A 1 669 ? 10.932 -21.649 -6.932 1.00 83.06 669 ALA A O 1
ATOM 5238 N N . ILE A 1 670 ? 12.616 -20.170 -6.751 1.00 86.62 670 ILE A N 1
ATOM 5239 C CA . ILE A 1 670 ? 12.786 -19.952 -8.198 1.00 86.62 670 ILE A CA 1
ATOM 5240 C C . ILE A 1 670 ? 13.410 -21.189 -8.838 1.00 86.62 670 ILE A C 1
ATOM 5242 O O . ILE A 1 670 ? 12.876 -21.734 -9.806 1.00 86.62 670 ILE A O 1
ATOM 5246 N N . GLY A 1 671 ? 14.531 -21.657 -8.282 1.00 86.81 671 GLY A N 1
ATOM 5247 C CA . GLY A 1 671 ? 15.226 -22.836 -8.793 1.00 86.81 671 GLY A CA 1
ATOM 5248 C C . GLY A 1 671 ? 14.341 -24.084 -8.758 1.00 86.81 671 GLY A C 1
ATOM 5249 O O . GLY A 1 671 ? 14.264 -24.814 -9.744 1.00 86.81 671 GLY A O 1
ATOM 5250 N N . TRP A 1 672 ? 13.602 -24.282 -7.666 1.00 86.62 672 TRP A N 1
ATOM 5251 C CA . TRP A 1 672 ? 12.651 -25.380 -7.490 1.00 86.62 672 TRP A CA 1
ATOM 5252 C C . TRP A 1 672 ? 11.441 -25.295 -8.416 1.00 86.62 672 TRP A C 1
ATOM 5254 O O . TRP A 1 672 ? 11.014 -26.316 -8.950 1.00 86.62 672 TRP A O 1
ATOM 5264 N N . SER A 1 673 ? 10.892 -24.098 -8.636 1.00 85.19 673 SER A N 1
ATOM 5265 C CA . SER A 1 673 ? 9.796 -23.881 -9.588 1.00 85.19 673 SER A CA 1
ATOM 5266 C C . SER A 1 673 ? 10.199 -24.305 -11.002 1.00 85.19 673 SER A C 1
ATOM 5268 O O . SER A 1 673 ? 9.501 -25.080 -11.658 1.00 85.19 673 SER A O 1
ATOM 5270 N N . LEU A 1 674 ? 11.382 -23.874 -11.442 1.00 87.69 674 LEU A N 1
ATOM 5271 C CA . LEU A 1 674 ? 11.911 -24.200 -12.764 1.00 87.69 674 LEU A CA 1
ATOM 5272 C C . LEU A 1 674 ? 12.277 -25.678 -12.901 1.00 87.69 674 LEU A C 1
ATOM 5274 O O . LEU A 1 674 ? 11.966 -26.279 -13.928 1.00 87.69 674 LEU A O 1
ATOM 5278 N N . ALA A 1 675 ? 12.851 -26.290 -11.862 1.00 85.56 675 ALA A N 1
ATOM 5279 C CA . ALA A 1 675 ? 13.213 -27.708 -11.862 1.00 85.56 675 ALA A CA 1
ATOM 5280 C C . ALA A 1 675 ? 12.005 -28.636 -12.108 1.00 85.56 675 ALA A C 1
ATOM 5282 O O . ALA A 1 675 ? 12.160 -29.709 -12.691 1.00 85.56 675 ALA A O 1
ATOM 5283 N N . LYS A 1 676 ? 10.786 -28.213 -11.731 1.00 83.44 676 LYS A N 1
ATOM 5284 C CA . LYS A 1 676 ? 9.545 -28.969 -11.995 1.00 83.44 676 LYS A CA 1
ATOM 5285 C C . LYS A 1 676 ? 9.210 -29.077 -13.484 1.00 83.44 676 LYS A C 1
ATOM 5287 O O . LYS A 1 676 ? 8.597 -30.057 -13.897 1.00 83.44 676 LYS A O 1
ATOM 5292 N N . THR A 1 677 ? 9.567 -28.070 -14.280 1.00 85.88 677 THR A N 1
ATOM 5293 C CA . THR A 1 677 ? 9.214 -27.994 -15.711 1.00 85.88 677 THR A CA 1
ATOM 5294 C C . THR A 1 677 ? 10.408 -28.226 -16.633 1.00 85.88 677 THR A C 1
ATOM 5296 O O . THR A 1 677 ? 10.225 -28.636 -17.779 1.00 85.88 677 THR A O 1
ATOM 5299 N N . ASN A 1 678 ? 11.628 -28.016 -16.136 1.00 89.69 678 ASN A N 1
ATOM 5300 C CA . ASN A 1 678 ? 12.864 -28.202 -16.874 1.00 89.69 678 ASN A CA 1
ATOM 5301 C C . ASN A 1 678 ? 13.936 -28.879 -15.993 1.00 89.69 678 ASN A C 1
ATOM 5303 O O . ASN A 1 678 ? 14.559 -28.203 -15.172 1.00 89.69 678 ASN A O 1
ATOM 5307 N N . PRO A 1 679 ? 14.217 -30.182 -16.193 1.00 88.19 679 PRO A N 1
ATOM 5308 C CA . PRO A 1 679 ? 15.171 -30.928 -15.368 1.00 88.19 679 PRO A CA 1
ATOM 5309 C C . PRO A 1 679 ? 16.632 -30.483 -15.551 1.00 88.19 679 PRO A C 1
ATOM 5311 O O . PRO A 1 679 ? 17.488 -30.850 -14.743 1.00 88.19 679 PRO A O 1
ATOM 5314 N N . ASP A 1 680 ? 16.935 -29.700 -16.594 1.00 93.31 680 ASP A N 1
ATOM 5315 C CA . ASP A 1 680 ? 18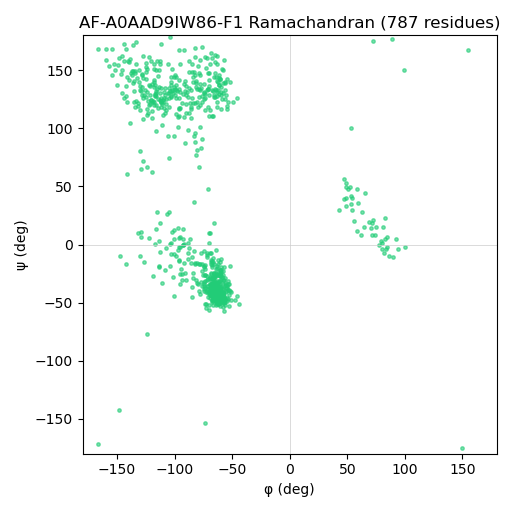.273 -29.144 -16.801 1.00 93.31 680 ASP A CA 1
ATOM 5316 C C . ASP A 1 680 ? 18.563 -27.984 -15.836 1.00 93.31 680 ASP A C 1
ATOM 5318 O O . ASP A 1 680 ? 19.732 -27.656 -15.624 1.00 93.31 680 ASP A O 1
ATOM 5322 N N . ILE A 1 681 ? 17.541 -27.354 -15.246 1.00 93.88 681 ILE A N 1
ATOM 5323 C CA . ILE A 1 681 ? 17.706 -26.250 -14.296 1.00 93.88 681 ILE A CA 1
ATOM 5324 C C . ILE A 1 681 ? 17.709 -26.811 -12.878 1.00 93.88 681 ILE A C 1
ATOM 5326 O O . ILE A 1 681 ? 16.750 -27.446 -12.448 1.00 93.88 681 ILE A O 1
ATOM 5330 N N . LYS A 1 682 ? 18.793 -26.557 -12.143 1.00 91.62 682 LYS A N 1
ATOM 5331 C CA . LYS A 1 682 ? 18.976 -27.026 -10.769 1.00 91.62 682 LYS A CA 1
ATOM 5332 C C . LYS A 1 682 ? 19.264 -25.870 -9.830 1.00 91.62 682 LYS A C 1
ATOM 5334 O O . LYS A 1 682 ? 20.002 -24.953 -10.186 1.00 91.62 682 LYS A O 1
ATOM 5339 N N . TYR A 1 683 ? 18.713 -25.953 -8.626 1.00 93.19 683 TYR A N 1
ATOM 5340 C CA . TYR A 1 683 ? 19.135 -25.128 -7.504 1.00 93.19 683 TYR A CA 1
ATOM 5341 C C . TYR A 1 683 ? 20.305 -25.816 -6.803 1.00 93.19 683 TYR A C 1
ATOM 5343 O O . TYR A 1 683 ? 20.190 -26.975 -6.415 1.00 93.19 683 TYR A O 1
ATOM 5351 N N . MET A 1 684 ? 21.451 -25.147 -6.716 1.00 92.44 684 MET A N 1
ATOM 5352 C CA . MET A 1 684 ? 22.703 -25.741 -6.252 1.00 92.44 684 MET A CA 1
ATOM 5353 C C . MET A 1 684 ? 23.318 -24.889 -5.149 1.00 92.44 684 MET A C 1
ATOM 5355 O O . MET A 1 684 ? 23.354 -23.658 -5.238 1.00 92.44 684 MET A O 1
ATOM 5359 N N . ILE A 1 685 ? 23.778 -25.572 -4.102 1.00 93.69 685 ILE A N 1
ATOM 5360 C CA . ILE A 1 685 ? 24.371 -24.962 -2.915 1.00 93.69 685 ILE A CA 1
ATOM 5361 C C . ILE A 1 685 ? 25.897 -24.957 -3.072 1.00 93.69 685 ILE A C 1
ATOM 5363 O O . ILE A 1 685 ? 26.485 -26.038 -3.150 1.00 93.69 685 ILE A O 1
ATOM 5367 N N . PRO A 1 686 ? 26.540 -23.778 -3.120 1.00 93.81 686 PRO A N 1
ATOM 5368 C CA . PRO A 1 686 ? 27.993 -23.674 -3.240 1.00 93.81 686 PRO A CA 1
ATOM 5369 C C . PRO A 1 686 ? 28.741 -24.164 -1.997 1.00 93.81 686 PRO A C 1
ATOM 5371 O O . PRO A 1 686 ? 28.186 -24.174 -0.897 1.00 93.81 686 PRO A O 1
ATOM 5374 N N . GLU A 1 687 ? 30.030 -24.482 -2.152 1.00 93.62 687 GLU A N 1
ATOM 5375 C CA . GLU A 1 687 ? 30.925 -24.881 -1.053 1.00 93.62 687 GLU A CA 1
ATOM 5376 C C . GLU A 1 687 ? 31.028 -23.810 0.043 1.00 93.62 687 GLU A C 1
ATOM 5378 O O . GLU A 1 687 ? 31.176 -24.125 1.226 1.00 93.62 687 GLU A O 1
ATOM 5383 N N . GLU A 1 688 ? 30.891 -22.532 -0.330 1.00 94.75 688 GLU A N 1
ATOM 5384 C CA . GLU A 1 688 ? 30.890 -21.423 0.620 1.00 94.75 688 GLU A CA 1
ATOM 5385 C C . GLU A 1 688 ? 29.643 -21.399 1.520 1.00 94.75 688 GLU A C 1
ATOM 5387 O O . GLU A 1 688 ? 29.676 -20.755 2.568 1.00 94.75 688 GLU A O 1
ATOM 5392 N N . GLY A 1 689 ? 28.576 -22.115 1.150 1.00 93.38 689 GLY A N 1
ATOM 5393 C CA . GLY A 1 689 ? 27.300 -22.171 1.862 1.00 93.38 689 GLY A CA 1
ATOM 5394 C C . GLY A 1 689 ? 26.226 -21.260 1.261 1.00 93.38 689 GLY A C 1
ATOM 5395 O O . GLY A 1 689 ? 26.511 -20.215 0.673 1.00 93.38 689 GLY A O 1
ATOM 5396 N N . ALA A 1 690 ? 24.960 -21.656 1.404 1.00 93.69 690 ALA A N 1
ATOM 5397 C CA . ALA A 1 690 ? 23.821 -20.854 0.959 1.00 93.69 690 ALA A CA 1
ATOM 5398 C C . ALA A 1 690 ? 23.643 -19.610 1.839 1.00 93.69 690 ALA A C 1
ATOM 5400 O O . ALA A 1 690 ? 23.877 -19.673 3.046 1.00 93.69 690 ALA A O 1
ATOM 5401 N N . MET A 1 691 ? 23.166 -18.506 1.267 1.00 92.56 691 MET A N 1
ATOM 5402 C CA . MET A 1 691 ? 22.762 -17.344 2.058 1.00 92.56 691 MET A CA 1
ATOM 5403 C C . MET A 1 691 ? 21.372 -17.589 2.638 1.00 92.56 691 MET A C 1
ATOM 5405 O O . MET A 1 691 ? 20.432 -17.775 1.874 1.00 92.56 691 MET A O 1
ATOM 5409 N N . GLY A 1 692 ? 21.235 -17.612 3.961 1.00 90.88 692 GLY A N 1
ATOM 5410 C CA . GLY A 1 692 ? 19.977 -17.924 4.640 1.00 90.88 692 GLY A CA 1
ATOM 5411 C C . GLY A 1 692 ? 19.269 -16.678 5.155 1.00 90.88 692 GLY A C 1
ATOM 5412 O O . GLY A 1 692 ? 19.884 -15.848 5.825 1.00 90.88 692 GLY A O 1
ATOM 5413 N N . TRP A 1 693 ? 17.970 -16.573 4.897 1.00 89.81 693 TRP A N 1
ATOM 5414 C CA . TRP A 1 693 ? 17.097 -15.572 5.506 1.00 89.81 693 TRP A CA 1
ATOM 5415 C C . TRP A 1 693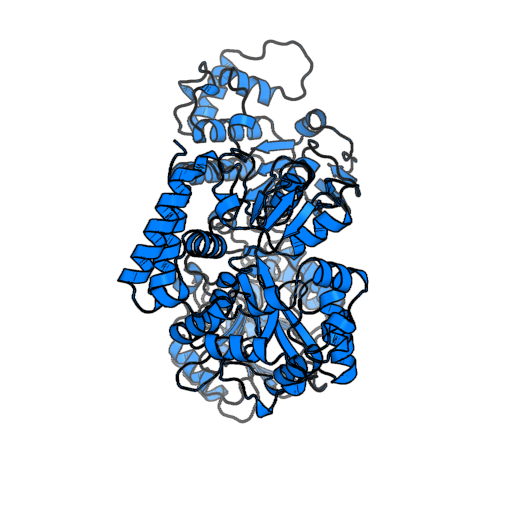 ? 16.067 -16.256 6.398 1.00 89.81 693 TRP A C 1
ATOM 5417 O O . TRP A 1 693 ? 15.623 -17.363 6.097 1.00 89.81 693 TRP A O 1
ATOM 5427 N N . ILE A 1 694 ? 15.712 -15.598 7.502 1.00 93.31 694 ILE A N 1
ATOM 5428 C CA . ILE A 1 694 ? 14.681 -16.063 8.429 1.00 93.31 694 ILE A CA 1
ATOM 5429 C C . ILE A 1 694 ? 13.727 -14.900 8.667 1.00 93.31 694 ILE A C 1
ATOM 5431 O O . ILE A 1 694 ? 14.122 -13.882 9.232 1.00 93.31 694 ILE A O 1
ATOM 5435 N N . ASP A 1 695 ? 12.482 -15.061 8.249 1.00 94.81 695 ASP A N 1
ATOM 5436 C CA . ASP A 1 695 ? 11.384 -14.218 8.690 1.00 94.81 695 ASP A CA 1
ATOM 5437 C C . ASP A 1 695 ? 10.886 -14.708 10.040 1.00 94.81 695 ASP A C 1
ATOM 5439 O O . ASP A 1 695 ? 10.814 -15.911 10.314 1.00 94.81 695 ASP A O 1
ATOM 5443 N N . THR A 1 696 ? 10.584 -13.761 10.912 1.00 96.81 696 THR A N 1
ATOM 5444 C CA . THR A 1 696 ? 10.309 -14.018 12.319 1.00 96.81 696 THR A CA 1
ATOM 5445 C C . THR A 1 696 ? 8.848 -13.758 12.649 1.00 96.81 696 THR A C 1
ATOM 5447 O O . THR A 1 696 ? 8.080 -13.284 11.822 1.00 96.81 696 THR A O 1
ATOM 5450 N N . PHE A 1 697 ? 8.441 -14.094 13.863 1.00 98.06 697 PHE A N 1
ATOM 5451 C CA . PHE A 1 697 ? 7.318 -13.468 14.536 1.00 98.06 697 PHE A CA 1
ATOM 5452 C C . PHE A 1 697 ? 7.874 -12.430 15.507 1.00 98.06 697 PHE A C 1
ATOM 5454 O O . PHE A 1 697 ? 8.731 -12.770 16.321 1.00 98.06 697 PHE A O 1
ATOM 5461 N N . ALA A 1 698 ? 7.374 -11.201 15.437 1.00 97.31 698 ALA A N 1
ATOM 5462 C CA . ALA A 1 698 ? 7.637 -10.118 16.380 1.00 97.31 698 ALA A CA 1
ATOM 5463 C C . ALA A 1 698 ? 6.299 -9.541 16.859 1.00 97.31 698 ALA A C 1
ATOM 5465 O O . ALA A 1 698 ? 5.350 -9.451 16.078 1.00 97.31 698 ALA A O 1
ATOM 5466 N N . ILE A 1 699 ? 6.199 -9.153 18.129 1.00 97.56 699 ILE A N 1
ATOM 5467 C CA . ILE A 1 699 ? 4.975 -8.553 18.676 1.00 97.56 699 ILE A CA 1
ATOM 5468 C C . ILE A 1 699 ? 5.141 -7.039 18.668 1.00 97.56 699 ILE A C 1
ATOM 5470 O O . ILE A 1 699 ? 6.174 -6.523 19.093 1.00 97.56 699 ILE A O 1
ATOM 5474 N N . SER A 1 700 ? 4.131 -6.334 18.164 1.00 95.62 700 SER A N 1
ATOM 5475 C CA . SER A 1 700 ? 4.132 -4.872 18.144 1.00 95.62 700 SER A CA 1
ATOM 5476 C C . SER A 1 700 ? 4.188 -4.298 19.561 1.00 95.62 700 SER A C 1
ATOM 5478 O O . SER A 1 700 ? 3.554 -4.831 20.470 1.00 95.62 700 SER A O 1
ATOM 5480 N N . ASN A 1 701 ? 4.899 -3.191 19.759 1.00 92.56 701 ASN A N 1
ATOM 5481 C CA . ASN A 1 701 ? 4.965 -2.509 21.054 1.00 92.56 701 ASN A CA 1
ATOM 5482 C C . ASN A 1 701 ? 3.579 -2.017 21.534 1.00 92.56 701 ASN A C 1
ATOM 5484 O O . ASN A 1 701 ? 3.280 -2.052 22.721 1.00 92.56 701 ASN A O 1
ATOM 5488 N N . GLU A 1 702 ? 2.695 -1.652 20.602 1.00 91.50 702 GLU A N 1
ATOM 5489 C CA . GLU A 1 702 ? 1.324 -1.181 20.871 1.00 91.50 702 GLU A CA 1
ATOM 5490 C C . GLU A 1 702 ? 0.265 -2.261 20.552 1.00 91.50 702 GLU A C 1
ATOM 5492 O O . GLU A 1 702 ? -0.861 -1.948 20.159 1.00 91.50 702 GLU A O 1
ATOM 5497 N N . ALA A 1 703 ? 0.633 -3.545 20.655 1.00 91.88 703 ALA A N 1
ATOM 5498 C CA . ALA A 1 703 ? -0.287 -4.661 20.432 1.00 91.88 703 ALA A CA 1
ATOM 5499 C C . ALA A 1 703 ? -1.435 -4.656 21.458 1.00 91.88 703 ALA A C 1
ATOM 5501 O O . ALA A 1 703 ? -1.207 -4.603 22.667 1.00 91.88 703 ALA A O 1
ATOM 5502 N N . GLU A 1 704 ? -2.675 -4.783 20.980 1.00 90.88 704 GLU A N 1
ATOM 5503 C CA . GLU A 1 704 ? -3.874 -4.833 21.829 1.00 90.88 704 GLU A CA 1
ATOM 5504 C C . GLU A 1 704 ? -4.216 -6.278 22.230 1.00 90.88 704 GLU A C 1
ATOM 5506 O O . GLU A 1 704 ? -4.742 -6.514 23.316 1.00 90.88 704 GLU A O 1
ATOM 5511 N N . ASN A 1 705 ? -3.895 -7.250 21.367 1.00 93.56 705 ASN A N 1
ATOM 5512 C CA . ASN A 1 705 ? -4.298 -8.656 21.492 1.00 93.56 705 ASN A CA 1
ATOM 5513 C C . ASN A 1 705 ? -3.073 -9.582 21.600 1.00 93.56 705 ASN A C 1
ATOM 5515 O O . ASN A 1 705 ? -2.793 -10.414 20.733 1.00 93.56 705 ASN A O 1
ATOM 5519 N N . ILE A 1 706 ? -2.291 -9.394 22.666 1.00 95.81 706 ILE A N 1
ATOM 5520 C CA . ILE A 1 706 ? -1.006 -10.083 22.876 1.00 95.81 706 ILE A CA 1
ATOM 5521 C C . ILE A 1 706 ? -1.193 -11.601 23.041 1.00 95.81 706 ILE A C 1
ATOM 5523 O O . ILE A 1 706 ? -0.442 -12.386 22.463 1.00 95.81 706 ILE A O 1
ATOM 5527 N N . ASP A 1 707 ? -2.191 -12.040 23.812 1.00 96.06 707 ASP A N 1
ATOM 5528 C CA . ASP A 1 707 ? -2.421 -13.472 24.044 1.00 96.06 707 ASP A CA 1
ATOM 5529 C C . ASP A 1 707 ? -2.890 -14.182 22.763 1.00 96.06 707 ASP A C 1
ATOM 5531 O O . ASP A 1 707 ? -2.492 -15.317 22.493 1.00 96.06 707 ASP A O 1
ATOM 5535 N N . GLU A 1 708 ? -3.677 -13.499 21.932 1.00 96.62 708 GLU A N 1
ATOM 5536 C CA . GLU A 1 708 ? -4.084 -13.967 20.610 1.00 96.62 708 GLU A CA 1
ATOM 5537 C C . GLU A 1 708 ? -2.879 -14.094 19.662 1.00 96.62 708 GLU A C 1
ATOM 5539 O O . GLU A 1 708 ? -2.803 -15.058 18.894 1.00 96.62 708 GLU A O 1
ATOM 5544 N N . ALA A 1 709 ? -1.904 -13.180 19.745 1.00 97.81 709 ALA A N 1
ATOM 5545 C CA . ALA A 1 709 ? -0.668 -13.258 18.968 1.00 97.81 709 ALA A CA 1
ATOM 5546 C C . ALA A 1 709 ? 0.159 -14.498 19.351 1.00 97.81 709 ALA A C 1
ATOM 5548 O O . ALA A 1 709 ? 0.571 -15.258 18.472 1.00 97.81 709 ALA A O 1
ATOM 5549 N N . TYR A 1 710 ? 0.325 -14.775 20.650 1.00 98.31 710 TYR A N 1
ATOM 5550 C CA . TYR A 1 710 ? 0.979 -16.006 21.117 1.00 98.31 710 TYR A CA 1
ATOM 5551 C C . TYR A 1 710 ? 0.209 -17.270 20.718 1.00 98.31 710 TYR A C 1
ATOM 5553 O O . TYR A 1 710 ? 0.821 -18.273 20.338 1.00 98.31 710 TYR A O 1
ATOM 5561 N N . ALA A 1 711 ? -1.126 -17.236 20.759 1.00 97.69 711 ALA A N 1
ATOM 5562 C CA . ALA A 1 711 ? -1.951 -18.349 20.300 1.00 97.69 711 ALA A CA 1
ATOM 5563 C C . ALA A 1 711 ? -1.703 -18.656 18.815 1.00 97.69 711 ALA A C 1
ATOM 5565 O O . ALA A 1 711 ? -1.550 -19.823 18.452 1.00 97.69 711 ALA A O 1
ATOM 5566 N N . TRP A 1 712 ? -1.592 -17.627 17.970 1.00 98.12 712 TRP A N 1
ATOM 5567 C CA . TRP A 1 712 ? -1.277 -17.794 16.551 1.00 98.12 712 TRP A CA 1
ATOM 5568 C C . TRP A 1 712 ? 0.127 -18.349 16.313 1.00 98.12 712 TRP A C 1
ATOM 5570 O O . TRP A 1 712 ? 0.276 -19.276 15.519 1.00 98.12 712 TRP A O 1
ATOM 5580 N N . ILE A 1 713 ? 1.144 -17.846 17.027 1.00 98.19 713 ILE A N 1
ATOM 5581 C CA . ILE A 1 713 ? 2.517 -18.376 16.942 1.00 98.19 713 ILE A CA 1
ATOM 5582 C C . ILE A 1 713 ? 2.510 -19.876 17.254 1.00 98.19 713 ILE A C 1
ATOM 5584 O O . ILE A 1 713 ? 2.979 -20.683 16.453 1.00 98.19 713 ILE A O 1
ATOM 5588 N N . ASN A 1 714 ? 1.916 -20.272 18.381 1.00 98.12 714 ASN A N 1
ATOM 5589 C CA . ASN A 1 714 ? 1.859 -21.676 18.787 1.00 98.12 714 ASN A CA 1
ATOM 5590 C C . ASN A 1 714 ? 1.086 -22.549 17.796 1.00 98.12 714 ASN A C 1
ATOM 5592 O O . ASN A 1 714 ? 1.512 -23.667 17.516 1.00 98.12 714 ASN A O 1
ATOM 5596 N N . PHE A 1 715 ? -0.024 -22.041 17.259 1.00 98.06 715 PHE A N 1
ATOM 5597 C CA . PHE A 1 715 ? -0.829 -22.743 16.267 1.00 98.06 715 PHE A CA 1
ATOM 5598 C C . PHE A 1 715 ? -0.057 -22.972 14.965 1.00 98.06 715 PHE A C 1
ATOM 5600 O O . PHE A 1 715 ? -0.007 -24.097 14.471 1.00 98.06 715 PHE A O 1
ATOM 5607 N N . ILE A 1 716 ? 0.575 -21.935 14.414 1.00 97.56 716 ILE A N 1
ATOM 5608 C CA . ILE A 1 716 ? 1.321 -22.046 13.156 1.00 97.56 716 ILE A CA 1
ATOM 5609 C C . ILE A 1 716 ? 2.555 -22.937 13.307 1.00 97.56 716 ILE A C 1
ATOM 5611 O O . ILE A 1 716 ? 2.876 -23.687 12.387 1.00 97.56 716 ILE A O 1
ATOM 5615 N N . MET A 1 717 ? 3.212 -22.909 14.468 1.00 97.44 717 MET A N 1
ATOM 5616 C CA . MET A 1 717 ? 4.397 -23.731 14.717 1.00 97.44 717 MET A CA 1
ATOM 5617 C C . MET A 1 717 ? 4.086 -25.214 14.955 1.00 97.44 717 MET A C 1
ATOM 5619 O O . MET A 1 717 ? 5.022 -26.009 15.023 1.00 97.44 717 MET A O 1
ATOM 5623 N N . MET A 1 718 ? 2.816 -25.632 15.026 1.00 97.06 718 MET A N 1
ATOM 5624 C CA . MET A 1 718 ? 2.468 -27.059 15.006 1.00 97.06 718 MET A CA 1
ATOM 5625 C C . MET A 1 718 ? 2.932 -27.699 13.682 1.00 97.06 718 MET A C 1
ATOM 5627 O O . MET A 1 718 ? 2.605 -27.158 12.620 1.00 97.06 718 MET A O 1
ATOM 5631 N N . PRO A 1 719 ? 3.659 -28.836 13.705 1.00 96.31 719 PRO A N 1
ATOM 5632 C CA . PRO A 1 719 ? 4.266 -29.428 12.507 1.00 96.31 719 PRO A CA 1
ATOM 5633 C C . PRO A 1 719 ? 3.295 -29.628 11.338 1.00 96.31 719 PRO A C 1
ATOM 5635 O O . PRO A 1 719 ? 3.637 -29.350 10.190 1.00 96.31 719 PRO A O 1
ATOM 5638 N N . GLU A 1 720 ? 2.066 -30.056 11.619 1.00 96.00 720 GLU A N 1
ATOM 5639 C CA . GLU A 1 720 ? 1.009 -30.262 10.632 1.00 96.00 720 GLU A CA 1
ATOM 5640 C C . GLU A 1 720 ? 0.504 -28.961 9.990 1.00 96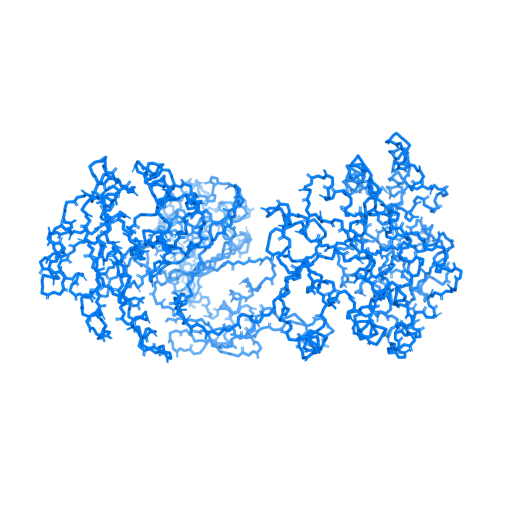.00 720 GLU A C 1
ATOM 5642 O O . GLU A 1 720 ? 0.195 -28.951 8.800 1.00 96.00 720 GLU A O 1
ATOM 5647 N N . ASN A 1 721 ? 0.446 -27.857 10.739 1.00 96.56 721 ASN A N 1
ATOM 5648 C CA . ASN A 1 721 ? 0.020 -26.555 10.221 1.00 96.56 721 ASN A CA 1
ATOM 5649 C C . ASN A 1 721 ? 1.153 -25.902 9.424 1.00 96.56 721 ASN A C 1
ATOM 5651 O O . ASN A 1 721 ? 0.938 -25.397 8.325 1.00 96.56 721 ASN A O 1
ATOM 5655 N N . ALA A 1 722 ? 2.379 -25.985 9.933 1.00 96.00 722 ALA A N 1
ATOM 5656 C CA . ALA A 1 722 ? 3.577 -25.546 9.235 1.00 96.00 722 ALA A CA 1
ATOM 5657 C C . ALA A 1 722 ? 3.759 -26.259 7.879 1.00 96.00 722 ALA A C 1
ATOM 5659 O O . ALA A 1 722 ? 4.041 -25.618 6.864 1.00 96.00 722 ALA A O 1
ATOM 5660 N N . ALA A 1 723 ? 3.512 -27.572 7.827 1.00 94.56 723 ALA A N 1
ATOM 5661 C CA . ALA A 1 723 ? 3.609 -28.368 6.605 1.00 94.56 723 ALA A CA 1
ATOM 5662 C C . ALA A 1 723 ? 2.663 -27.904 5.485 1.00 94.56 723 ALA A C 1
ATOM 5664 O O . ALA A 1 723 ? 2.998 -28.019 4.300 1.00 94.56 723 ALA A O 1
ATOM 5665 N N . VAL A 1 724 ? 1.496 -27.355 5.840 1.00 94.25 724 VAL A N 1
ATOM 5666 C CA . VAL A 1 724 ? 0.541 -26.779 4.883 1.00 94.25 724 VAL A CA 1
ATOM 5667 C C . VAL A 1 724 ? 1.151 -25.574 4.169 1.00 94.25 724 VAL A C 1
ATOM 5669 O O . VAL A 1 724 ? 1.064 -25.479 2.941 1.00 94.25 724 VAL A O 1
ATOM 5672 N N . ILE A 1 725 ? 1.820 -24.689 4.915 1.00 91.94 725 ILE A N 1
ATOM 5673 C CA . ILE A 1 725 ? 2.497 -23.513 4.355 1.00 91.94 725 ILE A CA 1
ATOM 5674 C C . ILE A 1 725 ? 3.587 -23.974 3.387 1.00 91.94 725 ILE A C 1
ATOM 5676 O O . ILE A 1 725 ? 3.563 -23.585 2.220 1.00 91.94 725 ILE A O 1
ATOM 5680 N N . THR A 1 726 ? 4.464 -24.886 3.818 1.00 89.31 726 THR A N 1
ATOM 5681 C CA . THR A 1 726 ? 5.543 -25.422 2.972 1.00 89.31 726 THR A CA 1
ATOM 5682 C C . THR A 1 726 ? 5.038 -26.122 1.716 1.00 89.31 726 THR A C 1
ATOM 5684 O O . THR A 1 726 ? 5.618 -25.973 0.640 1.00 89.31 726 THR A O 1
ATOM 5687 N N . SER A 1 727 ? 3.927 -26.849 1.808 1.00 88.19 727 SER A N 1
ATOM 5688 C CA . SER A 1 727 ? 3.345 -27.536 0.651 1.00 88.19 727 SER A CA 1
ATOM 5689 C C . SER A 1 727 ? 2.748 -26.567 -0.371 1.00 88.19 727 SER A C 1
ATOM 5691 O O . SER A 1 727 ? 2.805 -26.836 -1.569 1.00 88.19 727 SER A O 1
ATOM 5693 N N . LYS A 1 728 ? 2.186 -25.436 0.076 1.00 84.69 728 LYS A N 1
ATOM 5694 C CA . LYS A 1 728 ? 1.559 -24.448 -0.814 1.00 84.69 728 LYS A CA 1
ATOM 5695 C C . LYS A 1 728 ? 2.538 -23.451 -1.410 1.00 84.69 728 LYS A C 1
ATOM 5697 O O . LYS A 1 728 ? 2.446 -23.149 -2.597 1.00 84.69 728 LYS A O 1
ATOM 5702 N N . THR A 1 729 ? 3.430 -22.906 -0.592 1.00 79.56 729 THR A N 1
ATOM 5703 C CA . THR A 1 729 ? 4.304 -21.798 -0.999 1.00 79.56 729 THR A CA 1
ATOM 5704 C C . THR A 1 729 ? 5.670 -22.283 -1.472 1.00 79.56 729 THR A C 1
ATOM 5706 O O . THR A 1 729 ? 6.317 -21.613 -2.276 1.00 79.56 729 THR A O 1
ATOM 5709 N N . GLY A 1 730 ? 6.101 -23.455 -0.997 1.00 79.06 730 GLY A N 1
ATOM 5710 C CA . GLY A 1 730 ? 7.471 -23.935 -1.142 1.00 79.06 730 GLY A CA 1
ATOM 5711 C C . GLY A 1 730 ? 8.448 -23.326 -0.133 1.00 79.06 730 GLY A C 1
ATOM 5712 O O . GLY A 1 730 ? 9.600 -23.741 -0.122 1.00 79.06 730 GLY A O 1
ATOM 5713 N N . TYR A 1 731 ? 8.019 -22.387 0.718 1.00 82.38 731 TYR A N 1
ATOM 5714 C CA . TYR A 1 731 ? 8.861 -21.842 1.785 1.00 82.38 731 TYR A CA 1
ATOM 5715 C C . TYR A 1 731 ? 8.955 -22.804 2.963 1.00 82.38 731 TYR A C 1
ATOM 5717 O O . TYR A 1 731 ? 8.001 -23.507 3.301 1.00 82.38 731 TYR A O 1
ATOM 5725 N N . LEU A 1 732 ? 10.106 -22.827 3.620 1.00 88.69 732 LEU A N 1
ATOM 5726 C CA . LEU A 1 732 ? 10.322 -23.698 4.762 1.00 88.69 732 LEU A CA 1
ATOM 5727 C C . LEU A 1 732 ? 9.858 -22.982 6.024 1.00 88.69 732 LEU A C 1
ATOM 5729 O O . LEU A 1 732 ? 10.156 -21.810 6.233 1.00 88.69 732 LEU A O 1
ATOM 5733 N N . VAL A 1 733 ? 9.128 -23.689 6.876 1.00 93.88 733 VAL A N 1
ATOM 5734 C CA . VAL A 1 733 ? 8.739 -23.173 8.189 1.00 93.88 733 VAL A CA 1
ATOM 5735 C C . VAL A 1 733 ? 9.742 -23.691 9.213 1.00 93.88 733 VAL A C 1
ATOM 5737 O O . VAL A 1 733 ? 10.167 -24.842 9.153 1.00 93.88 733 VAL A O 1
ATOM 5740 N N . ALA A 1 734 ? 10.107 -22.867 10.190 1.00 95.06 734 ALA A N 1
ATOM 5741 C CA . ALA A 1 734 ? 11.038 -23.203 11.266 1.00 95.06 734 ALA A CA 1
ATOM 5742 C C . ALA A 1 734 ? 10.486 -24.237 12.270 1.00 95.06 734 ALA A C 1
ATOM 5744 O O . ALA A 1 734 ? 11.061 -24.448 13.336 1.00 95.06 734 ALA A O 1
ATOM 5745 N N . SER A 1 735 ? 9.347 -24.858 11.952 1.00 96.12 735 SER A N 1
ATOM 5746 C CA . SER A 1 735 ? 8.705 -25.874 12.772 1.00 96.12 735 SER A CA 1
ATOM 5747 C C . SER A 1 735 ? 9.398 -27.222 12.592 1.00 96.12 735 SER A C 1
ATOM 5749 O O . SER A 1 735 ? 9.551 -27.735 11.475 1.00 96.12 735 SER A O 1
ATOM 5751 N N . LYS A 1 736 ? 9.798 -27.815 13.713 1.00 93.06 736 LYS A N 1
ATOM 5752 C CA . LYS A 1 736 ? 10.505 -29.088 13.784 1.00 93.06 736 LYS A CA 1
ATOM 5753 C C . LYS A 1 736 ? 9.629 -30.220 13.248 1.00 93.06 736 LYS A C 1
ATOM 5755 O O . LYS A 1 736 ? 8.547 -30.487 13.756 1.00 93.06 736 LYS A O 1
ATOM 5760 N N . GLY A 1 737 ? 10.120 -30.928 12.232 1.00 88.62 737 GLY A N 1
ATOM 5761 C CA . GLY A 1 737 ? 9.405 -32.057 11.624 1.00 88.62 737 GLY A CA 1
ATOM 5762 C C . GLY A 1 737 ? 8.306 -31.669 10.627 1.00 88.62 737 GLY A C 1
ATOM 5763 O O . GLY A 1 737 ? 7.694 -32.560 10.046 1.00 88.62 737 GLY A O 1
ATOM 5764 N N . SER A 1 738 ? 8.084 -30.376 10.362 1.00 92.31 738 SER A N 1
ATOM 5765 C CA . SER A 1 738 ? 7.094 -29.920 9.371 1.00 92.31 738 SER A CA 1
ATOM 5766 C C . SER A 1 738 ? 7.408 -30.383 7.941 1.00 92.31 738 SER A C 1
ATOM 5768 O O . SER A 1 738 ? 6.502 -30.749 7.194 1.00 92.31 738 SER A O 1
ATOM 5770 N N . LEU A 1 739 ? 8.691 -30.458 7.566 1.00 88.75 739 LEU A N 1
ATOM 5771 C CA . LEU A 1 739 ? 9.122 -30.943 6.250 1.00 88.75 739 LEU A CA 1
ATOM 5772 C C . LEU A 1 739 ? 8.696 -32.399 5.990 1.00 88.75 739 LEU A C 1
ATOM 5774 O O . LEU A 1 739 ? 8.278 -32.724 4.879 1.00 88.75 739 LEU A O 1
ATOM 5778 N N . GLU A 1 740 ? 8.744 -33.259 7.011 1.00 90.62 740 GLU A N 1
ATOM 5779 C CA . GLU A 1 740 ? 8.341 -34.671 6.917 1.00 90.62 740 GLU A CA 1
ATOM 5780 C C . GLU A 1 740 ? 6.843 -34.842 6.639 1.00 90.62 740 GLU A C 1
ATOM 5782 O O . GLU A 1 740 ? 6.425 -35.853 6.076 1.00 90.62 740 GLU A O 1
ATOM 5787 N N . LEU A 1 741 ? 6.045 -33.846 7.025 1.00 93.31 741 LEU A N 1
ATOM 5788 C CA . LEU A 1 741 ? 4.597 -33.806 6.839 1.00 93.31 741 LEU A CA 1
ATOM 5789 C C . LEU A 1 741 ? 4.183 -33.012 5.588 1.00 93.31 741 LEU A C 1
ATOM 5791 O O . LEU A 1 741 ? 2.997 -32.955 5.263 1.00 93.31 741 LEU A O 1
ATOM 5795 N N . SER A 1 742 ? 5.140 -32.384 4.898 1.00 91.38 742 SER A N 1
ATOM 5796 C CA . SER A 1 742 ? 4.889 -31.610 3.680 1.00 91.38 742 SER A CA 1
ATOM 5797 C C . SER A 1 742 ? 4.663 -32.509 2.457 1.00 91.38 742 SER A C 1
ATOM 5799 O O . SER A 1 742 ? 4.865 -33.725 2.503 1.00 91.38 742 SER A O 1
ATOM 5801 N N . SER A 1 743 ? 4.225 -31.918 1.339 1.00 89.31 743 SER A N 1
ATOM 5802 C CA . SER A 1 743 ? 3.996 -32.663 0.096 1.00 89.31 743 SER A CA 1
ATOM 5803 C C . SER A 1 743 ? 5.246 -33.453 -0.346 1.00 89.31 743 SER A C 1
ATOM 5805 O O . SER A 1 743 ? 6.364 -32.934 -0.226 1.00 89.31 743 SER A O 1
ATOM 5807 N N . PRO A 1 744 ? 5.090 -34.677 -0.897 1.00 87.00 744 PRO A N 1
ATOM 5808 C CA . PRO A 1 744 ? 6.216 -35.479 -1.383 1.00 87.00 744 PRO A CA 1
ATOM 5809 C C . PRO A 1 744 ? 7.113 -34.726 -2.371 1.00 87.00 744 PRO A C 1
ATOM 5811 O O . PRO A 1 744 ? 8.327 -34.918 -2.385 1.00 87.00 744 PRO A O 1
ATOM 5814 N N . GLU A 1 745 ? 6.523 -33.848 -3.183 1.00 82.75 745 GLU A N 1
ATOM 5815 C CA . GLU A 1 745 ? 7.226 -33.011 -4.147 1.00 82.75 745 GLU A CA 1
ATOM 5816 C C . GLU A 1 745 ? 8.125 -31.976 -3.460 1.00 82.75 745 GLU A C 1
ATOM 5818 O O . GLU A 1 745 ? 9.296 -31.859 -3.823 1.00 82.75 745 GLU A O 1
ATOM 5823 N N . SER A 1 746 ? 7.605 -31.244 -2.464 1.00 82.56 746 SER A N 1
ATOM 5824 C CA . SER A 1 746 ? 8.394 -30.270 -1.692 1.00 82.56 746 SER A CA 1
ATOM 5825 C C . SER A 1 746 ? 9.524 -30.954 -0.926 1.00 82.56 746 SER A C 1
ATOM 5827 O O . SER A 1 746 ? 10.664 -30.493 -0.980 1.00 82.56 746 SER A O 1
ATOM 5829 N N . LYS A 1 747 ? 9.233 -32.088 -0.275 1.00 86.50 747 LYS A N 1
ATOM 5830 C CA . LYS A 1 747 ? 10.233 -32.866 0.463 1.00 86.50 747 LYS A CA 1
ATOM 5831 C C . LYS A 1 747 ? 11.370 -33.332 -0.446 1.00 86.50 747 LYS A C 1
ATOM 5833 O O . LYS A 1 747 ? 12.537 -33.109 -0.135 1.00 86.50 747 LYS A O 1
ATOM 5838 N N . LYS A 1 748 ? 11.035 -33.914 -1.600 1.00 84.56 748 LYS A N 1
ATOM 5839 C CA . LYS A 1 748 ? 12.027 -34.392 -2.567 1.00 84.56 748 LYS A CA 1
ATOM 5840 C C . LYS A 1 748 ? 12.932 -33.263 -3.069 1.00 84.56 748 LYS A C 1
ATOM 5842 O O . LYS A 1 748 ? 14.145 -33.437 -3.114 1.00 84.56 748 LYS A O 1
ATOM 5847 N N . LEU A 1 749 ? 12.362 -32.110 -3.427 1.00 80.00 749 LEU A N 1
ATOM 5848 C CA . LEU A 1 749 ? 13.142 -30.958 -3.898 1.00 80.00 749 LEU A CA 1
ATOM 5849 C C . LEU A 1 749 ? 14.107 -30.440 -2.826 1.00 80.00 749 LEU A C 1
ATOM 5851 O O . LEU A 1 749 ? 15.244 -30.086 -3.146 1.00 80.00 749 LEU A O 1
ATOM 5855 N N . PHE A 1 750 ? 13.677 -30.435 -1.563 1.00 85.25 750 PHE A N 1
ATOM 5856 C CA . PHE A 1 750 ? 14.536 -30.071 -0.442 1.00 85.25 750 PHE A CA 1
ATOM 5857 C C . PHE A 1 750 ? 15.693 -31.063 -0.269 1.00 85.25 750 PHE A C 1
ATOM 5859 O O . PHE A 1 750 ? 16.848 -30.643 -0.263 1.00 85.25 750 PHE A O 1
ATOM 5866 N N . GLU A 1 751 ? 15.408 -32.367 -0.198 1.00 86.00 751 GLU A N 1
ATOM 5867 C CA . GLU A 1 751 ? 16.422 -33.421 -0.024 1.00 86.00 751 GLU A CA 1
ATOM 5868 C C . GLU A 1 751 ? 17.423 -33.487 -1.191 1.00 86.00 751 GLU A C 1
ATOM 5870 O O . GLU A 1 751 ? 18.600 -33.780 -0.986 1.00 86.00 751 GLU A O 1
ATOM 5875 N N . GLU A 1 752 ? 16.986 -33.181 -2.417 1.00 83.12 752 GLU A N 1
ATOM 5876 C CA . GLU A 1 752 ? 17.864 -33.093 -3.592 1.00 83.12 752 GLU A CA 1
ATOM 5877 C C . GLU A 1 752 ? 18.770 -31.853 -3.571 1.00 83.12 752 GLU A C 1
ATOM 5879 O O . GLU A 1 752 ? 19.851 -31.873 -4.163 1.00 83.12 752 GLU A O 1
ATOM 5884 N N . SER A 1 753 ? 18.343 -30.777 -2.903 1.00 80.25 753 SER A N 1
ATOM 5885 C CA . SER A 1 753 ? 19.066 -29.497 -2.878 1.00 80.25 753 SER A CA 1
ATOM 5886 C C . SER A 1 753 ? 19.982 -29.358 -1.660 1.00 80.25 753 SER A C 1
ATOM 5888 O O . SER A 1 753 ? 21.055 -28.758 -1.748 1.00 80.25 753 SER A O 1
ATOM 5890 N N . PHE A 1 754 ? 19.590 -29.920 -0.517 1.00 85.19 754 PHE A N 1
ATOM 5891 C CA . PHE A 1 754 ? 20.270 -29.735 0.760 1.00 85.19 754 PHE A CA 1
ATOM 5892 C C . PHE A 1 754 ? 20.778 -31.054 1.337 1.00 85.19 754 PHE A C 1
ATOM 5894 O O . PHE A 1 754 ? 20.010 -31.910 1.764 1.00 85.19 754 PHE A O 1
ATOM 5901 N N . SER A 1 755 ? 22.103 -31.181 1.443 1.00 86.12 755 SER A N 1
ATOM 5902 C CA . SER A 1 755 ? 22.711 -32.176 2.326 1.00 86.12 755 SER A CA 1
ATOM 5903 C C . SER A 1 755 ? 22.667 -31.693 3.789 1.00 86.12 755 SER A C 1
ATOM 5905 O O . SER A 1 755 ? 22.622 -30.484 4.041 1.00 86.12 755 SER A O 1
ATOM 5907 N N . PRO A 1 756 ? 22.766 -32.593 4.785 1.00 83.44 756 PRO A N 1
ATOM 5908 C CA . PRO A 1 756 ? 22.908 -32.191 6.188 1.00 83.44 756 PRO A CA 1
ATOM 5909 C C . PRO A 1 756 ? 24.116 -31.273 6.450 1.00 83.44 756 PRO A C 1
ATOM 5911 O O . PRO A 1 756 ? 24.090 -30.459 7.371 1.00 83.44 756 PRO A O 1
ATOM 5914 N N . GLU A 1 757 ? 25.177 -31.393 5.648 1.00 85.69 757 GLU A N 1
ATOM 5915 C CA . GLU A 1 757 ? 26.347 -30.511 5.708 1.00 85.69 757 GLU A CA 1
ATOM 5916 C C . GLU A 1 757 ? 26.031 -29.118 5.147 1.00 85.69 757 GLU A C 1
ATOM 5918 O O . GLU A 1 757 ? 26.392 -28.118 5.765 1.00 85.69 757 GLU A O 1
ATOM 5923 N N . ASN A 1 758 ? 25.271 -29.043 4.047 1.00 87.56 758 ASN A N 1
ATOM 5924 C CA . ASN A 1 758 ? 24.822 -27.778 3.462 1.00 87.56 758 ASN A CA 1
ATOM 5925 C C . ASN A 1 758 ? 23.973 -26.978 4.451 1.00 87.56 758 ASN A C 1
ATOM 5927 O O . ASN A 1 758 ? 24.191 -25.779 4.587 1.00 87.56 758 ASN A O 1
ATOM 5931 N N . ILE A 1 759 ? 23.051 -27.639 5.163 1.00 85.75 759 ILE A N 1
ATOM 5932 C CA . ILE A 1 759 ? 22.187 -26.996 6.167 1.00 85.75 759 ILE A CA 1
ATOM 5933 C C . ILE A 1 759 ? 23.030 -26.396 7.300 1.00 85.75 759 ILE A C 1
ATOM 5935 O O . ILE A 1 759 ? 22.845 -25.238 7.666 1.00 85.75 759 ILE A O 1
ATOM 5939 N N . LYS A 1 760 ? 24.020 -27.142 7.805 1.00 86.25 760 LYS A N 1
ATOM 5940 C CA . LYS A 1 760 ? 24.938 -26.652 8.849 1.00 86.25 760 LYS A CA 1
ATOM 5941 C C . LYS A 1 760 ? 25.839 -25.509 8.380 1.00 86.25 760 LYS A C 1
ATOM 5943 O O . LYS A 1 760 ? 26.322 -24.741 9.207 1.00 86.25 760 LYS A O 1
ATOM 5948 N N . ASN A 1 761 ? 26.090 -25.408 7.076 1.00 90.06 761 ASN A N 1
ATOM 5949 C CA . ASN A 1 761 ? 26.934 -24.375 6.483 1.00 90.06 761 ASN A CA 1
ATOM 5950 C C . ASN A 1 761 ? 26.142 -23.159 5.959 1.00 90.06 761 ASN A C 1
ATOM 5952 O O . ASN A 1 761 ? 26.737 -22.278 5.335 1.00 90.06 761 ASN A O 1
ATOM 5956 N N . ILE A 1 762 ? 24.825 -23.078 6.199 1.00 90.75 762 ILE A N 1
ATOM 5957 C CA . ILE A 1 762 ? 24.029 -21.903 5.822 1.00 90.75 762 ILE A CA 1
ATOM 5958 C C . ILE A 1 762 ? 24.604 -20.652 6.496 1.00 90.75 762 ILE A C 1
ATOM 5960 O O . ILE A 1 762 ? 24.851 -20.607 7.703 1.00 90.75 762 ILE A O 1
ATOM 5964 N N . LYS A 1 763 ? 24.813 -19.607 5.695 1.00 91.00 763 LYS A N 1
ATOM 5965 C CA . LYS A 1 763 ? 25.239 -18.285 6.149 1.00 91.00 763 LYS A CA 1
ATOM 5966 C C . LYS A 1 763 ? 24.001 -17.444 6.422 1.00 91.00 763 LYS A C 1
ATOM 5968 O O . LYS A 1 763 ? 23.506 -16.747 5.537 1.00 91.00 763 LYS A O 1
ATOM 5973 N N . TRP A 1 764 ? 23.481 -17.551 7.640 1.00 88.75 764 TRP A N 1
ATOM 5974 C CA . TRP A 1 764 ? 22.338 -16.758 8.085 1.00 88.75 764 TRP A CA 1
ATOM 5975 C C . TRP A 1 764 ? 22.656 -15.264 8.059 1.00 88.75 764 TRP A C 1
ATOM 5977 O O . TRP A 1 764 ? 23.741 -14.845 8.478 1.00 88.75 764 TRP A O 1
ATOM 5987 N N . TYR A 1 765 ? 21.706 -14.460 7.582 1.00 85.56 765 TYR A N 1
ATOM 5988 C CA . TYR A 1 765 ? 21.783 -13.011 7.724 1.00 85.56 765 TYR A CA 1
ATOM 5989 C C . TYR A 1 765 ? 21.918 -12.636 9.201 1.00 85.56 765 TYR A C 1
ATOM 5991 O O . TYR A 1 765 ? 21.287 -13.223 10.078 1.00 85.56 765 TYR A O 1
ATOM 5999 N N . PHE A 1 766 ? 22.777 -11.659 9.464 1.00 79.94 766 PHE A N 1
ATOM 6000 C CA . PHE A 1 766 ? 23.110 -11.180 10.798 1.00 79.94 766 PHE A CA 1
ATOM 6001 C C . PHE A 1 766 ? 22.641 -9.735 10.954 1.00 79.94 766 PHE A C 1
ATOM 6003 O O . PHE A 1 766 ? 22.459 -9.031 9.961 1.00 79.94 766 PHE A O 1
ATOM 6010 N N . ALA A 1 767 ? 22.449 -9.293 12.197 1.00 76.06 767 ALA A N 1
ATOM 6011 C CA . ALA A 1 767 ? 22.092 -7.909 12.483 1.00 76.06 767 ALA A CA 1
ATOM 6012 C C . ALA A 1 767 ? 23.165 -6.955 11.939 1.00 76.06 767 ALA A C 1
ATOM 6014 O O . ALA A 1 767 ? 24.351 -7.094 12.255 1.00 76.06 767 ALA A O 1
ATOM 6015 N N . LEU A 1 768 ? 22.747 -5.995 11.116 1.00 72.25 768 LEU A N 1
ATOM 6016 C CA . LEU A 1 768 ? 23.656 -5.023 10.523 1.00 72.25 768 LEU A CA 1
ATOM 6017 C C . LEU A 1 768 ? 23.762 -3.781 11.414 1.00 72.25 768 LEU A C 1
ATOM 6019 O O . LEU A 1 768 ? 22.735 -3.230 11.818 1.00 72.25 768 LEU A O 1
ATOM 6023 N N . PRO A 1 769 ? 24.985 -3.298 11.698 1.00 77.75 769 PRO A N 1
ATOM 6024 C CA . PRO A 1 769 ? 25.172 -1.955 12.226 1.00 77.75 769 PRO A CA 1
ATOM 6025 C C . PRO A 1 769 ? 24.586 -0.918 11.265 1.00 77.75 769 PRO A C 1
ATOM 6027 O O . PRO A 1 769 ? 24.620 -1.111 10.051 1.00 77.75 769 PRO A O 1
ATOM 6030 N N . GLU A 1 770 ? 24.127 0.216 11.790 1.00 74.75 770 GLU A N 1
ATOM 6031 C CA . GLU A 1 770 ? 23.518 1.287 10.987 1.00 74.75 770 GLU A CA 1
ATOM 6032 C C . GLU A 1 770 ? 24.415 1.729 9.815 1.00 74.75 770 GLU A C 1
ATOM 6034 O O . GLU A 1 770 ? 23.967 1.785 8.672 1.00 74.75 770 GLU A O 1
ATOM 6039 N N . TYR A 1 771 ? 25.720 1.891 10.062 1.00 81.12 771 TYR A N 1
ATOM 6040 C CA . TYR A 1 771 ? 26.692 2.266 9.029 1.00 81.12 771 TYR A CA 1
ATOM 6041 C C . TYR A 1 771 ? 26.826 1.241 7.891 1.00 81.12 771 TYR A C 1
ATOM 6043 O O . TYR A 1 771 ? 27.269 1.586 6.796 1.00 81.12 771 TYR A O 1
ATOM 6051 N N . ALA A 1 772 ? 26.508 -0.036 8.132 1.00 84.25 772 ALA A N 1
ATOM 6052 C CA . ALA A 1 772 ? 26.659 -1.083 7.128 1.00 84.25 772 ALA A CA 1
ATOM 6053 C C . ALA A 1 772 ? 25.603 -0.936 6.027 1.00 84.25 772 ALA A C 1
ATOM 6055 O O . ALA A 1 772 ? 25.925 -1.123 4.856 1.00 84.25 772 ALA A O 1
ATOM 6056 N N . VAL A 1 773 ? 24.387 -0.513 6.392 1.00 79.56 773 VAL A N 1
ATOM 6057 C CA . VAL A 1 773 ? 23.291 -0.250 5.448 1.00 79.56 773 VAL A CA 1
ATOM 6058 C C . VAL A 1 773 ? 23.677 0.861 4.469 1.00 79.56 773 VAL A C 1
ATOM 6060 O O . VAL A 1 773 ? 23.509 0.704 3.258 1.00 79.56 773 VAL A O 1
ATOM 6063 N N . ASP A 1 774 ? 24.277 1.944 4.970 1.00 83.69 774 ASP A N 1
ATOM 6064 C CA . ASP A 1 774 ? 24.746 3.058 4.138 1.00 83.69 774 ASP A CA 1
ATOM 6065 C C . ASP A 1 774 ? 25.886 2.639 3.198 1.00 83.69 774 ASP A C 1
ATOM 6067 O O . ASP A 1 774 ? 25.909 3.013 2.023 1.00 83.69 774 ASP A O 1
ATOM 6071 N N . ILE A 1 775 ? 26.828 1.828 3.692 1.00 91.31 775 ILE A N 1
ATOM 6072 C CA . ILE A 1 775 ? 27.929 1.292 2.878 1.00 91.31 775 ILE A CA 1
ATOM 6073 C C . ILE A 1 775 ? 27.389 0.411 1.746 1.00 91.31 775 ILE A C 1
ATOM 6075 O O . ILE A 1 775 ? 27.839 0.520 0.605 1.00 91.31 775 ILE A O 1
ATOM 6079 N N . GLU A 1 776 ? 26.430 -0.464 2.036 1.00 90.12 776 GLU A N 1
ATOM 6080 C CA . GLU A 1 776 ? 25.824 -1.331 1.026 1.00 90.12 776 GLU A CA 1
ATOM 6081 C C . GLU A 1 776 ? 25.025 -0.547 -0.019 1.00 90.12 776 GLU A C 1
ATOM 6083 O O . GLU A 1 776 ? 25.063 -0.893 -1.204 1.00 90.12 776 GLU A O 1
ATOM 6088 N N . ALA A 1 777 ? 24.329 0.515 0.396 1.00 85.75 777 ALA A N 1
ATOM 6089 C CA . ALA A 1 777 ? 23.622 1.411 -0.512 1.00 85.75 777 ALA A CA 1
ATOM 6090 C C . ALA A 1 777 ? 24.593 2.119 -1.476 1.00 85.75 777 ALA A C 1
ATOM 6092 O O . ALA A 1 777 ? 24.352 2.109 -2.688 1.00 85.75 777 ALA A O 1
ATOM 6093 N N . ASP A 1 778 ? 25.723 2.634 -0.973 1.00 91.38 778 ASP A N 1
ATOM 6094 C CA . ASP A 1 778 ? 26.790 3.232 -1.796 1.00 91.38 778 ASP A CA 1
ATOM 6095 C C . ASP A 1 778 ? 27.360 2.225 -2.808 1.00 91.38 778 ASP A C 1
ATOM 6097 O O . ASP A 1 778 ? 27.455 2.507 -4.008 1.00 91.38 778 ASP A O 1
ATOM 6101 N N . VAL A 1 779 ? 27.668 1.003 -2.357 1.00 94.38 779 VAL A N 1
ATOM 6102 C CA . VAL A 1 779 ? 28.130 -0.080 -3.240 1.00 94.38 779 VAL A CA 1
ATOM 6103 C C . VAL A 1 779 ? 27.102 -0.387 -4.323 1.00 94.38 779 VAL A C 1
ATOM 6105 O O . VAL A 1 779 ? 27.463 -0.538 -5.495 1.00 94.38 779 VAL A O 1
ATOM 6108 N N . GLN A 1 780 ? 25.819 -0.463 -3.965 1.00 92.50 780 GLN A N 1
ATOM 6109 C CA . GLN A 1 780 ? 24.748 -0.720 -4.919 1.00 92.50 780 GLN A CA 1
ATOM 6110 C C . GLN A 1 780 ? 24.656 0.382 -5.985 1.00 92.50 780 GLN A C 1
ATOM 6112 O O . GLN A 1 780 ? 24.527 0.072 -7.176 1.00 92.50 780 GLN A O 1
ATOM 6117 N N . GLU A 1 781 ? 24.710 1.651 -5.581 1.00 90.44 781 GLU A N 1
ATOM 6118 C CA . GLU A 1 781 ? 24.622 2.798 -6.486 1.00 90.44 781 GLU A CA 1
ATOM 6119 C C . GLU A 1 781 ? 25.815 2.843 -7.448 1.00 90.44 781 GLU A C 1
ATOM 6121 O O . GLU A 1 781 ? 25.637 2.890 -8.672 1.00 90.44 781 GLU A O 1
ATOM 6126 N N . ARG A 1 782 ? 27.035 2.708 -6.918 1.00 94.31 782 ARG A N 1
ATOM 6127 C CA . ARG A 1 782 ? 28.274 2.706 -7.708 1.00 94.31 782 ARG A CA 1
ATOM 6128 C C . ARG A 1 782 ? 28.346 1.525 -8.669 1.00 94.31 782 ARG A C 1
ATOM 6130 O O . ARG A 1 782 ? 28.755 1.697 -9.820 1.00 94.31 782 ARG A O 1
ATOM 6137 N N . LEU A 1 783 ? 27.893 0.341 -8.252 1.00 93.56 783 LEU A N 1
ATOM 6138 C CA . LEU A 1 783 ? 27.813 -0.822 -9.135 1.00 93.56 783 LEU A CA 1
ATOM 6139 C C . LEU A 1 783 ? 26.863 -0.569 -10.309 1.00 93.56 783 LEU A C 1
ATOM 6141 O O . LEU A 1 783 ? 27.182 -0.933 -11.443 1.00 93.56 783 LEU A O 1
ATOM 6145 N N . LYS A 1 784 ? 25.703 0.055 -10.069 1.00 87.75 784 LYS A N 1
ATOM 6146 C CA . LYS A 1 784 ? 24.749 0.394 -11.135 1.00 87.75 784 LYS A CA 1
ATOM 6147 C C . LYS A 1 784 ? 25.320 1.441 -12.091 1.00 87.75 784 LYS A C 1
ATOM 6149 O O . LYS A 1 784 ? 25.210 1.243 -13.301 1.00 87.75 784 LYS A O 1
ATOM 6154 N N . ALA A 1 785 ? 25.974 2.476 -11.562 1.00 87.62 785 ALA A N 1
ATOM 6155 C CA . ALA A 1 785 ? 26.539 3.586 -12.330 1.00 87.62 785 ALA A CA 1
ATOM 6156 C C . ALA A 1 785 ? 27.754 3.204 -13.197 1.00 87.62 785 ALA A C 1
ATOM 6158 O O . ALA A 1 785 ? 27.977 3.820 -14.239 1.00 87.62 785 ALA A O 1
ATOM 6159 N N . ALA A 1 786 ? 28.535 2.190 -12.807 1.00 85.44 786 ALA A N 1
ATOM 6160 C CA . ALA A 1 786 ? 29.712 1.767 -13.566 1.00 85.44 786 ALA A CA 1
ATOM 6161 C C . ALA A 1 786 ? 29.347 1.320 -14.996 1.00 85.44 786 ALA A C 1
ATOM 6163 O O . ALA A 1 786 ? 28.490 0.459 -15.187 1.00 85.44 786 ALA A O 1
ATOM 6164 N N . THR A 1 787 ? 30.002 1.847 -16.026 1.00 68.94 787 THR A N 1
ATOM 6165 C CA . THR A 1 787 ? 29.857 1.333 -17.395 1.00 68.94 787 THR A CA 1
ATOM 6166 C C . THR A 1 787 ? 30.688 0.056 -17.545 1.00 68.94 787 THR A C 1
ATOM 6168 O O . THR A 1 787 ? 31.819 -0.018 -17.069 1.00 68.94 787 THR A O 1
ATOM 6171 N N . GLY A 1 788 ? 30.107 -0.998 -18.129 1.00 55.88 788 GLY A N 1
ATOM 6172 C CA . GLY A 1 788 ? 30.846 -2.236 -18.386 1.00 55.88 788 GLY A CA 1
ATOM 6173 C C . GLY A 1 788 ? 31.928 -1.966 -19.429 1.00 55.88 788 GLY A C 1
ATOM 6174 O O . GLY A 1 788 ? 31.582 -1.680 -20.572 1.00 55.88 788 GLY A O 1
ATOM 6175 N N . ASN A 1 789 ? 33.198 -2.004 -19.022 1.00 42.03 789 ASN A N 1
ATOM 6176 C CA . ASN A 1 789 ? 34.340 -1.891 -19.936 1.00 42.03 789 ASN A CA 1
ATOM 6177 C C . ASN A 1 789 ? 34.515 -3.142 -20.800 1.00 42.03 789 ASN A C 1
ATOM 6179 O O . ASN A 1 789 ? 34.465 -4.269 -20.243 1.00 42.03 789 ASN A O 1
#

Nearest PDB structures (foldseek):
  7xjn-assembly1_A  TM=7.998E-01  e=1.783E-23  Vibrio cholerae O1 biovar El Tor str. N16961
  7xjn-assembly2_B  TM=8.025E-01  e=7.048E-23  Vibrio cholerae O1 biovar El Tor str. N16961
  7xjm-assembly2_B  TM=8.009E-01  e=4.380E-23  Vibrio cholerae O1 biovar El Tor str. N16961
  6nlp-assembly2_B  TM=7.669E-01  e=1.216E-19  Escherichia coli 1-392-07_S4_C3
  4edp-assembly2_B  TM=8.191E-01  e=3.150E-19  Clostridium perfringens ATCC 13124

Organism: NCBI:txid53620

Sequence (789 aa):
MLQLNNISKIFHQGATDIVHALSDVSLHVEERDFITVIGSNGAGKSTLLNIIAGTEFPNKGNILFQNKEVTSFPEYKRAQFIGRVFQNPVLGTAANMSIEDNMTLSMRKGRKKLTISLDSKRRTEFARLLASLEMGLEHRMKENTGLLSGGQRQALTLLMMVQSNPKLVLLDEHTAALDPANAEKILALTLEYIKEKSLTTIMITHNMHQAIQLDFHLRAQGTYAYRVSDTYGGLKRFVAHIKALPFAADLLVVTGDLSDDGSISSYALVKDQLQSLNIPYYILPGNHDDLTCMCDMFDDTAPYLRFMRKPGAIYSFNYSGIRMILLNSAHRGMQGGEVSDETLKDLTQLFKGEQYNILFSHHPPCNSGIGFMDASGYKNKEALLQILSQTPRLLFVACGHIHRAISATVAATHILVAPSTAMQLHLNLTQQAPVIFFITPMFLFATGSNEKEGKVLRILTWEGYAPAELVEKFRNETGIDVKLAYVGDNNELIAKLAASKGSGFDLIQPTSNWVLTAESQYGVYQAIDLGKINTDNIDVDLLNAVTDATTINNEQFAVPFCWGTTALAVNTKYAPKAGMTYKDLLNSQYAGRISYRSKYDTFYMIAYALGLDPRKASASESEYRSVMEKVLNKLIETKKYVKTYWGSRQELEELLSRGEVWVASAWDAIGWSLAKTNPDIKYMIPEEGAMGWIDTFAISNEAENIDEAYAWINFIMMPENAAVITSKTGYLVASKGSLELSSPESKKLFEESFSPENIKNIKWYFALPEYAVDIEADVQERLKAATGN

pLDDT: mean 82.95, std 15.28, range [28.16, 98.31]

Solvent-accessible surface area (backbone atoms only — not comparable to full-atom values): 42401 Å² total; per-residue (Å²): 73,39,38,36,42,44,31,18,29,66,45,57,81,91,54,95,72,61,42,72,45,34,75,62,42,63,48,80,40,51,83,38,31,72,44,80,51,72,76,65,90,82,66,24,64,71,56,51,54,31,41,74,46,21,78,40,70,65,79,38,59,50,32,28,49,74,88,38,80,45,57,86,44,47,30,82,68,42,48,65,40,39,26,71,40,45,49,55,40,69,79,54,52,60,41,92,34,24,42,53,53,48,44,45,51,34,62,46,61,86,65,88,75,94,66,93,78,78,52,75,68,54,52,55,50,50,31,55,63,32,50,76,66,73,71,69,47,43,82,44,36,81,42,40,46,64,77,50,54,62,57,57,38,37,51,51,35,51,52,32,38,59,63,44,63,36,62,33,36,38,34,36,32,61,45,71,80,39,59,73,71,55,26,52,54,50,49,52,53,51,54,50,51,35,60,77,68,58,38,15,34,40,33,34,50,88,60,28,71,78,66,55,81,70,79,80,57,36,37,47,92,98,43,42,19,91,65,59,40,58,33,51,59,26,49,51,53,49,53,52,49,60,73,65,44,99,58,81,71,81,64,44,79,45,52,36,47,74,18,61,81,30,41,55,70,36,44,49,57,51,50,54,54,51,60,71,66,79,42,60,62,46,82,37,64,21,28,53,33,36,62,65,40,46,33,70,70,34,43,92,72,45,55,64,45,67,62,48,67,43,70,38,25,76,50,72,51,78,54,98,77,30,35,42,33,42,40,25,24,34,40,72,82,45,87,29,24,42,52,47,76,67,37,52,50,52,50,55,59,65,64,64,70,91,56,40,32,38,41,35,29,18,45,61,78,60,80,78,81,47,69,72,63,45,69,51,34,41,47,60,31,67,64,51,43,53,54,50,46,69,36,94,44,55,72,36,34,41,20,31,70,49,42,19,73,42,82,45,74,54,66,89,28,41,37,37,28,45,42,38,76,69,42,35,48,47,91,49,93,52,102,83,44,54,62,42,80,49,90,70,83,81,89,78,89,78,88,74,84,82,76,84,81,65,53,59,34,31,35,41,34,51,84,71,77,72,47,67,70,58,53,52,48,48,24,73,76,69,56,38,47,77,46,82,43,76,45,93,48,66,69,57,46,46,51,58,25,58,77,45,41,13,50,87,28,20,31,33,47,52,45,35,36,49,47,48,54,46,33,76,76,51,56,27,51,32,70,58,62,66,90,67,42,67,59,87,32,38,32,67,68,53,42,52,53,28,41,71,20,22,48,57,97,92,39,36,35,41,44,57,38,38,35,54,41,39,35,28,27,28,28,40,82,81,35,73,82,57,38,56,41,53,52,54,78,60,35,72,91,45,51,48,18,20,32,34,50,83,46,68,70,49,47,48,44,46,26,43,55,70,76,41,59,65,77,71,25,59,79,36,73,72,49,30,49,54,52,50,51,55,34,43,53,53,51,52,75,36,36,56,24,44,61,51,65,50,88,47,72,66,58,45,52,52,33,46,73,72,61,58,26,32,42,25,58,35,44,49,61,57,19,54,57,45,30,76,80,36,80,47,32,39,46,30,57,25,79,80,32,26,40,27,49,42,29,20,44,29,37,26,50,45,34,85,32,58,69,52,38,39,50,48,52,45,53,47,33,36,30,74,52,22,7,52,46,23,49,73,69,61,45,43,45,41,19,45,67,8,62,82,63,24,41,71,68,52,40,51,55,47,61,76,45,45,52,79,66,47,62,74,40,43,47,61,62,57,55,59,53,75,70,51,56,57,51,52,51,52,46,40,51,52,58,68,70,54,76,66,121

InterPro domains:
  IPR001188 Spermidine/putrescine-binding periplasmic protein [PR00909] (460-476)
  IPR001188 Spermidine/putrescine-binding periplasmic protein [PR00909] (476-497)
  IPR001188 Spermidine/putrescine-binding periplasmic protein [PR00909] (504-518)
  IPR001188 Spermidine/putrescine-binding periplasmic protein [PR00909] (555-571)
  IPR001188 Spermidine/putrescine-binding periplasmic protein [PR00909] (686-705)
  IPR003439 ABC transporter-like, ATP-binding domain [PF00005] (22-176)
  IPR003439 ABC transporter-like, ATP-binding domain [PS50893] (2-248)
  IPR003593 AAA+ ATPase domain [SM00382] (31-235)
  IPR004843 Calcineurin-like, phosphoesterase domain [PF00149] (228-404)
  IPR006059 Bacterial-type extracellular solute-binding protein [PF13416] (469-747)
  IPR017871 ABC transporter-like, conserved site [PS00211] (148-162)
  IPR027417 P-loop containing nucleoside triphosphate hydrolase [G3DSA:3.40.50.300] (1-216)
  IPR027417 P-loop containing nucleoside triphosphate hydrolase [SSF52540] (1-213)
  IPR029052 Metallo-dependent phosphatase-like [SSF56300] (215-431)
  IPR042281 GpdQ, beta-strand dimerisation domain [G3DSA:3.30.750.180] (314-437)
  IPR042283 GpdQ, catalytic alpha/beta sandwich domain [G3DSA:3.60.21.40] (217-438)